Protein AF-0000000069868979 (afdb_homodimer)

Organism: Bacteroides thetaiotaomicron (strain ATCC 29148 / DSM 2079 / JCM 5827 / CCUG 10774 / NCTC 10582 / VPI-5482 / E50) (NCBI:txid226186)

Radius of gyration: 43.55 Å; Cα contacts (8 Å, |Δi|>4): 1183; chains: 2; bounding box: 110×154×120 Å

Nearest PDB structures (foldseek):
  1yc9-assembly1_A-3  TM=8.513E-01  e=1.070E-19  Vibrio cholerae
  5iuy-assembly1_A  TM=8.398E-01  e=8.485E-19  Pseudomonas aeruginosa PAO1
  5azs-assembly1_C  TM=8.525E-01  e=1.295E-16  Pseudomonas aeruginosa PAO1
  5azs-assembly1_A  TM=8.379E-01  e=1.657E-16  Pseudomonas aeruginosa PAO1
  5azs-assembly1_B  TM=8.498E-01  e=2.340E-16  Pseudomonas aeruginosa PAO1

pLDDT: mean 86.08, std 15.5, range [23.98, 97.19]

Secondary structure (DSSP, 8-state):
----------------------------EEEE-HHHHHHHHHHH-HHHHHHHHHHHHHHHHHHHHHHTTS-EEEEEEEEEEEPPPEEEEETTEEEE-----SEEEEEEEEEEEEEESTTHHHHHHHHHHHHHHHHHHHHHHHHHHHHHHHHHHHHHHHHHHHHHHHHHHHHHHHHHHHHHHHHHHHTTSS-HHHHHHHHHHHHHHHHHHHHHHHHHHHHHHHHHHHHTS-TTPEEEE-SGGGG--PPP--HHHHHHHHHHH-HHHHHHHHHHHHHHHHHHHHHHTTS-EEEEEEEEEEEES-TTT--S--EEEEEEEEEEE--TTHHHHSHHHHHHHHHHHHHHHHHHHHHHHHHHHHHHHHHHHHHHHHHHHHHHHHHHHHHHHHHHHHHHHHHTTSS-HHHHHHHHHHHHHHHHHHHHHHHHHHHHHHHHHHHTT--/----------------------------EEEE-HHHHHHHHHHH-HHHHHHHHHHHHHHHHHHHHHHTTSPEEEEEEEEEEPPPP-EEEETTEEEE-----SEEEEEEEEEEEEEESTTHHHHHHHHHHHHHHHHHHHHHHHHHHHHHHHHHHHHHHHHHHHHHHHHHHHHHHHHHHHHHHHHHHHTTSS-HHHHHHHHHHHHHHHHHHHHHHHHHHHHHHHHHHHHTS-TTPEEEE-SGGGG--PPP--HHHHHHHHHHH-HHHHHHHHHHHHHHHHHHHHHHTTS-EEEEEEEEEEEESBTTTTBS-EEEEEEEEEEEEEETTHHHHSHHHHHHHHHHHHHHHHHHHHHHHHHHHHHHHHHHHHHHHHHHHHHHHHHHHHHHHHHHHHHHHHHTTSS-HHHHHHHHHHHHHHHHHHHHHHHHHHHHHHHHHHHTT--

Foldseek 3Di:
DCPVPPPPPPPPPPPPPPVPPPPPPPQAADEAELVNLLVLLCVQAPVLVVLVVVLVVLVVVLVVLLCVQPKDKDKDKDKDFDDFDWDDPDPPPDTDTDDFDGIKIKIKIKIKGWDDLLCLSVLSSVLSVLVSVLSVLVSLLVSLVSSLVSLVLLLVLQLLVLLLVLLVVLLVVLVVVLVVVVVCVVVVNDDPVLSVVSVVVSVVSVVVSVVSVVVQLVSQLVSCVSSVHDSSHRYDYDPPVLPDDDDDDDLVVLLVLLCVQPSVLVSLVSVLVSLVSVLSNLVSNQAKIKMKMKMWMWMADDPVVSDGDTDIDIDTDMDIGGDNVCVVVSPVVSVVSVVVSVVSVVVSVVVSVVLSVQLVVLVVQLVVLVVVLVVLVVQLVVLVVLLVVQVVCVVVPNDDSVSNVVSSVSNSVSSSVNSVSSSSNVSSVSSNCNSSNND/DCPPPPPPPPPPPPPPPPPPPPPPVPLAADEAELVNLLVLLCVQAPVLVVLVVVLVVLVVVLVVLLCVQPKDKDKDKDKDFDDFDWDDPDPPPDTDGDDFDGIKIKIKIKIKGWDDLLCLSVLSSVLSVLVSVLSVLVSLLVSLVSSLVSLVLLLVLQLLVVLLVLLVVLLVVLVVVLVVVVVCVVVVNDDPVLSVVSVVVSVVSVVVNVVSVVVQLVSQLVSCVSSVHDSSHRYDYDPPVLPDDDDDDDLVVLLVLLCVQPSVLVSLVSVLVSLVSVLSSLVSNQAKIKMKMKMWMWIADPPPVSPGDTDIDIDIDMDIDGDNVCVPVSVVVSVVSVVVSVVSVVVSVVVSVVLSVQLVVLVVQLVVLVVVLVVLVVVLVVLVVLLVVQVVCVVVVNDDSVSNVVSSVSNSVSSSVNSVSSSVNVSSVSSNCNSSNND

Sequence (878 aa):
MFLKTYRVYLMGPLCLMFAGQPAKAQTDSLFLSVDQLFERGVQHSLQLQADALKEAMAQERTRTARTSSLPDLQVGLKGGFVGQPVVWERGLSGPTYPDIPDWSQNYAIDFSQPLYQGGKIRRTIHKAEMEKQVAELQTLTDQAEIKLGLLNQYMNLFSLFKQHEILMRNIEESELRLRDIRRMKKEGVITNNDVLRSEMQLTNDRLSLQETENSIVLVSQQLDILLGQDENLLLKPDTTLLHQAVALEAYDDYITLAYTNDPAMKLLRKQTELARNEIRLAQSLSLPSISLYASNTLARPVSRTLTDMYNNNWNVGLSVSYPLSSIYKNSHKIKESKLMVSLRKNDEEQKMQRIRMDVRTAFLRHQEALQRVEALQLSVRQAQENYRIMQNRYLNQLAILTDLLDANSVRLNVELQLVTARTRVIYTYYQLQKACGRLMFLKTYRVYLMGPLCLMFAGQPAKAQTDSLFLSVDQLFERGVQHSLQLQADALKEAMAQERTRTARTSSLPDLQVGLKGGFVGQPVVWERGLSGPTYPDIPDWSQNYAIDFSQPLYQGGKIRRTIHKAEMEKQVAELQTLTDQAEIKLGLLNQYMNLFSLFKQHEILMRNIEESELRLRDIRRMKKEGVITNNDVLRSEMQLTNDRLSLQETENSIVLVSQQLDILLGQDENLLLKPDTTLLHQAVALEAYDDYITLAYTNDPAMKLLRKQTELARNEIRLAQSLSLPSISLYASNTLARPVSRTLTDMYNNNWNVGLSVSYPLSSIYKNSHKIKESKLMVSLRKNDEEQKMQRIRMDVRTAFLRHQEALQRVEALQLSVRQAQENYRIMQNRYLNQLAILTDLLDANSVRLNVELQLVTARTRVIYTYYQLQKACGRL

InterPro domains:
  IPR003423 Outer membrane efflux protein [PF02321] (43-229)
  IPR003423 Outer membrane efflux protein [PF02321] (257-437)
  IPR051906 Outer membrane protein TolC-like [PTHR30026] (16-439)

Structure (mmCIF, N/CA/C/O backbone):
data_AF-0000000069868979-model_v1
#
loop_
_entity.id
_entity.type
_entity.pdbx_description
1 polymer 'TolC family protein'
#
loop_
_atom_site.group_PDB
_atom_site.id
_atom_site.type_symbol
_atom_site.label_atom_id
_atom_site.label_alt_id
_atom_site.label_comp_id
_atom_site.label_asym_id
_atom_site.label_entity_id
_atom_site.label_seq_id
_atom_site.pdbx_PDB_ins_code
_atom_site.Cartn_x
_atom_site.Cartn_y
_atom_site.Cartn_z
_atom_site.occupancy
_atom_site.B_iso_or_equiv
_atom_site.auth_seq_id
_atom_site.auth_comp_id
_atom_site.auth_asym_id
_atom_site.auth_atom_id
_atom_site.pdbx_PDB_model_num
ATOM 1 N N . MET A 1 1 ? -5.035 79.562 -60.5 1 26 1 MET A N 1
ATOM 2 C CA . MET A 1 1 ? -4.578 78.25 -60.812 1 26 1 MET A CA 1
ATOM 3 C C . MET A 1 1 ? -4.473 77.375 -59.562 1 26 1 MET A C 1
ATOM 5 O O . MET A 1 1 ? -3.738 77.75 -58.625 1 26 1 MET A O 1
ATOM 9 N N . PHE A 1 2 ? -5.625 76.75 -59.188 1 27.62 2 PHE A N 1
ATOM 10 C CA . PHE A 1 2 ? -6.316 76.125 -58.062 1 27.62 2 PHE A CA 1
ATOM 11 C C . PHE A 1 2 ? -5.641 74.812 -57.625 1 27.62 2 PHE A C 1
ATOM 13 O O . PHE A 1 2 ? -5.797 73.812 -58.312 1 27.62 2 PHE A O 1
ATOM 20 N N . LEU A 1 3 ? -4.316 74.938 -57.281 1 25.3 3 LEU A N 1
ATOM 21 C CA . LEU A 1 3 ? -3.504 73.75 -56.906 1 25.3 3 LEU A CA 1
ATOM 22 C C . LEU A 1 3 ? -4.148 73 -55.719 1 25.3 3 LEU A C 1
ATOM 24 O O . LEU A 1 3 ? -4.254 73.562 -54.625 1 25.3 3 LEU A O 1
ATOM 28 N N . LYS A 1 4 ? -5.258 72.25 -56 1 27.73 4 LYS A N 1
ATOM 29 C CA . LYS A 1 4 ? -6.121 71.5 -55.125 1 27.73 4 LYS A CA 1
ATOM 30 C C . LYS A 1 4 ? -5.332 70.375 -54.406 1 27.73 4 LYS A C 1
ATOM 32 O O . LYS A 1 4 ? -4.918 69.375 -55.031 1 27.73 4 LYS A O 1
ATOM 37 N N . THR A 1 5 ? -4.352 70.812 -53.625 1 31.12 5 THR A N 1
ATOM 38 C CA . THR A 1 5 ? -3.518 69.812 -52.969 1 31.12 5 THR A CA 1
ATOM 39 C C . THR A 1 5 ? -4.375 68.812 -52.25 1 31.12 5 THR A C 1
ATOM 41 O O . THR A 1 5 ? -5.328 69.125 -51.562 1 31.12 5 THR A O 1
ATOM 44 N N . TYR A 1 6 ? -4.551 67.625 -52.938 1 28.56 6 TYR A N 1
ATOM 45 C CA . TYR A 1 6 ? -5.215 66.375 -52.594 1 28.56 6 TYR A CA 1
ATOM 46 C C . TYR A 1 6 ? -4.766 65.875 -51.219 1 28.56 6 TYR A C 1
ATOM 48 O O . TYR A 1 6 ? -3.568 65.75 -50.969 1 28.56 6 TYR A O 1
ATOM 56 N N . ARG A 1 7 ? -5.352 66.375 -50.094 1 30.34 7 ARG A N 1
ATOM 57 C CA . ARG A 1 7 ? -5.23 66 -48.688 1 30.34 7 ARG A CA 1
ATOM 58 C C . ARG A 1 7 ? -5.395 64.5 -48.5 1 30.34 7 ARG A C 1
ATOM 60 O O . ARG A 1 7 ? -6.469 63.938 -48.719 1 30.34 7 ARG A O 1
ATOM 67 N N . VAL A 1 8 ? -4.438 63.719 -49.094 1 30.34 8 VAL A N 1
ATOM 68 C CA . VAL A 1 8 ? -4.488 62.281 -48.938 1 30.34 8 VAL A CA 1
ATOM 69 C C . VAL A 1 8 ? -4.684 61.938 -47.438 1 30.34 8 VAL A C 1
ATOM 71 O O . VAL A 1 8 ? -3.879 62.344 -46.594 1 30.34 8 VAL A O 1
ATOM 74 N N . TYR A 1 9 ? -5.941 62.031 -46.969 1 29.39 9 TYR A N 1
ATOM 75 C CA . TYR A 1 9 ? -6.398 61.531 -45.656 1 29.39 9 TYR A CA 1
ATOM 76 C C . TYR A 1 9 ? -5.848 60.156 -45.375 1 29.39 9 TYR A C 1
ATOM 78 O O . TYR A 1 9 ? -6.086 59.219 -46.125 1 29.39 9 TYR A O 1
ATOM 86 N N . LEU A 1 10 ? -4.504 60.094 -45.031 1 30.95 10 LEU A N 1
ATOM 87 C CA . LEU A 1 10 ? -3.883 58.875 -44.531 1 30.95 10 LEU A CA 1
ATOM 88 C C . LEU A 1 10 ? -4.777 58.188 -43.5 1 30.95 10 LEU A C 1
ATOM 90 O O . LEU A 1 10 ? -5.055 58.781 -42.438 1 30.95 10 LEU A O 1
ATOM 94 N N . MET A 1 11 ? -5.844 57.531 -43.938 1 31.66 11 MET A N 1
ATOM 95 C CA . MET A 1 11 ? -6.633 56.625 -43.125 1 31.66 11 MET A CA 1
ATOM 96 C C . MET A 1 11 ? -5.73 55.656 -42.375 1 31.66 11 MET A C 1
ATOM 98 O O . MET A 1 11 ? -4.992 54.875 -42.969 1 31.66 11 MET A O 1
ATOM 102 N N . GLY A 1 12 ? -5.016 56.125 -41.312 1 31.91 12 GLY A N 1
ATOM 103 C CA . GLY A 1 12 ? -4.27 55.25 -40.406 1 31.91 12 GLY A CA 1
ATOM 104 C C . GLY A 1 12 ? -5.062 54.062 -39.969 1 31.91 12 GLY A C 1
ATOM 105 O O . GLY A 1 12 ? -6.258 54.156 -39.656 1 31.91 12 GLY A O 1
ATOM 106 N N . PRO A 1 13 ? -4.656 52.844 -40.5 1 37.5 13 PRO A N 1
ATOM 107 C CA . PRO A 1 13 ? -5.238 51.562 -40.031 1 37.5 13 PRO A CA 1
ATOM 108 C C . PRO A 1 13 ? -5.293 51.469 -38.531 1 37.5 13 PRO A C 1
ATOM 110 O O . PRO A 1 13 ? -4.277 51.688 -37.844 1 37.5 13 PRO A O 1
ATOM 113 N N . LEU A 1 14 ? -6.32 52.094 -37.875 1 32.28 14 LEU A N 1
ATOM 114 C CA . LEU A 1 14 ? -6.586 51.812 -36.469 1 32.28 14 LEU A CA 1
ATOM 115 C C . LEU A 1 14 ? -6.535 50.281 -36.219 1 32.28 14 LEU A C 1
ATOM 117 O O . LEU A 1 14 ? -7.395 49.562 -36.719 1 32.28 14 LEU A O 1
ATOM 121 N N . CYS A 1 15 ? -5.316 49.688 -36.375 1 31.88 15 CYS A N 1
ATOM 122 C CA . CYS A 1 15 ? -5.125 48.344 -35.875 1 31.88 15 CYS A CA 1
ATOM 123 C C . CYS A 1 15 ? -5.727 48.188 -34.5 1 31.88 15 CYS A C 1
ATOM 125 O O . CYS A 1 15 ? -5.273 48.812 -33.531 1 31.88 15 CYS A O 1
ATOM 127 N N . LEU A 1 16 ? -7.043 48.031 -34.5 1 31.97 16 LEU A N 1
ATOM 128 C CA . LEU A 1 16 ? -7.738 47.531 -33.312 1 31.97 16 LEU A CA 1
ATOM 129 C C . LEU A 1 16 ? -6.961 46.406 -32.656 1 31.97 16 LEU A C 1
ATOM 131 O O . LEU A 1 16 ? -6.828 45.312 -33.219 1 31.97 16 LEU A O 1
ATOM 135 N N . MET A 1 17 ? -5.816 46.781 -32.094 1 32.97 17 MET A N 1
ATOM 136 C CA . MET A 1 17 ? -5.176 45.875 -31.141 1 32.97 17 MET A CA 1
ATOM 137 C C . MET A 1 17 ? -6.199 45.25 -30.203 1 32.97 17 MET A C 1
ATOM 139 O O . MET A 1 17 ? -6.75 45.938 -29.344 1 32.97 17 MET A O 1
ATOM 143 N N . PHE A 1 18 ? -7.117 44.438 -30.734 1 35.56 18 PHE A N 1
ATOM 144 C CA . PHE A 1 18 ? -7.852 43.562 -29.812 1 35.56 18 PHE A CA 1
ATOM 145 C C . PHE A 1 18 ? -6.895 42.875 -28.844 1 35.56 18 PHE A C 1
ATOM 147 O O . PHE A 1 18 ? -6.133 42 -29.25 1 35.56 18 PHE A O 1
ATOM 154 N N . ALA A 1 19 ? -6.281 43.625 -27.938 1 34.53 19 ALA A N 1
ATOM 155 C CA . ALA A 1 19 ? -5.645 43.031 -26.766 1 34.53 19 ALA A CA 1
ATOM 156 C C . ALA A 1 19 ? -6.496 41.906 -26.188 1 34.53 19 ALA A C 1
ATOM 158 O O . ALA A 1 19 ? -7.602 42.156 -25.703 1 34.53 19 ALA A O 1
ATOM 159 N N . GLY A 1 20 ? -6.512 40.781 -26.922 1 36 20 GLY A N 1
ATOM 160 C CA . GLY A 1 20 ? -7.043 39.562 -26.312 1 36 20 GLY A CA 1
ATOM 161 C C . GLY A 1 20 ? -6.758 39.469 -24.828 1 36 20 GLY A C 1
ATOM 162 O O . GLY A 1 20 ? -5.594 39.438 -24.422 1 36 20 GLY A O 1
ATOM 163 N N . GLN A 1 21 ? -7.516 40.25 -24.062 1 33.84 21 GLN A N 1
ATOM 164 C CA . GLN A 1 21 ? -7.43 39.969 -22.625 1 33.84 21 GLN A CA 1
ATOM 165 C C . GLN A 1 21 ? -7.289 38.469 -22.359 1 33.84 21 GLN A C 1
ATOM 167 O O . GLN A 1 21 ? -7.992 37.656 -22.953 1 33.84 21 GLN A O 1
ATOM 172 N N . PRO A 1 22 ? -6.121 38.125 -22 1 37.78 22 PRO A N 1
ATOM 173 C CA . PRO A 1 22 ? -6.102 36.719 -21.578 1 37.78 22 PRO A CA 1
ATOM 174 C C . PRO A 1 22 ? -7.34 36.312 -20.781 1 37.78 22 PRO A C 1
ATOM 176 O O . PRO A 1 22 ? -7.793 37.094 -19.922 1 37.78 22 PRO A O 1
ATOM 179 N N . ALA A 1 23 ? -8.383 35.781 -21.469 1 37.09 23 ALA A N 1
ATOM 180 C CA . ALA A 1 23 ? -9.508 35.188 -20.766 1 37.09 23 ALA A CA 1
ATOM 181 C C . ALA A 1 23 ? -9.094 34.719 -19.375 1 37.09 23 ALA A C 1
ATOM 183 O O . ALA A 1 23 ? -8.188 33.875 -19.234 1 37.09 23 ALA A O 1
ATOM 184 N N . LYS A 1 24 ? -9.148 35.594 -18.438 1 40.09 24 LYS A N 1
ATOM 185 C CA . LYS A 1 24 ? -9.148 35.031 -17.094 1 40.09 24 LYS A CA 1
ATOM 186 C C . LYS A 1 24 ? -9.797 33.656 -17.062 1 40.09 24 LYS A C 1
ATOM 188 O O . LYS A 1 24 ? -10.945 33.5 -17.5 1 40.09 24 LYS A O 1
ATOM 193 N N . ALA A 1 25 ? -9.18 32.594 -17.344 1 40.41 25 ALA A N 1
ATOM 194 C CA . ALA A 1 25 ? -9.656 31.234 -17.219 1 40.41 25 ALA A CA 1
ATOM 195 C C . ALA A 1 25 ? -10.75 31.125 -16.156 1 40.41 25 ALA A C 1
ATOM 197 O O . ALA A 1 25 ? -10.477 31.266 -14.969 1 40.41 25 ALA A O 1
ATOM 198 N N . GLN A 1 26 ? -11.945 31.625 -16.422 1 41.03 26 GLN A N 1
ATOM 199 C CA . GLN A 1 26 ? -13.102 31.406 -15.57 1 41.03 26 GLN A CA 1
ATOM 200 C C . GLN A 1 26 ? -13.133 29.969 -15.039 1 41.03 26 GLN A C 1
ATOM 202 O O . GLN A 1 26 ? -13.172 29.016 -15.82 1 41.03 26 GLN A O 1
ATOM 207 N N . THR A 1 27 ? -12.492 29.641 -14.031 1 53.31 27 THR A N 1
ATOM 208 C CA . THR A 1 27 ? -12.641 28.344 -13.359 1 53.31 27 THR A CA 1
ATOM 209 C C . THR A 1 27 ? -14.117 27.953 -13.297 1 53.31 27 THR A C 1
ATOM 211 O O . THR A 1 27 ? -14.922 28.641 -12.672 1 53.31 27 THR A O 1
ATOM 214 N N . ASP A 1 28 ? -14.711 27.453 -14.352 1 61.12 28 ASP A N 1
ATOM 215 C CA . ASP A 1 28 ? -16.078 26.938 -14.477 1 61.12 28 ASP A CA 1
ATOM 216 C C . ASP A 1 28 ? -16.453 26.094 -13.266 1 61.12 28 ASP A C 1
ATOM 218 O O . ASP A 1 28 ? -15.695 25.203 -12.859 1 61.12 28 ASP A O 1
ATOM 222 N N . SER A 1 29 ? -17.234 26.672 -12.445 1 72.56 29 SER A N 1
ATOM 223 C CA . SER A 1 29 ? -17.766 25.953 -11.297 1 72.56 29 SER A CA 1
ATOM 224 C C . SER A 1 29 ? -18.891 25.016 -11.695 1 72.56 29 SER A C 1
ATOM 226 O O . SER A 1 29 ? -19.75 25.375 -12.516 1 72.56 29 SER A O 1
ATOM 228 N N . LEU A 1 30 ? -18.656 23.781 -11.617 1 75.94 30 LEU A N 1
ATOM 229 C CA . LEU A 1 30 ? -19.672 22.766 -11.922 1 75.94 30 LEU A CA 1
ATOM 230 C C . LEU A 1 30 ? -20.406 22.344 -10.656 1 75.94 30 LEU A C 1
ATOM 232 O O . LEU A 1 30 ? -19.781 22 -9.648 1 75.94 30 LEU A O 1
ATOM 236 N N . PHE A 1 31 ? -21.734 22.453 -10.742 1 81.75 31 PHE A N 1
ATOM 237 C CA . PHE A 1 31 ? -22.594 21.984 -9.656 1 81.75 31 PHE A CA 1
ATOM 238 C C . PHE A 1 31 ? -22.703 20.469 -9.695 1 81.75 31 PHE A C 1
ATOM 240 O O . PHE A 1 31 ? -22.984 19.875 -10.75 1 81.75 31 PHE A O 1
ATOM 247 N N . LEU A 1 32 ? -22.375 19.797 -8.617 1 85.31 32 LEU A N 1
ATOM 248 C CA . LEU A 1 32 ? -22.344 18.328 -8.562 1 85.31 32 LEU A CA 1
ATOM 249 C C . LEU A 1 32 ? -23.156 17.828 -7.367 1 85.31 32 LEU A C 1
ATOM 251 O O . LEU A 1 32 ? -22.859 18.172 -6.223 1 85.31 32 LEU A O 1
ATOM 255 N N . SER A 1 33 ? -24.219 17.031 -7.668 1 87.62 33 SER A N 1
ATOM 256 C CA . SER A 1 33 ? -24.984 16.406 -6.602 1 87.62 33 SER A CA 1
ATOM 257 C C . SER A 1 33 ? -24.312 15.117 -6.133 1 87.62 33 SER A C 1
ATOM 259 O O . SER A 1 33 ? -23.391 14.617 -6.789 1 87.62 33 SER A O 1
ATOM 261 N N . VAL A 1 34 ? -24.703 14.641 -4.945 1 88.5 34 VAL A N 1
ATOM 262 C CA . VAL A 1 34 ? -24.109 13.422 -4.391 1 88.5 34 VAL A CA 1
ATOM 263 C C . VAL A 1 34 ? -24.375 12.242 -5.324 1 88.5 34 VAL A C 1
ATOM 265 O O . VAL A 1 34 ? -23.5 11.398 -5.535 1 88.5 34 VAL A O 1
ATOM 268 N N . ASP A 1 35 ? -25.578 12.219 -5.906 1 88.5 35 ASP A N 1
ATOM 269 C CA . ASP A 1 35 ? -25.922 11.133 -6.824 1 88.5 35 ASP A CA 1
ATOM 270 C C . ASP A 1 35 ? -25.062 11.18 -8.078 1 88.5 35 ASP A C 1
ATOM 272 O O . ASP A 1 35 ? -24.594 10.141 -8.555 1 88.5 35 ASP A O 1
ATOM 276 N N . GLN A 1 36 ? -24.875 12.375 -8.547 1 90.75 36 GLN A N 1
ATOM 277 C CA . GLN A 1 36 ? -24.016 12.531 -9.711 1 90.75 36 GLN A CA 1
ATOM 278 C C . GLN A 1 36 ? -22.562 12.188 -9.367 1 90.75 36 GLN A C 1
ATOM 280 O O . GLN A 1 36 ? -21.844 11.625 -10.188 1 90.75 36 GLN A O 1
ATOM 285 N N . LEU A 1 37 ? -22.188 12.562 -8.117 1 93.19 37 LEU A N 1
ATOM 286 C CA . LEU A 1 37 ? -20.859 12.234 -7.629 1 93.19 37 LEU A CA 1
ATOM 287 C C . LEU A 1 37 ? -20.641 10.727 -7.641 1 93.19 37 LEU A C 1
ATOM 289 O O . LEU A 1 37 ? -19.625 10.25 -8.164 1 93.19 37 LEU A O 1
ATOM 293 N N . PHE A 1 38 ? -21.625 9.992 -7.145 1 92.62 38 PHE A N 1
ATOM 294 C CA . PHE A 1 38 ? -21.516 8.539 -7.07 1 92.62 38 PHE A CA 1
ATOM 295 C C . PHE A 1 38 ? -21.531 7.922 -8.461 1 92.62 38 PHE A C 1
ATOM 297 O O . PHE A 1 38 ? -20.734 7.02 -8.758 1 92.62 38 PHE A O 1
ATOM 304 N N . GLU A 1 39 ? -22.359 8.422 -9.312 1 93.19 39 GLU A N 1
ATOM 305 C CA . GLU A 1 39 ? -22.469 7.879 -10.656 1 93.19 39 GLU A CA 1
ATOM 306 C C . GLU A 1 39 ? -21.188 8.086 -11.445 1 93.19 39 GLU A C 1
ATOM 308 O O . GLU A 1 39 ? -20.625 7.129 -12 1 93.19 39 GLU A O 1
ATOM 313 N N . ARG A 1 40 ? -20.672 9.273 -11.398 1 92.81 40 ARG A N 1
ATOM 314 C CA . ARG A 1 40 ? -19.438 9.57 -12.125 1 92.81 40 ARG A CA 1
ATOM 315 C C . ARG A 1 40 ? -18.25 8.898 -11.469 1 92.81 40 ARG A C 1
ATOM 317 O O . ARG A 1 40 ? -17.344 8.422 -12.156 1 92.81 40 ARG A O 1
ATOM 324 N N . GLY A 1 41 ? -18.219 8.914 -10.141 1 93.81 41 GLY A N 1
ATOM 325 C CA . GLY A 1 41 ? -17.125 8.281 -9.414 1 93.81 41 GLY A CA 1
ATOM 326 C C . GLY A 1 41 ? -17.016 6.797 -9.695 1 93.81 41 GLY A C 1
ATOM 327 O O . GLY A 1 41 ? -15.906 6.277 -9.852 1 93.81 41 GLY A O 1
ATOM 328 N N . VAL A 1 42 ? -18.172 6.191 -9.82 1 93.81 42 VAL A N 1
ATOM 329 C CA . VAL A 1 42 ? -18.188 4.754 -10.078 1 93.81 42 VAL A CA 1
ATOM 330 C C . VAL A 1 42 ? -17.828 4.488 -11.539 1 93.81 42 VAL A C 1
ATOM 332 O O . VAL A 1 42 ? -17.109 3.543 -11.844 1 93.81 42 VAL A O 1
ATOM 335 N N . GLN A 1 43 ? -18.203 5.332 -12.398 1 92 43 GLN A N 1
ATOM 336 C CA . GLN A 1 43 ? -18 5.145 -13.828 1 92 43 GLN A CA 1
ATOM 337 C C . GLN A 1 43 ? -16.531 5.355 -14.203 1 92 43 GLN A C 1
ATOM 339 O O . GLN A 1 43 ? -15.992 4.641 -15.047 1 92 43 GLN A O 1
ATOM 344 N N . HIS A 1 44 ? -15.891 6.25 -13.516 1 92.19 44 HIS A N 1
ATOM 345 C CA . HIS A 1 44 ? -14.555 6.629 -13.953 1 92.19 44 HIS A CA 1
ATOM 346 C C . HIS A 1 44 ? -13.492 6.141 -12.984 1 92.19 44 HIS A C 1
ATOM 348 O O . HIS A 1 44 ? -12.312 6.484 -13.117 1 92.19 44 HIS A O 1
ATOM 354 N N . SER A 1 45 ? -13.898 5.34 -12.047 1 93.69 45 SER A N 1
ATOM 355 C CA . SER A 1 45 ? -12.922 4.852 -11.078 1 93.69 45 SER A CA 1
ATOM 356 C C . SER A 1 45 ? -12 3.803 -11.695 1 93.69 45 SER A C 1
ATOM 358 O O . SER A 1 45 ? -12.469 2.773 -12.188 1 93.69 45 SER A O 1
ATOM 360 N N . LEU A 1 46 ? -10.711 4.102 -11.695 1 94.62 46 LEU A N 1
ATOM 361 C CA . LEU A 1 46 ? -9.727 3.172 -12.242 1 94.62 46 LEU A CA 1
ATOM 362 C C . LEU A 1 46 ? -9.641 1.914 -11.391 1 94.62 46 LEU A C 1
ATOM 364 O O . LEU A 1 46 ? -9.367 0.826 -11.898 1 94.62 46 LEU A O 1
ATOM 368 N N . GLN A 1 47 ? -9.875 2.049 -10.102 1 94.69 47 GLN A N 1
ATOM 369 C CA . GLN A 1 47 ? -9.859 0.897 -9.211 1 94.69 47 GLN A CA 1
ATOM 370 C C . GLN A 1 47 ? -10.992 -0.073 -9.531 1 94.69 47 GLN A C 1
ATOM 372 O O . GLN A 1 47 ? -10.797 -1.29 -9.516 1 94.69 47 GLN A O 1
ATOM 377 N N . LEU A 1 48 ? -12.172 0.45 -9.82 1 95.25 48 LEU A N 1
ATOM 378 C CA . LEU A 1 48 ? -13.305 -0.409 -10.164 1 95.25 48 LEU A CA 1
ATOM 379 C C . LEU A 1 48 ? -13.094 -1.049 -11.531 1 95.25 48 LEU A C 1
ATOM 381 O O . LEU A 1 48 ? -13.531 -2.178 -11.766 1 95.25 48 LEU A O 1
ATOM 385 N N . GLN A 1 49 ? -12.438 -0.274 -12.406 1 95.56 49 GLN A N 1
ATOM 386 C CA . GLN A 1 49 ? -12.086 -0.869 -13.695 1 95.56 49 GLN A CA 1
ATOM 387 C C . GLN A 1 49 ? -11.117 -2.033 -13.508 1 95.56 49 GLN A C 1
ATOM 389 O O . GLN A 1 49 ? -11.227 -3.051 -14.203 1 95.56 49 GLN A O 1
ATOM 394 N N . ALA A 1 50 ? -10.164 -1.866 -12.617 1 96.31 50 ALA A N 1
ATOM 395 C CA . ALA A 1 50 ? -9.242 -2.953 -12.297 1 96.31 50 ALA A CA 1
ATOM 396 C C . ALA A 1 50 ? -9.992 -4.164 -11.742 1 96.31 50 ALA A C 1
ATOM 398 O O . ALA A 1 50 ? -9.688 -5.305 -12.094 1 96.31 50 ALA A O 1
ATOM 399 N N . ASP A 1 51 ? -11.008 -3.914 -10.914 1 95.62 51 ASP A N 1
ATOM 400 C CA . ASP A 1 51 ? -11.812 -5 -10.352 1 95.62 51 ASP A CA 1
ATOM 401 C C . ASP A 1 51 ? -12.578 -5.73 -11.453 1 95.62 51 ASP A C 1
ATOM 403 O O . ASP A 1 51 ? -12.703 -6.957 -11.414 1 95.62 51 ASP A O 1
ATOM 407 N N . ALA A 1 52 ? -13.086 -4.969 -12.391 1 96 52 ALA A N 1
ATOM 408 C CA . ALA A 1 52 ? -13.797 -5.574 -13.516 1 96 52 ALA A CA 1
ATOM 409 C C . ALA A 1 52 ? -12.875 -6.477 -14.328 1 96 52 ALA A C 1
ATOM 411 O O . ALA A 1 52 ? -13.281 -7.547 -14.781 1 96 52 ALA A O 1
ATOM 412 N N . LEU A 1 53 ? -11.648 -6.008 -14.484 1 96.44 53 LEU A N 1
ATOM 413 C CA . LEU A 1 53 ? -10.664 -6.82 -15.195 1 96.44 53 LEU A CA 1
ATOM 414 C C . LEU A 1 53 ? -10.344 -8.094 -14.414 1 96.44 53 LEU A C 1
ATOM 416 O O . LEU A 1 53 ? -10.219 -9.164 -15 1 96.44 53 LEU A O 1
ATOM 420 N N . LYS A 1 54 ? -10.227 -8 -13.109 1 96.19 54 LYS A N 1
ATOM 421 C CA . LYS A 1 54 ? -9.977 -9.172 -12.273 1 96.19 54 LYS A CA 1
ATOM 422 C C . LYS A 1 54 ? -11.125 -10.164 -12.359 1 96.19 54 LYS A C 1
ATOM 424 O O . LYS A 1 54 ? -10.906 -11.375 -12.344 1 96.19 54 LYS A O 1
ATOM 429 N N . GLU A 1 55 ? -12.391 -9.648 -12.445 1 96.56 55 GLU A N 1
ATOM 430 C CA . GLU A 1 55 ? -13.555 -10.516 -12.633 1 96.56 55 GLU A CA 1
ATOM 431 C C . GLU A 1 55 ? -13.492 -11.242 -13.977 1 96.56 55 GLU A C 1
ATOM 433 O O . GLU A 1 55 ? -13.781 -12.438 -14.055 1 96.56 55 GLU A O 1
ATOM 438 N N . ALA A 1 56 ? -13.07 -10.508 -14.977 1 96.56 56 ALA A N 1
ATOM 439 C CA . ALA A 1 56 ? -12.938 -11.109 -16.297 1 96.56 56 ALA A CA 1
ATOM 440 C C . ALA A 1 56 ? -11.859 -12.188 -16.312 1 96.56 56 ALA A C 1
ATOM 442 O O . ALA A 1 56 ? -12.023 -13.234 -16.938 1 96.56 56 ALA A O 1
ATOM 443 N N . MET A 1 57 ? -10.805 -11.938 -15.578 1 96.69 57 MET A N 1
ATOM 444 C CA . MET A 1 57 ? -9.742 -12.922 -15.461 1 96.69 57 MET A CA 1
ATOM 445 C C . MET A 1 57 ? -10.234 -14.18 -14.75 1 96.69 57 MET A C 1
ATOM 447 O O . MET A 1 57 ? -9.914 -15.297 -15.164 1 96.69 57 MET A O 1
ATOM 451 N N . ALA A 1 58 ? -11.016 -13.945 -13.664 1 96.31 58 ALA A N 1
ATOM 452 C CA . ALA A 1 58 ? -11.57 -15.086 -12.945 1 96.31 58 ALA A CA 1
ATOM 453 C C . ALA A 1 58 ? -12.523 -15.883 -13.836 1 96.31 58 ALA A C 1
ATOM 455 O O . ALA A 1 58 ? -12.578 -17.109 -13.75 1 96.31 58 ALA A O 1
ATOM 456 N N . GLN A 1 59 ? -13.266 -15.211 -14.711 1 96.44 59 GLN A N 1
ATOM 457 C CA . GLN A 1 59 ? -14.148 -15.867 -15.664 1 96.44 59 GLN A CA 1
ATOM 458 C C . GLN A 1 59 ? -13.352 -16.719 -16.656 1 96.44 59 GLN A C 1
ATOM 460 O O . GLN A 1 59 ? -13.727 -17.859 -16.953 1 96.44 59 GLN A O 1
ATOM 465 N N . GLU A 1 60 ? -12.234 -16.172 -17.109 1 96.12 60 GLU A N 1
ATOM 466 C CA . GLU A 1 60 ? -11.375 -16.922 -18.016 1 96.12 60 GLU A CA 1
ATOM 467 C C . GLU A 1 60 ? -10.75 -18.125 -17.312 1 96.12 60 GLU A C 1
ATOM 469 O O . GLU A 1 60 ? -10.57 -19.188 -17.922 1 96.12 60 GLU A O 1
ATOM 474 N N . ARG A 1 61 ? -10.461 -17.984 -16.062 1 95.38 61 ARG A N 1
ATOM 475 C CA . ARG A 1 61 ? -9.914 -19.109 -15.289 1 95.38 61 ARG A CA 1
ATOM 476 C C . ARG A 1 61 ? -10.938 -20.219 -15.148 1 95.38 61 ARG A C 1
ATOM 478 O O . ARG A 1 61 ? -10.578 -21.406 -15.148 1 95.38 61 ARG A O 1
ATOM 485 N N . THR A 1 62 ? -12.25 -19.875 -15.039 1 96.31 62 THR A N 1
ATOM 486 C CA . THR A 1 62 ? -13.312 -20.891 -14.992 1 96.31 62 THR A CA 1
ATOM 487 C C . THR A 1 62 ? -13.391 -21.656 -16.297 1 96.31 62 THR A C 1
ATOM 489 O O . THR A 1 62 ? -13.57 -22.875 -16.297 1 96.31 62 THR A O 1
ATOM 492 N N . ARG A 1 63 ? -13.141 -20.938 -17.359 1 95.31 63 ARG A N 1
ATOM 493 C CA . ARG A 1 63 ? -13.164 -21.594 -18.672 1 95.31 63 ARG A CA 1
ATOM 494 C C . ARG A 1 63 ? -11.953 -22.5 -18.844 1 95.31 63 ARG A C 1
ATOM 496 O O . ARG A 1 63 ? -12.07 -23.594 -19.406 1 95.31 63 ARG A O 1
ATOM 503 N N . THR A 1 64 ? -10.836 -22.047 -18.281 1 94.25 64 THR A N 1
ATOM 504 C CA . THR A 1 64 ? -9.641 -22.875 -18.312 1 94.25 64 THR A CA 1
ATOM 505 C C . THR A 1 64 ? -9.852 -24.141 -17.484 1 94.25 64 THR A C 1
ATOM 507 O O . THR A 1 64 ? -9.461 -25.234 -17.891 1 94.25 64 THR A O 1
ATOM 510 N N . ALA A 1 65 ? -10.492 -24 -16.344 1 94.38 65 ALA A N 1
ATOM 511 C CA . ALA A 1 65 ? -10.766 -25.156 -15.492 1 94.38 65 ALA A CA 1
ATOM 512 C C . ALA A 1 65 ? -11.703 -26.141 -16.172 1 94.38 65 ALA A C 1
ATOM 514 O O . ALA A 1 65 ? -11.555 -27.359 -16.031 1 94.38 65 ALA A O 1
ATOM 515 N N . ARG A 1 66 ? -12.609 -25.688 -17.031 1 94.38 66 ARG A 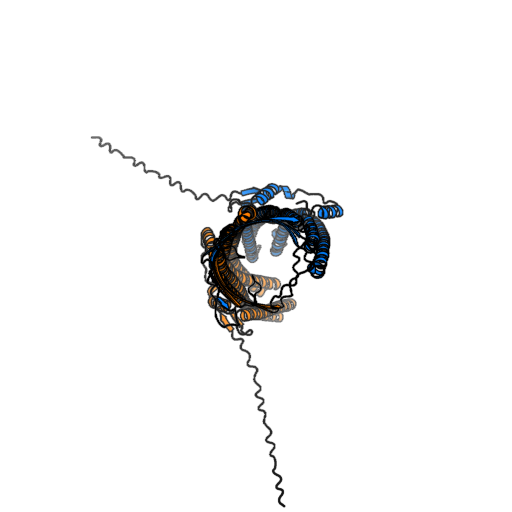N 1
ATOM 516 C CA . ARG A 1 66 ? -13.562 -26.547 -17.734 1 94.38 66 ARG A CA 1
ATOM 517 C C . ARG A 1 66 ? -12.875 -27.328 -18.859 1 94.38 66 ARG A C 1
ATOM 519 O O . ARG A 1 66 ? -13.289 -28.438 -19.188 1 94.38 66 ARG A O 1
ATOM 526 N N . THR A 1 67 ? -11.789 -26.734 -19.359 1 93.06 67 THR A N 1
ATOM 527 C CA . THR A 1 67 ? -11.078 -27.406 -20.438 1 93.06 67 THR A CA 1
ATOM 528 C C . THR A 1 67 ? -10.289 -28.594 -19.906 1 93.06 67 THR A C 1
ATOM 530 O O . THR A 1 67 ? -9.867 -29.453 -20.688 1 93.06 67 THR A O 1
ATOM 533 N N . SER A 1 68 ? -10.109 -28.734 -18.578 1 90 68 SER A N 1
ATOM 534 C CA . SER A 1 68 ? -9.391 -29.875 -18 1 90 68 SER A CA 1
ATOM 535 C C . SER A 1 68 ? -10.164 -31.172 -18.188 1 90 68 SER A C 1
ATOM 537 O O . SER A 1 68 ? -9.594 -32.25 -18.062 1 90 68 SER A O 1
ATOM 539 N N . SER A 1 69 ? -11.523 -31.094 -18.562 1 91.94 69 SER A N 1
ATOM 540 C CA . SER A 1 69 ? -12.344 -32.281 -18.812 1 91.94 69 SER A CA 1
ATOM 541 C C . SER A 1 69 ? -12.219 -32.75 -20.25 1 91.94 69 SER A C 1
ATOM 543 O O . SER A 1 69 ? -12.641 -33.844 -20.594 1 91.94 69 SER A O 1
ATOM 545 N N . LEU A 1 70 ? -11.477 -32 -21.047 1 92.62 70 LEU A N 1
ATOM 546 C CA . LEU A 1 70 ? -11.328 -32.344 -22.453 1 92.62 70 LEU A CA 1
ATOM 547 C C . LEU A 1 70 ? -10.133 -33.281 -22.656 1 92.62 70 LEU A C 1
ATOM 549 O O . LEU A 1 70 ? -9.242 -33.344 -21.812 1 92.62 70 LEU A O 1
ATOM 553 N N . PRO A 1 71 ? -10.133 -34.031 -23.672 1 93.44 71 PRO A N 1
ATOM 554 C CA . PRO A 1 71 ? -9.039 -34.969 -23.922 1 93.44 71 PRO A CA 1
ATOM 555 C C . PRO A 1 71 ? -7.715 -34.281 -24.234 1 93.44 71 PRO A C 1
ATOM 557 O O . PRO A 1 71 ? -7.707 -33.125 -24.625 1 93.44 71 PRO A O 1
ATOM 560 N N . ASP A 1 72 ? -6.629 -35 -24 1 92.88 72 ASP A N 1
ATOM 561 C CA . ASP A 1 72 ? -5.285 -34.562 -24.344 1 92.88 72 ASP A CA 1
ATOM 562 C C . ASP A 1 72 ? -4.746 -35.281 -25.562 1 92.88 72 ASP A C 1
ATOM 564 O O . ASP A 1 72 ? -4.863 -36.5 -25.672 1 92.88 72 ASP A O 1
ATOM 568 N N . LEU A 1 73 ? -4.316 -34.438 -26.578 1 93.31 73 LEU A N 1
ATOM 569 C CA . LEU A 1 73 ? -3.711 -34.969 -27.781 1 93.31 73 LEU A CA 1
ATOM 570 C C . LEU A 1 73 ? -2.246 -34.562 -27.891 1 93.31 73 LEU A C 1
ATOM 572 O O . LEU A 1 73 ? -1.922 -33.375 -27.766 1 93.31 73 LEU A O 1
ATOM 576 N N . GLN A 1 74 ? -1.386 -35.562 -28.094 1 93.75 74 GLN A N 1
ATOM 577 C CA . GLN A 1 74 ? 0.044 -35.281 -28.219 1 93.75 74 GLN A CA 1
ATOM 578 C C . GLN A 1 74 ? 0.645 -36 -29.422 1 93.75 74 GLN A C 1
ATOM 580 O O . GLN A 1 74 ? 0.303 -37.156 -29.688 1 93.75 74 GLN A O 1
ATOM 585 N N . VAL A 1 75 ? 1.451 -35.281 -30.219 1 92.38 75 VAL A N 1
ATOM 586 C CA . VAL A 1 75 ? 2.174 -35.844 -31.344 1 92.38 75 VAL A CA 1
ATOM 587 C C . VAL A 1 75 ? 3.676 -35.812 -31.078 1 92.38 75 VAL A C 1
ATOM 589 O O . VAL A 1 75 ? 4.199 -34.781 -30.625 1 92.38 75 VAL A O 1
ATOM 592 N N . GLY A 1 76 ? 4.316 -36.938 -31.25 1 92.75 76 GLY A N 1
ATOM 593 C CA . GLY A 1 76 ? 5.754 -37.031 -31.047 1 92.75 76 GLY A CA 1
ATOM 594 C C . GLY A 1 76 ? 6.484 -37.656 -32.219 1 92.75 76 GLY A C 1
ATOM 595 O O . GLY A 1 76 ? 5.988 -38.594 -32.844 1 92.75 76 GLY A O 1
ATOM 596 N N . LEU A 1 77 ? 7.527 -36.969 -32.625 1 90 77 LEU A N 1
ATOM 597 C CA . LEU A 1 77 ? 8.414 -37.469 -33.656 1 90 77 LEU A CA 1
ATOM 598 C C . LEU A 1 77 ? 9.836 -37.625 -33.156 1 90 77 LEU A C 1
ATOM 600 O O . LEU A 1 77 ? 10.383 -36.688 -32.531 1 90 77 LEU A O 1
ATOM 604 N N . LYS A 1 78 ? 10.352 -38.812 -33.188 1 88.44 78 LYS A N 1
ATOM 605 C CA . LYS A 1 78 ? 11.742 -39.062 -32.812 1 88.44 78 LYS A CA 1
ATOM 606 C C . LYS A 1 78 ? 12.516 -39.719 -33.969 1 88.44 78 LYS A C 1
ATOM 608 O O . LYS A 1 78 ? 12.031 -40.625 -34.594 1 88.44 78 LYS A O 1
ATOM 613 N N . GLY A 1 79 ? 13.617 -39.062 -34.375 1 86.25 79 GLY A N 1
ATOM 614 C CA . GLY A 1 79 ? 14.492 -39.594 -35.406 1 86.25 79 GLY A CA 1
ATOM 615 C C . GLY A 1 79 ? 15.969 -39.5 -35.062 1 86.25 79 GLY A C 1
ATOM 616 O O . GLY A 1 79 ? 16.391 -38.531 -34.438 1 86.25 79 GLY A O 1
ATOM 617 N N . GLY A 1 80 ? 16.625 -40.656 -35.312 1 85.75 80 GLY A N 1
ATOM 618 C CA . GLY A 1 80 ? 18.047 -40.594 -35.031 1 85.75 80 GLY A CA 1
ATOM 619 C C . GLY A 1 80 ? 18.812 -41.812 -35.531 1 85.75 80 GLY A C 1
ATOM 620 O O . GLY A 1 80 ? 18.297 -42.625 -36.312 1 85.75 80 GLY A O 1
ATOM 621 N N . PHE A 1 81 ? 20.109 -41.75 -35.156 1 83.81 81 PHE A N 1
ATOM 622 C CA . PHE A 1 81 ? 21.047 -42.812 -35.531 1 83.81 81 PHE A CA 1
ATOM 623 C C . PHE A 1 81 ? 21.281 -43.75 -34.375 1 83.81 81 PHE A C 1
ATOM 625 O O . PHE A 1 81 ? 21.453 -43.312 -33.219 1 83.81 81 PHE A O 1
ATOM 632 N N . VAL A 1 82 ? 21.078 -45.062 -34.719 1 78.94 82 VAL A N 1
ATOM 633 C CA . VAL A 1 82 ? 21.359 -46.094 -33.719 1 78.94 82 VAL A CA 1
ATOM 634 C C . VAL A 1 82 ? 22.703 -46.75 -34.031 1 78.94 82 VAL A C 1
ATOM 636 O O . VAL A 1 82 ? 22.938 -47.219 -35.156 1 78.94 82 VAL A O 1
ATOM 639 N N . GLY A 1 83 ? 23.578 -46.531 -33.125 1 76.88 83 GLY A N 1
ATOM 640 C CA . GLY A 1 83 ? 24.891 -47.156 -33.312 1 76.88 83 GLY A CA 1
ATOM 641 C C . GLY A 1 83 ? 24.875 -48.656 -33.188 1 76.88 83 GLY A C 1
ATOM 642 O O . GLY A 1 83 ? 23.922 -49.219 -32.656 1 76.88 83 GLY A O 1
ATOM 643 N N . GLN A 1 84 ? 25.875 -49.25 -33.812 1 73.75 84 GLN A N 1
ATOM 644 C CA . GLN A 1 84 ? 26.016 -50.719 -33.75 1 73.75 84 GLN A CA 1
ATOM 645 C C . GLN A 1 84 ? 26.25 -51.188 -32.312 1 73.75 84 GLN A C 1
ATOM 647 O O . GLN A 1 84 ? 27.188 -50.719 -31.641 1 73.75 84 GLN A O 1
ATOM 652 N N . PRO A 1 85 ? 25.281 -51.969 -31.844 1 74.38 85 PRO A N 1
ATOM 653 C CA . PRO A 1 85 ? 25.5 -52.469 -30.484 1 74.38 85 PRO A CA 1
ATOM 654 C C . PRO A 1 85 ? 26.719 -53.406 -30.391 1 74.38 85 PRO A C 1
ATOM 656 O O . PRO A 1 85 ? 27.078 -54.062 -31.375 1 74.38 85 PRO A O 1
ATOM 659 N N . VAL A 1 86 ? 27.406 -53.188 -29.375 1 75.12 86 VAL A N 1
ATOM 660 C CA . VAL A 1 86 ? 28.516 -54.094 -29.094 1 75.12 86 VAL A CA 1
ATOM 661 C C . VAL A 1 86 ? 28.078 -55.125 -28.047 1 75.12 86 VAL A C 1
ATOM 663 O O . VAL A 1 86 ? 27.672 -54.75 -26.953 1 75.12 86 VAL A O 1
ATOM 666 N N . VAL A 1 87 ? 28.031 -56.375 -28.422 1 74.44 87 VAL A N 1
ATOM 667 C CA . VAL A 1 87 ? 27.625 -57.438 -27.5 1 74.44 87 VAL A CA 1
ATOM 668 C C . VAL A 1 87 ? 28.844 -58.281 -27.125 1 74.44 87 VAL A C 1
ATOM 670 O O . VAL A 1 87 ? 29.641 -58.625 -27.984 1 74.44 87 VAL A O 1
ATOM 673 N N . TRP A 1 88 ? 28.969 -58.438 -25.844 1 73.06 88 TRP A N 1
ATOM 674 C CA . TRP A 1 88 ? 30.047 -59.281 -25.375 1 73.06 88 TRP A CA 1
ATOM 675 C C . TRP A 1 88 ? 29.5 -60.625 -24.859 1 73.06 88 TRP A C 1
ATOM 677 O O . TRP A 1 88 ? 28.688 -60.656 -23.922 1 73.06 88 TRP A O 1
ATOM 687 N N . GLU A 1 89 ? 29.656 -61.688 -25.578 1 63.28 89 GLU A N 1
ATOM 688 C CA . GLU A 1 89 ? 29.125 -63 -25.234 1 63.28 89 GLU A CA 1
ATOM 689 C C . GLU A 1 89 ? 29.844 -63.594 -24.016 1 63.28 89 GLU A C 1
ATOM 691 O O . GLU A 1 89 ? 29.234 -64.312 -23.234 1 63.28 89 GLU A O 1
ATOM 696 N N . ARG A 1 90 ? 31.125 -63.531 -23.938 1 67.88 90 ARG A N 1
ATOM 697 C CA . ARG A 1 90 ? 31.922 -64.125 -22.859 1 67.88 90 ARG A CA 1
ATOM 698 C C . ARG A 1 90 ? 32.562 -63.062 -22 1 67.88 90 ARG A C 1
ATOM 700 O O . ARG A 1 90 ? 33.719 -62.656 -22.234 1 67.88 90 ARG A O 1
ATOM 707 N N . GLY A 1 91 ? 31.766 -62.531 -20.953 1 62.25 91 GLY A N 1
ATOM 708 C CA . GLY A 1 91 ? 32.344 -61.469 -20.156 1 62.25 91 GLY A CA 1
ATOM 709 C C . GLY A 1 91 ? 32.594 -60.188 -20.938 1 62.25 91 GLY A C 1
ATOM 710 O O . GLY A 1 91 ? 31.672 -59.688 -21.594 1 62.25 91 GLY A O 1
ATOM 711 N N . LEU A 1 92 ? 33.656 -59.469 -20.906 1 66.81 92 LEU A N 1
ATOM 712 C CA . LEU A 1 92 ? 34.031 -58.25 -21.641 1 66.81 92 LEU A CA 1
ATOM 713 C C . LEU A 1 92 ? 35.031 -58.594 -22.766 1 66.81 92 LEU A C 1
ATOM 715 O O . LEU A 1 92 ? 35.781 -57.75 -23.203 1 66.81 92 LEU A O 1
ATOM 719 N N . SER A 1 93 ? 35 -59.906 -23.094 1 66.12 93 SER A N 1
ATOM 720 C CA . SER A 1 93 ? 35.906 -60.312 -24.156 1 66.12 93 SER A CA 1
ATOM 721 C C . SER A 1 93 ? 35.125 -60.844 -25.359 1 66.12 93 SER A C 1
ATOM 723 O O . SER A 1 93 ? 34.031 -61.406 -25.219 1 66.12 93 SER A O 1
ATOM 725 N N . GLY A 1 94 ? 35.688 -60.531 -26.672 1 66.06 94 GLY A N 1
ATOM 726 C CA . GLY A 1 94 ? 35.156 -61.031 -27.922 1 66.06 94 GLY A CA 1
ATOM 727 C C . GLY A 1 94 ? 33.906 -60.281 -28.375 1 66.06 94 GLY A C 1
ATOM 728 O O . GLY A 1 94 ? 32.812 -60.844 -28.328 1 66.06 94 GLY A O 1
ATOM 729 N N . PRO A 1 95 ? 33.969 -59.031 -28.766 1 71.81 95 PRO A N 1
ATOM 730 C CA . PRO A 1 95 ? 32.812 -58.188 -29.172 1 71.81 95 PRO A CA 1
ATOM 731 C C . PRO A 1 95 ? 32.188 -58.688 -30.469 1 71.81 95 PRO A C 1
ATOM 733 O O . PRO A 1 95 ? 32.875 -59.156 -31.375 1 71.81 95 PRO A O 1
ATOM 736 N N . THR A 1 96 ? 30.828 -59 -30.438 1 74.12 96 THR A N 1
ATOM 737 C CA . THR A 1 96 ? 30.062 -59.219 -31.656 1 74.12 96 THR A CA 1
ATOM 738 C C . THR A 1 96 ? 29.219 -58 -32 1 74.12 96 THR A C 1
ATOM 740 O O . THR A 1 96 ? 28.734 -57.281 -31.125 1 74.12 96 THR A O 1
ATOM 743 N N . TYR A 1 97 ? 29.25 -57.719 -33.344 1 72.06 97 TYR A N 1
ATOM 744 C CA . TYR A 1 97 ? 28.516 -56.562 -33.844 1 72.06 97 TYR A CA 1
ATOM 745 C C . TYR A 1 97 ? 27.281 -56.969 -34.625 1 72.06 97 TYR A C 1
ATOM 747 O O . TYR A 1 97 ? 27.375 -57.25 -35.844 1 72.06 97 TYR A O 1
ATOM 755 N N . PRO A 1 98 ? 26.25 -57.156 -33.938 1 70.38 98 PRO A N 1
ATOM 756 C CA . PRO A 1 98 ? 25.047 -57.5 -34.688 1 70.38 98 PRO A CA 1
ATOM 757 C C . PRO A 1 98 ? 24.656 -56.406 -35.688 1 70.38 98 PRO A C 1
ATOM 759 O O . PRO A 1 98 ? 24.938 -55.219 -35.469 1 70.38 98 PRO A O 1
ATOM 762 N N . ASP A 1 99 ? 24.094 -56.844 -36.938 1 66.25 99 ASP A N 1
ATOM 763 C CA . ASP A 1 99 ? 23.672 -55.875 -37.969 1 66.25 99 ASP A CA 1
ATOM 764 C C . ASP A 1 99 ? 22.344 -55.219 -37.594 1 66.25 99 ASP A C 1
ATOM 766 O O . ASP A 1 99 ? 21.328 -55.906 -37.438 1 66.25 99 ASP A O 1
ATOM 770 N N . ILE A 1 100 ? 22.359 -54.125 -37.156 1 65.56 100 ILE A N 1
ATOM 771 C CA . ILE A 1 100 ? 21.141 -53.375 -36.844 1 65.56 100 ILE A CA 1
ATOM 772 C C . ILE A 1 100 ? 21.047 -52.156 -37.75 1 65.56 100 ILE A C 1
ATOM 774 O O . ILE A 1 100 ? 22.062 -51.625 -38.219 1 65.56 100 ILE A O 1
ATOM 778 N N . PRO A 1 101 ? 19.75 -51.812 -38.188 1 69.88 101 PRO A N 1
ATOM 779 C CA . PRO A 1 101 ? 19.625 -50.625 -39.031 1 69.88 101 PRO A CA 1
ATOM 780 C C . PRO A 1 101 ? 20.141 -49.375 -38.344 1 69.88 101 PRO A C 1
ATOM 782 O O . PRO A 1 101 ? 20.016 -49.219 -37.125 1 69.88 101 PRO A O 1
ATOM 785 N N . ASP A 1 102 ? 20.734 -48.5 -39.25 1 75.12 102 ASP A N 1
ATOM 786 C CA . ASP A 1 102 ? 21.453 -47.312 -38.75 1 75.12 102 ASP A CA 1
ATOM 787 C C . ASP A 1 102 ? 20.484 -46.188 -38.406 1 75.12 102 ASP A C 1
ATOM 789 O O . ASP A 1 102 ? 20.766 -45.375 -37.5 1 75.12 102 ASP A O 1
ATOM 793 N N . TRP A 1 103 ? 19.281 -46.219 -39.125 1 81.12 103 TRP A N 1
ATOM 794 C CA . TRP A 1 103 ? 18.391 -45.094 -38.938 1 81.12 103 TRP A CA 1
ATOM 795 C C . TRP A 1 103 ? 17.125 -45.5 -38.188 1 81.12 103 TRP A C 1
ATOM 797 O O . TRP A 1 103 ? 16.578 -46.594 -38.438 1 81.12 103 TRP A O 1
ATOM 807 N N . SER A 1 104 ? 16.828 -44.781 -37.125 1 82.88 104 SER A N 1
ATOM 808 C CA . SER A 1 104 ? 15.602 -45.031 -36.375 1 82.88 104 SER A CA 1
ATOM 809 C C . SER A 1 104 ? 14.633 -43.875 -36.438 1 82.88 104 SER A C 1
ATOM 811 O O . SER A 1 104 ? 15.047 -42.719 -36.438 1 82.88 104 SER A O 1
ATOM 813 N N . GLN A 1 105 ? 13.352 -44.125 -36.875 1 84.5 105 GLN A N 1
ATOM 814 C CA . GLN A 1 105 ? 12.266 -43.156 -36.938 1 84.5 105 GLN A CA 1
ATOM 815 C C . GLN A 1 105 ? 11.07 -43.625 -36.094 1 84.5 105 GLN A C 1
ATOM 817 O O . GLN A 1 105 ? 10.711 -44.812 -36.156 1 84.5 105 GLN A O 1
ATOM 822 N N . ASN A 1 106 ? 10.602 -42.781 -35.25 1 86.75 106 ASN A N 1
ATOM 823 C CA . ASN A 1 106 ? 9.438 -43.094 -34.438 1 86.75 106 ASN A CA 1
ATOM 824 C C . ASN A 1 106 ? 8.406 -41.969 -34.469 1 86.75 106 ASN A C 1
ATOM 826 O O . ASN A 1 106 ? 8.711 -40.812 -34.156 1 86.75 106 ASN A O 1
ATOM 830 N N . TYR A 1 107 ? 7.207 -42.219 -35.062 1 88.5 107 TYR A N 1
ATOM 831 C CA . TYR A 1 107 ? 6.062 -41.312 -35.094 1 88.5 107 TYR A CA 1
ATOM 832 C C . TYR A 1 107 ? 4.977 -41.812 -34.125 1 88.5 107 TYR A C 1
ATOM 834 O O . TYR A 1 107 ? 4.453 -42.906 -34.281 1 88.5 107 TYR A O 1
ATOM 842 N N . ALA A 1 108 ? 4.676 -40.969 -33.188 1 91.12 108 ALA A N 1
ATOM 843 C CA . ALA A 1 108 ? 3.701 -41.406 -32.188 1 91.12 108 ALA A CA 1
ATOM 844 C C . ALA A 1 108 ? 2.592 -40.344 -32.031 1 91.12 108 ALA A C 1
ATOM 846 O O . ALA A 1 108 ? 2.852 -39.156 -32.094 1 91.12 108 ALA A O 1
ATOM 847 N N . ILE A 1 109 ? 1.35 -40.781 -32 1 91.88 109 ILE A N 1
ATOM 848 C CA . ILE A 1 109 ? 0.177 -39.969 -31.656 1 91.88 109 ILE A CA 1
ATOM 849 C C . ILE A 1 109 ? -0.509 -40.562 -30.422 1 91.88 109 ILE A C 1
ATOM 851 O O . ILE A 1 109 ? -0.895 -41.75 -30.422 1 91.88 109 ILE A O 1
ATOM 855 N N . ASP A 1 110 ? -0.589 -39.719 -29.391 1 93.06 110 ASP A N 1
ATOM 856 C CA . ASP A 1 110 ? -1.168 -40.188 -28.141 1 93.06 110 ASP A CA 1
ATOM 857 C C . ASP A 1 110 ? -2.418 -39.406 -27.781 1 93.06 110 ASP A C 1
ATOM 859 O O . ASP A 1 110 ? -2.416 -38.156 -27.859 1 93.06 110 ASP A O 1
ATOM 863 N N . PHE A 1 111 ? -3.455 -40.125 -27.5 1 93.38 111 PHE A N 1
ATOM 864 C CA . PHE A 1 111 ? -4.734 -39.562 -27.062 1 93.38 111 PHE A CA 1
ATOM 865 C C . PHE A 1 111 ? -5.07 -40.031 -25.656 1 93.38 111 PHE A C 1
ATOM 867 O O . PHE A 1 111 ? -4.902 -41.219 -25.328 1 93.38 111 PHE A O 1
ATOM 874 N N . SER A 1 112 ? -5.379 -39.062 -24.75 1 93.94 112 SER A N 1
ATOM 875 C CA . SER A 1 112 ? -5.762 -39.406 -23.375 1 93.94 112 SER A CA 1
ATOM 876 C C . SER A 1 112 ? -6.977 -38.594 -22.922 1 93.94 112 SER A C 1
ATOM 878 O O . SER A 1 112 ? -7.004 -37.375 -23.062 1 93.94 112 SER A O 1
ATOM 880 N N . GLN A 1 113 ? -8.055 -39.344 -22.438 1 94.38 113 GLN A N 1
ATOM 881 C CA . GLN A 1 113 ? -9.281 -38.719 -21.938 1 94.38 113 GLN A CA 1
ATOM 882 C C . GLN A 1 113 ? -9.594 -39.156 -20.516 1 94.38 113 GLN A C 1
ATOM 884 O O . GLN A 1 113 ? -9.898 -40.344 -20.297 1 94.38 113 GLN A O 1
ATOM 889 N N . PRO A 1 114 ? -9.5 -38.156 -19.625 1 93 114 PRO A N 1
ATOM 890 C CA . PRO A 1 114 ? -9.859 -38.562 -18.266 1 93 114 PRO A CA 1
ATOM 891 C C . PRO A 1 114 ? -11.352 -38.844 -18.094 1 93 114 PRO A C 1
ATOM 893 O O . PRO A 1 114 ? -12.188 -38.031 -18.516 1 93 114 PRO A O 1
ATOM 896 N N . LEU A 1 115 ? -11.727 -40 -17.594 1 93.06 115 LEU A N 1
ATOM 897 C CA . LEU A 1 115 ? -13.117 -40.375 -17.391 1 93.06 115 LEU A CA 1
ATOM 898 C C . LEU A 1 115 ? -13.539 -40.156 -15.945 1 93.06 115 LEU A C 1
ATOM 900 O O . LEU A 1 115 ? -14.609 -39.625 -15.688 1 93.06 115 LEU A O 1
ATOM 904 N N . TYR A 1 116 ? -12.664 -40.656 -15.102 1 93.62 116 TYR A N 1
ATOM 905 C CA . TYR A 1 116 ? -12.914 -40.5 -13.672 1 93.62 116 TYR A CA 1
ATOM 906 C C . TYR A 1 116 ? -11.625 -40.188 -12.922 1 93.62 116 TYR A C 1
ATOM 908 O O . TYR A 1 116 ? -10.656 -40.938 -12.984 1 93.62 116 TYR A O 1
ATOM 916 N N . GLN A 1 117 ? -11.602 -39.031 -12.242 1 93.44 117 GLN A N 1
ATOM 917 C CA . GLN A 1 117 ? -10.438 -38.625 -11.469 1 93.44 117 GLN A CA 1
ATOM 918 C C . GLN A 1 117 ? -10.805 -38.375 -10.008 1 93.44 117 GLN A C 1
ATOM 920 O O . GLN A 1 117 ? -10.406 -37.375 -9.422 1 93.44 117 GLN A O 1
ATOM 925 N N . GLY A 1 118 ? -11.68 -39.188 -9.438 1 91.75 118 GLY A N 1
ATOM 926 C CA . GLY A 1 118 ? -12.07 -39.031 -8.047 1 91.75 118 GLY A CA 1
ATOM 927 C C . GLY A 1 118 ? -12.867 -37.781 -7.77 1 91.75 118 GLY A C 1
ATOM 928 O O . GLY A 1 118 ? -12.898 -37.281 -6.633 1 91.75 118 GLY A O 1
ATOM 929 N N . GLY A 1 119 ? -13.312 -37.062 -8.805 1 93.44 119 GLY A N 1
ATOM 930 C CA . GLY A 1 119 ? -14.07 -35.844 -8.648 1 93.44 119 GLY A CA 1
ATOM 931 C C . GLY A 1 119 ? -13.203 -34.594 -8.664 1 93.44 119 GLY A C 1
ATOM 932 O O . GLY A 1 119 ? -13.68 -33.5 -8.383 1 93.44 119 GLY A O 1
ATOM 933 N N . LYS A 1 120 ? -11.914 -34.75 -8.898 1 94.69 120 LYS A N 1
ATOM 934 C CA . LYS A 1 120 ? -10.953 -33.656 -8.898 1 94.69 120 LYS A CA 1
ATOM 935 C C . LYS A 1 120 ? -11.336 -32.594 -9.938 1 94.69 120 LYS A C 1
ATOM 937 O O . LYS A 1 120 ? -11.336 -31.391 -9.641 1 94.69 120 LYS A O 1
ATOM 942 N N . ILE A 1 121 ? -11.766 -33.062 -11.141 1 94.75 121 ILE A N 1
ATOM 943 C CA . ILE A 1 121 ? -12.062 -32.125 -12.234 1 94.75 121 ILE A CA 1
ATOM 944 C C . ILE A 1 121 ? -13.312 -31.312 -11.898 1 94.75 121 ILE A C 1
ATOM 946 O O . ILE A 1 121 ? -13.297 -30.094 -11.984 1 94.75 121 ILE A O 1
ATOM 950 N N . ARG A 1 122 ? -14.352 -32 -11.438 1 94.69 122 ARG A N 1
ATOM 951 C CA . ARG A 1 122 ? -15.594 -31.344 -11.086 1 94.69 122 ARG A CA 1
ATOM 952 C C . ARG A 1 122 ? -15.383 -30.359 -9.938 1 94.69 122 ARG A C 1
ATOM 954 O O . ARG A 1 122 ? -15.883 -29.234 -9.984 1 94.69 122 ARG A O 1
ATOM 961 N N . ARG A 1 123 ? -14.586 -30.781 -8.961 1 95.5 123 ARG A N 1
ATOM 962 C CA . ARG A 1 123 ? -14.352 -29.922 -7.801 1 95.5 123 ARG A CA 1
ATOM 963 C C . ARG A 1 123 ? -13.445 -28.75 -8.156 1 95.5 123 ARG A C 1
ATOM 965 O O . ARG A 1 123 ? -13.578 -27.672 -7.582 1 95.5 123 ARG A O 1
ATOM 972 N N . THR A 1 124 ? -12.539 -28.906 -9.055 1 95.88 124 THR A N 1
ATOM 973 C CA . THR A 1 124 ? -11.664 -27.828 -9.5 1 95.88 124 THR A CA 1
ATOM 974 C C . THR A 1 124 ? -12.461 -26.781 -10.281 1 95.88 124 THR A C 1
ATOM 976 O O . THR A 1 124 ? -12.219 -25.578 -10.141 1 95.88 124 THR A O 1
ATOM 979 N N . ILE A 1 125 ? -13.453 -27.203 -11.148 1 95.94 125 ILE A N 1
ATOM 980 C CA . ILE A 1 125 ? -14.328 -26.281 -11.875 1 95.94 125 ILE A CA 1
ATOM 981 C C . ILE A 1 125 ? -15.18 -25.5 -10.883 1 95.94 125 ILE A C 1
ATOM 983 O O . ILE A 1 125 ? -15.312 -24.281 -11 1 95.94 125 ILE A O 1
ATOM 987 N N . HIS A 1 126 ? -15.695 -26.266 -9.914 1 95.94 126 HIS A N 1
ATOM 988 C CA . HIS A 1 126 ? -16.516 -25.609 -8.906 1 95.94 126 HIS A CA 1
ATOM 989 C C . HIS A 1 126 ? -15.703 -24.578 -8.117 1 95.94 126 HIS A C 1
ATOM 991 O O . HIS A 1 126 ? -16.203 -23.5 -7.793 1 95.94 126 HIS A O 1
ATOM 997 N N . LYS A 1 127 ? -14.461 -24.859 -7.773 1 96.31 127 LYS A N 1
ATOM 998 C CA . LYS A 1 127 ? -13.562 -23.922 -7.105 1 96.31 127 LYS A CA 1
ATOM 999 C C . LYS A 1 127 ? -13.391 -22.641 -7.918 1 96.31 127 LYS A C 1
ATOM 1001 O O . LYS A 1 127 ? -13.508 -21.547 -7.383 1 96.31 127 LYS A O 1
ATOM 1006 N N . ALA A 1 128 ? -13.164 -22.797 -9.219 1 96.31 128 ALA A N 1
ATOM 1007 C CA . ALA A 1 128 ? -12.969 -21.641 -10.094 1 96.31 128 ALA A CA 1
ATOM 1008 C C . ALA A 1 128 ? -14.234 -20.781 -10.156 1 96.31 128 ALA A C 1
ATOM 1010 O O . ALA A 1 128 ? -14.148 -19.547 -10.188 1 96.31 128 ALA A O 1
ATOM 1011 N N . GLU A 1 129 ? -15.383 -21.438 -10.203 1 96.69 129 GLU A N 1
ATOM 1012 C CA . GLU A 1 129 ? -16.656 -20.719 -10.211 1 96.69 129 GLU A CA 1
ATOM 1013 C C . GLU A 1 129 ? -16.844 -19.906 -8.938 1 96.69 129 GLU A C 1
ATOM 1015 O O . GLU A 1 129 ? -17.281 -18.75 -8.977 1 96.69 129 GLU A O 1
ATOM 1020 N N . MET A 1 130 ? -16.5 -20.516 -7.797 1 96.62 130 MET A N 1
ATOM 1021 C CA . MET A 1 130 ? -16.609 -19.812 -6.516 1 96.62 130 MET A CA 1
ATOM 1022 C C . MET A 1 130 ? -15.617 -18.656 -6.441 1 96.62 130 MET A C 1
ATOM 1024 O O . MET A 1 130 ? -15.93 -17.609 -5.879 1 96.62 130 MET A O 1
ATOM 1028 N N . GLU A 1 131 ? -14.461 -18.844 -7.027 1 96 131 GLU A N 1
ATOM 1029 C CA . GLU A 1 131 ? -13.469 -17.781 -7.055 1 96 131 GLU A CA 1
ATOM 1030 C C . GLU A 1 131 ? -13.961 -16.594 -7.871 1 96 131 GLU A C 1
ATOM 1032 O O . GLU A 1 131 ? -13.656 -15.438 -7.547 1 96 131 GLU A O 1
ATOM 1037 N N . LYS A 1 132 ? -14.719 -16.875 -8.969 1 96.69 132 LYS A N 1
ATOM 1038 C CA . LYS A 1 132 ? -15.336 -15.797 -9.742 1 96.69 132 LYS A CA 1
ATOM 1039 C C . LYS A 1 132 ? -16.344 -15.023 -8.906 1 96.69 132 LYS A C 1
ATOM 1041 O O . LYS A 1 132 ? -16.359 -13.789 -8.93 1 96.69 132 LYS A O 1
ATOM 1046 N N . GLN A 1 133 ? -17.125 -15.758 -8.125 1 96.31 133 GLN A N 1
ATOM 1047 C CA . GLN A 1 133 ? -18.094 -15.109 -7.262 1 96.31 133 GLN A CA 1
ATOM 1048 C C . GLN A 1 133 ? -17.422 -14.258 -6.191 1 96.31 133 GLN A C 1
ATOM 1050 O O . GLN A 1 133 ? -17.891 -13.172 -5.859 1 96.31 133 GLN A O 1
ATOM 1055 N N . VAL A 1 134 ? -16.344 -14.75 -5.664 1 95.62 134 VAL A N 1
ATOM 1056 C CA . VAL A 1 134 ? -15.562 -14.016 -4.672 1 95.62 134 VAL A CA 1
ATOM 1057 C C . VAL A 1 134 ? -15.062 -12.703 -5.27 1 95.62 134 VAL A C 1
ATOM 1059 O O . VAL A 1 134 ? -15.109 -11.656 -4.621 1 95.62 134 VAL A O 1
ATOM 1062 N N . ALA A 1 135 ? -14.633 -12.75 -6.523 1 95.75 135 ALA A N 1
ATOM 1063 C CA . ALA A 1 135 ? -14.156 -11.547 -7.203 1 95.75 135 ALA A CA 1
ATOM 1064 C C . ALA A 1 135 ? -15.281 -10.531 -7.387 1 95.75 135 ALA A C 1
ATOM 1066 O O . ALA A 1 135 ? -15.07 -9.328 -7.234 1 95.75 135 ALA A O 1
ATOM 1067 N N . GLU A 1 136 ? -16.453 -11.047 -7.691 1 95.94 136 GLU A N 1
ATOM 1068 C CA . GLU A 1 136 ? -17.625 -10.188 -7.859 1 95.94 136 GLU A CA 1
ATOM 1069 C C . GLU A 1 136 ? -17.984 -9.5 -6.547 1 95.94 136 GLU A C 1
ATOM 1071 O O . GLU A 1 136 ? -18.297 -8.305 -6.523 1 95.94 136 GLU A O 1
ATOM 1076 N N . LEU A 1 137 ? -17.953 -10.273 -5.453 1 94.81 137 LEU A N 1
ATOM 1077 C CA . LEU A 1 137 ? -18.266 -9.727 -4.137 1 94.81 137 LEU A CA 1
ATOM 1078 C C . LEU A 1 137 ? -17.203 -8.734 -3.691 1 94.81 137 LEU A C 1
ATOM 1080 O O . LEU A 1 137 ? -17.516 -7.738 -3.031 1 94.81 137 LEU A O 1
ATOM 1084 N N . GLN A 1 138 ? -16 -8.938 -4.062 1 94.81 138 GLN A N 1
ATOM 1085 C CA . GLN A 1 138 ? -14.922 -8 -3.756 1 94.81 138 GLN A CA 1
ATOM 1086 C C . GLN A 1 138 ? -15.133 -6.668 -4.473 1 94.81 138 GLN A C 1
ATOM 1088 O O . GLN A 1 138 ? -14.867 -5.605 -3.904 1 94.81 138 GLN A O 1
ATOM 1093 N N . THR A 1 139 ? -15.609 -6.754 -5.711 1 95.06 139 THR A N 1
ATOM 1094 C CA . THR A 1 139 ? -15.906 -5.543 -6.469 1 95.06 139 THR A CA 1
ATOM 1095 C C . THR A 1 139 ? -16.984 -4.719 -5.781 1 95.06 139 THR A C 1
ATOM 1097 O O . THR A 1 139 ? -16.891 -3.494 -5.695 1 95.06 139 THR A O 1
ATOM 1100 N N . LEU A 1 140 ? -17.969 -5.391 -5.207 1 93.38 140 LEU A N 1
ATOM 1101 C CA . LEU A 1 140 ? -19.047 -4.703 -4.504 1 93.38 140 LEU A CA 1
ATOM 1102 C C . LEU A 1 140 ? -18.531 -4.039 -3.232 1 93.38 140 LEU A C 1
ATOM 1104 O O . LEU A 1 140 ? -18.922 -2.92 -2.904 1 93.38 140 LEU A O 1
ATOM 1108 N N . THR A 1 141 ? -17.625 -4.684 -2.545 1 92.56 141 THR A N 1
ATOM 1109 C CA . THR A 1 141 ? -17.016 -4.129 -1.339 1 92.56 141 THR A CA 1
ATOM 1110 C C . THR A 1 141 ? -16.188 -2.889 -1.67 1 92.56 141 THR A C 1
ATOM 1112 O O . THR A 1 141 ? -16.297 -1.866 -0.99 1 92.56 141 THR A O 1
ATOM 1115 N N . ASP A 1 142 ? -15.453 -2.959 -2.773 1 93.81 142 ASP A N 1
ATOM 1116 C CA . ASP A 1 142 ? -14.617 -1.836 -3.188 1 93.81 142 ASP A CA 1
ATOM 1117 C C . ASP A 1 142 ? -15.477 -0.652 -3.633 1 93.81 142 ASP A C 1
ATOM 1119 O O . ASP A 1 142 ? -15.117 0.503 -3.395 1 93.81 142 ASP A O 1
ATOM 1123 N N . GLN A 1 143 ? -16.578 -0.986 -4.254 1 94.44 143 GLN A N 1
ATOM 1124 C CA . GLN A 1 143 ? -17.484 0.069 -4.711 1 94.44 143 GLN A CA 1
ATOM 1125 C C . GLN A 1 143 ? -18.016 0.882 -3.535 1 94.44 143 GLN A C 1
ATOM 1127 O O . GLN A 1 143 ? -18.047 2.113 -3.588 1 94.44 143 GLN A O 1
ATOM 1132 N N . ALA A 1 144 ? -18.406 0.2 -2.482 1 92.88 144 ALA A N 1
ATOM 1133 C CA . ALA A 1 144 ? -18.922 0.885 -1.294 1 92.88 144 ALA A CA 1
ATOM 1134 C C . ALA A 1 144 ? -17.828 1.739 -0.652 1 92.88 144 ALA A C 1
ATOM 1136 O O . ALA A 1 144 ? -18.078 2.861 -0.214 1 92.88 144 ALA A O 1
ATOM 1137 N N . GLU A 1 145 ? -16.656 1.263 -0.646 1 93.06 145 GLU A N 1
ATOM 1138 C CA . GLU A 1 145 ? -15.531 1.995 -0.058 1 93.06 145 GLU A CA 1
ATOM 1139 C C . GLU A 1 145 ? -15.195 3.236 -0.878 1 93.06 145 GLU A C 1
ATOM 1141 O O . GLU A 1 145 ? -14.922 4.301 -0.319 1 93.06 145 GLU A O 1
ATOM 1146 N N . ILE A 1 146 ? -15.258 3.088 -2.195 1 94.44 146 ILE A N 1
ATOM 1147 C CA . ILE A 1 146 ? -14.945 4.199 -3.086 1 94.44 146 ILE A CA 1
ATOM 1148 C C . ILE A 1 146 ? -16 5.285 -2.949 1 94.44 146 ILE A C 1
ATOM 1150 O O . ILE A 1 146 ? -15.68 6.473 -2.885 1 94.44 146 ILE A O 1
ATOM 1154 N N . LYS A 1 147 ? -17.297 4.895 -2.84 1 94.19 147 LYS A N 1
ATOM 1155 C CA . LYS A 1 147 ? -18.391 5.859 -2.678 1 94.19 147 LYS A CA 1
ATOM 1156 C C . LYS A 1 147 ? -18.234 6.648 -1.382 1 94.19 147 LYS A C 1
ATOM 1158 O O . LYS A 1 147 ? -18.359 7.875 -1.376 1 94.19 147 LYS A O 1
ATOM 1163 N N . LEU A 1 148 ? -17.906 5.934 -0.319 1 93.81 148 LEU A N 1
ATOM 1164 C CA . LEU A 1 148 ? -17.719 6.602 0.964 1 93.81 148 LEU A CA 1
ATOM 1165 C C . LEU A 1 148 ? -16.516 7.531 0.926 1 93.81 148 LEU A C 1
ATOM 1167 O O . LEU A 1 148 ? -16.547 8.633 1.485 1 93.81 148 LEU A O 1
ATOM 1171 N N . GLY A 1 149 ? -15.43 7.086 0.287 1 93.75 149 GLY A N 1
ATOM 1172 C CA . GLY A 1 149 ? -14.266 7.938 0.137 1 93.75 149 GLY A CA 1
ATOM 1173 C C . GLY A 1 149 ? -14.547 9.203 -0.646 1 93.75 149 GLY A C 1
ATOM 1174 O O . GLY A 1 149 ? -14.109 10.289 -0.259 1 93.75 149 GLY A O 1
ATOM 1175 N N . LEU A 1 150 ? -15.32 9.055 -1.701 1 94.25 150 LEU A N 1
ATOM 1176 C CA . LEU A 1 150 ? -15.711 10.203 -2.51 1 94.25 150 LEU A CA 1
ATOM 1177 C C . LEU A 1 150 ? -16.594 11.156 -1.708 1 94.25 150 LEU A C 1
ATOM 1179 O O . LEU A 1 150 ? -16.422 12.375 -1.787 1 94.25 150 LEU A O 1
ATOM 1183 N N . LEU A 1 151 ? -17.484 10.586 -0.924 1 93.12 151 LEU A N 1
ATOM 1184 C CA . LEU A 1 151 ? -18.359 11.398 -0.103 1 93.12 151 LEU A CA 1
ATOM 1185 C C . LEU A 1 151 ? -17.562 12.203 0.922 1 93.12 151 LEU A C 1
ATOM 1187 O O . LEU A 1 151 ? -17.844 13.383 1.149 1 93.12 151 LEU A O 1
ATOM 1191 N N . ASN A 1 152 ? -16.547 11.586 1.482 1 93.19 152 ASN A N 1
ATOM 1192 C CA . ASN A 1 152 ? -15.703 12.281 2.449 1 93.19 152 ASN A CA 1
ATOM 1193 C C . ASN A 1 152 ? -15.008 13.484 1.828 1 93.19 152 ASN A C 1
ATOM 1195 O O . ASN A 1 152 ? -15.008 14.578 2.408 1 93.19 152 ASN A O 1
ATOM 1199 N N . GLN A 1 153 ? -14.453 13.281 0.692 1 93.69 153 GLN A N 1
ATOM 1200 C CA . GLN A 1 153 ? -13.789 14.375 -0.002 1 93.69 153 GLN A CA 1
ATOM 1201 C C . GLN A 1 153 ? -14.797 15.453 -0.411 1 93.69 153 GLN A C 1
ATOM 1203 O O . GLN A 1 153 ? -14.508 16.656 -0.315 1 93.69 153 GLN A O 1
ATOM 1208 N N . TYR A 1 154 ? -15.984 15.023 -0.807 1 93.06 154 TYR A N 1
ATOM 1209 C CA . TYR A 1 154 ? -17.047 15.938 -1.203 1 93.06 154 TYR A CA 1
ATOM 1210 C C . TYR A 1 154 ? -17.516 16.766 -0.018 1 93.06 154 TYR A C 1
ATOM 1212 O O . TYR A 1 154 ? -17.719 17.984 -0.141 1 93.06 154 TYR A O 1
ATOM 1220 N N . MET A 1 155 ? -17.656 16.109 1.148 1 91.88 155 MET A N 1
ATOM 1221 C CA . MET A 1 155 ? -18.062 16.828 2.352 1 91.88 155 MET A CA 1
ATOM 1222 C C . MET A 1 155 ? -16.984 17.797 2.812 1 91.88 155 MET A C 1
ATOM 1224 O O . MET A 1 155 ? -17.281 18.875 3.307 1 91.88 155 MET A O 1
ATOM 1228 N N . ASN A 1 156 ? -15.766 17.391 2.643 1 93.12 156 ASN A N 1
ATOM 1229 C CA . ASN A 1 156 ? -14.664 18.297 2.945 1 93.12 156 ASN A CA 1
ATOM 1230 C C . ASN A 1 156 ? -14.703 19.547 2.07 1 93.12 156 ASN A C 1
ATOM 1232 O O . ASN A 1 156 ? -14.5 20.656 2.559 1 93.12 156 ASN A O 1
ATOM 1236 N N . LEU A 1 157 ? -14.977 19.328 0.816 1 93.62 157 LEU A N 1
ATOM 1237 C CA . LEU A 1 157 ? -15.102 20.453 -0.107 1 93.62 157 LEU A CA 1
ATOM 1238 C C . LEU A 1 157 ? -16.234 21.391 0.316 1 93.62 157 LEU A C 1
ATOM 1240 O O . LEU A 1 157 ? -16.062 22.609 0.302 1 93.62 157 LEU A O 1
ATOM 1244 N N . PHE A 1 158 ? -17.297 20.828 0.747 1 91.75 158 PHE A N 1
ATOM 1245 C CA . PHE A 1 158 ? -18.438 21.594 1.247 1 91.75 158 PHE A CA 1
ATOM 1246 C C . PHE A 1 158 ? -18.016 22.438 2.455 1 91.75 158 PHE A C 1
ATOM 1248 O O . PHE A 1 158 ? -18.312 23.625 2.52 1 91.75 158 PHE A O 1
ATOM 1255 N N . SER A 1 159 ? -17.312 21.75 3.357 1 93.69 159 SER A N 1
ATOM 1256 C CA . SER A 1 159 ? -16.859 22.438 4.559 1 93.69 159 SER A CA 1
ATOM 1257 C C . SER A 1 159 ? -15.922 23.594 4.211 1 93.69 159 SER A C 1
ATOM 1259 O O . SER A 1 159 ? -16.031 24.688 4.785 1 93.69 159 SER A O 1
ATOM 1261 N N . LEU A 1 160 ? -15.109 23.391 3.238 1 95.19 160 LEU A N 1
ATOM 1262 C CA . LEU A 1 160 ? -14.148 24.406 2.84 1 95.19 160 LEU A CA 1
ATOM 1263 C C . LEU A 1 160 ? -14.859 25.609 2.207 1 95.19 160 LEU A C 1
ATOM 1265 O O . LEU A 1 160 ? -14.508 26.75 2.479 1 95.19 160 LEU A O 1
ATOM 1269 N N . PHE A 1 161 ? -15.867 25.406 1.433 1 93 161 PHE A N 1
ATOM 1270 C CA . PHE A 1 161 ? -16.609 26.484 0.811 1 93 161 PHE A CA 1
ATOM 1271 C C . PHE A 1 161 ? -17.359 27.312 1.862 1 93 161 PHE A C 1
ATOM 1273 O O . PHE A 1 161 ? -17.359 28.547 1.804 1 93 161 PHE A O 1
ATOM 1280 N N . LYS A 1 162 ? -17.938 26.625 2.803 1 93.19 162 LYS A N 1
ATOM 1281 C CA . LYS A 1 162 ? -18.641 27.344 3.865 1 93.19 162 LYS A CA 1
ATOM 1282 C C . LYS A 1 162 ? -17.672 28.109 4.758 1 93.19 162 LYS A C 1
ATOM 1284 O O . LYS A 1 162 ? -17.969 29.219 5.203 1 93.19 162 LYS A O 1
ATOM 1289 N N . GLN A 1 163 ? -16.531 27.484 5 1 95.19 163 GLN A N 1
ATOM 1290 C CA . GLN A 1 163 ? -15.492 28.172 5.754 1 95.19 163 GLN A CA 1
ATOM 1291 C C . GLN A 1 163 ? -15.023 29.422 5.027 1 95.19 163 GLN A C 1
ATOM 1293 O O . GLN A 1 163 ? -14.805 30.469 5.652 1 95.19 163 GLN A O 1
ATOM 1298 N N . HIS A 1 164 ? -14.859 29.297 3.754 1 95.75 164 HIS A N 1
ATOM 1299 C CA . HIS A 1 164 ? -14.477 30.438 2.938 1 95.75 164 HIS A CA 1
ATOM 1300 C C . HIS A 1 164 ? -15.477 31.578 3.094 1 95.75 164 HIS A C 1
ATOM 1302 O O . HIS A 1 164 ? -15.078 32.75 3.291 1 95.75 164 HIS A O 1
ATOM 1308 N N . GLU A 1 165 ? -16.734 31.281 3.092 1 94.62 165 GLU A N 1
ATOM 1309 C CA . GLU A 1 165 ? -17.781 32.281 3.23 1 94.62 165 GLU A CA 1
ATOM 1310 C C . GLU A 1 165 ? -17.734 32.969 4.602 1 94.62 165 GLU A C 1
ATOM 1312 O O . GLU A 1 165 ? -17.828 34.188 4.707 1 94.62 165 GLU A O 1
ATOM 1317 N N . ILE A 1 166 ? -17.516 32.125 5.574 1 94.69 166 ILE A N 1
ATOM 1318 C CA . ILE A 1 166 ? -17.484 32.625 6.941 1 94.69 166 ILE A CA 1
ATOM 1319 C C . ILE A 1 166 ? -16.266 33.5 7.141 1 94.69 166 ILE A C 1
ATOM 1321 O O . ILE A 1 166 ? -16.359 34.594 7.73 1 94.69 166 ILE A O 1
ATOM 1325 N N . LEU A 1 167 ? -15.156 33.125 6.629 1 95.94 167 LEU A N 1
ATOM 1326 C CA . LEU A 1 167 ? -13.922 33.875 6.773 1 95.94 167 LEU A CA 1
ATOM 1327 C C . LEU A 1 167 ? -14.008 35.188 6.008 1 95.94 167 LEU A C 1
ATOM 1329 O O . LEU A 1 167 ? -13.562 36.219 6.504 1 95.94 167 LEU A O 1
ATOM 1333 N N . MET A 1 168 ? -14.578 35.125 4.859 1 95.88 168 MET A N 1
ATOM 1334 C CA . MET A 1 168 ? -14.742 36.344 4.059 1 95.88 168 MET A CA 1
ATOM 1335 C C . MET A 1 168 ? -15.625 37.344 4.777 1 95.88 168 MET A C 1
ATOM 1337 O O . MET A 1 168 ? -15.297 38.531 4.832 1 95.88 168 MET A O 1
ATOM 1341 N N . ARG A 1 169 ? -16.672 36.906 5.355 1 94.69 169 ARG A N 1
ATOM 1342 C CA . ARG A 1 169 ? -17.547 37.781 6.121 1 94.69 169 ARG A CA 1
ATOM 1343 C C . ARG A 1 169 ? -16.828 38.344 7.34 1 94.69 169 ARG A C 1
ATOM 1345 O O . ARG A 1 169 ? -16.969 39.531 7.645 1 94.69 169 ARG A O 1
ATOM 1352 N N . ASN A 1 170 ? -16.078 37.531 8.023 1 94.5 170 ASN A N 1
ATOM 1353 C CA . ASN A 1 170 ? -15.336 37.969 9.195 1 94.5 170 ASN A CA 1
ATOM 1354 C C . ASN A 1 170 ? -14.297 39.031 8.828 1 94.5 170 ASN A C 1
ATOM 1356 O O . ASN A 1 170 ? -14.086 40 9.578 1 94.5 170 ASN A O 1
ATOM 1360 N N . ILE A 1 171 ? -13.672 38.844 7.699 1 95.19 171 ILE A N 1
ATOM 1361 C CA . ILE A 1 171 ? -12.656 39.812 7.246 1 95.19 171 ILE A CA 1
ATOM 1362 C C . ILE A 1 171 ? -13.305 41.125 6.895 1 95.19 171 ILE A C 1
ATOM 1364 O O . ILE A 1 171 ? -12.789 42.188 7.242 1 95.19 171 ILE A O 1
ATOM 1368 N N . GLU A 1 172 ? -14.445 41.125 6.273 1 94.94 172 GLU A N 1
ATOM 1369 C CA . GLU A 1 172 ? -15.18 42.344 5.949 1 94.94 172 GLU A CA 1
ATOM 1370 C C . GLU A 1 172 ? -15.562 43.094 7.215 1 94.94 172 GLU A C 1
ATOM 1372 O O . GLU A 1 172 ? -15.391 44.312 7.289 1 94.94 172 GLU A O 1
ATOM 1377 N N . GLU A 1 173 ? -15.992 42.344 8.203 1 92.5 173 GLU A N 1
ATOM 1378 C CA . GLU A 1 173 ? -16.359 42.969 9.477 1 92.5 173 GLU A CA 1
ATOM 1379 C C . GLU A 1 173 ? -15.125 43.531 10.188 1 92.5 173 GLU A C 1
ATOM 1381 O O . GLU A 1 173 ? -15.188 44.594 10.797 1 92.5 173 GLU A O 1
ATOM 1386 N N . SER A 1 174 ? -14.055 42.781 10.125 1 92.81 174 SER A N 1
ATOM 1387 C CA . SER A 1 174 ? -12.812 43.188 10.766 1 92.81 174 SER A CA 1
ATOM 1388 C C . SER A 1 174 ? -12.242 44.469 10.109 1 92.81 174 SER A C 1
ATOM 1390 O O . SER A 1 174 ? -11.664 45.312 10.781 1 92.81 174 SER A O 1
ATOM 1392 N N . GLU A 1 175 ? -12.391 44.594 8.836 1 93.88 175 GLU A N 1
ATOM 1393 C CA . GLU A 1 175 ? -11.93 45.781 8.133 1 93.88 175 GLU A CA 1
ATOM 1394 C C . GLU A 1 175 ? -12.734 47 8.539 1 93.88 175 GLU A C 1
ATOM 1396 O O . GLU A 1 175 ? -12.172 48.094 8.727 1 93.88 175 GLU A O 1
ATOM 1401 N N . LEU A 1 176 ? -14.023 46.875 8.719 1 92.56 176 LEU A N 1
ATOM 1402 C CA . LEU A 1 176 ? -14.867 47.969 9.188 1 92.56 176 LEU A CA 1
ATOM 1403 C C . LEU A 1 176 ? -14.492 48.375 10.609 1 92.56 176 LEU A C 1
ATOM 1405 O O . LEU A 1 176 ? -14.414 49.562 10.922 1 92.56 176 LEU A O 1
ATOM 1409 N N . ARG A 1 177 ? -14.273 47.344 11.367 1 89.94 177 ARG A N 1
ATOM 1410 C CA . ARG A 1 177 ? -13.875 47.625 12.742 1 89.94 177 ARG A CA 1
ATOM 1411 C C . ARG A 1 177 ? -12.539 48.344 12.797 1 89.94 177 ARG A C 1
ATOM 1413 O O . ARG A 1 177 ? -12.336 49.219 13.641 1 89.94 177 ARG A O 1
ATOM 1420 N N . LEU A 1 178 ? -11.617 47.938 11.977 1 91.5 178 LEU A N 1
ATOM 1421 C CA . LEU A 1 178 ? -10.305 48.562 11.938 1 91.5 178 LEU A CA 1
ATOM 1422 C C . LEU A 1 178 ? -10.43 50.031 11.539 1 91.5 178 LEU A C 1
ATOM 1424 O O . LEU A 1 178 ? -9.711 50.875 12.07 1 91.5 178 LEU A O 1
ATOM 1428 N N . ARG A 1 179 ? -11.344 50.375 10.672 1 92 179 ARG A N 1
ATOM 1429 C CA . ARG A 1 179 ? -11.578 51.781 10.289 1 92 179 ARG A CA 1
ATOM 1430 C C . ARG A 1 179 ? -12.07 52.594 11.477 1 92 179 ARG A C 1
ATOM 1432 O O . ARG A 1 179 ? -11.633 53.719 11.688 1 92 179 ARG A O 1
ATOM 1439 N N . ASP A 1 180 ? -12.938 51.969 12.273 1 90.06 180 ASP A N 1
ATOM 1440 C CA . ASP A 1 180 ? -13.453 52.656 13.461 1 90.06 180 ASP A CA 1
ATOM 1441 C C . ASP A 1 180 ? -12.359 52.844 14.508 1 90.06 180 ASP A C 1
ATOM 1443 O O . ASP A 1 180 ? -12.281 53.875 15.156 1 90.06 180 ASP A O 1
ATOM 1447 N N . ILE A 1 181 ? -11.555 51.781 14.641 1 89.94 181 ILE A N 1
ATOM 1448 C CA . ILE A 1 181 ? -10.469 51.844 15.617 1 89.94 181 ILE A CA 1
ATOM 1449 C C . ILE A 1 181 ? -9.461 52.906 15.219 1 89.94 181 ILE A C 1
ATOM 1451 O O . ILE A 1 181 ? -8.953 53.625 16.062 1 89.94 181 ILE A O 1
ATOM 1455 N N . ARG A 1 182 ? -9.227 53.062 13.969 1 90.81 182 ARG A N 1
ATOM 1456 C CA . ARG A 1 182 ? -8.32 54.094 13.477 1 90.81 182 ARG A CA 1
ATOM 1457 C C . ARG A 1 182 ? -8.898 55.5 13.734 1 90.81 182 ARG A C 1
ATOM 1459 O O . ARG A 1 182 ? -8.164 56.406 14.078 1 90.81 182 ARG A O 1
ATOM 1466 N N . ARG A 1 183 ? -10.188 55.656 13.602 1 90.06 183 ARG A N 1
ATOM 1467 C CA . ARG A 1 183 ? -10.859 56.906 13.883 1 90.06 183 ARG A CA 1
ATOM 1468 C C . ARG A 1 183 ? -10.773 57.25 15.367 1 90.06 183 ARG A C 1
ATOM 1470 O O . ARG A 1 183 ? -10.508 58.406 15.719 1 90.06 183 ARG A O 1
ATOM 1477 N N . MET A 1 184 ? -10.969 56.281 16.203 1 89.06 184 MET A N 1
ATOM 1478 C CA . MET A 1 184 ? -10.914 56.5 17.641 1 89.06 184 MET A CA 1
ATOM 1479 C C . MET A 1 184 ? -9.5 56.875 18.078 1 89.06 184 MET A C 1
ATOM 1481 O O . MET A 1 184 ? -9.32 57.656 19.031 1 89.06 184 MET A O 1
ATOM 1485 N N . LYS A 1 185 ? -8.594 56.312 17.406 1 87.62 185 LYS A N 1
ATOM 1486 C CA . LYS A 1 185 ? -7.203 56.656 17.703 1 87.62 185 LYS A CA 1
ATOM 1487 C C . LYS A 1 185 ? -6.918 58.125 17.328 1 87.62 185 LYS A C 1
ATOM 1489 O O . LYS A 1 185 ? -6.27 58.844 18.094 1 87.62 185 LYS A O 1
ATOM 1494 N N . LYS A 1 186 ? -7.375 58.5 16.234 1 88.62 186 LYS A N 1
ATOM 1495 C CA . LYS A 1 186 ? -7.188 59.875 15.797 1 88.62 186 LYS A CA 1
ATOM 1496 C C . LYS A 1 186 ? -7.816 60.844 16.781 1 88.62 186 LYS A C 1
ATOM 1498 O O . LYS A 1 186 ? -7.305 61.969 16.984 1 88.62 186 LYS A O 1
ATOM 1503 N N . GLU A 1 187 ? -8.852 60.375 17.469 1 86.81 187 GLU A N 1
ATOM 1504 C CA . GLU A 1 187 ? -9.555 61.188 18.453 1 86.81 187 GLU A CA 1
ATOM 1505 C C . GLU A 1 187 ? -8.883 61.094 19.828 1 86.81 187 GLU A C 1
ATOM 1507 O O . GLU A 1 187 ? -9.266 61.781 20.766 1 86.81 187 GLU A O 1
ATOM 1512 N N . GLY A 1 188 ? -7.84 60.219 20 1 81.81 188 GLY A N 1
ATOM 1513 C CA . GLY A 1 188 ? -7.035 60.094 21.203 1 81.81 188 GLY A CA 1
ATOM 1514 C C . GLY A 1 188 ? -7.676 59.219 22.266 1 81.81 188 GLY A C 1
ATOM 1515 O O . GLY A 1 188 ? -7.316 59.312 23.438 1 81.81 188 GLY A O 1
ATOM 1516 N N . VAL A 1 189 ? -8.641 58.469 21.828 1 79.5 189 VAL A N 1
ATOM 1517 C CA . VAL A 1 189 ? -9.414 57.656 22.781 1 79.5 189 VAL A CA 1
ATOM 1518 C C . VAL A 1 189 ? -8.703 56.344 23.016 1 79.5 189 VAL A C 1
ATOM 1520 O O . VAL A 1 189 ? -8.789 55.781 24.109 1 79.5 189 VAL A O 1
ATOM 1523 N N . ILE A 1 190 ? -8.008 55.812 21.984 1 80.31 190 ILE A N 1
ATOM 1524 C CA . ILE A 1 190 ? -7.387 54.5 22.109 1 80.31 190 ILE A CA 1
ATOM 1525 C C . ILE A 1 190 ? -5.902 54.594 21.766 1 80.31 190 ILE A C 1
ATOM 1527 O O . ILE A 1 190 ? -5.43 55.656 21.312 1 80.31 190 ILE A O 1
ATOM 1531 N N . THR A 1 191 ? -5.176 53.562 22.094 1 76.06 191 THR A N 1
ATOM 1532 C CA . THR A 1 191 ? -3.729 53.562 21.922 1 76.06 191 THR A CA 1
ATOM 1533 C C . THR A 1 191 ? -3.35 52.969 20.562 1 76.06 191 THR A C 1
ATOM 1535 O O . THR A 1 191 ? -4.18 52.344 19.906 1 76.06 191 THR A O 1
ATOM 1538 N N . ASN A 1 192 ? -2.111 53.281 20.188 1 78.75 192 ASN A N 1
ATOM 1539 C CA . ASN A 1 192 ? -1.557 52.688 18.969 1 78.75 192 ASN A CA 1
ATOM 1540 C C . ASN A 1 192 ? -1.459 51.188 19.047 1 78.75 192 ASN A C 1
ATOM 1542 O O . ASN A 1 192 ? -1.497 50.5 18.016 1 78.75 192 ASN A O 1
ATOM 1546 N N . ASN A 1 193 ? -1.458 50.719 20.219 1 74.69 193 ASN A N 1
ATOM 1547 C CA . ASN A 1 193 ? -1.366 49.281 20.406 1 74.69 193 ASN A CA 1
ATOM 1548 C C . ASN A 1 193 ? -2.639 48.562 19.953 1 74.69 193 ASN A C 1
ATOM 1550 O O . ASN A 1 193 ? -2.58 47.438 19.422 1 74.69 193 ASN A O 1
ATOM 1554 N N . ASP A 1 194 ? -3.674 49.219 20.078 1 81.38 194 ASP A N 1
ATOM 1555 C CA . ASP A 1 194 ? -4.945 48.625 19.672 1 81.38 194 ASP A CA 1
ATOM 1556 C C . ASP A 1 194 ? -5.035 48.5 18.156 1 81.38 194 ASP A C 1
ATOM 1558 O O . ASP A 1 194 ? -5.531 47.5 17.641 1 81.38 194 ASP A O 1
ATOM 1562 N N . VAL A 1 195 ? -4.531 49.5 17.5 1 85.12 195 VAL A N 1
ATOM 1563 C CA . VAL A 1 195 ? -4.547 49.469 16.031 1 85.12 195 VAL A CA 1
ATOM 1564 C C . VAL A 1 195 ? -3.643 48.344 15.523 1 85.12 195 VAL A C 1
ATOM 1566 O O . VAL A 1 195 ? -4.043 47.562 14.664 1 85.12 195 VAL A O 1
ATOM 1569 N N . LEU A 1 196 ? -2.51 48.219 16.125 1 81.62 196 LEU A N 1
ATOM 1570 C CA . LEU A 1 196 ? -1.544 47.219 15.703 1 81.62 196 LEU A CA 1
ATOM 1571 C C . LEU A 1 196 ? -2.084 45.812 15.945 1 81.62 196 LEU A C 1
ATOM 1573 O O . LEU A 1 196 ? -1.908 44.906 15.109 1 81.62 196 LEU A O 1
ATOM 1577 N N . ARG A 1 197 ? -2.684 45.562 17.031 1 82.75 197 ARG A N 1
ATOM 1578 C CA . ARG A 1 197 ? -3.242 44.25 17.359 1 82.75 197 ARG A CA 1
ATOM 1579 C C . ARG A 1 197 ? -4.352 43.875 16.391 1 82.75 197 ARG A C 1
ATOM 1581 O O . ARG A 1 197 ? -4.457 42.719 15.969 1 82.75 197 ARG A O 1
ATOM 1588 N N . SER A 1 198 ? -5.129 44.812 16.109 1 86.88 198 SER A N 1
ATOM 1589 C CA . SER A 1 198 ? -6.211 44.562 15.164 1 86.88 198 SER A CA 1
ATOM 1590 C C . SER A 1 198 ? -5.668 44.25 13.773 1 86.88 198 SER A C 1
ATOM 1592 O O . SER A 1 198 ? -6.203 43.406 13.07 1 86.88 198 SER A O 1
ATOM 1594 N N . GLU A 1 199 ? -4.598 44.938 13.445 1 86.75 199 GLU A N 1
ATOM 1595 C CA . GLU A 1 199 ? -3.979 44.688 12.148 1 86.75 199 GLU A CA 1
ATOM 1596 C C . GLU A 1 199 ? -3.348 43.312 12.078 1 86.75 199 GLU A C 1
ATOM 1598 O O . GLU A 1 199 ? -3.416 42.656 11.047 1 86.75 199 GLU A O 1
ATOM 1603 N N . MET A 1 200 ? -2.787 42.875 13.102 1 82.69 200 MET A N 1
ATOM 1604 C CA . MET A 1 200 ? -2.193 41.531 13.156 1 82.69 200 MET A CA 1
ATOM 1605 C C . MET A 1 200 ? -3.262 40.469 13.008 1 82.69 200 MET A C 1
ATOM 1607 O O . MET A 1 200 ? -3.057 39.469 12.305 1 82.69 200 MET A O 1
ATOM 1611 N N . GLN A 1 201 ? -4.332 40.688 13.68 1 88 201 GLN A N 1
ATOM 1612 C CA . GLN A 1 201 ? -5.426 39.719 13.578 1 88 201 GLN A CA 1
ATOM 1613 C C . GLN A 1 201 ? -5.977 39.656 12.156 1 88 201 GLN A C 1
ATOM 1615 O O . GLN A 1 201 ? -6.309 38.562 11.664 1 88 201 GLN A O 1
ATOM 1620 N N . LEU A 1 202 ? -6.109 40.781 11.539 1 89 202 LEU A N 1
ATOM 1621 C CA . LEU A 1 202 ? -6.586 40.844 10.164 1 89 202 LEU A CA 1
ATOM 1622 C C . LEU A 1 202 ? -5.629 40.094 9.234 1 89 202 LEU A C 1
ATOM 1624 O O . LEU A 1 202 ? -6.066 39.375 8.336 1 89 202 LEU A O 1
ATOM 1628 N N . THR A 1 203 ? -4.34 40.281 9.453 1 84.62 203 THR A N 1
ATOM 1629 C CA . THR A 1 203 ? -3.348 39.594 8.648 1 84.62 203 THR A CA 1
ATOM 1630 C C . THR A 1 203 ? -3.486 38.062 8.812 1 84.62 203 THR A C 1
ATOM 1632 O O . THR A 1 203 ? -3.406 37.312 7.836 1 84.62 203 THR A O 1
ATOM 1635 N N . ASN A 1 204 ? -3.723 37.594 9.992 1 85.81 204 ASN A N 1
ATOM 1636 C CA . ASN A 1 204 ? -3.914 36.188 10.258 1 85.81 204 ASN A CA 1
ATOM 1637 C C . ASN A 1 204 ? -5.176 35.656 9.586 1 85.81 204 ASN A C 1
ATOM 1639 O O . ASN A 1 204 ? -5.184 34.531 9.078 1 85.81 204 ASN A O 1
ATOM 1643 N N . ASP A 1 205 ? -6.188 36.438 9.625 1 90.94 205 ASP A N 1
ATOM 1644 C CA . ASP A 1 205 ? -7.438 36.031 8.984 1 90.94 205 ASP A CA 1
ATOM 1645 C C . ASP A 1 205 ? -7.266 35.938 7.469 1 90.94 205 ASP A C 1
ATOM 1647 O O . ASP A 1 205 ? -7.805 35 6.848 1 90.94 205 ASP A O 1
ATOM 1651 N N . ARG A 1 206 ? -6.504 36.812 6.953 1 90 206 ARG A N 1
ATOM 1652 C CA . ARG A 1 206 ? -6.266 36.781 5.516 1 90 206 ARG A CA 1
ATOM 1653 C C . ARG A 1 206 ? -5.43 35.594 5.125 1 90 206 ARG A C 1
ATOM 1655 O O . ARG A 1 206 ? -5.648 35 4.066 1 90 206 ARG A O 1
ATOM 1662 N N . LEU A 1 207 ? -4.531 35.281 5.934 1 86.69 207 LEU A N 1
ATOM 1663 C CA . LEU A 1 207 ? -3.742 34.062 5.695 1 86.69 207 LEU A CA 1
ATOM 1664 C C . LEU A 1 207 ? -4.621 32.844 5.734 1 86.69 207 LEU A C 1
ATOM 1666 O O . LEU A 1 207 ? -4.488 31.938 4.891 1 86.69 207 LEU A O 1
ATOM 1670 N N . SER A 1 208 ? -5.445 32.75 6.691 1 91.56 208 SER A N 1
ATOM 1671 C CA . SER A 1 208 ? -6.355 31.625 6.82 1 91.56 208 SER A CA 1
ATOM 1672 C C . SER A 1 208 ? -7.266 31.5 5.602 1 91.56 208 SER A C 1
ATOM 1674 O O . SER A 1 208 ? -7.559 30.391 5.145 1 91.56 208 SER A O 1
ATOM 1676 N N . LEU A 1 209 ? -7.734 32.625 5.129 1 93.94 209 LEU A N 1
ATOM 1677 C CA . LEU A 1 209 ? -8.57 32.656 3.934 1 93.94 209 LEU A CA 1
ATOM 1678 C C . LEU A 1 209 ? -7.805 32.094 2.73 1 93.94 209 LEU A C 1
ATOM 1680 O O . LEU A 1 209 ? -8.336 31.297 1.976 1 93.94 209 LEU A O 1
ATOM 1684 N N . GLN A 1 210 ? -6.59 32.531 2.582 1 90.69 210 GLN A N 1
ATOM 1685 C CA . GLN A 1 210 ? -5.762 32.062 1.476 1 90.69 210 GLN A CA 1
ATOM 1686 C C . GLN A 1 210 ? -5.531 30.547 1.565 1 90.69 210 GLN A C 1
ATOM 1688 O O . GLN A 1 210 ? -5.582 29.844 0.553 1 90.69 210 GLN A O 1
ATOM 1693 N N . GLU A 1 211 ? -5.262 30.078 2.703 1 91.19 211 GLU A N 1
ATOM 1694 C CA . GLU A 1 211 ? -5.074 28.641 2.908 1 91.19 211 GLU A CA 1
ATOM 1695 C C . GLU A 1 211 ? -6.336 27.859 2.551 1 91.19 211 GLU A C 1
ATOM 1697 O O . GLU A 1 211 ? -6.262 26.781 1.972 1 91.19 211 GLU A O 1
ATOM 1702 N N . THR A 1 212 ? -7.461 28.406 2.936 1 94.56 212 THR A N 1
ATOM 1703 C CA . THR A 1 212 ? -8.734 27.781 2.625 1 94.56 212 THR A CA 1
ATOM 1704 C C . THR A 1 212 ? -8.977 27.75 1.119 1 94.56 212 THR A C 1
ATOM 1706 O O . THR A 1 212 ? -9.43 26.734 0.576 1 94.56 212 THR A O 1
ATOM 1709 N N . GLU A 1 213 ? -8.656 28.812 0.49 1 93.19 213 GLU A N 1
ATOM 1710 C CA . GLU A 1 213 ? -8.805 28.891 -0.96 1 93.19 213 GLU A CA 1
ATOM 1711 C C . GLU A 1 213 ? -7.914 27.859 -1.658 1 93.19 213 GLU A C 1
ATOM 1713 O O . GLU A 1 213 ? -8.344 27.188 -2.6 1 93.19 213 GLU A O 1
ATOM 1718 N N . ASN A 1 214 ? -6.738 27.766 -1.24 1 90.25 214 ASN A N 1
ATOM 1719 C CA . ASN A 1 214 ? -5.828 26.75 -1.788 1 90.25 214 ASN A CA 1
ATOM 1720 C C . ASN A 1 214 ? -6.352 25.344 -1.553 1 90.25 214 ASN A C 1
ATOM 1722 O O . ASN A 1 214 ? -6.223 24.484 -2.422 1 90.25 214 ASN A O 1
ATOM 1726 N N . SER A 1 215 ? -6.891 25.156 -0.379 1 93.31 215 SER A N 1
ATOM 1727 C CA . SER A 1 215 ? -7.426 23.828 -0.057 1 93.31 215 SER A CA 1
ATOM 1728 C C . SER A 1 215 ? -8.617 23.484 -0.947 1 93.31 215 SER A C 1
ATOM 1730 O O . SER A 1 215 ? -8.797 22.328 -1.331 1 93.31 215 SER A O 1
ATOM 1732 N N . ILE A 1 216 ? -9.438 24.516 -1.226 1 93.88 216 ILE A N 1
ATOM 1733 C CA . ILE A 1 216 ? -10.57 24.297 -2.115 1 93.88 216 ILE A CA 1
ATOM 1734 C C . ILE A 1 216 ? -10.078 23.859 -3.49 1 93.88 216 ILE A C 1
ATOM 1736 O O . ILE A 1 216 ? -10.594 22.906 -4.066 1 93.88 216 ILE A O 1
ATOM 1740 N N . VAL A 1 217 ? -9.07 24.5 -3.996 1 91.5 217 VAL A N 1
ATOM 1741 C CA . VAL A 1 217 ? -8.508 24.172 -5.305 1 91.5 217 VAL A CA 1
ATOM 1742 C C . VAL A 1 217 ? -7.93 22.766 -5.277 1 91.5 217 VAL A C 1
ATOM 1744 O O . VAL A 1 217 ? -8.156 21.969 -6.203 1 91.5 217 VAL A O 1
ATOM 1747 N N . LEU A 1 218 ? -7.277 22.422 -4.25 1 92.25 218 LEU A N 1
ATOM 1748 C CA . LEU A 1 218 ? -6.637 21.109 -4.129 1 92.25 218 LEU A CA 1
ATOM 1749 C C . LEU A 1 218 ? -7.676 20 -4.074 1 92.25 218 LEU A C 1
ATOM 1751 O O . LEU A 1 218 ? -7.578 19.016 -4.816 1 92.25 218 LEU A O 1
ATOM 1755 N N . VAL A 1 219 ? -8.656 20.156 -3.238 1 94.06 219 VAL A N 1
ATOM 1756 C CA . VAL A 1 219 ? -9.664 19.109 -3.074 1 94.06 219 VAL A CA 1
ATOM 1757 C C . VAL A 1 219 ? -10.492 18.984 -4.352 1 94.06 219 VAL A C 1
ATOM 1759 O O . VAL A 1 219 ? -10.852 17.891 -4.762 1 94.06 219 VAL A O 1
ATOM 1762 N N . SER A 1 220 ? -10.812 20.156 -4.953 1 93.38 220 SER A N 1
ATOM 1763 C CA . SER A 1 220 ? -11.547 20.141 -6.215 1 93.38 220 SER A CA 1
ATOM 1764 C C . SER A 1 220 ? -10.766 19.406 -7.297 1 93.38 220 SER A C 1
ATOM 1766 O O . SER A 1 220 ? -11.336 18.594 -8.039 1 93.38 220 SER A O 1
ATOM 1768 N N . GLN A 1 221 ? -9.555 19.625 -7.43 1 91.44 221 GLN A N 1
ATOM 1769 C CA . GLN A 1 221 ? -8.727 18.953 -8.422 1 91.44 221 GLN A CA 1
ATOM 1770 C C . GLN A 1 221 ? -8.664 17.453 -8.164 1 91.44 221 GLN A C 1
ATOM 1772 O O . GLN A 1 221 ? -8.734 16.641 -9.094 1 91.44 221 GLN A O 1
ATOM 1777 N N . GLN A 1 222 ? -8.492 17.109 -6.926 1 93 222 GLN A N 1
ATOM 1778 C CA . GLN A 1 222 ? -8.445 15.695 -6.566 1 93 222 GLN A CA 1
ATOM 1779 C C . GLN A 1 222 ? -9.734 14.977 -6.965 1 93 222 GLN A C 1
ATOM 1781 O O . GLN A 1 222 ? -9.695 13.883 -7.52 1 93 222 GLN A O 1
ATOM 1786 N N . LEU A 1 223 ? -10.805 15.641 -6.691 1 93.81 223 LEU A N 1
ATOM 1787 C CA . LEU A 1 223 ? -12.094 15.062 -7.055 1 93.81 223 LEU A CA 1
ATOM 1788 C C . LEU A 1 223 ? -12.258 15 -8.57 1 93.81 223 LEU A C 1
ATOM 1790 O O . LEU A 1 223 ? -12.766 14.008 -9.102 1 93.81 223 LEU A O 1
ATOM 1794 N N . ASP A 1 224 ? -11.789 16.047 -9.211 1 92.56 224 ASP A N 1
ATOM 1795 C CA . ASP A 1 224 ? -11.891 16.078 -10.664 1 92.56 224 ASP A CA 1
ATOM 1796 C C . ASP A 1 224 ? -11.086 14.938 -11.297 1 92.56 224 ASP A C 1
ATOM 1798 O O . ASP A 1 224 ? -11.523 14.336 -12.281 1 92.56 224 ASP A O 1
ATOM 1802 N N . ILE A 1 225 ? -9.977 14.656 -10.719 1 91 225 ILE A N 1
ATOM 1803 C CA . ILE A 1 225 ? -9.141 13.57 -11.219 1 91 225 ILE A CA 1
ATOM 1804 C C . ILE A 1 225 ? -9.867 12.234 -11.047 1 91 225 ILE A C 1
ATOM 1806 O O . ILE A 1 225 ? -9.906 11.414 -11.961 1 91 225 ILE A O 1
ATOM 1810 N N . LEU A 1 226 ? -10.492 12.078 -9.922 1 90.81 226 LEU A N 1
ATOM 1811 C CA . LEU A 1 226 ? -11.18 10.828 -9.617 1 90.81 226 LEU A CA 1
ATOM 1812 C C . LEU A 1 226 ? -12.445 10.688 -10.461 1 90.81 226 LEU A C 1
ATOM 1814 O O . LEU A 1 226 ? -12.867 9.57 -10.773 1 90.81 226 LEU A O 1
ATOM 1818 N N . LEU A 1 227 ? -13.078 11.82 -10.836 1 93.25 227 LEU A N 1
ATOM 1819 C CA . LEU A 1 227 ? -14.312 11.812 -11.602 1 93.25 227 LEU A CA 1
ATOM 1820 C C . LEU A 1 227 ? -14.023 11.844 -13.102 1 93.25 227 LEU A C 1
ATOM 1822 O O . LEU A 1 227 ? -14.945 11.742 -13.914 1 93.25 227 LEU A O 1
ATOM 1826 N N . GLY A 1 228 ? -12.805 11.992 -13.492 1 88.12 228 GLY A N 1
ATOM 1827 C CA . GLY A 1 228 ? -12.43 12.008 -14.891 1 88.12 228 GLY A CA 1
ATOM 1828 C C . GLY A 1 228 ? -12.812 13.289 -15.602 1 88.12 228 GLY A C 1
ATOM 1829 O O . GLY A 1 228 ? -13.227 13.266 -16.766 1 88.12 228 GLY A O 1
ATOM 1830 N N . GLN A 1 229 ? -12.859 14.312 -14.859 1 88.81 229 GLN A N 1
ATOM 1831 C CA . GLN A 1 229 ? -13.211 15.617 -15.406 1 88.81 229 GLN A CA 1
ATOM 1832 C C . GLN A 1 229 ? -11.977 16.5 -15.57 1 88.81 229 GLN A C 1
ATOM 1834 O O . GLN A 1 229 ? -10.859 16.062 -15.312 1 88.81 229 GLN A O 1
ATOM 1839 N N . ASP A 1 230 ? -12.266 17.656 -16.109 1 87.81 230 ASP A N 1
ATOM 1840 C CA . ASP A 1 230 ? -11.18 18.625 -16.281 1 87.81 230 ASP A CA 1
ATOM 1841 C C . ASP A 1 230 ? -10.609 19.031 -14.922 1 87.81 230 ASP A C 1
ATOM 1843 O O . ASP A 1 230 ? -11.359 19.359 -13.992 1 87.81 230 ASP A O 1
ATOM 1847 N N . GLU A 1 231 ? -9.344 19 -14.781 1 86.94 231 GLU A N 1
ATOM 1848 C CA . GLU A 1 231 ? -8.656 19.172 -13.508 1 86.94 231 GLU A CA 1
ATOM 1849 C C . GLU A 1 231 ? -8.688 20.641 -13.07 1 86.94 231 GLU A C 1
ATOM 1851 O O . GLU A 1 231 ? -8.398 20.953 -11.906 1 86.94 231 GLU A O 1
ATOM 1856 N N . ASN A 1 232 ? -9.039 21.531 -13.922 1 84.75 232 ASN A N 1
ATOM 1857 C CA . ASN A 1 232 ? -9.039 22.953 -13.586 1 84.75 232 ASN A CA 1
ATOM 1858 C C . ASN A 1 232 ? -10.438 23.438 -13.219 1 84.75 232 ASN A C 1
ATOM 1860 O O . ASN A 1 232 ? -10.625 24.625 -12.93 1 84.75 232 ASN A O 1
ATOM 1864 N N . LEU A 1 233 ? -11.328 22.453 -13.125 1 86.69 233 LEU A N 1
ATOM 1865 C CA . LEU A 1 233 ? -12.703 22.812 -12.781 1 86.69 233 LEU A CA 1
ATOM 1866 C C . LEU A 1 233 ? -12.859 22.953 -11.273 1 86.69 233 LEU A C 1
ATOM 1868 O O . LEU A 1 233 ? -12.336 22.141 -10.508 1 86.69 233 LEU A O 1
ATOM 1872 N N . LEU A 1 234 ? -13.477 24.047 -10.922 1 90.5 234 LEU A N 1
ATOM 1873 C CA . LEU A 1 234 ? -13.844 24.203 -9.516 1 90.5 234 LEU A CA 1
ATOM 1874 C C . LEU A 1 234 ? -15.227 23.625 -9.25 1 90.5 234 LEU A C 1
ATOM 1876 O O . LEU A 1 234 ? -16.203 24.016 -9.883 1 90.5 234 LEU A O 1
ATOM 1880 N N . LEU A 1 235 ? -15.273 22.672 -8.383 1 90.88 235 LEU A N 1
ATOM 1881 C CA . LEU A 1 235 ? -16.516 21.969 -8.094 1 90.88 235 LEU A CA 1
ATOM 1882 C C . LEU A 1 235 ? -17.266 22.656 -6.957 1 90.88 235 LEU A C 1
ATOM 1884 O O . LEU A 1 235 ? -16.688 22.953 -5.91 1 90.88 235 LEU A O 1
ATOM 1888 N N . LYS A 1 236 ? -18.484 22.953 -7.23 1 88.94 236 LYS A N 1
ATOM 1889 C CA . LYS A 1 236 ? -19.344 23.516 -6.188 1 88.94 236 LYS A CA 1
ATOM 1890 C C . LYS A 1 236 ? -20.328 22.484 -5.664 1 88.94 236 LYS A C 1
ATOM 1892 O O . LYS A 1 236 ? -21.141 21.953 -6.418 1 88.94 236 LYS A O 1
ATOM 1897 N N . PRO A 1 237 ? -20.125 22.141 -4.41 1 88.31 237 PRO A N 1
ATOM 1898 C CA . PRO A 1 237 ? -20.984 21.094 -3.846 1 88.31 237 PRO A CA 1
ATOM 1899 C C . PRO A 1 237 ? -22.438 21.562 -3.68 1 88.31 237 PRO A C 1
ATOM 1901 O O . PRO A 1 237 ? -22.688 22.766 -3.611 1 88.31 237 PRO A O 1
ATOM 1904 N N . ASP A 1 238 ? -23.328 20.562 -3.688 1 82.88 238 ASP A N 1
ATOM 1905 C CA . ASP A 1 238 ? -24.75 20.828 -3.492 1 82.88 238 ASP A CA 1
ATOM 1906 C C . ASP A 1 238 ? -25.094 20.906 -2.006 1 82.88 238 ASP A C 1
ATOM 1908 O O . ASP A 1 238 ? -24.688 20.047 -1.222 1 82.88 238 ASP A O 1
ATOM 1912 N N . THR A 1 239 ? -25.812 21.953 -1.665 1 76.12 239 THR A N 1
ATOM 1913 C CA . THR A 1 239 ? -26.125 22.219 -0.265 1 76.12 239 THR A CA 1
ATOM 1914 C C . THR A 1 239 ? -27.484 21.594 0.105 1 76.12 239 THR A C 1
ATOM 1916 O O . THR A 1 239 ? -27.875 21.609 1.273 1 76.12 239 THR A O 1
ATOM 1919 N N . THR A 1 240 ? -28.109 21.016 -0.781 1 72.88 240 THR A N 1
ATOM 1920 C CA . THR A 1 240 ? -29.469 20.562 -0.536 1 72.88 240 THR A CA 1
ATOM 1921 C C . THR A 1 240 ? -29.469 19.312 0.351 1 72.88 240 THR A C 1
ATOM 1923 O O . THR A 1 240 ? -30.438 19.062 1.076 1 72.88 240 THR A O 1
ATOM 1926 N N . LEU A 1 241 ? -28.422 18.547 0.339 1 70.12 241 LEU A N 1
ATOM 1927 C CA . LEU A 1 241 ? -28.375 17.297 1.076 1 70.12 241 LEU A CA 1
ATOM 1928 C C . LEU A 1 241 ? -28.25 17.547 2.576 1 70.12 241 LEU A C 1
ATOM 1930 O O . LEU A 1 241 ? -28.625 16.688 3.385 1 70.12 241 LEU A O 1
ATOM 1934 N N . LEU A 1 242 ? -27.781 18.688 2.908 1 64.69 242 LEU A N 1
ATOM 1935 C CA . LEU A 1 242 ? -27.5 19 4.305 1 64.69 242 LEU A CA 1
ATOM 1936 C C . LEU A 1 242 ? -28.797 19.047 5.117 1 64.69 242 LEU A C 1
ATOM 1938 O O . LEU A 1 242 ? -28.781 18.875 6.336 1 64.69 242 LEU A O 1
ATOM 1942 N N . HIS A 1 243 ? -29.875 19.172 4.332 1 62.81 243 HIS A N 1
ATOM 1943 C CA . HIS A 1 243 ? -31.125 19.375 5.066 1 62.81 243 HIS A CA 1
ATOM 1944 C C . HIS A 1 243 ? -31.953 18.094 5.098 1 62.81 243 HIS A C 1
ATOM 1946 O O . HIS A 1 243 ? -33.062 18.078 5.633 1 62.81 243 HIS A O 1
ATOM 1952 N N . GLN A 1 244 ? -31.297 17.062 4.543 1 61.75 244 GLN A N 1
ATOM 1953 C CA . GLN A 1 244 ? -32.094 15.844 4.535 1 61.75 244 GLN A CA 1
ATOM 1954 C C . GLN A 1 244 ? -31.891 15.039 5.816 1 61.75 244 GLN A C 1
ATOM 1956 O O . GLN A 1 244 ? -30.781 14.602 6.105 1 61.75 244 GLN A O 1
ATOM 1961 N N . ALA A 1 245 ? -32.781 15.281 6.84 1 59.22 245 ALA A N 1
ATOM 1962 C CA . ALA A 1 245 ? -32.75 14.523 8.086 1 59.22 245 ALA A CA 1
ATOM 1963 C C . ALA A 1 245 ? -33.312 13.125 7.898 1 59.22 245 ALA A C 1
ATOM 1965 O O . ALA A 1 245 ? -34.438 12.977 7.418 1 59.22 245 ALA A O 1
ATOM 1966 N N . VAL A 1 246 ? -32.406 12.156 7.742 1 65.94 246 VAL A N 1
ATOM 1967 C CA . VAL A 1 246 ? -33 10.82 7.652 1 65.94 246 VAL A CA 1
ATOM 1968 C C . VAL A 1 246 ? -33.125 10.219 9.047 1 65.94 246 VAL A C 1
ATOM 1970 O O . VAL A 1 246 ? -32.219 10.336 9.875 1 65.94 246 VAL A O 1
ATOM 1973 N N . ALA A 1 247 ? -34.344 9.773 9.383 1 69.75 247 ALA A N 1
ATOM 1974 C CA . ALA A 1 247 ? -34.656 9.18 10.68 1 69.75 247 ALA A CA 1
ATOM 1975 C C . ALA A 1 247 ? -33.906 7.863 10.867 1 69.75 247 ALA A C 1
ATOM 1977 O O . ALA A 1 247 ? -33.781 7.07 9.93 1 69.75 247 ALA A O 1
ATOM 1978 N N . LEU A 1 248 ? -33.25 7.773 12.078 1 81.06 248 LEU A N 1
ATOM 1979 C CA . LEU A 1 248 ? -32.531 6.562 12.461 1 81.06 248 LEU A CA 1
ATOM 1980 C C . LEU A 1 248 ? -33.5 5.434 12.781 1 81.06 248 LEU A C 1
ATOM 1982 O O . LEU A 1 248 ? -34.531 5.664 13.383 1 81.06 248 LEU A O 1
ATOM 1986 N N . GLU A 1 249 ? -33.281 4.281 12.203 1 81.44 249 GLU A N 1
ATOM 1987 C CA . GLU A 1 249 ? -34.031 3.078 12.539 1 81.44 249 GLU A CA 1
ATOM 1988 C C . GLU A 1 249 ? -33.531 2.451 13.836 1 81.44 249 GLU A C 1
ATOM 1990 O O . GLU A 1 249 ? -32.594 2.975 14.461 1 81.44 249 GLU A O 1
ATOM 1995 N N . ALA A 1 250 ? -34.281 1.222 14.18 1 85.62 250 ALA A N 1
ATOM 1996 C CA . ALA A 1 250 ? -33.844 0.51 15.391 1 85.62 250 ALA A CA 1
ATOM 1997 C C . ALA A 1 250 ? -32.5 -0.175 15.188 1 85.62 250 ALA A C 1
ATOM 1999 O O . ALA A 1 250 ? -32.219 -0.665 14.094 1 85.62 250 ALA A O 1
ATOM 2000 N N . TYR A 1 251 ? -31.703 -0.073 16.281 1 88.44 251 TYR A N 1
ATOM 2001 C CA . TYR A 1 251 ? -30.359 -0.627 16.266 1 88.44 251 TYR A CA 1
ATOM 2002 C C . TYR A 1 251 ? -30.375 -2.074 15.789 1 88.44 251 TYR A C 1
ATOM 2004 O O . TYR A 1 251 ? -29.547 -2.465 14.945 1 88.44 251 TYR A O 1
ATOM 2012 N N . ASP A 1 252 ? -31.297 -2.852 16.25 1 89.69 252 ASP A N 1
ATOM 2013 C CA . ASP A 1 252 ? -31.344 -4.281 15.945 1 89.69 252 ASP A CA 1
ATOM 2014 C C . ASP A 1 252 ? -31.609 -4.52 14.461 1 89.69 252 ASP A C 1
ATOM 2016 O O . ASP A 1 252 ? -31.156 -5.512 13.891 1 89.69 252 ASP A O 1
ATOM 2020 N N . ASP A 1 253 ? -32.312 -3.67 13.859 1 89.19 253 ASP A N 1
ATOM 2021 C CA . ASP A 1 253 ? -32.625 -3.789 12.438 1 89.19 253 ASP A CA 1
ATOM 2022 C C . ASP A 1 253 ? -31.359 -3.582 11.586 1 89.19 253 ASP A C 1
ATOM 2024 O O . ASP A 1 253 ? -31.172 -4.254 10.57 1 89.19 253 ASP A O 1
ATOM 2028 N N . TYR A 1 254 ? -30.516 -2.742 12.086 1 91.06 254 TYR A N 1
ATOM 2029 C CA . TYR A 1 254 ? -29.281 -2.469 11.352 1 91.06 254 TYR A CA 1
ATOM 2030 C C . TYR A 1 254 ? -28.344 -3.66 11.414 1 91.06 254 TYR A C 1
ATOM 2032 O O . TYR A 1 254 ? -27.672 -3.973 10.43 1 91.06 254 TYR A O 1
ATOM 2040 N N . ILE A 1 255 ? -28.281 -4.316 12.516 1 90.94 255 ILE A N 1
ATOM 2041 C CA . ILE A 1 255 ? -27.406 -5.465 12.68 1 90.94 255 ILE A CA 1
ATOM 2042 C C . ILE A 1 255 ? -27.844 -6.598 11.758 1 90.94 255 ILE A C 1
ATOM 2044 O O . ILE A 1 255 ? -27.031 -7.219 11.086 1 90.94 255 ILE A O 1
ATOM 2048 N N . THR A 1 256 ? -29.172 -6.836 11.734 1 90.81 256 THR A N 1
ATOM 2049 C CA . THR A 1 256 ? -29.703 -7.906 10.891 1 90.81 256 THR A CA 1
ATOM 2050 C C . THR A 1 256 ? -29.453 -7.605 9.422 1 90.81 256 THR A C 1
ATOM 2052 O O . THR A 1 256 ? -29.109 -8.5 8.648 1 90.81 256 THR A O 1
ATOM 2055 N N . LEU A 1 257 ? -29.578 -6.406 9.102 1 90.19 257 LEU A N 1
ATOM 2056 C CA . LEU A 1 257 ? -29.344 -5.992 7.723 1 90.19 257 LEU A CA 1
ATOM 2057 C C . LEU A 1 257 ? -27.875 -6.16 7.355 1 90.19 257 LEU A C 1
ATOM 2059 O O . LEU A 1 257 ? -27.547 -6.609 6.25 1 90.19 257 LEU A O 1
ATOM 2063 N N . ALA A 1 258 ? -26.922 -5.859 8.258 1 92.62 258 ALA A N 1
ATOM 2064 C CA . ALA A 1 258 ? -25.484 -5.969 8.016 1 92.62 258 ALA A CA 1
ATOM 2065 C C . ALA A 1 258 ? -25.062 -7.426 7.832 1 92.62 258 ALA A C 1
ATOM 2067 O O . ALA A 1 258 ? -24.25 -7.734 6.961 1 92.62 258 ALA A O 1
ATOM 2068 N N . TYR A 1 259 ? -25.734 -8.312 8.586 1 91.81 259 TYR A N 1
ATOM 2069 C CA . TYR A 1 259 ? -25.406 -9.734 8.484 1 91.81 259 TYR A CA 1
ATOM 2070 C C . TYR A 1 259 ? -25.828 -10.297 7.133 1 91.81 259 TYR A C 1
ATOM 2072 O O . TYR A 1 259 ? -25.141 -11.141 6.562 1 91.81 259 TYR A O 1
ATOM 2080 N N . THR A 1 260 ? -26.828 -9.742 6.59 1 90.62 260 THR A N 1
ATOM 2081 C CA . THR A 1 260 ? -27.422 -10.344 5.395 1 90.62 260 THR A CA 1
ATOM 2082 C C . THR A 1 260 ? -26.906 -9.633 4.137 1 90.62 260 THR A C 1
ATOM 2084 O O . THR A 1 260 ? -26.688 -10.266 3.105 1 90.62 260 THR A O 1
ATOM 2087 N N . ASN A 1 261 ? -26.656 -8.375 4.258 1 89.94 261 ASN A N 1
ATOM 2088 C CA . ASN A 1 261 ? -26.438 -7.609 3.033 1 89.94 261 ASN A CA 1
ATOM 2089 C C . ASN A 1 261 ? -24.969 -7.211 2.873 1 89.94 261 ASN A C 1
ATOM 2091 O O . ASN A 1 261 ? -24.547 -6.797 1.792 1 89.94 261 ASN A O 1
ATOM 2095 N N . ASP A 1 262 ? -24.125 -7.328 3.914 1 90.81 262 ASP A N 1
ATOM 2096 C CA . ASP A 1 262 ? -22.734 -6.906 3.828 1 90.81 262 ASP A CA 1
ATOM 2097 C C . ASP A 1 262 ? -21.953 -7.805 2.877 1 90.81 262 ASP A C 1
ATOM 2099 O O . ASP A 1 262 ? -21.812 -9.008 3.111 1 90.81 262 ASP A O 1
ATOM 2103 N N . PRO A 1 263 ? -21.453 -7.199 1.817 1 93.12 263 PRO A N 1
ATOM 2104 C CA . PRO A 1 263 ? -20.719 -8.008 0.844 1 93.12 263 PRO A CA 1
ATOM 2105 C C . PRO A 1 263 ? -19.484 -8.664 1.444 1 93.12 263 PRO A C 1
ATOM 2107 O O . PRO A 1 263 ? -19.094 -9.766 1.034 1 93.12 263 PRO A O 1
ATOM 2110 N N . ALA A 1 264 ? -18.844 -8.055 2.404 1 91.81 264 ALA A N 1
ATOM 2111 C CA . ALA A 1 264 ? -17.672 -8.641 3.041 1 91.81 264 ALA A CA 1
ATOM 2112 C C . ALA A 1 264 ? -18.031 -9.906 3.811 1 91.81 264 ALA A C 1
ATOM 2114 O O . ALA A 1 264 ? -17.25 -10.859 3.846 1 91.81 264 ALA A O 1
ATOM 2115 N N . MET A 1 265 ? -19.25 -9.953 4.41 1 93.12 265 MET A N 1
ATOM 2116 C CA . MET A 1 265 ? -19.734 -11.141 5.105 1 93.12 265 MET A CA 1
ATOM 2117 C C . MET A 1 265 ? -20.031 -12.266 4.121 1 93.12 265 MET A C 1
ATOM 2119 O O . MET A 1 265 ? -19.656 -13.414 4.348 1 93.12 265 MET A O 1
ATOM 2123 N N . LYS A 1 266 ? -20.656 -11.875 2.99 1 93.88 266 LYS A N 1
ATOM 2124 C CA . LYS A 1 266 ? -20.953 -12.859 1.954 1 93.88 266 LYS A CA 1
ATOM 2125 C C . LYS A 1 266 ? -19.672 -13.445 1.359 1 93.88 266 LYS A C 1
ATOM 2127 O O . LYS A 1 266 ? -19.609 -14.633 1.035 1 93.88 266 LYS A O 1
ATOM 2132 N N . LEU A 1 267 ? -18.656 -12.617 1.267 1 95 267 LEU A N 1
ATOM 2133 C CA . LEU A 1 267 ? -17.359 -13.039 0.751 1 95 267 LEU A CA 1
ATOM 2134 C C . LEU A 1 267 ? -16.719 -14.086 1.659 1 95 267 LEU A C 1
ATOM 2136 O O . LEU A 1 267 ? -16.234 -15.117 1.183 1 95 267 LEU A O 1
ATOM 2140 N N . LEU A 1 268 ? -16.766 -13.875 2.959 1 95.44 268 LEU A N 1
ATOM 2141 C CA . LEU A 1 268 ? -16.188 -14.812 3.908 1 95.44 268 LEU A CA 1
ATOM 2142 C C . LEU A 1 268 ? -16.953 -16.125 3.912 1 95.44 268 LEU A C 1
ATOM 2144 O O . LEU A 1 268 ? -16.359 -17.203 4.047 1 95.44 268 LEU A O 1
ATOM 2148 N N . ARG A 1 269 ? -18.281 -16.062 3.709 1 95.69 269 ARG A N 1
ATOM 2149 C CA . ARG A 1 269 ? -19.094 -17.281 3.623 1 95.69 269 ARG A CA 1
ATOM 2150 C C . ARG A 1 269 ? -18.734 -18.094 2.387 1 95.69 269 ARG A C 1
ATOM 2152 O O . ARG A 1 269 ? -18.656 -19.328 2.443 1 95.69 269 ARG A O 1
ATOM 2159 N N . LYS A 1 270 ? -18.469 -17.344 1.344 1 96.12 270 LYS A N 1
ATOM 2160 C CA . LYS A 1 270 ? -18.047 -18.031 0.123 1 96.12 270 LYS A CA 1
ATOM 2161 C C . LYS A 1 270 ? -16.672 -18.656 0.288 1 96.12 270 LYS A C 1
ATOM 2163 O O . LYS A 1 270 ? -16.391 -19.719 -0.259 1 96.12 270 LYS A O 1
ATOM 2168 N N . GLN A 1 271 ? -15.789 -18.031 1.063 1 95.75 271 GLN A N 1
ATOM 2169 C CA . GLN A 1 271 ? -14.469 -18.578 1.354 1 95.75 271 GLN A CA 1
ATOM 2170 C C . GLN A 1 271 ? -14.57 -19.844 2.197 1 95.75 271 GLN A C 1
ATOM 2172 O O . GLN A 1 271 ? -13.781 -20.781 2.031 1 95.75 271 GLN A O 1
ATOM 2177 N N . THR A 1 272 ? -15.539 -19.891 3.076 1 96.94 272 THR A N 1
ATOM 2178 C CA . THR A 1 272 ? -15.781 -21.109 3.854 1 96.94 272 THR A CA 1
ATOM 2179 C C . THR A 1 272 ? -16.266 -22.234 2.953 1 96.94 272 THR A C 1
ATOM 2181 O O . THR A 1 272 ? -15.844 -23.391 3.109 1 96.94 272 THR A O 1
ATOM 2184 N N . GLU A 1 273 ? -17.109 -21.875 1.968 1 96.75 273 GLU A N 1
ATOM 2185 C CA . GLU A 1 273 ? -17.547 -22.859 0.991 1 96.75 273 GLU A CA 1
ATOM 2186 C C . GLU A 1 273 ? -16.375 -23.375 0.161 1 96.75 273 GLU A C 1
ATOM 2188 O O . GLU A 1 273 ? -16.297 -24.562 -0.156 1 96.75 273 GLU A O 1
ATOM 2193 N N . LEU A 1 274 ? -15.477 -22.484 -0.137 1 96.75 274 LEU A N 1
ATOM 2194 C CA . LEU A 1 274 ? -14.273 -22.844 -0.868 1 96.75 274 LEU A CA 1
ATOM 2195 C C . LEU A 1 274 ? -13.414 -23.812 -0.056 1 96.75 274 LEU A C 1
ATOM 2197 O O . LEU A 1 274 ? -12.891 -24.797 -0.597 1 96.75 274 LEU A O 1
ATOM 2201 N N . ALA A 1 275 ? -13.297 -23.531 1.199 1 96.88 275 ALA A N 1
ATOM 2202 C CA . ALA A 1 275 ? -12.523 -24.406 2.07 1 96.88 275 ALA A CA 1
ATOM 2203 C C . ALA A 1 275 ? -13.172 -25.781 2.17 1 96.88 275 ALA A C 1
ATOM 2205 O O . ALA A 1 275 ? -12.477 -26.797 2.229 1 96.88 275 ALA A O 1
ATOM 2206 N N . ARG A 1 276 ? -14.508 -25.891 2.158 1 97.06 276 ARG A N 1
ATOM 2207 C CA . ARG A 1 276 ? -15.219 -27.156 2.174 1 97.06 276 ARG A CA 1
ATOM 2208 C C . ARG A 1 276 ? -14.961 -27.953 0.891 1 97.06 276 ARG A C 1
ATOM 2210 O O . ARG A 1 276 ? -14.805 -29.172 0.925 1 97.06 276 ARG A O 1
ATOM 2217 N N . ASN A 1 277 ? -14.875 -27.141 -0.145 1 96.81 277 ASN A N 1
ATOM 2218 C CA . ASN A 1 277 ? -14.57 -27.781 -1.425 1 96.81 277 ASN A CA 1
ATOM 2219 C C . ASN A 1 277 ? -13.148 -28.328 -1.455 1 96.81 277 ASN A C 1
ATOM 2221 O O . ASN A 1 277 ? -12.875 -29.328 -2.115 1 96.81 277 ASN A O 1
ATOM 2225 N N . GLU A 1 278 ? -12.242 -27.766 -0.71 1 96.31 278 GLU A N 1
ATOM 2226 C CA . GLU A 1 278 ? -10.859 -28.203 -0.659 1 96.31 278 GLU A CA 1
ATOM 2227 C C . GLU A 1 278 ? -10.734 -29.562 0.043 1 96.31 278 GLU A C 1
ATOM 2229 O O . GLU A 1 278 ? -9.852 -30.359 -0.276 1 96.31 278 GLU A O 1
ATOM 2234 N N . ILE A 1 279 ? -11.672 -29.875 0.976 1 96.06 279 ILE A N 1
ATOM 2235 C CA . ILE A 1 279 ? -11.695 -31.188 1.627 1 96.06 279 ILE A CA 1
ATOM 2236 C C . ILE A 1 279 ? -12 -32.281 0.598 1 96.06 279 ILE A C 1
ATOM 2238 O O . ILE A 1 279 ? -11.312 -33.281 0.54 1 96.06 279 ILE A O 1
ATOM 2242 N N . ARG A 1 280 ? -12.969 -31.922 -0.221 1 95.31 280 ARG A N 1
ATOM 2243 C CA . ARG A 1 280 ? -13.367 -32.875 -1.243 1 95.31 280 ARG A CA 1
ATOM 2244 C C . ARG A 1 280 ? -12.258 -33.062 -2.281 1 95.31 280 ARG A C 1
ATOM 2246 O O . ARG A 1 280 ? -12.055 -34.156 -2.793 1 95.31 280 ARG A O 1
ATOM 2253 N N . LEU A 1 281 ? -11.57 -32 -2.543 1 94.88 281 LEU A N 1
ATOM 2254 C CA . LEU A 1 281 ? -10.445 -32.094 -3.463 1 94.88 281 LEU A CA 1
ATOM 2255 C C . LEU A 1 281 ? -9.32 -32.938 -2.877 1 94.88 281 LEU A C 1
ATOM 2257 O O . LEU A 1 281 ? -8.727 -33.75 -3.582 1 94.88 281 LEU A O 1
ATOM 2261 N N . ALA A 1 282 ? -9.086 -32.75 -1.594 1 93.44 282 ALA A N 1
ATOM 2262 C CA . ALA A 1 282 ? -8.055 -33.562 -0.931 1 93.44 282 ALA A CA 1
ATOM 2263 C C . ALA A 1 282 ? -8.438 -35.031 -0.892 1 93.44 282 ALA A C 1
ATOM 2265 O O . ALA A 1 282 ? -7.582 -35.906 -1.048 1 93.44 282 ALA A O 1
ATOM 2266 N N . GLN A 1 283 ? -9.703 -35.312 -0.747 1 93.75 283 GLN A N 1
ATOM 2267 C CA . GLN A 1 283 ? -10.195 -36.688 -0.724 1 93.75 283 GLN A CA 1
ATOM 2268 C C . GLN A 1 283 ? -10.109 -37.344 -2.107 1 93.75 283 GLN A C 1
ATOM 2270 O O . GLN A 1 283 ? -9.906 -38.531 -2.225 1 93.75 283 GLN A O 1
ATOM 2275 N N . SER A 1 284 ? -10.219 -36.438 -3.092 1 92.5 284 SER A N 1
ATOM 2276 C CA . SER A 1 284 ? -10.188 -36.938 -4.457 1 92.5 284 SER A CA 1
ATOM 2277 C C . SER A 1 284 ? -8.812 -37.469 -4.812 1 92.5 284 SER A C 1
ATOM 2279 O O . SER A 1 284 ? -8.68 -38.344 -5.688 1 92.5 284 SER A O 1
ATOM 2281 N N . LEU A 1 285 ? -7.77 -37.031 -4.117 1 90.19 285 LEU A N 1
ATOM 2282 C CA . LEU A 1 285 ? -6.402 -37.469 -4.387 1 90.19 285 LEU A CA 1
ATOM 2283 C C . LEU A 1 285 ? -6.188 -38.906 -3.898 1 90.19 285 LEU A C 1
ATOM 2285 O O . LEU A 1 285 ? -5.227 -39.562 -4.301 1 90.19 285 LEU A O 1
ATOM 2289 N N . SER A 1 286 ? -7.156 -39.5 -3.01 1 90.81 286 SER A N 1
ATOM 2290 C CA . SER A 1 286 ? -7.031 -40.844 -2.473 1 90.81 286 SER A CA 1
ATOM 2291 C C . SER A 1 286 ? -7.926 -41.844 -3.229 1 90.81 286 SER A C 1
ATOM 2293 O O . SER A 1 286 ? -8.031 -43 -2.852 1 90.81 286 SER A O 1
ATOM 2295 N N . LEU A 1 287 ? -8.531 -41.375 -4.297 1 92.56 287 LEU A N 1
ATOM 2296 C CA . LEU A 1 287 ? -9.422 -42.219 -5.078 1 92.56 287 LEU A CA 1
ATOM 2297 C C . LEU A 1 287 ? -8.781 -42.625 -6.398 1 92.56 287 LEU A C 1
ATOM 2299 O O . LEU A 1 287 ? -7.836 -41.969 -6.855 1 92.56 287 LEU A O 1
ATOM 2303 N N . PRO A 1 288 ? -9.188 -43.688 -6.957 1 92.56 288 PRO A N 1
ATOM 2304 C CA . PRO A 1 288 ? -8.594 -44.156 -8.219 1 92.56 288 PRO A CA 1
ATOM 2305 C C . PRO A 1 288 ? -8.938 -43.219 -9.391 1 92.56 288 PRO A C 1
ATOM 2307 O O . PRO A 1 288 ? -9.922 -42.5 -9.328 1 92.56 288 PRO A O 1
ATOM 2310 N N . SER A 1 289 ? -8.102 -43.156 -10.328 1 93.94 289 SER A N 1
ATOM 2311 C CA . SER A 1 289 ? -8.328 -42.438 -11.562 1 93.94 289 SER A CA 1
ATOM 2312 C C . SER A 1 289 ? -8.445 -43.375 -12.758 1 93.94 289 SER A C 1
ATOM 2314 O O . SER A 1 289 ? -7.746 -44.375 -12.836 1 93.94 289 SER A O 1
ATOM 2316 N N . ILE A 1 290 ? -9.469 -43.094 -13.578 1 94.56 290 ILE A N 1
ATOM 2317 C CA . ILE A 1 290 ? -9.719 -43.875 -14.781 1 94.56 290 ILE A CA 1
ATOM 2318 C C . ILE A 1 290 ? -9.602 -43 -16.016 1 94.56 290 ILE A C 1
ATOM 2320 O O . ILE A 1 290 ? -10.188 -41.906 -16.062 1 94.56 290 ILE A O 1
ATOM 2324 N N . SER A 1 291 ? -8.789 -43.406 -16.906 1 94.88 291 SER A N 1
ATOM 2325 C CA . SER A 1 291 ? -8.641 -42.656 -18.141 1 94.88 291 SER A CA 1
ATOM 2326 C C . SER A 1 291 ? -8.672 -43.562 -19.359 1 94.88 291 SER A C 1
ATOM 2328 O O . SER A 1 291 ? -8.289 -44.719 -19.266 1 94.88 291 SER A O 1
ATOM 2330 N N . LEU A 1 292 ? -9.258 -43 -20.422 1 95.19 292 LEU A N 1
ATOM 2331 C CA . LEU A 1 292 ? -9.211 -43.656 -21.719 1 95.19 292 LEU A CA 1
ATOM 2332 C C . LEU A 1 292 ? -7.984 -43.188 -22.5 1 95.19 292 LEU A C 1
ATOM 2334 O O . LEU A 1 292 ? -7.648 -42 -22.516 1 95.19 292 LEU A O 1
ATOM 2338 N N . TYR A 1 293 ? -7.203 -44.125 -22.969 1 93.94 293 TYR A N 1
ATOM 2339 C CA . TYR A 1 293 ? -6.043 -43.75 -23.766 1 93.94 293 TYR A CA 1
ATOM 2340 C C . TYR A 1 293 ? -6.047 -44.469 -25.109 1 93.94 293 TYR A C 1
ATOM 2342 O O . TYR A 1 293 ? -6.656 -45.531 -25.25 1 93.94 293 TYR A O 1
ATOM 2350 N N . ALA A 1 294 ? -5.613 -43.812 -26.172 1 92.31 294 ALA A N 1
ATOM 2351 C CA . ALA A 1 294 ? -5.363 -44.344 -27.5 1 92.31 294 ALA A CA 1
ATOM 2352 C C . ALA A 1 294 ? -4.023 -43.875 -28.047 1 92.31 294 ALA A C 1
ATOM 2354 O O . ALA A 1 294 ? -3.646 -42.688 -27.859 1 92.31 294 ALA A O 1
ATOM 2355 N N . SER A 1 295 ? -3.236 -44.812 -28.531 1 92.94 295 SER A N 1
ATOM 2356 C CA . SER A 1 295 ? -1.929 -44.438 -29.062 1 92.94 295 SER A CA 1
ATOM 2357 C C . SER A 1 295 ? -1.643 -45.156 -30.375 1 92.94 295 SER A C 1
ATOM 2359 O O . SER A 1 295 ? -2.076 -46.312 -30.562 1 92.94 295 SER A O 1
ATOM 2361 N N . ASN A 1 296 ? -1.096 -44.469 -31.328 1 91.31 296 ASN A N 1
ATOM 2362 C CA . ASN A 1 296 ? -0.595 -45.031 -32.594 1 91.31 296 ASN A CA 1
ATOM 2363 C C . ASN A 1 296 ? 0.878 -44.688 -32.781 1 91.31 296 ASN A C 1
ATOM 2365 O O . ASN A 1 296 ? 1.269 -43.5 -32.719 1 91.31 296 ASN A O 1
ATOM 2369 N N . THR A 1 297 ? 1.688 -45.719 -32.906 1 88.38 297 THR A N 1
ATOM 2370 C CA . THR A 1 297 ? 3.119 -45.5 -33.094 1 88.38 297 THR A CA 1
ATOM 2371 C C . THR A 1 297 ? 3.605 -46.156 -34.375 1 88.38 297 THR A C 1
ATOM 2373 O O . THR A 1 297 ? 3.346 -47.344 -34.594 1 88.38 297 THR A O 1
ATOM 2376 N N . LEU A 1 298 ? 4.141 -45.406 -35.25 1 86.25 298 LEU A N 1
ATOM 2377 C CA . LEU A 1 298 ? 4.824 -45.875 -36.438 1 86.25 298 LEU A CA 1
ATOM 2378 C C . LEU A 1 298 ? 6.336 -45.75 -36.281 1 86.25 298 LEU A C 1
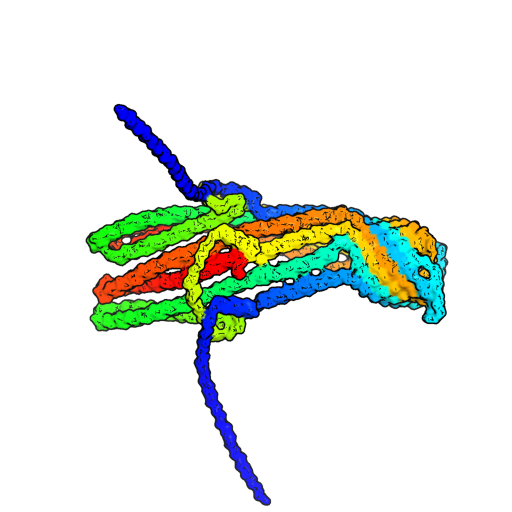ATOM 2380 O O . LEU A 1 298 ? 6.875 -44.656 -36.156 1 86.25 298 LEU A O 1
ATOM 2384 N N . ALA A 1 299 ? 6.984 -46.969 -36.125 1 83.31 299 ALA A N 1
ATOM 2385 C CA . ALA A 1 299 ? 8.414 -46.938 -35.844 1 83.31 299 ALA A CA 1
ATOM 2386 C C . ALA A 1 299 ? 9.18 -47.812 -36.844 1 83.31 299 ALA A C 1
ATOM 2388 O O . ALA A 1 299 ? 8.633 -48.75 -37.375 1 83.31 299 ALA A O 1
ATOM 2389 N N . ARG A 1 300 ? 10.375 -47.344 -37.188 1 79.38 300 ARG A N 1
ATOM 2390 C CA . ARG A 1 300 ? 11.391 -48.094 -37.938 1 79.38 300 ARG A CA 1
ATOM 2391 C C . ARG A 1 300 ? 12.742 -48.031 -37.219 1 79.38 300 ARG A C 1
ATOM 2393 O O . ARG A 1 300 ? 13.211 -46.938 -36.875 1 79.38 300 ARG A O 1
ATOM 2400 N N . PRO A 1 301 ? 13.523 -49.156 -36.938 1 70.75 301 PRO A N 1
ATOM 2401 C CA . PRO A 1 301 ? 13.227 -50.594 -37.125 1 70.75 301 PRO A CA 1
ATOM 2402 C C . PRO A 1 301 ? 12.281 -51.125 -36.031 1 70.75 301 PRO A C 1
ATOM 2404 O O . PRO A 1 301 ? 11.891 -50.375 -35.125 1 70.75 301 PRO A O 1
ATOM 2407 N N . VAL A 1 302 ? 11.828 -52.375 -36.281 1 62.53 302 VAL A N 1
ATOM 2408 C CA . VAL A 1 302 ? 10.984 -53.031 -35.281 1 62.53 302 VAL A CA 1
ATOM 2409 C C . VAL A 1 302 ? 11.758 -53.188 -33.969 1 62.53 302 VAL A C 1
ATOM 2411 O O . VAL A 1 302 ? 12.844 -53.781 -33.969 1 62.53 302 VAL A O 1
ATOM 2414 N N . SER A 1 303 ? 11.445 -52.594 -32.906 1 61 303 SER A N 1
ATOM 2415 C CA . SER A 1 303 ? 12.172 -52.531 -31.641 1 61 303 SER A CA 1
ATOM 2416 C C . SER A 1 303 ? 12.516 -53.906 -31.109 1 61 303 SER A C 1
ATOM 2418 O O . SER A 1 303 ? 13.586 -54.125 -30.531 1 61 303 SER A O 1
ATOM 2420 N N . ARG A 1 304 ? 11.758 -54.938 -31.359 1 61.94 304 ARG A N 1
ATOM 2421 C CA . ARG A 1 304 ? 11.938 -56.281 -30.781 1 61.94 304 ARG A CA 1
ATOM 2422 C C . ARG A 1 304 ? 12.953 -57.094 -31.578 1 61.94 304 ARG A C 1
ATOM 2424 O O . ARG A 1 304 ? 13.773 -57.812 -31 1 61.94 304 ARG A O 1
ATOM 2431 N N . THR A 1 305 ? 12.891 -56.812 -32.844 1 57.56 305 THR A N 1
ATOM 2432 C CA . THR A 1 305 ? 13.734 -57.688 -33.656 1 57.56 305 THR A CA 1
ATOM 2433 C C . THR A 1 305 ? 14.828 -56.875 -34.375 1 57.56 305 THR A C 1
ATOM 2435 O O . THR A 1 305 ? 15.766 -57.469 -34.906 1 57.56 305 THR A O 1
ATOM 2438 N N . LEU A 1 306 ? 14.867 -55.531 -34.156 1 62.19 306 LEU A N 1
ATOM 2439 C CA . LEU A 1 306 ? 15.82 -54.625 -34.781 1 62.19 306 LEU A CA 1
ATOM 2440 C C . LEU A 1 306 ? 15.906 -54.875 -36.281 1 62.19 306 LEU A C 1
ATOM 2442 O O . LEU A 1 306 ? 16.984 -54.75 -36.875 1 62.19 306 LEU A O 1
ATOM 2446 N N . THR A 1 307 ? 14.781 -55.469 -36.812 1 65.19 307 THR A N 1
ATOM 2447 C CA . THR A 1 307 ? 14.703 -55.625 -38.25 1 65.19 307 THR A CA 1
ATOM 2448 C C . THR A 1 307 ? 14.312 -54.312 -38.938 1 65.19 307 THR A C 1
ATOM 2450 O O . THR A 1 307 ? 13.484 -53.562 -38.406 1 65.19 307 THR A O 1
ATOM 2453 N N . ASP A 1 308 ? 14.891 -54.062 -40 1 73.62 308 ASP A N 1
ATOM 2454 C CA . ASP A 1 308 ? 14.703 -52.812 -40.75 1 73.62 308 ASP A CA 1
ATOM 2455 C C . ASP A 1 308 ? 13.32 -52.781 -41.406 1 73.62 308 ASP A C 1
ATOM 2457 O O . ASP A 1 308 ? 13.219 -52.844 -42.625 1 73.62 308 ASP A O 1
ATOM 2461 N N . MET A 1 309 ? 12.258 -52.844 -40.719 1 73.75 309 MET A N 1
ATOM 2462 C CA . MET A 1 309 ? 10.898 -52.75 -41.25 1 73.75 309 MET A CA 1
ATOM 2463 C C . MET A 1 309 ? 10.078 -51.75 -40.438 1 73.75 309 MET A C 1
ATOM 2465 O O . MET A 1 309 ? 10.359 -51.5 -39.281 1 73.75 309 MET A O 1
ATOM 2469 N N . TYR A 1 310 ? 9.188 -51.125 -41.312 1 80.06 310 TYR A N 1
ATOM 2470 C CA . TYR A 1 310 ? 8.242 -50.219 -40.656 1 80.06 310 TYR A CA 1
ATOM 2471 C C . TYR A 1 310 ? 7.191 -51.031 -39.875 1 80.06 310 TYR A C 1
ATOM 2473 O O . TYR A 1 310 ? 6.672 -52.031 -40.375 1 80.06 310 TYR A O 1
ATOM 2481 N N . ASN A 1 311 ? 7.012 -50.719 -38.656 1 77 311 ASN A N 1
ATOM 2482 C CA . ASN A 1 311 ? 5.98 -51.375 -37.844 1 77 311 ASN A CA 1
ATOM 2483 C C . ASN A 1 311 ? 4.996 -50.344 -37.281 1 77 311 ASN A C 1
ATOM 2485 O O . ASN A 1 311 ? 5.402 -49.375 -36.656 1 77 311 ASN A O 1
ATOM 2489 N N . ASN A 1 312 ? 3.646 -50.406 -37.75 1 84.38 312 ASN A N 1
ATOM 2490 C CA . ASN A 1 312 ? 2.58 -49.562 -37.219 1 84.38 312 ASN A CA 1
ATOM 2491 C C . ASN A 1 312 ? 1.787 -50.281 -36.125 1 84.38 312 ASN A C 1
ATOM 2493 O O . ASN A 1 312 ? 1.171 -51.312 -36.375 1 84.38 312 ASN A O 1
ATOM 2497 N N . ASN A 1 313 ? 1.851 -49.812 -34.938 1 85.06 313 ASN A N 1
ATOM 2498 C CA . ASN A 1 313 ? 1.121 -50.406 -33.812 1 85.06 313 ASN A CA 1
ATOM 2499 C C . ASN A 1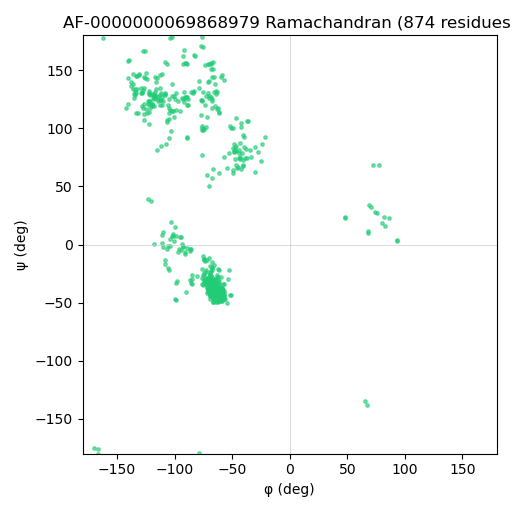 313 ? 0.151 -49.406 -33.188 1 85.06 313 ASN A C 1
ATOM 2501 O O . ASN A 1 313 ? 0.484 -48.25 -33.031 1 85.06 313 ASN A O 1
ATOM 2505 N N . TRP A 1 314 ? -1.149 -49.75 -33.188 1 88.06 314 TRP A N 1
ATOM 2506 C CA . TRP A 1 314 ? -2.133 -48.906 -32.5 1 88.06 314 TRP A CA 1
ATOM 2507 C C . TRP A 1 314 ? -2.781 -49.656 -31.344 1 88.06 314 TRP A C 1
ATOM 2509 O O . TRP A 1 314 ? -2.861 -50.875 -31.359 1 88.06 314 TRP A O 1
ATOM 2519 N N . ASN A 1 315 ? -2.988 -49 -30.25 1 90.5 315 ASN A N 1
ATOM 2520 C CA . ASN A 1 315 ? -3.658 -49.625 -29.109 1 90.5 315 ASN A CA 1
ATOM 2521 C C . ASN A 1 315 ? -4.656 -48.656 -28.469 1 90.5 315 ASN A C 1
ATOM 2523 O O . ASN A 1 315 ? -4.508 -47.438 -28.562 1 90.5 315 ASN A O 1
ATOM 2527 N N . VAL A 1 316 ? -5.832 -49.125 -28.125 1 91.44 316 VAL A N 1
ATOM 2528 C CA . VAL A 1 316 ? -6.871 -48.438 -27.375 1 91.44 316 VAL A CA 1
ATOM 2529 C C . VAL A 1 316 ? -7.18 -49.188 -26.078 1 91.44 316 VAL A C 1
ATOM 2531 O O . VAL A 1 316 ? -7.207 -50.438 -26.062 1 91.44 316 VAL A O 1
ATOM 2534 N N . GLY A 1 317 ? -7.176 -48.438 -24.953 1 92.88 317 GLY A N 1
ATOM 2535 C CA . GLY A 1 317 ? -7.457 -49.125 -23.703 1 92.88 317 GLY A CA 1
ATOM 2536 C C . GLY A 1 317 ? -7.855 -48.219 -22.578 1 92.88 317 GLY A C 1
ATOM 2537 O O . GLY A 1 317 ? -8.102 -47.031 -22.797 1 92.88 317 GLY A O 1
ATOM 2538 N N . LEU A 1 318 ? -8.156 -48.875 -21.453 1 93.12 318 LEU A N 1
ATOM 2539 C CA . LEU A 1 318 ? -8.5 -48.188 -20.219 1 93.12 318 LEU A CA 1
ATOM 2540 C C . LEU A 1 318 ? -7.375 -48.312 -19.188 1 93.12 318 LEU A C 1
ATOM 2542 O O . LEU A 1 318 ? -6.754 -49.375 -19.078 1 93.12 318 LEU A O 1
ATOM 2546 N N . SER A 1 319 ? -7.02 -47.094 -18.688 1 93.25 319 SER A N 1
ATOM 2547 C CA . SER A 1 319 ? -5.992 -47.125 -17.656 1 93.25 319 SER A CA 1
ATOM 2548 C C . SER A 1 319 ? -6.57 -46.75 -16.297 1 93.25 319 SER A C 1
ATOM 2550 O O . SER A 1 319 ? -7.234 -45.719 -16.156 1 93.25 319 SER A O 1
ATOM 2552 N N . VAL A 1 320 ? -6.406 -47.656 -15.305 1 93 320 VAL A N 1
ATOM 2553 C CA . VAL A 1 320 ? -6.836 -47.406 -13.938 1 93 320 VAL A CA 1
ATOM 2554 C C . VAL A 1 320 ? -5.617 -47.25 -13.031 1 93 320 VAL A C 1
ATOM 2556 O O . VAL A 1 320 ? -4.703 -48.094 -13.062 1 93 320 VAL A O 1
ATOM 2559 N N . SER A 1 321 ? -5.469 -46.156 -12.406 1 92.62 321 SER A N 1
ATOM 2560 C CA . SER A 1 321 ? -4.371 -45.906 -11.469 1 92.62 321 SER A CA 1
ATOM 2561 C C . SER A 1 321 ? -4.898 -45.594 -10.07 1 92.62 321 SER A C 1
ATOM 2563 O O . SER A 1 321 ? -5.75 -44.719 -9.891 1 92.62 321 SER A O 1
ATOM 2565 N N . TYR A 1 322 ? -4.504 -46.406 -9.109 1 90.69 322 TYR A N 1
ATOM 2566 C CA . TYR A 1 322 ? -4.93 -46.219 -7.723 1 90.69 322 TYR A CA 1
ATOM 2567 C C . TYR A 1 322 ? -3.727 -46.062 -6.797 1 90.69 322 TYR A C 1
ATOM 2569 O O . TYR A 1 322 ? -3.033 -47.062 -6.516 1 90.69 322 TYR A O 1
ATOM 2577 N N . PRO A 1 323 ? -3.449 -44.844 -6.379 1 90.94 323 PRO A N 1
ATOM 2578 C CA . PRO A 1 323 ? -2.342 -44.688 -5.43 1 90.94 323 PRO A CA 1
ATOM 2579 C C . PRO A 1 323 ? -2.688 -45.188 -4.031 1 90.94 323 PRO A C 1
ATOM 2581 O O . PRO A 1 323 ? -3.221 -44.438 -3.213 1 90.94 323 PRO A O 1
ATOM 2584 N N . LEU A 1 324 ? -2.281 -46.312 -3.668 1 89.81 324 LEU A N 1
ATOM 2585 C CA . LEU A 1 324 ? -2.629 -46.969 -2.406 1 89.81 324 LEU A CA 1
ATOM 2586 C C . LEU A 1 324 ? -1.932 -46.281 -1.235 1 89.81 324 LEU A C 1
ATOM 2588 O O . LEU A 1 324 ? -2.461 -46.25 -0.122 1 89.81 324 LEU A O 1
ATOM 2592 N N . SER A 1 325 ? -0.751 -45.719 -1.545 1 90.44 325 SER A N 1
ATOM 2593 C CA . SER A 1 325 ? -0.004 -45.062 -0.48 1 90.44 325 SER A CA 1
ATOM 2594 C C . SER A 1 325 ? -0.695 -43.781 -0.031 1 90.44 325 SER A C 1
ATOM 2596 O O . SER A 1 325 ? -0.43 -43.281 1.062 1 90.44 325 SER A O 1
ATOM 2598 N N . SER A 1 326 ? -1.583 -43.25 -0.862 1 88.5 326 SER A N 1
ATOM 2599 C CA . SER A 1 326 ? -2.275 -42 -0.546 1 88.5 326 SER A CA 1
ATOM 2600 C C . SER A 1 326 ? -3.227 -42.188 0.633 1 88.5 326 SER A C 1
ATOM 2602 O O . SER A 1 326 ? -3.555 -41.219 1.325 1 88.5 326 SER A O 1
ATOM 2604 N N . ILE A 1 327 ? -3.586 -43.406 0.89 1 85.5 327 ILE A N 1
ATOM 2605 C CA . ILE A 1 327 ? -4.523 -43.688 1.965 1 85.5 327 ILE A CA 1
ATOM 2606 C C . ILE A 1 327 ? -3.914 -43.312 3.309 1 85.5 327 ILE A C 1
ATOM 2608 O O . ILE A 1 327 ? -4.586 -42.719 4.152 1 85.5 327 ILE A O 1
ATOM 2612 N N . TYR A 1 328 ? -2.611 -43.531 3.404 1 87.62 328 TYR A N 1
ATOM 2613 C CA . TYR A 1 328 ? -2.025 -43.219 4.699 1 87.62 328 TYR A CA 1
ATOM 2614 C C . TYR A 1 328 ? -1.21 -41.906 4.621 1 87.62 328 TYR A C 1
ATOM 2616 O O . TYR A 1 328 ? -0.979 -41.25 5.637 1 87.62 328 TYR A O 1
ATOM 2624 N N . LYS A 1 329 ? -0.818 -41.5 3.43 1 90 329 LYS A N 1
ATOM 2625 C CA . LYS A 1 329 ? -0.041 -40.281 3.301 1 90 329 LYS A CA 1
ATOM 2626 C C . LYS A 1 329 ? -0.953 -39.062 3.248 1 90 329 LYS A C 1
ATOM 2628 O O . LYS A 1 329 ? -0.581 -37.969 3.715 1 90 329 LYS A O 1
ATOM 2633 N N . ASN A 1 330 ? -2.266 -39.25 2.762 1 91.56 330 ASN A N 1
ATOM 2634 C CA . ASN A 1 330 ? -3.16 -38.125 2.535 1 91.56 330 ASN A CA 1
ATOM 2635 C C . ASN A 1 330 ? -4.117 -37.906 3.707 1 91.56 330 ASN A C 1
ATOM 2637 O O . ASN A 1 330 ? -4.84 -36.906 3.76 1 91.56 330 ASN A O 1
ATOM 2641 N N . SER A 1 331 ? -4.082 -38.812 4.656 1 91.62 331 SER A N 1
ATOM 2642 C CA . SER A 1 331 ? -5.008 -38.75 5.781 1 91.62 331 SER A CA 1
ATOM 2643 C C . SER A 1 331 ? -4.789 -37.469 6.59 1 91.62 331 SER A C 1
ATOM 2645 O O . SER A 1 331 ? -5.75 -36.812 6.98 1 91.62 331 SER A O 1
ATOM 2647 N N . HIS A 1 332 ? -3.533 -37.125 6.746 1 92.75 332 HIS A N 1
ATOM 2648 C CA . HIS A 1 332 ? -3.229 -35.938 7.531 1 92.75 332 HIS A CA 1
ATOM 2649 C C . HIS A 1 332 ? -3.553 -34.656 6.75 1 92.75 332 HIS A C 1
ATOM 2651 O O . HIS A 1 332 ? -3.928 -33.625 7.34 1 92.75 332 HIS A O 1
ATOM 2657 N N . LYS A 1 333 ? -3.408 -34.656 5.426 1 94.12 333 LYS A N 1
ATOM 2658 C CA . LYS A 1 333 ? -3.781 -33.5 4.598 1 94.12 333 LYS A CA 1
ATOM 2659 C C . LYS A 1 333 ? -5.281 -33.25 4.668 1 94.12 333 LYS A C 1
ATOM 2661 O O . LYS A 1 333 ? -5.719 -32.094 4.691 1 94.12 333 LYS A O 1
ATOM 2666 N N . ILE A 1 334 ? -6.102 -34.344 4.695 1 94.69 334 ILE A N 1
ATOM 2667 C CA . ILE A 1 334 ? -7.551 -34.219 4.812 1 94.69 334 ILE A CA 1
ATOM 2668 C C . ILE A 1 334 ? -7.902 -33.594 6.164 1 94.69 334 ILE A C 1
ATOM 2670 O O . ILE A 1 334 ? -8.742 -32.688 6.238 1 94.69 334 ILE A O 1
ATOM 2674 N N . LYS A 1 335 ? -7.191 -34 7.18 1 94.94 335 LYS A N 1
ATOM 2675 C CA . LYS A 1 335 ? -7.43 -33.438 8.5 1 94.94 335 LYS A CA 1
ATOM 2676 C C . LYS A 1 335 ? -7.055 -31.953 8.531 1 94.94 335 LYS A C 1
ATOM 2678 O O . LYS A 1 335 ? -7.758 -31.141 9.141 1 94.94 335 LYS A O 1
ATOM 2683 N N . GLU A 1 336 ? -5.945 -31.625 7.91 1 95.81 336 GLU A N 1
ATOM 2684 C CA . GLU A 1 336 ? -5.531 -30.219 7.797 1 95.81 336 GLU A CA 1
ATOM 2685 C C . GLU A 1 336 ? -6.594 -29.391 7.09 1 95.81 336 GLU A C 1
ATOM 2687 O O . GLU A 1 336 ? -6.898 -28.281 7.516 1 95.81 336 GLU A O 1
ATOM 2692 N N . SER A 1 337 ? -7.188 -29.906 6.012 1 95.56 337 SER A N 1
ATOM 2693 C CA . SER A 1 337 ? -8.211 -29.203 5.258 1 95.56 337 SER A CA 1
ATOM 2694 C C . SER A 1 337 ? -9.477 -29 6.09 1 95.56 337 SER A C 1
ATOM 2696 O O . SER A 1 337 ? -10.148 -27.984 5.973 1 95.56 337 SER A O 1
ATOM 2698 N N . LYS A 1 338 ? -9.789 -30.016 6.875 1 96.62 338 LYS A N 1
ATOM 2699 C CA . LYS A 1 338 ? -10.93 -29.875 7.77 1 96.62 338 LYS A CA 1
ATOM 2700 C C . LYS A 1 338 ? -10.703 -28.766 8.789 1 96.62 338 LYS A C 1
ATOM 2702 O O . LYS A 1 338 ? -11.617 -28 9.094 1 96.62 338 LYS A O 1
ATOM 2707 N N . LEU A 1 339 ? -9.5 -28.703 9.289 1 96.81 339 LEU A N 1
ATOM 2708 C CA . LEU A 1 339 ? -9.156 -27.641 10.219 1 96.81 339 LEU A CA 1
ATOM 2709 C C . LEU A 1 339 ? -9.211 -26.281 9.531 1 96.81 339 LEU A C 1
ATOM 2711 O O . LEU A 1 339 ? -9.57 -2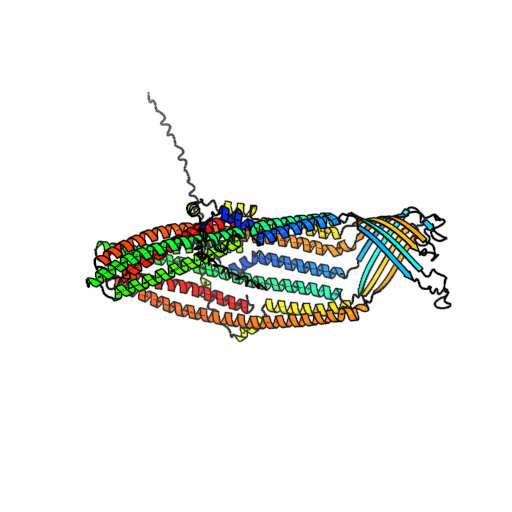5.281 10.156 1 96.81 339 LEU A O 1
ATOM 2715 N N . MET A 1 340 ? -8.891 -26.266 8.266 1 96.75 340 MET A N 1
ATOM 2716 C CA . MET A 1 340 ? -8.961 -25.031 7.508 1 96.75 340 MET A CA 1
ATOM 2717 C C . MET A 1 340 ? -10.398 -24.516 7.418 1 96.75 340 MET A C 1
ATOM 2719 O O . MET A 1 340 ? -10.641 -23.312 7.48 1 96.75 340 MET A O 1
ATOM 2723 N N . VAL A 1 341 ? -11.375 -25.438 7.293 1 97.12 341 VAL A N 1
ATOM 2724 C CA . VAL A 1 341 ? -12.781 -25.047 7.285 1 97.12 341 VAL A CA 1
ATOM 2725 C C . VAL A 1 341 ? -13.156 -24.438 8.633 1 97.12 341 VAL A C 1
ATOM 2727 O O . VAL A 1 341 ? -13.844 -23.406 8.688 1 97.12 341 VAL A O 1
ATOM 2730 N N . SER A 1 342 ? -12.641 -25.031 9.711 1 97.12 342 SER A N 1
ATOM 2731 C CA . SER A 1 342 ? -12.906 -24.484 11.039 1 97.12 342 SER A CA 1
ATOM 2732 C C . SER A 1 342 ? -12.281 -23.109 11.203 1 97.12 342 SER A C 1
ATOM 2734 O O . SER A 1 342 ? -12.867 -22.219 11.836 1 97.12 342 SER A O 1
ATOM 2736 N N . LEU A 1 343 ? -11.141 -22.953 10.609 1 96.06 343 LEU A N 1
ATOM 2737 C CA . LEU A 1 343 ? -10.484 -21.656 10.648 1 96.06 343 LEU A CA 1
ATOM 2738 C C . LEU A 1 343 ? -11.312 -20.609 9.906 1 96.06 343 LEU A C 1
ATOM 2740 O O . LEU A 1 343 ? -11.469 -19.484 10.383 1 96.06 343 LEU A O 1
ATOM 2744 N N . ARG A 1 344 ? -11.852 -20.984 8.758 1 97.12 344 ARG A N 1
ATOM 2745 C CA . ARG A 1 344 ? -12.672 -20.062 7.977 1 97.12 344 ARG A CA 1
ATOM 2746 C C . ARG A 1 344 ? -13.961 -19.719 8.711 1 97.12 344 ARG A C 1
ATOM 2748 O O . ARG A 1 344 ? -14.445 -18.594 8.641 1 97.12 344 ARG A O 1
ATOM 2755 N N . LYS A 1 345 ? -14.484 -20.688 9.406 1 96.81 345 LYS A N 1
ATOM 2756 C CA . LYS A 1 345 ? -15.672 -20.422 10.219 1 96.81 345 LYS A CA 1
ATOM 2757 C C . LYS A 1 345 ? -15.359 -19.453 11.352 1 96.81 345 LYS A C 1
ATOM 2759 O O . LYS A 1 345 ? -16.172 -18.594 11.688 1 96.81 345 LYS A O 1
ATOM 2764 N N . ASN A 1 346 ? -14.242 -19.641 11.961 1 96.38 346 ASN A N 1
ATOM 2765 C CA . ASN A 1 346 ? -13.797 -18.688 12.969 1 96.38 346 ASN A CA 1
ATOM 2766 C C . ASN A 1 346 ? -13.656 -17.281 12.398 1 96.38 346 ASN A C 1
ATOM 2768 O O . ASN A 1 346 ? -14.016 -16.297 13.055 1 96.38 346 ASN A O 1
ATOM 2772 N N . ASP A 1 347 ? -13.195 -17.188 11.188 1 95.5 347 ASP A N 1
ATOM 2773 C CA . ASP A 1 347 ? -13.094 -15.906 10.508 1 95.5 347 ASP A CA 1
ATOM 2774 C C . ASP A 1 347 ? -14.469 -15.258 10.352 1 95.5 347 ASP A C 1
ATOM 2776 O O . ASP A 1 347 ? -14.609 -14.039 10.477 1 95.5 347 ASP A O 1
ATOM 2780 N N . GLU A 1 348 ? -15.445 -16.031 10.016 1 95.62 348 GLU A N 1
ATOM 2781 C CA . GLU A 1 348 ? -16.812 -15.539 9.914 1 95.62 348 GLU A CA 1
ATOM 2782 C C . GLU A 1 348 ? -17.297 -14.984 11.242 1 95.62 348 GLU A C 1
ATOM 2784 O O . GLU A 1 348 ? -17.891 -13.898 11.289 1 95.62 348 GLU A O 1
ATOM 2789 N N . GLU A 1 349 ? -16.984 -15.703 12.289 1 95.62 349 GLU A N 1
ATOM 2790 C CA . GLU A 1 349 ? -17.406 -15.258 13.617 1 95.62 349 GLU A CA 1
ATOM 2791 C C . GLU A 1 349 ? -16.688 -13.969 14.016 1 95.62 349 GLU A C 1
ATOM 2793 O O . GLU A 1 349 ? -17.312 -13.078 14.609 1 95.62 349 GLU A O 1
ATOM 2798 N N . GLN A 1 350 ? -15.43 -13.906 13.664 1 95 350 GLN A N 1
ATOM 2799 C CA . GLN A 1 350 ? -14.695 -12.672 13.922 1 95 350 GLN A CA 1
ATOM 2800 C C . GLN A 1 350 ? -15.305 -11.5 13.156 1 95 350 GLN A C 1
ATOM 2802 O O . GLN A 1 350 ? -15.43 -10.398 13.695 1 95 350 GLN A O 1
ATOM 2807 N N . LYS A 1 351 ? -15.695 -11.742 11.969 1 94.5 351 LYS A N 1
ATOM 2808 C CA . LYS A 1 351 ? -16.297 -10.688 11.164 1 94.5 351 LYS A CA 1
ATOM 2809 C C . LYS A 1 351 ? -17.656 -10.266 11.719 1 94.5 351 LYS A C 1
ATOM 2811 O O . LYS A 1 351 ? -18 -9.086 11.711 1 94.5 351 LYS A O 1
ATOM 2816 N N . MET A 1 352 ? -18.344 -11.266 12.219 1 94.19 352 MET A N 1
ATOM 2817 C CA . MET A 1 352 ? -19.641 -10.961 12.828 1 94.19 352 MET A CA 1
ATOM 2818 C C . MET A 1 352 ? -19.469 -10.07 14.055 1 94.19 352 MET A C 1
ATOM 2820 O O . MET A 1 352 ? -20.219 -9.117 14.25 1 94.19 352 MET A O 1
ATOM 2824 N N . GLN A 1 353 ? -18.469 -10.344 14.82 1 93.94 353 GLN A N 1
ATOM 2825 C CA . GLN A 1 353 ? -18.156 -9.5 15.969 1 93.94 353 GLN A CA 1
ATOM 2826 C C . GLN A 1 353 ? -17.766 -8.102 15.531 1 93.94 353 GLN A C 1
ATOM 2828 O O . GLN A 1 353 ? -18.203 -7.109 16.109 1 93.94 353 GLN A O 1
ATOM 2833 N N . ARG A 1 354 ? -16.969 -8.055 14.5 1 93.31 354 ARG A N 1
ATOM 2834 C CA . ARG A 1 354 ? -16.516 -6.758 13.992 1 93.31 354 ARG A CA 1
ATOM 2835 C C . ARG A 1 354 ? -17.688 -5.949 13.445 1 93.31 354 ARG A C 1
ATOM 2837 O O . ARG A 1 354 ? -17.766 -4.734 13.641 1 93.31 354 ARG A O 1
ATOM 2844 N N . ILE A 1 355 ? -18.625 -6.605 12.797 1 93.31 355 ILE A N 1
ATOM 2845 C CA . ILE A 1 355 ? -19.797 -5.938 12.234 1 93.31 355 ILE A CA 1
ATOM 2846 C C . ILE A 1 355 ? -20.641 -5.344 13.359 1 93.31 355 ILE A C 1
ATOM 2848 O O . ILE A 1 355 ? -21.094 -4.199 13.266 1 93.31 355 ILE A O 1
ATOM 2852 N N . ARG A 1 356 ? -20.797 -6.059 14.469 1 93.56 356 ARG A N 1
ATOM 2853 C CA . ARG A 1 356 ? -21.547 -5.555 15.609 1 93.56 356 ARG A CA 1
ATOM 2854 C C . ARG A 1 356 ? -20.891 -4.32 16.203 1 93.56 356 ARG A C 1
ATOM 2856 O O . ARG A 1 356 ? -21.562 -3.332 16.516 1 93.56 356 ARG A O 1
ATOM 2863 N N . MET A 1 357 ? -19.578 -4.391 16.281 1 92.75 357 MET A N 1
ATOM 2864 C CA . MET A 1 357 ? -18.844 -3.244 16.797 1 92.75 357 MET A CA 1
ATOM 2865 C C . MET A 1 357 ? -18.938 -2.059 15.844 1 92.75 357 MET A C 1
ATOM 2867 O O . MET A 1 357 ? -19.188 -0.932 16.266 1 92.75 357 MET A O 1
ATOM 2871 N N . ASP A 1 358 ? -18.781 -2.32 14.609 1 92.44 358 ASP A N 1
ATOM 2872 C CA . ASP A 1 358 ? -18.766 -1.261 13.609 1 92.44 358 ASP A CA 1
ATOM 2873 C C . ASP A 1 358 ? -20.141 -0.591 13.5 1 92.44 358 ASP A C 1
ATOM 2875 O O . ASP A 1 358 ? -20.234 0.637 13.43 1 92.44 358 ASP A O 1
ATOM 2879 N N . VAL A 1 359 ? -21.188 -1.392 13.516 1 93.38 359 VAL A N 1
ATOM 2880 C CA . VAL A 1 359 ? -22.531 -0.851 13.398 1 93.38 359 VAL A CA 1
ATOM 2881 C C . VAL A 1 359 ? -22.875 -0.039 14.648 1 93.38 359 VAL A C 1
ATOM 2883 O O . VAL A 1 359 ? -23.406 1.066 14.547 1 93.38 359 VAL A O 1
ATOM 2886 N N . ARG A 1 360 ? -22.516 -0.504 15.828 1 92.94 360 ARG A N 1
ATOM 2887 C CA . ARG A 1 360 ? -22.781 0.234 17.062 1 92.94 360 ARG A CA 1
ATOM 2888 C C . ARG A 1 360 ? -22 1.544 17.078 1 92.94 360 ARG A C 1
ATOM 2890 O O . ARG A 1 360 ? -22.531 2.588 17.453 1 92.94 360 ARG A O 1
ATOM 2897 N N . THR A 1 361 ? -20.766 1.432 16.672 1 93.88 361 THR A N 1
ATOM 2898 C CA . THR A 1 361 ? -19.938 2.629 16.641 1 93.88 361 THR A CA 1
ATOM 2899 C C . THR A 1 361 ? -20.516 3.658 15.664 1 93.88 361 THR A C 1
ATOM 2901 O O . THR A 1 361 ? -20.656 4.832 16.016 1 93.88 361 THR A O 1
ATOM 2904 N N . ALA A 1 362 ? -20.891 3.207 14.484 1 93.94 362 ALA A N 1
ATOM 2905 C CA . ALA A 1 362 ? -21.438 4.117 13.492 1 93.94 362 ALA A CA 1
ATOM 2906 C C . ALA A 1 362 ? -22.766 4.711 13.961 1 93.94 362 ALA A C 1
ATOM 2908 O O . ALA A 1 362 ? -23.031 5.891 13.734 1 93.94 362 ALA A O 1
ATOM 2909 N N . PHE A 1 363 ? -23.562 3.895 14.664 1 92.75 363 PHE A N 1
ATOM 2910 C CA . PHE A 1 363 ? -24.859 4.328 15.18 1 92.75 363 PHE A CA 1
ATOM 2911 C C . PHE A 1 363 ? -24.688 5.406 16.25 1 92.75 363 PHE A C 1
ATOM 2913 O O . PHE A 1 363 ? -25.297 6.477 16.156 1 92.75 363 PHE A O 1
ATOM 2920 N N . LEU A 1 364 ? -23.766 5.18 17.188 1 93.5 364 LEU A N 1
ATOM 2921 C CA . LEU A 1 364 ? -23.531 6.125 18.266 1 93.5 364 LEU A CA 1
ATOM 2922 C C . LEU A 1 364 ? -22.859 7.391 17.75 1 93.5 364 LEU A C 1
ATOM 2924 O O . LEU A 1 364 ? -23.172 8.492 18.188 1 93.5 364 LEU A O 1
ATOM 2928 N N . ARG A 1 365 ? -21.938 7.227 16.812 1 93.62 365 ARG A N 1
ATOM 2929 C CA . ARG A 1 365 ? -21.25 8.383 16.25 1 93.62 365 ARG A CA 1
ATOM 2930 C C . ARG A 1 365 ? -22.234 9.273 15.484 1 93.62 365 ARG A C 1
ATOM 2932 O O . ARG A 1 365 ? -22.109 10.5 15.5 1 93.62 365 ARG A O 1
ATOM 2939 N N . HIS A 1 366 ? -23.25 8.648 14.844 1 92.31 366 HIS A N 1
ATOM 2940 C CA . HIS A 1 366 ? -24.266 9.438 14.148 1 92.31 366 HIS A CA 1
ATOM 2941 C C . HIS A 1 366 ? -25.156 10.195 15.133 1 92.31 366 HIS A C 1
ATOM 2943 O O . HIS A 1 366 ? -25.438 11.375 14.938 1 92.31 366 HIS A O 1
ATOM 2949 N N . GLN A 1 367 ? -25.453 9.57 16.25 1 91.75 367 GLN A N 1
ATOM 2950 C CA . GLN A 1 367 ? -26.25 10.211 17.281 1 91.75 367 GLN A CA 1
ATOM 2951 C C . GLN A 1 367 ? -25.484 11.367 17.922 1 91.75 367 GLN A C 1
ATOM 2953 O O . GLN A 1 367 ? -26.047 12.438 18.156 1 91.75 367 GLN A O 1
ATOM 2958 N N . GLU A 1 368 ? -24.234 11.07 18.078 1 94.31 368 GLU A N 1
ATOM 2959 C CA . GLU A 1 368 ? -23.391 12.109 18.641 1 94.31 368 GLU A CA 1
ATOM 2960 C C . GLU A 1 368 ? -23.266 13.305 17.688 1 94.31 368 GLU A C 1
ATOM 2962 O O . GLU A 1 368 ? -23.266 14.453 18.125 1 94.31 368 GLU A O 1
ATOM 2967 N N . ALA A 1 369 ? -23.156 13.016 16.469 1 93.75 369 ALA A N 1
ATOM 2968 C CA . ALA A 1 369 ? -23.031 14.078 15.477 1 93.75 369 ALA A CA 1
ATOM 2969 C C . ALA A 1 369 ? -24.281 14.953 15.453 1 93.75 369 ALA A C 1
ATOM 2971 O O . ALA A 1 369 ? -24.203 16.172 15.359 1 93.75 369 ALA A O 1
ATOM 2972 N N . LEU A 1 370 ? -25.453 14.367 15.602 1 91.5 370 LEU A N 1
ATOM 2973 C CA . LEU A 1 370 ? -26.719 15.102 15.641 1 91.5 370 LEU A CA 1
ATOM 2974 C C . LEU A 1 370 ? -26.781 15.992 16.875 1 91.5 370 LEU A C 1
ATOM 2976 O O . LEU A 1 370 ? -27.156 17.172 16.781 1 91.5 370 LEU A O 1
ATOM 2980 N N . GLN A 1 371 ? -26.312 15.469 18 1 94 371 GLN A N 1
ATOM 2981 C CA . GLN A 1 371 ? -26.312 16.219 19.25 1 94 371 GLN A CA 1
ATOM 2982 C C . GLN A 1 371 ? -25.312 17.375 19.219 1 94 371 GLN A C 1
ATOM 2984 O O . GLN A 1 371 ? -25.578 18.453 19.75 1 94 371 GLN A O 1
ATOM 2989 N N . ARG A 1 372 ? -24.203 17.094 18.547 1 94.56 372 ARG A N 1
ATOM 2990 C CA . ARG A 1 372 ? -23.172 18.125 18.438 1 94.56 372 ARG A CA 1
ATOM 2991 C C . ARG A 1 372 ? -23.656 19.312 17.625 1 94.56 372 ARG A C 1
ATOM 2993 O O . ARG A 1 372 ? -23.391 20.469 17.969 1 94.56 372 ARG A O 1
ATOM 3000 N N . VAL A 1 373 ? -24.453 19.047 16.594 1 93.44 373 VAL A N 1
ATOM 3001 C CA . VAL A 1 373 ? -24.984 20.125 15.766 1 93.44 373 VAL A CA 1
ATOM 3002 C C . VAL A 1 373 ? -25.953 20.969 16.578 1 93.44 373 VAL A C 1
ATOM 3004 O O . VAL A 1 373 ? -25.906 22.203 16.531 1 93.44 373 VAL A O 1
ATOM 3007 N N . GLU A 1 374 ? -26.75 20.359 17.406 1 93.44 374 GLU A N 1
ATOM 3008 C CA . GLU A 1 374 ? -27.703 21.078 18.25 1 93.44 374 GLU A CA 1
ATOM 3009 C C . GLU A 1 374 ? -27 21.922 19.297 1 93.44 374 GLU A C 1
ATOM 3011 O O . GLU A 1 374 ? -27.344 23.078 19.516 1 93.44 374 GLU A O 1
ATOM 3016 N N . ALA A 1 375 ? -25.984 21.328 19.844 1 95.88 375 ALA A N 1
ATOM 3017 C CA . ALA A 1 375 ? -25.219 22.047 20.859 1 95.88 375 ALA A CA 1
ATOM 3018 C C . ALA A 1 375 ? -24.484 23.234 20.25 1 95.88 375 ALA A C 1
ATOM 3020 O O . ALA A 1 375 ? -24.453 24.328 20.844 1 95.88 375 ALA A O 1
ATOM 3021 N N . LEU A 1 376 ? -23.953 23.062 19.078 1 95.56 376 LEU A N 1
ATOM 3022 C CA . LEU A 1 376 ? -23.172 24.109 18.438 1 95.56 376 LEU A CA 1
ATOM 3023 C C . LEU A 1 376 ? -24.078 25.219 17.922 1 95.56 376 LEU A C 1
ATOM 3025 O O . LEU A 1 376 ? -23.688 26.391 17.875 1 95.56 376 LEU A O 1
ATOM 3029 N N . GLN A 1 377 ? -25.297 24.875 17.562 1 95 377 GLN A N 1
ATOM 3030 C CA . GLN A 1 377 ? -26.25 25.891 17.172 1 95 377 GLN A CA 1
ATOM 3031 C C . GLN A 1 377 ? -26.547 26.844 18.328 1 95 377 GLN A C 1
ATOM 3033 O O . GLN A 1 377 ? -26.594 28.062 18.141 1 95 377 GLN A O 1
ATOM 3038 N N . LEU A 1 378 ? -26.625 26.25 19.484 1 96.19 378 LEU A N 1
ATOM 3039 C CA . LEU A 1 378 ? -26.828 27.078 20.672 1 96.19 378 LEU A CA 1
ATOM 3040 C C . LEU A 1 378 ? -25.578 27.891 20.969 1 96.19 378 LEU A C 1
ATOM 3042 O O . LEU A 1 378 ? -25.672 29.078 21.312 1 96.19 378 LEU A O 1
ATOM 3046 N N . SER A 1 379 ? -24.406 27.312 20.797 1 96.25 379 SER A N 1
ATOM 3047 C CA . SER A 1 379 ? -23.156 27.984 21.047 1 96.25 379 SER A CA 1
ATOM 3048 C C . SER A 1 379 ? -22.953 29.172 20.094 1 96.25 379 SER A C 1
ATOM 3050 O O . SER A 1 379 ? -22.406 30.203 20.469 1 96.25 379 SER A O 1
ATOM 3052 N N . VAL A 1 380 ? -23.406 29 18.891 1 96.38 380 VAL A N 1
ATOM 3053 C CA . VAL A 1 380 ? -23.297 30.078 17.906 1 96.38 380 VAL A CA 1
ATOM 3054 C C . VAL A 1 380 ? -24.172 31.266 18.328 1 96.38 380 VAL A C 1
ATOM 3056 O O . VAL A 1 380 ? -23.734 32.406 18.281 1 96.38 380 VAL A O 1
ATOM 3059 N N . ARG A 1 381 ? -25.359 31.016 18.828 1 96 381 ARG A N 1
ATOM 3060 C CA . ARG A 1 381 ? -26.25 32.062 19.297 1 96 381 ARG A CA 1
ATOM 3061 C C . ARG A 1 381 ? -25.656 32.812 20.5 1 96 381 ARG A C 1
ATOM 3063 O O . ARG A 1 381 ? -25.703 34.031 20.562 1 96 381 ARG A O 1
ATOM 3070 N N . GLN A 1 382 ? -25.062 32.031 21.375 1 96.5 382 GLN A N 1
ATOM 3071 C CA . GLN A 1 382 ? -24.438 32.625 22.547 1 96.5 382 GLN A CA 1
ATOM 3072 C C . GLN A 1 382 ? -23.203 33.438 22.172 1 96.5 382 GLN A C 1
ATOM 3074 O O . GLN A 1 382 ? -23.016 34.531 22.703 1 96.5 382 GLN A O 1
ATOM 3079 N N . ALA A 1 383 ? -22.438 32.906 21.25 1 96.06 383 ALA A N 1
ATOM 3080 C CA . ALA A 1 383 ? -21.219 33.625 20.828 1 96.06 383 ALA A CA 1
ATOM 3081 C C . ALA A 1 383 ? -21.562 34.875 20.062 1 96.06 383 ALA A C 1
ATOM 3083 O O . ALA A 1 383 ? -20.875 35.906 20.188 1 96.06 383 ALA A O 1
ATOM 3084 N N . GLN A 1 384 ? -22.641 34.812 19.312 1 95.12 384 GLN A N 1
ATOM 3085 C CA . GLN A 1 384 ? -23.094 36 18.578 1 95.12 384 GLN A CA 1
ATOM 3086 C C . GLN A 1 384 ? -23.562 37.094 19.531 1 95.12 384 GLN A C 1
ATOM 3088 O O . GLN A 1 384 ? -23.25 38.281 19.359 1 95.12 384 GLN A O 1
ATOM 3093 N N . GLU A 1 385 ? -24.281 36.656 20.562 1 95.56 385 GLU A N 1
ATOM 3094 C CA . GLU A 1 385 ? -24.734 37.625 21.562 1 95.56 385 GLU A CA 1
ATOM 3095 C C . GLU A 1 385 ? -23.578 38.156 22.375 1 95.56 385 GLU A C 1
ATOM 3097 O O . GLU A 1 385 ? -23.547 39.375 22.688 1 95.56 385 GLU A O 1
ATOM 3102 N N . ASN A 1 386 ? -22.703 37.344 22.703 1 94.62 386 ASN A N 1
ATOM 3103 C CA . ASN A 1 386 ? -21.516 37.781 23.422 1 94.62 386 ASN A CA 1
ATOM 3104 C C . ASN A 1 386 ? -20.719 38.812 22.609 1 94.62 386 ASN A C 1
ATOM 3106 O O . ASN A 1 386 ? -20.25 39.812 23.156 1 94.62 386 ASN A O 1
ATOM 3110 N N . TYR A 1 387 ? -20.578 38.562 21.375 1 94.69 387 TYR A N 1
ATOM 3111 C CA . TYR A 1 387 ? -19.859 39.469 20.5 1 94.69 387 TYR A CA 1
ATOM 3112 C C . TYR A 1 387 ? -20.594 40.812 20.406 1 94.69 387 TYR A C 1
ATOM 3114 O O . TYR A 1 387 ? -19.953 41.875 20.453 1 94.69 387 TYR A O 1
ATOM 3122 N N . ARG A 1 388 ? -21.906 40.781 20.312 1 93.81 388 ARG A N 1
ATOM 3123 C CA . ARG A 1 388 ? -22.719 42 20.234 1 93.81 388 ARG A CA 1
ATOM 3124 C C . ARG A 1 388 ? -22.562 42.844 21.5 1 93.81 388 ARG A C 1
ATOM 3126 O O . ARG A 1 388 ? -22.375 44.062 21.438 1 93.81 388 ARG A O 1
ATOM 3133 N N . ILE A 1 389 ? -22.547 42.188 22.625 1 94.56 389 ILE A N 1
ATOM 3134 C CA . ILE A 1 389 ? -22.406 42.875 23.906 1 94.56 389 ILE A CA 1
ATOM 3135 C C . ILE A 1 389 ? -21.016 43.5 24.016 1 94.56 389 ILE A C 1
ATOM 3137 O O . ILE A 1 389 ? -20.891 44.656 24.375 1 94.56 389 ILE A O 1
ATOM 3141 N N . MET A 1 390 ? -20.016 42.719 23.625 1 93.44 390 MET A N 1
ATOM 3142 C CA . MET A 1 390 ? -18.641 43.188 23.75 1 93.44 390 MET A CA 1
ATOM 3143 C C . MET A 1 390 ? -18.375 44.344 22.766 1 93.44 390 MET A C 1
ATOM 3145 O O . MET A 1 390 ? -17.625 45.281 23.078 1 93.44 390 MET A O 1
ATOM 3149 N N . GLN A 1 391 ? -18.922 44.25 21.625 1 90.94 391 GLN A N 1
ATOM 3150 C CA . GLN A 1 391 ? -18.766 45.312 20.641 1 90.94 391 GLN A CA 1
ATOM 3151 C C . GLN A 1 391 ? -19.344 46.625 21.156 1 90.94 391 GLN A C 1
ATOM 3153 O O . GLN A 1 391 ? -18.719 47.688 21.047 1 90.94 391 GLN A O 1
ATOM 3158 N N . ASN A 1 392 ? -20.516 46.562 21.781 1 90.31 392 ASN A N 1
ATOM 3159 C CA . ASN A 1 392 ? -21.156 47.75 22.344 1 90.31 392 ASN A CA 1
ATOM 3160 C C . ASN A 1 392 ? -20.375 48.312 23.531 1 90.31 392 ASN A C 1
ATOM 3162 O O . ASN A 1 392 ? -20.219 49.531 23.656 1 90.31 392 ASN A O 1
ATOM 3166 N N . ARG A 1 393 ? -19.859 47.406 24.281 1 91.94 393 ARG A N 1
ATOM 3167 C CA . ARG A 1 393 ? -19.094 47.844 25.453 1 91.94 393 ARG A CA 1
ATOM 3168 C C . ARG A 1 393 ? -17.781 48.5 25.031 1 91.94 393 ARG A C 1
ATOM 3170 O O . ARG A 1 393 ? -17.328 49.469 25.641 1 91.94 393 ARG A O 1
ATOM 3177 N N . TYR A 1 394 ? -17.156 48 24.047 1 89.44 394 TYR A N 1
ATOM 3178 C CA . TYR A 1 394 ? -15.883 48.562 23.578 1 89.44 394 TYR A CA 1
ATOM 3179 C C . TYR A 1 394 ? -16.078 49.938 22.969 1 89.44 394 TYR A C 1
ATOM 3181 O O . TYR A 1 394 ? -15.305 50.844 23.234 1 89.44 394 TYR A O 1
ATOM 3189 N N . LEU A 1 395 ? -17.141 50.094 22.234 1 85.44 395 LEU A N 1
ATOM 3190 C CA . LEU A 1 395 ? -17.406 51.344 21.578 1 85.44 395 LEU A CA 1
ATOM 3191 C C . LEU A 1 395 ? -17.766 52.438 22.609 1 85.44 395 LEU A C 1
ATOM 3193 O O . LEU A 1 395 ? -17.5 53.625 22.375 1 85.44 395 LEU A O 1
ATOM 3197 N N . ASN A 1 396 ? -18.297 51.969 23.75 1 84.81 396 ASN A N 1
ATOM 3198 C CA . ASN A 1 396 ? -18.625 52.906 24.828 1 84.81 396 ASN A CA 1
ATOM 3199 C C . ASN A 1 396 ? -17.5 53 25.844 1 84.81 396 ASN A C 1
ATOM 3201 O O . ASN A 1 396 ? -17.688 53.562 26.938 1 84.81 396 ASN A O 1
ATOM 3205 N N . GLN A 1 397 ? -16.328 52.344 25.562 1 83.88 397 GLN A N 1
ATOM 3206 C CA . GLN A 1 397 ? -15.094 52.406 26.328 1 83.88 397 GLN A CA 1
ATOM 3207 C C . GLN A 1 397 ? -15.227 51.688 27.672 1 83.88 397 GLN A C 1
ATOM 3209 O O . GLN A 1 397 ? -14.695 52.156 28.688 1 83.88 397 GLN A O 1
ATOM 3214 N N . LEU A 1 398 ? -16.016 50.688 27.641 1 85.31 398 LEU A N 1
ATOM 3215 C CA . LEU A 1 398 ? -16.219 49.906 28.859 1 85.31 398 LEU A CA 1
ATOM 3216 C C . LEU A 1 398 ? -15.516 48.562 28.797 1 85.31 398 LEU A C 1
ATOM 3218 O O . LEU A 1 398 ? -15.555 47.781 29.75 1 85.31 398 LEU A O 1
ATOM 3222 N N . ALA A 1 399 ? -14.93 48.312 27.672 1 85.06 399 ALA A N 1
ATOM 3223 C CA . ALA A 1 399 ? -14.203 47.062 27.5 1 85.06 399 ALA A CA 1
ATOM 3224 C C . ALA A 1 399 ? -12.906 47.281 26.734 1 85.06 399 ALA A C 1
ATOM 3226 O O . ALA A 1 399 ? -12.742 48.312 26.062 1 85.06 399 ALA A O 1
ATOM 3227 N N . ILE A 1 400 ? -12.016 46.344 26.922 1 81.56 400 ILE A N 1
ATOM 3228 C CA . ILE A 1 400 ? -10.734 46.438 26.234 1 81.56 400 ILE A CA 1
ATOM 3229 C C . ILE A 1 400 ? -10.797 45.688 24.906 1 81.56 400 ILE A C 1
ATOM 3231 O O . ILE A 1 400 ? -11.656 44.844 24.719 1 81.56 400 ILE A O 1
ATOM 3235 N N . LEU A 1 401 ? -9.953 46.094 24 1 82.38 401 LEU A N 1
ATOM 3236 C CA . LEU A 1 401 ? -9.945 45.531 22.656 1 82.38 401 LEU A CA 1
ATOM 3237 C C . LEU A 1 401 ? -9.711 44.031 22.703 1 82.38 401 LEU A C 1
ATOM 3239 O O . LEU A 1 401 ? -10.305 43.281 21.906 1 82.38 401 LEU A O 1
ATOM 3243 N N . THR A 1 402 ? -8.859 43.562 23.578 1 80.38 402 THR A N 1
ATOM 3244 C CA . THR A 1 402 ? -8.547 42.156 23.672 1 80.38 402 THR A CA 1
ATOM 3245 C C . THR A 1 402 ? -9.805 41.312 23.922 1 80.38 402 THR A C 1
ATOM 3247 O O . THR A 1 402 ? -9.961 40.219 23.375 1 80.38 402 THR A O 1
ATOM 3250 N N . ASP A 1 403 ? -10.711 41.938 24.688 1 86.69 403 ASP A N 1
ATOM 3251 C CA . ASP A 1 403 ? -11.961 41.25 24.953 1 86.69 403 ASP A CA 1
ATOM 3252 C C . ASP A 1 403 ? -12.828 41.156 23.703 1 86.69 403 ASP A C 1
ATOM 3254 O O . ASP A 1 403 ? -13.469 40.125 23.453 1 86.69 403 ASP A O 1
ATOM 3258 N N . LEU A 1 404 ? -12.82 42.188 23 1 89.19 404 LEU A N 1
ATOM 3259 C CA . LEU A 1 404 ? -13.586 42.219 21.766 1 89.19 404 LEU A CA 1
ATOM 3260 C C . LEU A 1 404 ? -13.008 41.25 20.75 1 89.19 404 LEU A C 1
ATOM 3262 O O . LEU A 1 404 ? -13.75 40.5 20.109 1 89.19 404 LEU A O 1
ATOM 3266 N N . LEU A 1 405 ? -11.719 41.25 20.625 1 88.31 405 LEU A N 1
ATOM 3267 C CA . LEU A 1 405 ? -11.062 40.344 19.688 1 88.31 405 LEU A CA 1
ATOM 3268 C C . LEU A 1 405 ? -11.266 38.875 20.109 1 88.31 405 LEU A C 1
ATOM 3270 O O . LEU A 1 405 ? -11.453 38 19.25 1 88.31 405 LEU A O 1
ATOM 3274 N N . ASP A 1 406 ? -11.234 38.594 21.312 1 88.88 406 ASP A N 1
ATOM 3275 C CA . ASP A 1 406 ? -11.492 37.25 21.812 1 88.88 406 ASP A CA 1
ATOM 3276 C C . ASP A 1 406 ? -12.914 36.812 21.5 1 88.88 406 ASP A C 1
ATOM 3278 O O . ASP A 1 406 ? -13.141 35.688 21.094 1 88.88 406 ASP A O 1
ATOM 3282 N N . ALA A 1 407 ? -13.805 37.75 21.812 1 92.12 407 ALA A N 1
ATOM 3283 C CA . ALA A 1 407 ? -15.203 37.438 21.5 1 92.12 407 ALA A CA 1
ATOM 3284 C C . ALA A 1 407 ? -15.391 37.125 20.031 1 92.12 407 ALA A C 1
ATOM 3286 O O . ALA A 1 407 ? -16.141 36.219 19.672 1 92.12 407 ALA A O 1
ATOM 3287 N N . ASN A 1 408 ? -14.734 37.844 19.219 1 92.06 408 ASN A N 1
ATOM 3288 C CA . ASN A 1 408 ? -14.805 37.625 17.781 1 92.06 408 ASN A CA 1
ATOM 3289 C C . ASN A 1 408 ? -14.188 36.25 17.406 1 92.06 408 ASN A C 1
ATOM 3291 O O . ASN A 1 408 ? -14.727 35.531 16.578 1 92.06 408 ASN A O 1
ATOM 3295 N N . SER A 1 409 ? -13.086 35.969 17.922 1 91.44 409 SER A N 1
ATOM 3296 C CA . SER A 1 409 ? -12.422 34.719 17.672 1 91.44 409 SER A CA 1
ATOM 3297 C C . SER A 1 409 ? -13.305 33.531 18.078 1 91.44 409 SER A C 1
ATOM 3299 O O . SER A 1 409 ? -13.383 32.531 17.375 1 91.44 409 SER A O 1
ATOM 3301 N N . VAL A 1 410 ? -13.875 33.688 19.203 1 93.25 410 VAL A N 1
ATOM 3302 C CA . VAL A 1 410 ? -14.766 32.625 19.688 1 93.25 410 VAL A CA 1
ATOM 3303 C C . VAL A 1 410 ? -15.938 32.469 18.719 1 93.25 410 VAL A C 1
ATOM 3305 O O . VAL A 1 410 ? -16.281 31.328 18.359 1 93.25 410 VAL A O 1
ATOM 3308 N N . ARG A 1 411 ? -16.578 33.531 18.359 1 94.44 411 ARG A N 1
ATOM 3309 C CA . ARG A 1 411 ? -17.688 33.5 17.406 1 94.44 411 ARG A CA 1
ATOM 3310 C C . ARG A 1 411 ? -17.25 32.812 16.109 1 94.44 411 ARG A C 1
ATOM 3312 O O . ARG A 1 411 ? -17.938 31.922 15.609 1 94.44 411 ARG A O 1
ATOM 3319 N N . LEU A 1 412 ? -16.156 33.25 15.602 1 94 412 LEU A N 1
ATOM 3320 C CA . LEU A 1 412 ? -15.641 32.688 14.359 1 94 412 LEU A CA 1
ATOM 3321 C C . LEU A 1 412 ? -15.391 31.172 14.508 1 94 412 LEU A C 1
ATOM 3323 O O . LEU A 1 412 ? -15.789 30.391 13.648 1 94 412 LEU A O 1
ATOM 3327 N N . ASN A 1 413 ? -14.742 30.781 15.516 1 94.38 413 ASN A N 1
ATOM 3328 C CA . ASN A 1 413 ? -14.406 29.391 15.75 1 94.38 413 ASN A CA 1
ATOM 3329 C C . ASN A 1 413 ? -15.656 28.516 15.867 1 94.38 413 ASN A C 1
ATOM 3331 O O . ASN A 1 413 ? -15.711 27.422 15.297 1 94.38 413 ASN A O 1
ATOM 3335 N N . VAL A 1 414 ? -16.562 29 16.594 1 95.44 414 VAL A N 1
ATOM 3336 C CA . VAL A 1 414 ? -17.781 28.219 16.797 1 95.44 414 VAL A CA 1
ATOM 3337 C C . VAL A 1 414 ? -18.547 28.094 15.477 1 95.44 414 VAL A C 1
ATOM 3339 O O . VAL A 1 414 ? -19.156 27.047 15.203 1 95.44 414 VAL A O 1
ATOM 3342 N N . GLU A 1 415 ? -18.609 29.125 14.711 1 94.88 415 GLU A N 1
ATOM 3343 C CA . GLU A 1 415 ? -19.25 29.062 13.398 1 94.88 415 GLU A CA 1
ATOM 3344 C C . GLU A 1 415 ? -18.578 28.047 12.492 1 94.88 415 GLU A C 1
ATOM 3346 O O . GLU A 1 415 ? -19.234 27.297 11.781 1 94.88 415 GLU A O 1
ATOM 3351 N N . LEU A 1 416 ? -17.312 28.078 12.555 1 94.44 416 LEU A N 1
ATOM 3352 C CA . LEU A 1 416 ? -16.562 27.125 11.75 1 94.44 416 LEU A CA 1
ATOM 3353 C C . LEU A 1 416 ? -16.812 25.703 12.227 1 94.44 416 LEU A C 1
ATOM 3355 O O . LEU A 1 416 ? -16.938 24.781 11.414 1 94.44 416 LEU A O 1
ATOM 3359 N N . GLN A 1 417 ? -16.859 25.531 13.492 1 95.38 417 GLN A N 1
ATOM 3360 C CA . GLN A 1 417 ? -17.125 24.219 14.062 1 95.38 417 GLN A CA 1
ATOM 3361 C C . GLN A 1 417 ? -18.516 23.703 13.672 1 95.38 417 GLN A C 1
ATOM 3363 O O . GLN A 1 417 ? -18.703 22.516 13.445 1 95.38 417 GLN A O 1
ATOM 3368 N N . LEU A 1 418 ? -19.469 24.594 13.648 1 94.81 418 LEU A N 1
ATOM 3369 C CA . LEU A 1 418 ? -20.828 24.219 13.273 1 94.81 418 LEU A CA 1
ATOM 3370 C C . LEU A 1 418 ? -20.859 23.672 11.844 1 94.81 418 LEU A C 1
ATOM 3372 O O . LEU A 1 418 ? -21.531 22.672 11.57 1 94.81 418 LEU A O 1
ATOM 3376 N N . VAL A 1 419 ? -20.172 24.297 10.945 1 92.06 419 VAL A N 1
ATOM 3377 C CA . VAL A 1 419 ? -20.109 23.844 9.555 1 92.06 419 VAL A CA 1
ATOM 3378 C C . VAL A 1 419 ? -19.531 22.438 9.5 1 92.06 419 VAL A C 1
ATOM 3380 O O . VAL A 1 419 ? -20.062 21.562 8.82 1 92.06 419 VAL A O 1
ATOM 3383 N N . THR A 1 420 ? -18.422 22.172 10.188 1 92.5 420 THR A N 1
ATOM 3384 C CA . THR A 1 420 ? -17.797 20.859 10.227 1 92.5 420 THR A CA 1
ATOM 3385 C C . THR A 1 420 ? -18.719 19.828 10.836 1 92.5 420 THR A C 1
ATOM 3387 O O . THR A 1 420 ? -18.781 18.688 10.375 1 92.5 420 THR A O 1
ATOM 3390 N N . ALA A 1 421 ? -19.406 20.266 11.844 1 93.25 421 ALA A N 1
ATOM 3391 C CA . ALA A 1 421 ? -20.328 19.359 12.5 1 93.25 421 ALA A CA 1
ATOM 3392 C C . ALA A 1 421 ? -21.469 18.953 11.555 1 93.25 421 ALA A C 1
ATOM 3394 O O . ALA A 1 421 ? -21.891 17.797 11.539 1 93.25 421 ALA A O 1
ATOM 3395 N N . ARG A 1 422 ? -22 19.875 10.844 1 90.44 422 ARG A N 1
ATOM 3396 C CA . ARG A 1 422 ? -23.094 19.594 9.906 1 90.44 422 ARG A CA 1
ATOM 3397 C C . ARG A 1 422 ? -22.641 18.625 8.828 1 90.44 422 ARG A C 1
ATOM 3399 O O . ARG A 1 422 ? -23.375 17.703 8.453 1 90.44 422 ARG A O 1
ATOM 3406 N N . THR A 1 423 ? -21.5 18.781 8.281 1 91 423 THR A N 1
ATOM 3407 C CA . THR A 1 423 ? -20.969 17.859 7.273 1 91 423 THR A CA 1
ATOM 3408 C C . THR A 1 423 ? -20.719 16.484 7.871 1 91 423 THR A C 1
ATOM 3410 O O . THR A 1 423 ? -20.906 15.469 7.203 1 91 423 THR A O 1
ATOM 3413 N N . ARG A 1 424 ? -20.281 16.484 9.094 1 91.5 424 ARG A N 1
ATOM 3414 C CA . ARG A 1 424 ? -20.016 15.211 9.766 1 91.5 424 ARG A CA 1
ATOM 3415 C C . ARG A 1 424 ? -21.297 14.398 9.938 1 91.5 424 ARG A C 1
ATOM 3417 O O . ARG A 1 424 ? -21.266 13.164 9.883 1 91.5 424 ARG A O 1
ATOM 3424 N N . VAL A 1 425 ? -22.453 15.062 10.188 1 91.44 425 VAL A N 1
ATOM 3425 C CA . VAL A 1 425 ? -23.734 14.375 10.32 1 91.44 425 VAL A CA 1
ATOM 3426 C C . VAL A 1 425 ? -24.031 13.602 9.039 1 91.44 425 VAL A C 1
ATOM 3428 O O . VAL A 1 425 ? -24.438 12.438 9.086 1 91.44 425 VAL A O 1
ATOM 3431 N N . ILE A 1 426 ? -23.766 14.203 7.902 1 89.62 426 ILE A N 1
ATOM 3432 C CA . ILE A 1 426 ? -24.031 13.547 6.625 1 89.62 426 ILE A CA 1
ATOM 3433 C C . ILE A 1 426 ? -23.062 12.383 6.434 1 89.62 426 ILE A C 1
ATOM 3435 O O . ILE A 1 426 ? -23.469 11.289 6.027 1 89.62 426 ILE A O 1
ATOM 3439 N N . TYR A 1 427 ? -21.859 12.578 6.742 1 91.56 427 TYR A N 1
ATOM 3440 C CA . TYR A 1 427 ? -20.844 11.531 6.582 1 91.56 427 TYR A CA 1
ATOM 3441 C C . TYR A 1 427 ? -21.156 10.336 7.473 1 91.56 427 TYR A C 1
ATOM 3443 O O . TYR A 1 427 ? -21.078 9.188 7.027 1 91.56 427 TYR A O 1
ATOM 3451 N N . THR A 1 428 ? -21.422 10.617 8.703 1 92.25 428 THR A N 1
ATOM 3452 C CA . THR A 1 428 ? -21.688 9.531 9.641 1 92.25 428 THR A CA 1
ATOM 3453 C C . THR A 1 428 ? -22.953 8.773 9.242 1 92.25 428 THR A C 1
ATOM 3455 O O . THR A 1 428 ? -23.047 7.566 9.469 1 92.25 428 THR A O 1
ATOM 3458 N N . TYR A 1 429 ? -23.906 9.461 8.695 1 90.31 429 TYR A N 1
ATOM 3459 C CA . TYR A 1 429 ? -25.094 8.781 8.195 1 90.31 429 TYR A CA 1
ATOM 3460 C C . TYR A 1 429 ? -24.734 7.777 7.105 1 90.31 429 TYR A C 1
ATOM 3462 O O . TYR A 1 429 ? -25.172 6.625 7.141 1 90.31 429 TYR A O 1
ATOM 3470 N N . TYR A 1 430 ? -23.953 8.188 6.176 1 90.56 430 TYR A N 1
ATOM 3471 C CA . TYR A 1 430 ? -23.562 7.297 5.086 1 90.56 430 TYR A CA 1
ATOM 3472 C C . TYR A 1 430 ? -22.625 6.211 5.586 1 90.56 430 TYR A C 1
ATOM 3474 O O . TYR A 1 430 ? -22.594 5.109 5.035 1 90.56 430 TYR A O 1
ATOM 3482 N N . GLN A 1 431 ? -21.828 6.582 6.594 1 92.44 431 GLN A N 1
ATOM 3483 C CA . GLN A 1 431 ? -21 5.562 7.227 1 92.44 431 GLN A CA 1
ATOM 3484 C C . GLN A 1 431 ? -21.859 4.457 7.836 1 92.44 431 GLN A C 1
ATOM 3486 O O . GLN A 1 431 ? -21.516 3.277 7.758 1 92.44 431 GLN A O 1
ATOM 3491 N N . LEU A 1 432 ? -22.938 4.895 8.461 1 92.31 432 LEU A N 1
ATOM 3492 C CA . LEU A 1 432 ? -23.891 3.928 9.023 1 92.31 432 LEU A CA 1
ATOM 3493 C C . LEU A 1 432 ? -24.516 3.09 7.918 1 92.31 432 LEU A C 1
ATOM 3495 O O . LEU A 1 432 ? -24.656 1.874 8.062 1 92.31 432 LEU A O 1
ATOM 3499 N N . GLN A 1 433 ? -24.844 3.699 6.793 1 90.69 433 GLN A N 1
ATOM 3500 C CA . GLN A 1 433 ? -25.422 2.975 5.664 1 90.69 433 GLN A CA 1
ATOM 3501 C C . GLN A 1 433 ? -24.422 1.967 5.098 1 90.69 433 GLN A C 1
ATOM 3503 O O . GLN A 1 433 ? -24.812 0.863 4.703 1 90.69 433 GLN A O 1
ATOM 3508 N N . LYS A 1 434 ? -23.172 2.324 5.031 1 91.69 434 LYS A N 1
ATOM 3509 C CA . LYS A 1 434 ? -22.141 1.406 4.555 1 91.69 434 LYS A CA 1
ATOM 3510 C C . LYS A 1 434 ? -21.969 0.223 5.504 1 91.69 434 LYS A C 1
ATOM 3512 O O . LYS A 1 434 ? -21.859 -0.923 5.062 1 91.69 434 LYS A O 1
ATOM 3517 N N . ALA A 1 435 ? -21.969 0.543 6.797 1 90.88 435 ALA A N 1
ATOM 3518 C CA . ALA A 1 435 ? -21.781 -0.499 7.805 1 90.88 435 ALA A CA 1
ATOM 3519 C C . ALA A 1 435 ? -22.922 -1.518 7.754 1 90.88 435 ALA A C 1
ATOM 3521 O O . ALA A 1 435 ? -22.719 -2.693 8.078 1 90.88 435 ALA A O 1
ATOM 3522 N N . CYS A 1 436 ? -24.125 -1.095 7.305 1 90 436 CYS A N 1
ATOM 3523 C CA . CYS A 1 436 ? -25.281 -1.982 7.223 1 90 436 CYS A CA 1
ATOM 3524 C C . CYS A 1 436 ? -25.406 -2.602 5.836 1 90 436 CYS A C 1
ATOM 3526 O O . CYS A 1 436 ? -26.344 -3.346 5.562 1 90 436 CYS A O 1
ATOM 3528 N N . GLY A 1 437 ? -24.516 -2.277 4.98 1 87.62 437 GLY A N 1
ATOM 3529 C CA . GLY A 1 437 ? -24.5 -2.889 3.662 1 87.62 437 GLY A CA 1
ATOM 3530 C C . GLY A 1 437 ? -25.469 -2.254 2.689 1 87.62 437 GLY A C 1
ATOM 3531 O O . GLY A 1 437 ? -25.953 -2.91 1.764 1 87.62 437 GLY A O 1
ATOM 3532 N N . ARG A 1 438 ? -25.891 -1.052 2.826 1 85 438 ARG A N 1
ATOM 3533 C CA . ARG A 1 438 ? -26.891 -0.402 1.973 1 85 438 ARG A CA 1
ATOM 3534 C C . ARG A 1 438 ? -26.219 0.606 1.039 1 85 438 ARG A C 1
ATOM 3536 O O . ARG A 1 438 ? -26.891 1.229 0.214 1 85 438 ARG A O 1
ATOM 3543 N N . LEU A 1 439 ? -25 0.729 1.157 1 84.81 439 LEU A N 1
ATOM 3544 C CA . LEU A 1 439 ? -24.328 1.685 0.283 1 84.81 439 LEU A CA 1
ATOM 3545 C C . LEU A 1 439 ? -23.875 1.016 -1.012 1 84.81 439 LEU A C 1
ATOM 3547 O O . LEU A 1 439 ? -23.25 -0.054 -0.982 1 84.81 439 LEU A O 1
ATOM 3551 N N . MET B 1 1 ? 76.812 -21.25 58.625 1 26.22 1 MET B N 1
ATOM 3552 C CA . MET B 1 1 ? 75.812 -20.953 59.656 1 26.22 1 MET B CA 1
ATOM 3553 C C . MET B 1 1 ? 74.875 -19.828 59.188 1 26.22 1 MET B C 1
ATOM 3555 O O . MET B 1 1 ? 73.812 -19.625 59.781 1 26.22 1 MET B O 1
ATOM 3559 N N . PHE B 1 2 ? 75.438 -18.875 58.406 1 25.89 2 PHE B N 1
ATOM 3560 C CA . PHE B 1 2 ? 75.125 -17.469 58.188 1 25.89 2 PHE B CA 1
ATOM 3561 C C . PHE B 1 2 ? 73.938 -17.312 57.312 1 25.89 2 PHE B C 1
ATOM 3563 O O . PHE B 1 2 ? 74 -17.562 56.125 1 25.89 2 PHE B O 1
ATOM 3570 N N . LEU B 1 3 ? 72.688 -17.531 57.875 1 23.98 3 LEU B N 1
ATOM 3571 C CA . LEU B 1 3 ? 71.375 -17.516 57.312 1 23.98 3 LEU B CA 1
ATOM 3572 C C . LEU B 1 3 ? 70.938 -16.094 56.938 1 23.98 3 LEU B C 1
ATOM 3574 O O . LEU B 1 3 ? 70.625 -15.281 57.781 1 23.98 3 LEU B O 1
ATOM 3578 N N . LYS B 1 4 ? 71.812 -15.344 56.188 1 28.34 4 LYS B N 1
ATOM 3579 C CA . LYS B 1 4 ? 71.562 -13.93 55.938 1 28.34 4 LYS B CA 1
ATOM 3580 C C . LYS B 1 4 ? 70.125 -13.742 55.375 1 28.34 4 LYS B C 1
ATOM 3582 O O . LYS B 1 4 ? 69.75 -14.398 54.406 1 28.34 4 LYS B O 1
ATOM 3587 N N . THR B 1 5 ? 69.25 -13.312 56.25 1 29.84 5 THR B N 1
ATOM 3588 C CA . THR B 1 5 ? 67.812 -12.953 56.125 1 29.84 5 THR B CA 1
ATOM 3589 C C . THR B 1 5 ? 67.625 -11.938 55 1 29.84 5 THR B C 1
ATOM 3591 O O . THR B 1 5 ? 68.188 -10.852 55.031 1 29.84 5 THR B O 1
ATOM 3594 N N . TYR B 1 6 ? 67.625 -12.352 53.75 1 29.11 6 TYR B N 1
ATOM 3595 C CA . TYR B 1 6 ? 67.375 -11.531 52.562 1 29.11 6 TYR B CA 1
ATOM 3596 C C . TYR B 1 6 ? 66.125 -10.68 52.719 1 29.11 6 TYR B C 1
ATOM 3598 O O . TYR B 1 6 ? 65.062 -11.203 53 1 29.11 6 TYR B O 1
ATOM 3606 N N . ARG B 1 7 ? 66.188 -9.414 53.344 1 29.8 7 ARG B N 1
ATOM 3607 C CA . ARG B 1 7 ? 65.25 -8.352 53.5 1 29.8 7 ARG B CA 1
ATOM 3608 C C . ARG B 1 7 ? 64.5 -8.086 52.188 1 29.8 7 ARG B C 1
ATOM 3610 O O . ARG B 1 7 ? 65.125 -7.715 51.188 1 29.8 7 ARG B O 1
ATOM 3617 N N . VAL B 1 8 ? 63.469 -8.852 51.844 1 30.44 8 VAL B N 1
ATOM 3618 C CA . VAL B 1 8 ? 62.562 -8.719 50.719 1 30.44 8 VAL B CA 1
ATOM 3619 C C . VAL B 1 8 ? 61.938 -7.324 50.719 1 30.44 8 VAL B C 1
ATOM 3621 O O . VAL B 1 8 ? 61.219 -6.953 51.688 1 30.44 8 VAL B O 1
ATOM 3624 N N . TYR B 1 9 ? 62.781 -6.266 50.5 1 29.78 9 TYR B N 1
ATOM 3625 C CA . TYR B 1 9 ? 62.25 -4.926 50.344 1 29.78 9 TYR B CA 1
ATOM 3626 C C . TYR B 1 9 ? 60.969 -4.949 49.5 1 29.78 9 TYR B C 1
ATOM 3628 O O . TYR B 1 9 ? 60.969 -5.496 48.375 1 29.78 9 TYR B O 1
ATOM 3636 N N . LEU B 1 10 ? 59.781 -5.008 50.156 1 31.64 10 LEU B N 1
ATOM 3637 C CA . LEU B 1 10 ? 58.406 -4.82 49.688 1 31.64 10 LEU B CA 1
ATOM 3638 C C . LEU B 1 10 ? 58.25 -3.543 48.875 1 31.64 10 LEU B C 1
ATOM 3640 O O . LEU B 1 10 ? 58.375 -2.439 49.406 1 31.64 10 LEU B O 1
ATOM 3644 N N . MET B 1 11 ? 58.969 -3.426 47.719 1 32.22 11 MET B N 1
ATOM 3645 C CA . MET B 1 11 ? 58.688 -2.305 46.812 1 32.22 11 MET B CA 1
ATOM 3646 C C . MET B 1 11 ? 57.188 -2.139 46.594 1 32.22 11 MET B C 1
ATOM 3648 O O . MET B 1 11 ? 56.531 -3.059 46.125 1 32.22 11 MET B O 1
ATOM 3652 N N . GLY B 1 12 ? 56.469 -1.417 47.5 1 33.09 12 GLY B N 1
ATOM 3653 C CA . GLY B 1 12 ? 55.062 -1 47.344 1 33.09 12 GLY B CA 1
ATOM 3654 C C . GLY B 1 12 ? 54.781 -0.342 46 1 33.09 12 GLY B C 1
ATOM 3655 O O . GLY B 1 12 ? 55.531 0.541 45.562 1 33.09 12 GLY B O 1
ATOM 3656 N N . PRO B 1 13 ? 54.188 -1.114 45.031 1 37.5 13 PRO B N 1
ATOM 3657 C CA . PRO B 1 13 ? 53.75 -0.515 43.781 1 37.5 13 PRO B CA 1
ATOM 3658 C C . PRO B 1 13 ? 52.938 0.764 43.969 1 37.5 13 PRO B C 1
ATOM 3660 O O . PRO B 1 13 ? 51.969 0.775 44.75 1 37.5 13 PRO B O 1
ATOM 3663 N N . LEU B 1 14 ? 53.594 1.949 44.156 1 33.75 14 LEU B N 1
ATOM 3664 C CA . LEU B 1 14 ? 52.875 3.221 44 1 33.75 14 LEU B CA 1
ATOM 3665 C C . LEU B 1 14 ? 51.969 3.197 42.75 1 33.75 14 LEU B C 1
ATOM 3667 O O . LEU B 1 14 ? 52.469 3.141 41.625 1 33.75 14 LEU B O 1
ATOM 3671 N N . CYS B 1 15 ? 50.844 2.469 42.812 1 32.56 15 CYS B N 1
ATOM 3672 C CA . CYS B 1 15 ? 49.781 2.574 41.812 1 32.56 15 CYS B CA 1
ATOM 3673 C C . CYS B 1 15 ? 49.438 4.031 41.562 1 32.56 15 CYS B C 1
ATOM 3675 O O . CYS B 1 15 ? 48.938 4.727 42.438 1 32.56 15 CYS B O 1
ATOM 3677 N N . LEU B 1 16 ? 50.25 4.754 40.75 1 33.59 16 LEU B N 1
ATOM 3678 C CA . LEU B 1 16 ? 49.844 6.012 40.125 1 33.59 16 LEU B CA 1
ATOM 3679 C C . LEU B 1 16 ? 48.406 5.965 39.656 1 33.59 16 LEU B C 1
ATOM 3681 O O . LEU B 1 16 ? 48.062 5.219 38.719 1 33.59 16 LEU B O 1
ATOM 3685 N N . MET B 1 17 ? 47.469 6.035 40.594 1 34.28 17 MET B N 1
ATOM 3686 C CA . MET B 1 17 ? 46.094 6.336 40.25 1 34.28 17 MET B CA 1
ATOM 3687 C C . MET B 1 17 ? 46 7.5 39.281 1 34.28 17 MET B C 1
ATOM 3689 O O . MET B 1 17 ? 46.281 8.648 39.656 1 34.28 17 MET B O 1
ATOM 3693 N N . PHE B 1 18 ? 46.5 7.34 38.031 1 37.34 18 PHE B N 1
ATOM 3694 C CA . PHE B 1 18 ? 46.125 8.305 37 1 37.34 18 PHE B CA 1
ATOM 3695 C C . PHE B 1 18 ? 44.625 8.531 37.031 1 37.34 18 PHE B C 1
ATOM 3697 O O . PHE B 1 18 ? 43.844 7.617 36.719 1 37.34 18 PHE B O 1
ATOM 3704 N N . ALA B 1 19 ? 44.062 9.383 37.969 1 34.53 19 ALA B N 1
ATOM 3705 C CA . ALA B 1 19 ? 42.75 9.977 37.875 1 34.53 19 ALA B CA 1
ATOM 3706 C C . ALA B 1 19 ? 42.469 10.438 36.438 1 34.53 19 ALA B C 1
ATOM 3708 O O . ALA B 1 19 ? 43.062 11.414 35.969 1 34.53 19 ALA B O 1
ATOM 3709 N N . GLY B 1 20 ? 42.344 9.492 35.5 1 37.31 20 GLY B N 1
ATOM 3710 C CA . GLY B 1 20 ? 41.812 9.859 34.188 1 37.31 20 GLY B CA 1
ATOM 3711 C C . GLY B 1 20 ? 40.688 10.891 34.281 1 37.31 20 GLY B C 1
ATOM 3712 O O . GLY B 1 20 ? 39.688 10.664 34.938 1 37.31 20 GLY B O 1
ATOM 3713 N N . GLN B 1 21 ? 41.062 12.172 34.406 1 35.03 21 GLN B N 1
ATOM 3714 C CA . GLN B 1 21 ? 40.031 13.18 34.219 1 35.03 21 GLN B CA 1
ATOM 3715 C C . GLN B 1 21 ? 39.062 12.75 33.094 1 35.03 21 GLN B C 1
ATOM 3717 O O . GLN B 1 21 ? 39.5 12.328 32.031 1 35.03 21 GLN B O 1
ATOM 3722 N N . PRO B 1 22 ? 37.906 12.359 33.531 1 37.94 22 PRO B N 1
ATOM 3723 C CA . PRO B 1 22 ? 36.969 12.164 32.406 1 37.94 22 PRO B CA 1
ATOM 3724 C C . PRO B 1 22 ? 37.031 13.281 31.375 1 37.94 22 PRO B C 1
ATOM 3726 O O . PRO B 1 22 ? 37.094 14.461 31.734 1 37.94 22 PRO B O 1
ATOM 3729 N N . ALA B 1 23 ? 37.938 13.18 30.359 1 36.75 23 ALA B N 1
ATOM 3730 C CA . ALA B 1 23 ? 37.812 14.086 29.219 1 36.75 23 ALA B CA 1
ATOM 3731 C C . ALA B 1 23 ? 36.406 14.633 29.094 1 36.75 23 ALA B C 1
ATOM 3733 O O . ALA B 1 23 ? 35.438 13.875 29.062 1 36.75 23 ALA B O 1
ATOM 3734 N N . LYS B 1 24 ? 36.125 15.758 29.672 1 38.41 24 LYS B N 1
ATOM 3735 C CA . LYS B 1 24 ? 34.938 16.438 29.172 1 38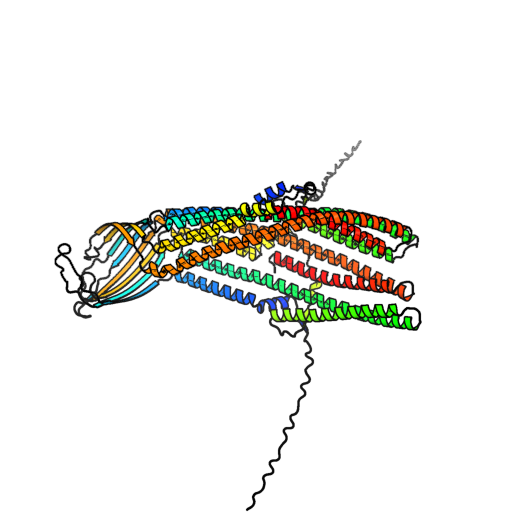.41 24 LYS B CA 1
ATOM 3736 C C . LYS B 1 24 ? 34.656 16.094 27.719 1 38.41 24 LYS B C 1
ATOM 3738 O O . LYS B 1 24 ? 35.5 16.344 26.844 1 38.41 24 LYS B O 1
ATOM 3743 N N . ALA B 1 25 ? 34.094 15.008 27.375 1 38.62 25 ALA B N 1
ATOM 3744 C CA . ALA B 1 25 ? 33.625 14.641 26.047 1 38.62 25 ALA B CA 1
ATOM 3745 C C . ALA B 1 25 ? 33.188 15.875 25.25 1 38.62 25 ALA B C 1
ATOM 3747 O O . ALA B 1 25 ? 32.188 16.5 25.547 1 38.62 25 ALA B O 1
ATOM 3748 N N . GLN B 1 26 ? 34.062 16.766 24.984 1 39.44 26 GLN B N 1
ATOM 3749 C CA . GLN B 1 26 ? 33.719 17.797 24.016 1 39.44 26 GLN B CA 1
ATOM 3750 C C . GLN B 1 26 ? 32.812 17.219 22.922 1 39.44 26 GLN B C 1
ATOM 3752 O O . GLN B 1 26 ? 33.219 16.297 22.203 1 39.44 26 GLN B O 1
ATOM 3757 N N . THR B 1 27 ? 31.547 17.078 23.094 1 51.44 27 THR B N 1
ATOM 3758 C CA . THR B 1 27 ? 30.609 16.734 22.031 1 51.44 27 THR B CA 1
ATOM 3759 C C . THR B 1 27 ? 31 17.422 20.719 1 51.44 27 THR B C 1
ATOM 3761 O O . THR B 1 27 ? 30.984 18.656 20.641 1 51.44 27 THR B O 1
ATOM 3764 N N . ASP B 1 28 ? 31.984 16.984 20.078 1 59.5 28 ASP B N 1
ATOM 3765 C CA . ASP B 1 28 ? 32.469 17.453 18.781 1 59.5 28 ASP B CA 1
ATOM 3766 C C . ASP B 1 28 ? 31.297 17.719 17.812 1 59.5 28 ASP B C 1
ATOM 3768 O O . ASP B 1 28 ? 30.406 16.875 17.672 1 59.5 28 ASP B O 1
ATOM 3772 N N . SER B 1 29 ? 31 18.922 17.703 1 71 29 SER B N 1
ATOM 3773 C CA . SER B 1 29 ? 29.969 19.344 16.75 1 71 29 SER B CA 1
ATOM 3774 C C . SER B 1 29 ? 30.469 19.234 15.312 1 71 29 SER B C 1
ATOM 3776 O O . SER B 1 29 ? 31.609 19.609 15.016 1 71 29 SER B O 1
ATOM 3778 N N . LEU B 1 30 ? 29.938 18.312 14.594 1 76.12 30 LEU B N 1
ATOM 3779 C CA . LEU B 1 30 ? 30.297 18.141 13.188 1 76.12 30 LEU B CA 1
ATOM 3780 C C . LEU B 1 30 ? 29.344 18.922 12.281 1 76.12 30 LEU B C 1
ATOM 3782 O O . LEU B 1 30 ? 28.109 18.797 12.422 1 76.12 30 LEU B O 1
ATOM 3786 N N . PHE B 1 31 ? 29.969 19.734 11.5 1 82.19 31 PHE B N 1
ATOM 3787 C CA . PHE B 1 31 ? 29.219 20.484 10.492 1 82.19 31 PHE B CA 1
ATOM 3788 C C . PHE B 1 31 ? 28.859 19.578 9.32 1 82.19 31 PHE B C 1
ATOM 3790 O O . PHE B 1 31 ? 29.703 18.875 8.781 1 82.19 31 PHE B O 1
ATOM 3797 N N . LEU B 1 32 ? 27.609 19.5 9.039 1 85.56 32 LEU B N 1
ATOM 3798 C CA . LEU B 1 32 ? 27.125 18.594 8 1 85.56 32 LEU B CA 1
ATOM 3799 C C . LEU B 1 32 ? 26.25 19.328 6.996 1 85.56 32 LEU B C 1
ATOM 3801 O O . LEU B 1 32 ? 25.25 19.938 7.367 1 85.56 32 LEU B O 1
ATOM 3805 N N . SER B 1 33 ? 26.734 19.344 5.73 1 87.75 33 SER B N 1
ATOM 3806 C CA . SER B 1 33 ? 25.922 19.906 4.664 1 87.75 33 SER B CA 1
ATOM 3807 C C . SER B 1 33 ? 24.891 18.906 4.141 1 87.75 33 SER B C 1
ATOM 3809 O O . SER B 1 33 ? 24.969 17.719 4.457 1 87.75 33 SER B O 1
ATOM 3811 N N . VAL B 1 34 ? 23.906 19.422 3.455 1 88.69 34 VAL B N 1
ATOM 3812 C CA . VAL B 1 34 ? 22.859 18.562 2.92 1 88.69 34 VAL B CA 1
ATOM 3813 C C . VAL B 1 34 ? 23.469 17.547 1.958 1 88.69 34 VAL B C 1
ATOM 3815 O O . VAL B 1 34 ? 23.078 16.375 1.953 1 88.69 34 VAL B O 1
ATOM 3818 N N . ASP B 1 35 ? 24.438 17.969 1.157 1 88.38 35 ASP B N 1
ATOM 3819 C CA . ASP B 1 35 ? 25.078 17.078 0.205 1 88.38 35 ASP B CA 1
ATOM 3820 C C . ASP B 1 35 ? 25.844 15.961 0.928 1 88.38 35 ASP B C 1
ATOM 3822 O O . ASP B 1 35 ? 25.797 14.797 0.52 1 88.38 35 ASP B O 1
ATOM 3826 N N . GLN B 1 36 ? 26.5 16.375 1.97 1 90.5 36 GLN B N 1
ATOM 3827 C CA . GLN B 1 36 ? 27.219 15.391 2.77 1 90.5 36 GLN B CA 1
ATOM 3828 C C . GLN B 1 36 ? 26.25 14.438 3.471 1 90.5 36 GLN B C 1
ATOM 3830 O O . GLN B 1 36 ? 26.547 13.25 3.609 1 90.5 36 GLN B O 1
ATOM 3835 N N . LEU B 1 37 ? 25.141 15.039 3.918 1 93.06 37 LEU B N 1
ATOM 3836 C CA . LEU B 1 37 ? 24.094 14.227 4.535 1 93.06 37 LEU B CA 1
ATOM 3837 C C . LEU B 1 37 ? 23.609 13.148 3.58 1 93.06 37 LEU B C 1
ATOM 3839 O O . LEU B 1 37 ? 23.531 11.969 3.951 1 93.06 37 LEU B O 1
ATOM 3843 N N . PHE B 1 38 ? 23.359 13.516 2.328 1 93 38 PHE B N 1
ATOM 3844 C CA . PHE B 1 38 ? 22.859 12.578 1.327 1 93 38 PHE B CA 1
ATOM 3845 C C . PHE B 1 38 ? 23.922 11.539 0.984 1 93 38 PHE B C 1
ATOM 3847 O O . PHE B 1 38 ? 23.609 10.352 0.875 1 93 38 PHE B O 1
ATOM 3854 N N . GLU B 1 39 ? 25.109 11.977 0.85 1 92.75 39 GLU B N 1
ATOM 3855 C CA . GLU B 1 39 ? 26.203 11.062 0.482 1 92.75 39 GLU B CA 1
ATOM 3856 C C . GLU B 1 39 ? 26.422 10.008 1.562 1 92.75 39 GLU B C 1
ATOM 3858 O O . GLU B 1 39 ? 26.438 8.812 1.274 1 92.75 39 GLU B O 1
ATOM 3863 N N . ARG B 1 40 ? 26.484 10.461 2.771 1 92.56 40 ARG B N 1
ATOM 3864 C CA . ARG B 1 40 ? 26.703 9.539 3.879 1 92.56 40 ARG B CA 1
ATOM 3865 C C . ARG B 1 40 ? 25.469 8.688 4.141 1 92.56 40 ARG B C 1
ATOM 3867 O O . ARG B 1 40 ? 25.578 7.496 4.449 1 92.56 40 ARG B O 1
ATOM 3874 N N . GLY B 1 41 ? 24.344 9.305 4.09 1 93.81 41 GLY B N 1
ATOM 3875 C CA . GLY B 1 41 ? 23.094 8.578 4.293 1 93.81 41 GLY B CA 1
ATOM 3876 C C . GLY B 1 41 ? 22.906 7.449 3.297 1 93.81 41 GLY B C 1
ATOM 3877 O O . GLY B 1 41 ? 22.453 6.363 3.666 1 93.81 41 GLY B O 1
ATOM 3878 N N . VAL B 1 42 ? 23.297 7.711 2.092 1 94 42 VAL B N 1
ATOM 3879 C CA . VAL B 1 42 ? 23.141 6.719 1.034 1 94 42 VAL B CA 1
ATOM 3880 C C . VAL B 1 42 ? 24.203 5.625 1.195 1 94 42 VAL B C 1
ATOM 3882 O O . VAL B 1 42 ? 23.906 4.441 1.007 1 94 42 VAL B O 1
ATOM 3885 N N . GLN B 1 43 ? 25.312 6.004 1.62 1 91.62 43 GLN B N 1
ATOM 3886 C CA . GLN B 1 43 ? 26.422 5.07 1.737 1 91.62 43 GLN B CA 1
ATOM 3887 C C . GLN B 1 43 ? 26.219 4.105 2.902 1 91.62 43 GLN B C 1
ATOM 3889 O O . GLN B 1 43 ? 26.547 2.924 2.803 1 91.62 43 GLN B O 1
ATOM 3894 N N . HIS B 1 44 ? 25.594 4.582 3.941 1 92.38 44 HIS B N 1
ATOM 3895 C CA . HIS B 1 44 ? 25.547 3.77 5.152 1 92.38 44 HIS B CA 1
ATOM 3896 C C . HIS B 1 44 ? 24.141 3.256 5.418 1 92.38 44 HIS B C 1
ATOM 3898 O O . HIS B 1 44 ? 23.891 2.639 6.453 1 92.38 44 HIS B O 1
ATOM 3904 N N . SER B 1 45 ? 23.281 3.402 4.512 1 93 45 SER B N 1
ATOM 3905 C CA . SER B 1 45 ? 21.906 2.939 4.719 1 93 45 SER B CA 1
ATOM 3906 C C . SER B 1 45 ? 21.812 1.423 4.582 1 93 45 SER B C 1
ATOM 3908 O O . SER B 1 45 ? 22.125 0.866 3.531 1 93 45 SER B O 1
ATOM 3910 N N . LEU B 1 46 ? 21.281 0.788 5.629 1 93.38 46 LEU B N 1
ATOM 3911 C CA . LEU B 1 46 ? 21.125 -0.662 5.617 1 93.38 46 LEU B CA 1
ATOM 3912 C C . LEU B 1 46 ? 20.031 -1.077 4.629 1 93.38 46 LEU B C 1
ATOM 3914 O O . LEU B 1 46 ? 20.109 -2.154 4.031 1 93.38 46 LEU B O 1
ATOM 3918 N N . GLN B 1 47 ? 19.109 -0.258 4.523 1 93.69 47 GLN B N 1
ATOM 3919 C CA . GLN B 1 47 ? 18.031 -0.552 3.574 1 93.69 47 GLN B CA 1
ATOM 3920 C C . GLN B 1 47 ? 18.562 -0.571 2.143 1 93.69 47 GLN B C 1
ATOM 3922 O O . GLN B 1 47 ? 18.188 -1.439 1.351 1 93.69 47 GLN B O 1
ATOM 3927 N N . LEU B 1 48 ? 19.422 0.363 1.756 1 94.94 48 LEU B N 1
ATOM 3928 C CA . LEU B 1 48 ? 19.984 0.412 0.406 1 94.94 48 LEU B CA 1
ATOM 3929 C C . LEU B 1 48 ? 20.953 -0.734 0.177 1 94.94 48 LEU B C 1
ATOM 3931 O O . LEU B 1 48 ? 21.078 -1.237 -0.942 1 94.94 48 LEU B O 1
ATOM 3935 N N . GLN B 1 49 ? 21.578 -1.145 1.253 1 94.88 49 GLN B N 1
ATOM 3936 C CA . GLN B 1 49 ? 22.438 -2.322 1.146 1 94.88 49 GLN B CA 1
ATOM 3937 C C . GLN B 1 49 ? 21.609 -3.576 0.868 1 94.88 49 GLN B C 1
ATOM 3939 O O . GLN B 1 49 ? 22.016 -4.434 0.08 1 94.88 49 GLN B O 1
ATOM 3944 N N . ALA B 1 50 ? 20.516 -3.648 1.564 1 95.69 50 ALA B N 1
ATOM 3945 C CA . ALA B 1 50 ? 19.609 -4.762 1.304 1 95.69 50 ALA B CA 1
ATOM 3946 C C . ALA B 1 50 ? 19.125 -4.746 -0.145 1 95.69 50 ALA B C 1
ATOM 3948 O O . ALA B 1 50 ? 19.031 -5.797 -0.785 1 95.69 50 ALA B O 1
ATOM 3949 N N . ASP B 1 51 ? 18.859 -3.58 -0.685 1 95.31 51 ASP B N 1
ATOM 3950 C CA . ASP B 1 51 ? 18.438 -3.449 -2.074 1 95.31 51 ASP B CA 1
ATOM 3951 C C . ASP B 1 51 ? 19.531 -3.895 -3.033 1 95.31 51 ASP B C 1
ATOM 3953 O O . ASP B 1 51 ? 19.25 -4.527 -4.055 1 95.31 51 ASP B O 1
ATOM 3957 N N . ALA B 1 52 ? 20.734 -3.555 -2.705 1 95.5 52 ALA B N 1
ATOM 3958 C CA . ALA B 1 52 ? 21.875 -3.967 -3.529 1 95.5 52 ALA B CA 1
ATOM 3959 C C . ALA B 1 52 ? 22 -5.488 -3.561 1 95.5 52 ALA B C 1
ATOM 3961 O O . ALA B 1 52 ? 22.312 -6.066 -4.605 1 95.5 52 ALA B O 1
ATOM 3962 N N . LEU B 1 53 ? 21.75 -6.109 -2.4 1 95.94 53 LEU B N 1
ATOM 3963 C CA . LEU B 1 53 ? 21.781 -7.566 -2.338 1 95.94 53 LEU B CA 1
ATOM 3964 C C . LEU B 1 53 ? 20.656 -8.172 -3.178 1 95.94 53 LEU B C 1
ATOM 3966 O O . LEU B 1 53 ? 20.859 -9.172 -3.863 1 95.94 53 LEU B O 1
ATOM 3970 N N . LYS B 1 54 ? 19.531 -7.551 -3.094 1 95.44 54 LYS B N 1
ATOM 3971 C CA . LYS B 1 54 ? 18.422 -8.023 -3.912 1 95.44 54 LYS B CA 1
ATOM 3972 C C . LYS B 1 54 ? 18.734 -7.898 -5.398 1 95.44 54 LYS B C 1
ATOM 3974 O O . LYS B 1 54 ? 18.359 -8.766 -6.191 1 95.44 54 LYS B O 1
ATOM 3979 N N . GLU B 1 55 ? 19.422 -6.84 -5.832 1 96.25 55 GLU B N 1
ATOM 3980 C CA . GLU B 1 55 ? 19.859 -6.668 -7.219 1 96.25 55 GLU B CA 1
ATOM 3981 C C . GLU B 1 55 ? 20.859 -7.75 -7.625 1 96.25 55 GLU B C 1
ATOM 3983 O O . GLU B 1 55 ? 20.766 -8.305 -8.727 1 96.25 55 GLU B O 1
ATOM 3988 N N . ALA B 1 56 ? 21.688 -8.086 -6.695 1 96.31 56 ALA B N 1
ATOM 3989 C CA . ALA B 1 56 ? 22.672 -9.141 -6.961 1 96.31 56 ALA B CA 1
ATOM 3990 C C . ALA B 1 56 ? 21.984 -10.492 -7.113 1 96.31 56 ALA B C 1
ATOM 3992 O O . ALA B 1 56 ? 22.359 -11.297 -7.969 1 96.31 56 ALA B O 1
ATOM 3993 N N . MET B 1 57 ? 21.016 -10.688 -6.316 1 96.31 57 MET B N 1
ATOM 3994 C CA . MET B 1 57 ? 20.25 -11.922 -6.418 1 96.31 57 MET B CA 1
ATOM 3995 C C . MET B 1 57 ? 19.531 -12.008 -7.762 1 96.31 57 MET B C 1
ATOM 3997 O O . MET B 1 57 ? 19.5 -13.078 -8.383 1 96.31 57 MET B O 1
ATOM 4001 N N . ALA B 1 58 ? 18.984 -10.891 -8.18 1 96.12 58 ALA B N 1
ATOM 4002 C CA . ALA B 1 58 ? 18.297 -10.867 -9.469 1 96.12 58 ALA B CA 1
ATOM 4003 C C . ALA B 1 58 ? 19.266 -11.117 -10.609 1 96.12 58 ALA B C 1
ATOM 4005 O O . ALA B 1 58 ? 18.922 -11.773 -11.594 1 96.12 58 ALA B O 1
ATOM 4006 N N . GLN B 1 59 ? 20.484 -10.633 -10.461 1 96.12 59 GLN B N 1
ATOM 4007 C CA . GLN B 1 59 ? 21.516 -10.883 -11.461 1 96.12 59 GLN B CA 1
ATOM 4008 C C . GLN B 1 59 ? 21.875 -12.359 -11.531 1 96.12 59 GLN B C 1
ATOM 4010 O O . GLN B 1 59 ? 22.031 -12.922 -12.617 1 96.12 59 GLN B O 1
ATOM 4015 N N . GLU B 1 60 ? 21.906 -12.977 -10.328 1 96.56 60 GLU B N 1
ATOM 4016 C CA . GLU B 1 60 ? 22.188 -14.414 -10.297 1 96.56 60 GLU B CA 1
ATOM 4017 C C . GLU B 1 60 ? 21.031 -15.211 -10.891 1 96.56 60 GLU B C 1
ATOM 4019 O O . GLU B 1 60 ? 21.234 -16.234 -11.539 1 96.56 60 GLU B O 1
ATOM 4024 N N . ARG B 1 61 ? 19.844 -14.727 -10.727 1 95.56 61 ARG B N 1
ATOM 4025 C CA . ARG B 1 61 ? 18.688 -15.391 -11.312 1 95.56 61 ARG B CA 1
ATOM 4026 C C . ARG B 1 61 ? 18.719 -15.312 -12.836 1 95.56 61 ARG B C 1
ATOM 4028 O O . ARG B 1 61 ? 18.297 -16.25 -13.516 1 95.56 61 ARG B O 1
ATOM 4035 N N . THR B 1 62 ? 19.25 -14.211 -13.359 1 96.06 62 THR B N 1
ATOM 4036 C CA . THR B 1 62 ? 19.391 -14.07 -14.805 1 96.06 62 THR B CA 1
ATOM 4037 C C . THR B 1 62 ? 20.406 -15.07 -15.352 1 96.06 62 THR B C 1
ATOM 4039 O O . THR B 1 62 ? 20.188 -15.672 -16.406 1 96.06 62 THR B O 1
ATOM 4042 N N . ARG B 1 63 ? 21.422 -15.289 -14.547 1 95.44 63 ARG B N 1
ATOM 4043 C CA . ARG B 1 63 ? 22.422 -16.266 -14.953 1 95.44 63 ARG B CA 1
ATOM 4044 C C . ARG B 1 63 ? 21.875 -17.688 -14.906 1 95.44 63 ARG B C 1
ATOM 4046 O O . ARG B 1 63 ? 22.141 -18.5 -15.789 1 95.44 63 ARG B O 1
ATOM 4053 N N . THR B 1 64 ? 21.047 -17.891 -13.906 1 94.69 64 THR B N 1
ATOM 4054 C CA . THR B 1 64 ? 20.406 -19.188 -13.797 1 94.69 64 THR B CA 1
ATOM 4055 C C . THR B 1 64 ? 19.438 -19.422 -14.953 1 94.69 64 THR B C 1
ATOM 4057 O O . THR B 1 64 ? 19.375 -20.516 -15.516 1 94.69 64 THR B O 1
ATOM 4060 N N . ALA B 1 65 ? 18.75 -18.391 -15.359 1 93.75 65 ALA B N 1
ATOM 4061 C CA . ALA B 1 65 ? 17.812 -18.5 -16.469 1 93.75 65 ALA B CA 1
ATOM 4062 C C . ALA B 1 65 ? 18.547 -18.781 -17.781 1 93.75 65 ALA B C 1
ATOM 4064 O O . ALA B 1 65 ? 18.062 -19.531 -18.625 1 93.75 65 ALA B O 1
ATOM 4065 N N . ARG B 1 66 ? 19.766 -18.281 -17.906 1 94.12 66 ARG B N 1
ATOM 4066 C CA . ARG B 1 66 ? 20.562 -18.484 -19.125 1 94.12 66 ARG B CA 1
ATOM 4067 C C . ARG B 1 66 ? 21.094 -19.906 -19.203 1 94.12 66 ARG B C 1
ATOM 4069 O O . ARG B 1 66 ? 21.281 -20.438 -20.312 1 94.12 66 ARG B O 1
ATOM 4076 N N . THR B 1 67 ? 21.219 -20.547 -17.969 1 92.88 67 THR B N 1
ATOM 4077 C CA . THR B 1 67 ? 21.734 -21.906 -17.953 1 92.88 67 THR B CA 1
ATOM 4078 C C . THR B 1 67 ? 20.672 -22.891 -18.438 1 92.88 67 THR B C 1
ATOM 4080 O O . THR B 1 67 ? 20.969 -24.031 -18.766 1 92.88 67 THR B O 1
ATOM 4083 N N . SER B 1 68 ? 19.406 -22.422 -18.609 1 90.12 68 SER B N 1
ATOM 4084 C CA . SER B 1 68 ? 18.344 -23.297 -19.109 1 90.12 68 SER B CA 1
ATOM 4085 C C . SER B 1 68 ? 18.531 -23.609 -20.578 1 90.12 68 SER B C 1
ATOM 4087 O O . SER B 1 68 ? 17.922 -24.547 -21.094 1 90.12 68 SER B O 1
ATOM 4089 N N . SER B 1 69 ? 19.453 -22.828 -21.281 1 91.56 69 SER B N 1
ATOM 4090 C CA . SER B 1 69 ? 19.734 -23.062 -22.703 1 91.56 69 SER B CA 1
ATOM 4091 C C . SER B 1 69 ? 20.859 -24.078 -22.875 1 91.56 69 SER B C 1
ATOM 4093 O O . SER B 1 69 ? 21.078 -24.562 -23.984 1 91.56 69 SER B O 1
ATOM 4095 N N . LEU B 1 70 ? 21.406 -24.5 -21.75 1 92.81 70 LEU B N 1
ATOM 4096 C CA . LEU B 1 70 ? 22.516 -25.438 -21.812 1 92.81 70 LEU B CA 1
ATOM 4097 C C . LEU B 1 70 ? 22.016 -26.875 -21.797 1 92.81 70 LEU B C 1
ATOM 4099 O O . LEU B 1 70 ? 20.891 -27.141 -21.344 1 92.81 70 LEU B O 1
ATOM 4103 N N . PRO B 1 71 ? 22.797 -27.859 -22.328 1 93 71 PRO B N 1
ATOM 4104 C CA . PRO B 1 71 ? 22.375 -29.266 -22.359 1 93 71 PRO B CA 1
ATOM 4105 C C . PRO B 1 71 ? 22.281 -29.891 -20.969 1 93 71 PRO B C 1
ATOM 4107 O O . PRO B 1 71 ? 22.922 -29.406 -20.031 1 93 71 PRO B O 1
ATOM 4110 N N . ASP B 1 72 ? 21.438 -30.812 -20.844 1 92.69 72 ASP B N 1
ATOM 4111 C CA . ASP B 1 72 ? 21.297 -31.609 -19.625 1 92.69 72 ASP B CA 1
ATOM 4112 C C . ASP B 1 72 ? 22.016 -32.969 -19.781 1 92.69 72 ASP B C 1
ATOM 4114 O O . ASP B 1 72 ? 21.891 -33.625 -20.812 1 92.69 72 ASP B O 1
ATOM 4118 N N . LEU B 1 73 ? 22.938 -33.25 -18.797 1 93.31 73 LEU B N 1
ATOM 4119 C CA . LEU B 1 73 ? 23.641 -34.531 -18.734 1 93.31 73 LEU B CA 1
ATOM 4120 C C . LEU B 1 73 ? 23.203 -35.344 -17.516 1 93.31 73 LEU B C 1
ATOM 4122 O O . LEU B 1 73 ? 23.219 -34.812 -16.391 1 93.31 73 LEU B O 1
ATOM 4126 N N . GLN B 1 74 ? 22.75 -36.562 -17.812 1 93.56 74 GLN B N 1
ATOM 4127 C CA . GLN B 1 74 ? 22.297 -37.438 -16.719 1 93.56 74 GLN B CA 1
ATOM 4128 C C . GLN B 1 74 ? 22.984 -38.781 -16.797 1 93.56 74 GLN B C 1
ATOM 4130 O O . GLN B 1 74 ? 23.125 -39.375 -17.875 1 93.56 74 GLN B O 1
ATOM 4135 N N . VAL B 1 75 ? 23.5 -39.25 -15.641 1 91.75 75 VAL B N 1
ATOM 4136 C CA . VAL B 1 75 ? 24.078 -40.562 -15.508 1 91.75 75 VAL B CA 1
ATOM 4137 C C . VAL B 1 75 ? 23.219 -41.438 -14.586 1 91.75 75 VAL B C 1
ATOM 4139 O O . VAL B 1 75 ? 22.812 -40.969 -13.516 1 91.75 75 VAL B O 1
ATOM 4142 N N . GLY B 1 76 ? 22.812 -42.625 -15.164 1 92.06 76 GLY B N 1
ATOM 4143 C CA . GLY B 1 76 ? 21.984 -43.531 -14.391 1 92.06 76 GLY B CA 1
ATOM 4144 C C . GLY B 1 76 ? 22.609 -44.906 -14.242 1 92.06 76 GLY B C 1
ATOM 4145 O O . GLY B 1 76 ? 23.234 -45.438 -15.18 1 92.06 76 GLY B O 1
ATOM 4146 N N . LEU B 1 77 ? 22.578 -45.344 -12.961 1 90.31 77 LEU B N 1
ATOM 4147 C CA . LEU B 1 77 ? 23.031 -46.688 -12.641 1 90.31 77 LEU B CA 1
ATOM 4148 C C . LEU B 1 77 ? 21.922 -47.5 -11.977 1 90.31 77 LEU B C 1
ATOM 4150 O O . LEU B 1 77 ? 21.344 -47.062 -10.984 1 90.31 77 LEU B O 1
ATOM 4154 N N . LYS B 1 78 ? 21.562 -48.562 -12.695 1 87.81 78 LYS B N 1
ATOM 4155 C CA . LYS B 1 78 ? 20.562 -49.469 -12.133 1 87.81 78 LYS B CA 1
ATOM 4156 C C . LYS B 1 78 ? 21.109 -50.875 -12.008 1 87.81 78 LYS B C 1
ATOM 4158 O O . LYS B 1 78 ? 21.703 -51.406 -12.953 1 87.81 78 LYS B O 1
ATOM 4163 N N . GLY B 1 79 ? 21.078 -51.406 -10.805 1 82.69 79 GLY B N 1
ATOM 4164 C CA . GLY B 1 79 ? 21.484 -52.781 -10.547 1 82.69 79 GLY B CA 1
ATOM 4165 C C . GLY B 1 79 ? 20.516 -53.531 -9.641 1 82.69 79 GLY B C 1
ATOM 4166 O O . GLY B 1 79 ? 19.938 -52.938 -8.719 1 82.69 79 GLY B O 1
ATOM 4167 N N . GLY B 1 80 ? 20.188 -54.719 -10.125 1 84 80 GLY B N 1
ATOM 4168 C CA . GLY B 1 80 ? 19.297 -55.5 -9.273 1 84 80 GLY B CA 1
ATOM 4169 C C . GLY B 1 80 ? 19.203 -56.969 -9.68 1 84 80 GLY B C 1
ATOM 4170 O O . GLY B 1 80 ? 19.922 -57.406 -10.57 1 84 80 GLY B O 1
ATOM 4171 N N . PHE B 1 81 ? 18.359 -57.656 -8.859 1 81.69 81 PHE B N 1
ATOM 4172 C CA . PHE B 1 81 ? 18.094 -59.062 -9.125 1 81.69 81 PHE B CA 1
ATOM 4173 C C . PHE B 1 81 ? 16.781 -59.25 -9.906 1 81.69 81 PHE B C 1
ATOM 4175 O O . PHE B 1 81 ? 15.805 -58.562 -9.633 1 81.69 81 PHE B O 1
ATOM 4182 N N . VAL B 1 82 ? 17.016 -59.938 -11.086 1 76.94 82 VAL B N 1
ATOM 4183 C CA . VAL B 1 82 ? 15.828 -60.25 -11.875 1 76.94 82 VAL B CA 1
ATOM 4184 C C . VAL B 1 82 ? 15.297 -61.625 -11.492 1 76.94 82 VAL B C 1
ATOM 4186 O O . VAL B 1 82 ? 16.047 -62.594 -11.523 1 76.94 82 VAL B O 1
ATOM 4189 N N . GLY B 1 83 ? 14.07 -61.656 -11.078 1 76 83 GLY B N 1
ATOM 4190 C CA . GLY B 1 83 ? 13.461 -62.938 -10.727 1 76 83 GLY B CA 1
ATOM 4191 C C . GLY B 1 83 ? 13.125 -63.781 -11.93 1 76 83 GLY B C 1
ATOM 4192 O O . GLY B 1 83 ? 12.984 -63.25 -13.047 1 76 83 GLY B O 1
ATOM 4193 N N . GLN B 1 84 ? 13.078 -65 -11.766 1 75.06 84 GLN B N 1
ATOM 4194 C CA . GLN B 1 84 ? 12.727 -65.938 -12.836 1 75.06 84 GLN B CA 1
ATOM 4195 C C . GLN B 1 84 ? 11.297 -65.688 -13.32 1 75.06 84 GLN B C 1
ATOM 4197 O O . GLN B 1 84 ? 10.359 -65.75 -12.523 1 75.06 84 GLN B O 1
ATOM 4202 N N . PRO B 1 85 ? 11.203 -65.312 -14.602 1 75.5 85 PRO B N 1
ATOM 4203 C CA . PRO B 1 85 ? 9.852 -65.125 -15.102 1 75.5 85 PRO B CA 1
ATOM 4204 C C . PRO B 1 85 ? 9.047 -66.438 -15.203 1 75.5 85 PRO B C 1
ATOM 4206 O O . PRO B 1 85 ? 9.625 -67.5 -15.406 1 75.5 85 PRO B O 1
ATOM 4209 N N . VAL B 1 86 ? 7.754 -66.25 -14.906 1 77.81 86 VAL B N 1
ATOM 4210 C CA . VAL B 1 86 ? 6.848 -67.375 -15.109 1 77.81 86 VAL B CA 1
ATOM 4211 C C . VAL B 1 86 ? 6.074 -67.188 -16.422 1 77.81 86 VAL B C 1
ATOM 4213 O O . VAL B 1 86 ? 5.414 -66.188 -16.609 1 77.81 86 VAL B O 1
ATOM 4216 N N . VAL B 1 87 ? 6.395 -68 -17.375 1 77.44 87 VAL B N 1
ATOM 4217 C CA . VAL B 1 87 ? 5.684 -67.938 -18.656 1 77.44 87 VAL B CA 1
ATOM 4218 C C . VAL B 1 87 ? 4.676 -69.062 -18.766 1 77.44 87 VAL B C 1
ATOM 4220 O O . VAL B 1 87 ? 5.016 -70.25 -18.547 1 77.44 87 VAL B O 1
ATOM 4223 N N . TRP B 1 88 ? 3.414 -68.625 -19.094 1 77.56 88 TRP B N 1
ATOM 4224 C CA . TRP B 1 88 ? 2.363 -69.562 -19.297 1 77.56 88 TRP B CA 1
ATOM 4225 C C . TRP B 1 88 ? 2.072 -69.75 -20.797 1 77.56 88 TRP B C 1
ATOM 4227 O O . TRP B 1 88 ? 1.654 -68.812 -21.469 1 77.56 88 TRP B O 1
ATOM 4237 N N . GLU B 1 89 ? 2.506 -70.625 -21.422 1 70.69 89 GLU B N 1
ATOM 4238 C CA . GLU B 1 89 ? 2.334 -70.875 -22.859 1 70.69 89 GLU B CA 1
ATOM 4239 C C . GLU B 1 89 ? 0.883 -71.188 -23.203 1 70.69 89 GLU B C 1
ATOM 4241 O O . GLU B 1 89 ? 0.407 -70.875 -24.297 1 70.69 89 GLU B O 1
ATOM 4246 N N . ARG B 1 90 ? 0.25 -71.938 -22.422 1 81.69 90 ARG B N 1
ATOM 4247 C CA . ARG B 1 90 ? -1.117 -72.375 -22.719 1 81.69 90 ARG B CA 1
ATOM 4248 C C . ARG B 1 90 ? -2.088 -71.812 -21.672 1 81.69 90 ARG B C 1
ATOM 4250 O O . ARG B 1 90 ? -2.482 -72.562 -20.75 1 81.69 90 ARG B O 1
ATOM 4257 N N . GLY B 1 91 ? -2.51 -70.562 -21.812 1 72.56 91 GLY B N 1
ATOM 4258 C CA . GLY B 1 91 ? -3.389 -70 -20.812 1 72.56 91 GLY B CA 1
ATOM 4259 C C . GLY B 1 91 ? -2.723 -69.812 -19.469 1 72.56 91 GLY B C 1
ATOM 4260 O O . GLY B 1 91 ? -1.611 -69.312 -19.375 1 72.56 91 GLY B O 1
ATOM 4261 N N . LEU B 1 92 ? -3.217 -70.062 -18.344 1 80.5 92 LEU B N 1
ATOM 4262 C CA . LEU B 1 92 ? -2.664 -70 -17 1 80.5 92 LEU B CA 1
ATOM 4263 C C . LEU B 1 92 ? -2.25 -71.375 -16.5 1 80.5 92 LEU B C 1
ATOM 4265 O O . LEU B 1 92 ? -2.141 -71.562 -15.297 1 80.5 92 LEU B O 1
ATOM 4269 N N . SER B 1 93 ? -2.178 -72.25 -17.422 1 77.25 93 SER B N 1
ATOM 4270 C CA . SER B 1 93 ? -1.762 -73.562 -17.062 1 77.25 93 SER B CA 1
ATOM 4271 C C . SER B 1 93 ? -0.39 -73.938 -17.641 1 77.25 93 SER B C 1
ATOM 4273 O O . SER B 1 93 ? -0.015 -73.375 -18.688 1 77.25 93 SER B O 1
ATOM 4275 N N . GLY B 1 94 ? 0.434 -74.812 -16.797 1 78 94 GLY B N 1
ATOM 4276 C CA . GLY B 1 94 ? 1.725 -75.312 -17.234 1 78 94 GLY B CA 1
ATOM 4277 C C . GLY B 1 94 ? 2.805 -74.25 -17.266 1 78 94 GLY B C 1
ATOM 4278 O O . GLY B 1 94 ? 3.207 -73.75 -18.344 1 78 94 GLY B O 1
ATOM 4279 N N . PRO B 1 95 ? 3.217 -73.75 -16.078 1 79.31 95 PRO B N 1
ATOM 4280 C CA . PRO B 1 95 ? 4.23 -72.688 -16.016 1 79.31 95 PRO B CA 1
ATOM 4281 C C . PRO B 1 95 ? 5.605 -73.188 -16.484 1 79.31 95 PRO B C 1
ATOM 4283 O O . PRO B 1 95 ? 5.98 -74.312 -16.234 1 79.31 95 PRO B O 1
ATOM 4286 N N . THR B 1 96 ? 6.219 -72.438 -17.531 1 79.25 96 THR B N 1
ATOM 4287 C CA . THR B 1 96 ? 7.617 -72.625 -17.906 1 79.25 96 THR B CA 1
ATOM 4288 C C . THR B 1 96 ? 8.5 -71.562 -17.281 1 79.25 96 THR B C 1
ATOM 4290 O O . THR B 1 96 ? 8.102 -70.438 -17.188 1 79.25 96 THR B O 1
ATOM 4293 N N . TYR B 1 97 ? 9.594 -72.125 -16.656 1 77.38 97 TYR B N 1
ATOM 4294 C CA . TYR B 1 97 ? 10.547 -71.188 -16.016 1 77.38 97 TYR B CA 1
ATOM 4295 C C . TYR B 1 97 ? 11.805 -71.062 -16.859 1 77.38 97 TYR B C 1
ATOM 4297 O O . TYR B 1 97 ? 12.758 -71.812 -16.719 1 77.38 97 TYR B O 1
ATOM 4305 N N . PRO B 1 98 ? 11.75 -70.062 -17.75 1 74.56 98 PRO B N 1
ATOM 4306 C CA . PRO B 1 98 ? 12.953 -69.875 -18.562 1 74.56 98 PRO B CA 1
ATOM 4307 C C . PRO B 1 98 ? 14.164 -69.438 -17.734 1 74.56 98 PRO B C 1
ATOM 4309 O O . PRO B 1 98 ? 14 -68.812 -16.703 1 74.56 98 PRO B O 1
ATOM 4312 N N . ASP B 1 99 ? 15.422 -69.938 -18.125 1 71.69 99 ASP B N 1
ATOM 4313 C CA . ASP B 1 99 ? 16.656 -69.625 -17.438 1 71.69 99 ASP B CA 1
ATOM 4314 C C . ASP B 1 99 ? 17.094 -68.188 -17.812 1 71.69 99 ASP B C 1
ATOM 4316 O O . ASP B 1 99 ? 17.375 -67.938 -18.984 1 71.69 99 ASP B O 1
ATOM 4320 N N . ILE B 1 100 ? 16.875 -67.188 -17.016 1 69.38 100 ILE B N 1
ATOM 4321 C CA . ILE B 1 100 ? 17.328 -65.875 -17.219 1 69.38 100 ILE B CA 1
ATOM 4322 C C . ILE B 1 100 ? 18.406 -65.5 -16.203 1 69.38 100 ILE B C 1
ATOM 4324 O O . ILE B 1 100 ? 18.453 -66.062 -15.109 1 69.38 100 ILE B O 1
ATOM 4328 N N . PRO B 1 101 ? 19.344 -64.688 -16.625 1 73.69 101 PRO B N 1
ATOM 4329 C CA . PRO B 1 101 ? 20.359 -64.25 -15.656 1 73.69 101 PRO B CA 1
ATOM 4330 C C . PRO B 1 101 ? 19.781 -63.562 -14.445 1 73.69 101 PRO B C 1
ATOM 4332 O O . PRO B 1 101 ? 18.797 -62.812 -14.57 1 73.69 101 PRO B O 1
ATOM 4335 N N . ASP B 1 102 ? 20.422 -63.875 -13.242 1 74.69 102 ASP B N 1
ATOM 4336 C CA . ASP B 1 102 ? 19.922 -63.406 -11.961 1 74.69 102 ASP B CA 1
ATOM 4337 C C . ASP B 1 102 ? 20.25 -61.938 -11.742 1 74.69 102 ASP B C 1
ATOM 4339 O O . ASP B 1 102 ? 19.531 -61.25 -11.023 1 74.69 102 ASP B O 1
ATOM 4343 N N . TRP B 1 103 ? 21.359 -61.562 -12.375 1 79 103 TRP B N 1
ATOM 4344 C CA . TRP B 1 103 ? 21.797 -60.219 -12.086 1 79 103 TRP B CA 1
ATOM 4345 C C . TRP B 1 103 ? 21.578 -59.281 -13.281 1 79 103 TRP B C 1
ATOM 4347 O O . TRP B 1 103 ? 21.812 -59.688 -14.43 1 79 103 TRP B O 1
ATOM 4357 N N . SER B 1 104 ? 20.953 -58.125 -12.977 1 82.62 104 SER B N 1
ATOM 4358 C CA . SER B 1 104 ? 20.766 -57.125 -14.031 1 82.62 104 SER B CA 1
ATOM 4359 C C . SER B 1 104 ? 21.516 -55.844 -13.703 1 82.62 104 SER B C 1
ATOM 4361 O O . SER B 1 104 ? 21.531 -55.406 -12.547 1 82.62 104 SER B O 1
ATOM 4363 N N . GLN B 1 105 ? 22.375 -55.375 -14.617 1 83.88 105 GLN B N 1
ATOM 4364 C CA . GLN B 1 105 ? 23.078 -54.125 -14.516 1 83.88 105 GLN B CA 1
ATOM 4365 C C . GLN B 1 105 ? 22.781 -53.219 -15.711 1 83.88 105 GLN B C 1
ATOM 4367 O O . GLN B 1 105 ? 22.703 -53.688 -16.844 1 83.88 105 GLN B O 1
ATOM 4372 N N . ASN B 1 106 ? 22.453 -52.031 -15.414 1 86.44 106 ASN B N 1
ATOM 4373 C CA . ASN B 1 106 ? 22.203 -51.062 -16.469 1 86.44 106 ASN B CA 1
ATOM 4374 C C . ASN B 1 106 ? 22.922 -49.719 -16.188 1 86.44 106 ASN B C 1
ATOM 4376 O O . ASN B 1 106 ? 22.719 -49.125 -15.141 1 86.44 106 ASN B O 1
ATOM 4380 N N . TYR B 1 107 ? 23.922 -49.406 -17.047 1 88.31 107 TYR B N 1
ATOM 4381 C CA . TYR B 1 107 ? 24.609 -48.125 -17.016 1 88.31 107 TYR B CA 1
ATOM 4382 C C . TYR B 1 107 ? 24.172 -47.219 -18.172 1 88.31 107 TYR B C 1
ATOM 4384 O O . TYR B 1 107 ? 24.344 -47.594 -19.344 1 88.31 107 TYR B O 1
ATOM 4392 N N . ALA B 1 108 ? 23.609 -46.156 -17.812 1 91.06 108 ALA B N 1
ATOM 4393 C CA . ALA B 1 108 ? 23.078 -45.281 -18.875 1 91.06 108 ALA B CA 1
ATOM 4394 C C . ALA B 1 108 ? 23.609 -43.875 -18.734 1 91.06 108 ALA B C 1
ATOM 4396 O O . ALA B 1 108 ? 23.75 -43.344 -17.625 1 91.06 108 ALA B O 1
ATOM 4397 N N . ILE B 1 109 ? 24.062 -43.25 -19.906 1 91.25 109 ILE B N 1
ATOM 4398 C CA . ILE B 1 109 ? 24.406 -41.844 -20.016 1 91.25 109 ILE B CA 1
ATOM 4399 C C . ILE B 1 109 ? 23.484 -41.156 -21.031 1 91.25 109 ILE B C 1
ATOM 4401 O O . ILE B 1 109 ? 23.438 -41.562 -22.188 1 91.25 109 ILE B O 1
ATOM 4405 N N . ASP B 1 110 ? 22.781 -40.188 -20.469 1 92.75 110 ASP B N 1
ATOM 4406 C CA . ASP B 1 110 ? 21.828 -39.5 -21.328 1 92.75 110 ASP B CA 1
ATOM 4407 C C . ASP B 1 110 ? 22.188 -38.031 -21.484 1 92.75 110 ASP B C 1
ATOM 4409 O O . ASP B 1 110 ? 22.516 -37.344 -20.5 1 92.75 110 ASP B O 1
ATOM 4413 N N . PHE B 1 111 ? 22.203 -37.562 -22.75 1 92.62 111 PHE B N 1
ATOM 4414 C CA . PHE B 1 111 ? 22.453 -36.156 -23.125 1 92.62 111 PHE B CA 1
ATOM 4415 C C . PHE B 1 111 ? 21.234 -35.562 -23.828 1 92.62 111 PHE B C 1
ATOM 4417 O O . PHE B 1 111 ? 20.625 -36.219 -24.672 1 92.62 111 PHE B O 1
ATOM 4424 N N . SER B 1 112 ? 20.797 -34.406 -23.297 1 93.69 112 SER B N 1
ATOM 4425 C CA . SER B 1 112 ? 19.672 -33.719 -23.922 1 93.69 112 SER B CA 1
ATOM 4426 C C . SER B 1 112 ? 19.938 -32.219 -24.062 1 93.69 112 SER B C 1
ATOM 4428 O O . SER B 1 112 ? 20.344 -31.578 -23.109 1 93.69 112 SER B O 1
ATOM 4430 N N . GLN B 1 113 ? 19.734 -31.703 -25.328 1 94.38 113 GLN B N 1
ATOM 4431 C CA . GLN B 1 113 ? 19.922 -30.297 -25.625 1 94.38 113 GLN B CA 1
ATOM 4432 C C . GLN B 1 113 ? 18.688 -29.703 -26.297 1 94.38 113 GLN B C 1
ATOM 4434 O O . GLN B 1 113 ? 18.344 -30.047 -27.422 1 94.38 113 GLN B O 1
ATOM 4439 N N . PRO B 1 114 ? 18.031 -28.781 -25.484 1 93.06 114 PRO B N 1
ATOM 4440 C CA . PRO B 1 114 ? 16.875 -28.141 -26.125 1 93.06 114 PRO B CA 1
ATOM 4441 C C . PRO B 1 114 ? 17.281 -27.219 -27.266 1 93.06 114 PRO B C 1
ATOM 4443 O O . PRO B 1 114 ? 18.188 -26.391 -27.094 1 93.06 114 PRO B O 1
ATOM 4446 N N . LEU B 1 115 ? 16.719 -27.375 -28.469 1 93.06 115 LEU B N 1
ATOM 4447 C CA . LEU B 1 115 ? 17.016 -26.562 -29.641 1 93.06 115 LEU B CA 1
ATOM 4448 C C . LEU B 1 115 ? 15.953 -25.5 -29.844 1 93.06 115 LEU B C 1
ATOM 4450 O O . LEU B 1 115 ? 16.266 -24.328 -30.109 1 93.06 115 LEU B O 1
ATOM 4454 N N . TYR B 1 116 ? 14.734 -25.953 -29.75 1 93.69 116 TYR B N 1
ATOM 4455 C CA . TYR B 1 116 ? 13.594 -25.062 -29.922 1 93.69 116 TYR B CA 1
ATOM 4456 C C . TYR B 1 116 ? 12.469 -25.422 -28.969 1 93.69 116 TYR B C 1
ATOM 4458 O O . TYR B 1 116 ? 11.969 -26.547 -28.984 1 93.69 116 TYR B O 1
ATOM 4466 N N . GLN B 1 117 ? 12.125 -24.5 -28.062 1 93.12 117 GLN B N 1
ATOM 4467 C CA . GLN B 1 117 ? 11.055 -24.703 -27.078 1 93.12 117 GLN B CA 1
ATOM 4468 C C . GLN B 1 117 ? 9.969 -23.656 -27.234 1 93.12 117 GLN B C 1
ATOM 4470 O O . GLN B 1 117 ? 9.508 -23.078 -26.234 1 93.12 117 GLN B O 1
ATOM 4475 N N . GLY B 1 118 ? 9.641 -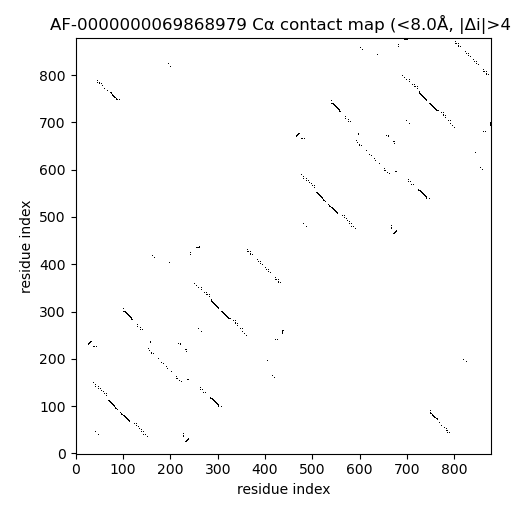23.266 -28.484 1 91.88 118 GLY B N 1
ATOM 4476 C CA . GLY B 1 118 ? 8.594 -22.281 -28.734 1 91.88 118 GLY B CA 1
ATOM 4477 C C . GLY B 1 118 ? 8.961 -20.891 -28.266 1 91.88 118 GLY B C 1
ATOM 4478 O O . GLY B 1 118 ? 8.078 -20.062 -28.031 1 91.88 118 GLY B O 1
ATOM 4479 N N . GLY B 1 119 ? 10.18 -20.609 -27.906 1 93.19 119 GLY B N 1
ATOM 4480 C CA . GLY B 1 119 ? 10.633 -19.312 -27.438 1 93.19 119 GLY B CA 1
ATOM 4481 C C . GLY B 1 119 ? 10.578 -19.188 -25.922 1 93.19 119 GLY B C 1
ATOM 4482 O O . GLY B 1 119 ? 10.766 -18.094 -25.375 1 93.19 119 GLY B O 1
ATOM 4483 N N . LYS B 1 120 ? 10.188 -20.266 -25.188 1 94.5 120 LYS B N 1
ATOM 4484 C CA . LYS B 1 120 ? 10.062 -20.281 -23.734 1 94.5 120 LYS B CA 1
ATOM 4485 C C . LYS B 1 120 ? 11.383 -19.891 -23.078 1 94.5 120 LYS B C 1
ATOM 4487 O O . LYS B 1 120 ? 11.406 -19.047 -22.172 1 94.5 120 LYS B O 1
ATOM 4492 N N . ILE B 1 121 ? 12.469 -20.453 -23.578 1 94.56 121 ILE B N 1
ATOM 4493 C CA . ILE B 1 121 ? 13.773 -20.219 -22.969 1 94.56 121 ILE B CA 1
ATOM 4494 C C . ILE B 1 121 ? 14.164 -18.75 -23.156 1 94.56 121 ILE B C 1
ATOM 4496 O O . ILE B 1 121 ? 14.516 -18.078 -22.188 1 94.56 121 ILE B O 1
ATOM 4500 N N . ARG B 1 122 ? 14.047 -18.25 -24.406 1 94.38 122 ARG B N 1
ATOM 4501 C CA . ARG B 1 122 ? 14.398 -16.859 -24.688 1 94.38 122 ARG B CA 1
ATOM 4502 C C . ARG B 1 122 ? 13.531 -15.906 -23.875 1 94.38 122 ARG B C 1
ATOM 4504 O O . ARG B 1 122 ? 14.031 -14.93 -23.312 1 94.38 122 ARG B O 1
ATOM 4511 N N . ARG B 1 123 ? 12.25 -16.234 -23.797 1 95.31 123 ARG B N 1
ATOM 4512 C CA . ARG B 1 123 ? 11.32 -15.359 -23.094 1 95.31 123 ARG B CA 1
ATOM 4513 C C . ARG B 1 123 ? 11.547 -15.438 -21.578 1 95.31 123 ARG B C 1
ATOM 4515 O O . ARG B 1 123 ? 11.352 -14.453 -20.875 1 95.31 123 ARG B O 1
ATOM 4522 N N . THR B 1 124 ? 11.93 -16.562 -21.031 1 95.56 124 THR B N 1
ATOM 4523 C CA . THR B 1 124 ? 12.227 -16.719 -19.625 1 95.56 124 THR B CA 1
ATOM 4524 C C . THR B 1 124 ? 13.484 -15.93 -19.25 1 95.56 124 THR B C 1
ATOM 4526 O O . THR B 1 124 ? 13.555 -15.336 -18.172 1 95.56 124 THR B O 1
ATOM 4529 N N . ILE B 1 125 ? 14.5 -15.953 -20.125 1 95.69 125 ILE B N 1
ATOM 4530 C CA . ILE B 1 125 ? 15.703 -15.164 -19.906 1 95.69 125 ILE B CA 1
ATOM 4531 C C . ILE B 1 125 ? 15.359 -13.68 -19.906 1 95.69 125 ILE B C 1
ATOM 4533 O O . ILE B 1 125 ? 15.805 -12.93 -19.031 1 95.69 125 ILE B O 1
ATOM 4537 N N . HIS B 1 126 ? 14.562 -13.344 -20.922 1 95.75 126 HIS B N 1
ATOM 4538 C CA . HIS B 1 126 ? 14.148 -11.945 -21 1 95.75 126 HIS B CA 1
ATOM 4539 C C . HIS B 1 126 ? 13.367 -11.523 -19.766 1 95.75 126 HIS B C 1
ATOM 4541 O O . HIS B 1 126 ? 13.531 -10.406 -19.281 1 95.75 126 HIS B O 1
ATOM 4547 N N . LYS B 1 127 ? 12.469 -12.383 -19.188 1 96.19 127 LYS B N 1
ATOM 4548 C CA . LYS B 1 127 ? 11.742 -12.133 -17.938 1 96.19 127 LYS B CA 1
ATOM 4549 C C . LYS B 1 127 ? 12.703 -11.867 -16.781 1 96.19 127 LYS B C 1
ATOM 4551 O O . LYS B 1 127 ? 12.531 -10.898 -16.047 1 96.19 127 LYS B O 1
ATOM 4556 N N . ALA B 1 128 ? 13.695 -12.688 -16.672 1 96.06 128 ALA B N 1
ATOM 4557 C CA . ALA B 1 128 ? 14.672 -12.539 -15.594 1 96.06 128 ALA B CA 1
ATOM 4558 C C . ALA B 1 128 ? 15.43 -11.219 -15.727 1 96.06 128 ALA B C 1
ATOM 4560 O O . ALA B 1 128 ? 15.719 -10.562 -14.727 1 96.06 128 ALA B O 1
ATOM 4561 N N . GLU B 1 129 ? 15.797 -10.852 -16.969 1 96.62 129 GLU B N 1
ATOM 4562 C CA . GLU B 1 129 ? 16.484 -9.586 -17.203 1 96.62 129 GLU B CA 1
ATOM 4563 C C . GLU B 1 129 ? 15.617 -8.406 -16.797 1 96.62 129 GLU B C 1
ATOM 4565 O O . GLU B 1 129 ? 16.109 -7.445 -16.188 1 96.62 129 GLU B O 1
ATOM 4570 N N . MET B 1 130 ? 14.344 -8.461 -17.156 1 96.62 130 MET B N 1
ATOM 4571 C CA . MET B 1 130 ? 13.422 -7.395 -16.797 1 96.62 130 MET B CA 1
ATOM 4572 C C . MET B 1 130 ? 13.234 -7.332 -15.281 1 96.62 130 MET B C 1
ATOM 4574 O O . MET B 1 130 ? 13.109 -6.246 -14.711 1 96.62 130 MET B O 1
ATOM 4578 N N . GLU B 1 131 ? 13.234 -8.469 -14.625 1 96.06 131 GLU B N 1
ATOM 4579 C CA . GLU B 1 131 ? 13.117 -8.508 -13.172 1 96.06 131 GLU B CA 1
ATOM 4580 C C . GLU B 1 131 ? 14.328 -7.852 -12.5 1 96.06 131 GLU B C 1
ATOM 4582 O O . GLU B 1 131 ? 14.195 -7.227 -11.445 1 96.06 131 GLU B O 1
ATOM 4587 N N . LYS B 1 132 ? 15.492 -8.031 -13.133 1 96.69 132 LYS B N 1
ATOM 4588 C CA . LYS B 1 132 ? 16.688 -7.348 -12.641 1 96.69 132 LYS B CA 1
ATOM 4589 C C . LYS B 1 132 ? 16.531 -5.832 -12.75 1 96.69 132 LYS B C 1
ATOM 4591 O O . LYS B 1 132 ? 16.859 -5.102 -11.805 1 96.69 132 LYS B O 1
ATOM 4596 N N . GLN B 1 133 ? 16.016 -5.379 -13.859 1 96.38 133 GLN B N 1
ATOM 4597 C CA . GLN B 1 133 ? 15.805 -3.951 -14.055 1 96.38 133 GLN B CA 1
ATOM 4598 C C . GLN B 1 133 ? 14.789 -3.408 -13.047 1 96.38 133 GLN B C 1
ATOM 4600 O O . GLN B 1 133 ? 14.938 -2.291 -12.547 1 96.38 133 GLN B O 1
ATOM 4605 N N . VAL B 1 134 ? 13.766 -4.164 -12.766 1 95.62 134 VAL B N 1
ATOM 4606 C CA . VAL B 1 134 ? 12.758 -3.777 -11.781 1 95.62 134 VAL B CA 1
ATOM 4607 C C . VAL B 1 134 ? 13.406 -3.604 -10.414 1 95.62 134 VAL B C 1
ATOM 4609 O O . VAL B 1 134 ? 13.102 -2.65 -9.688 1 95.62 134 VAL B O 1
ATOM 4612 N N . ALA B 1 135 ? 14.305 -4.504 -10.086 1 95.62 135 ALA B N 1
ATOM 4613 C CA . ALA B 1 135 ? 15 -4.41 -8.805 1 95.62 135 ALA B CA 1
ATOM 4614 C C . ALA B 1 135 ? 15.859 -3.148 -8.742 1 95.62 135 ALA B C 1
ATOM 4616 O O . ALA B 1 135 ? 15.93 -2.492 -7.699 1 95.62 135 ALA B O 1
ATOM 4617 N N . GLU B 1 136 ? 16.5 -2.818 -9.859 1 96 136 GLU B N 1
ATOM 4618 C CA . GLU B 1 136 ? 17.312 -1.607 -9.93 1 96 136 GLU B CA 1
ATOM 4619 C C . GLU B 1 136 ? 16.453 -0.358 -9.742 1 96 136 GLU B C 1
ATOM 4621 O O . GLU B 1 136 ? 16.844 0.566 -9.031 1 96 136 GLU B O 1
ATOM 4626 N N . LEU B 1 137 ? 15.297 -0.358 -10.406 1 94.94 137 LEU B N 1
ATOM 4627 C CA . LEU B 1 137 ? 14.398 0.782 -10.312 1 94.94 137 LEU B CA 1
ATOM 4628 C C . LEU B 1 137 ? 13.82 0.898 -8.898 1 94.94 137 LEU B C 1
ATOM 4630 O O . LEU B 1 137 ? 13.602 2.006 -8.406 1 94.94 137 LEU B O 1
ATOM 4634 N N . GLN B 1 138 ? 13.594 -0.176 -8.227 1 94.94 138 GLN B N 1
ATOM 4635 C CA . GLN B 1 138 ? 13.125 -0.169 -6.844 1 94.94 138 GLN B CA 1
ATOM 4636 C C . GLN B 1 138 ? 14.164 0.445 -5.91 1 94.94 138 GLN B C 1
ATOM 4638 O O . GLN B 1 138 ? 13.82 1.179 -4.98 1 94.94 138 GLN B O 1
ATOM 4643 N N . THR B 1 139 ? 15.43 0.133 -6.215 1 95.12 139 THR B N 1
ATOM 4644 C CA . THR B 1 139 ? 16.516 0.712 -5.43 1 95.12 139 THR B CA 1
ATOM 4645 C C . THR B 1 139 ? 16.531 2.232 -5.57 1 95.12 139 THR B C 1
ATOM 4647 O O . THR B 1 139 ? 16.703 2.951 -4.586 1 95.12 139 THR B O 1
ATOM 4650 N N . LEU B 1 140 ? 16.312 2.73 -6.738 1 93.69 140 LEU B N 1
ATOM 4651 C CA . LEU B 1 140 ? 16.281 4.168 -6.98 1 93.69 140 LEU B CA 1
ATOM 4652 C C . LEU B 1 140 ? 15.117 4.824 -6.25 1 93.69 140 LEU B C 1
ATOM 4654 O O . LEU B 1 140 ? 15.258 5.922 -5.707 1 93.69 140 LEU B O 1
ATOM 4658 N N . THR B 1 141 ? 13.945 4.145 -6.219 1 93.06 141 THR B N 1
ATOM 4659 C CA . THR B 1 141 ? 12.781 4.656 -5.504 1 93.06 141 THR B CA 1
ATOM 4660 C C . THR B 1 141 ? 13.055 4.734 -4.008 1 93.06 141 THR B C 1
ATOM 4662 O O . THR B 1 141 ? 12.75 5.742 -3.367 1 93.06 141 THR B O 1
ATOM 4665 N N . ASP B 1 142 ? 13.703 3.744 -3.5 1 94 142 ASP B N 1
ATOM 4666 C CA . ASP B 1 142 ? 14.016 3.705 -2.074 1 94 142 ASP B CA 1
ATOM 4667 C C . ASP B 1 142 ? 15.047 4.77 -1.71 1 94 142 ASP B C 1
ATOM 4669 O O . ASP B 1 142 ? 14.977 5.363 -0.631 1 94 142 ASP B O 1
ATOM 4673 N N . GLN B 1 143 ? 15.992 5.004 -2.613 1 94.94 143 GLN B N 1
ATOM 4674 C CA . GLN B 1 143 ? 17.016 6.012 -2.375 1 94.94 143 GLN B CA 1
ATOM 4675 C C . GLN B 1 143 ? 16.391 7.398 -2.219 1 94.94 143 GLN B C 1
ATOM 4677 O O . GLN B 1 143 ? 16.766 8.156 -1.316 1 94.94 143 GLN B O 1
ATOM 4682 N N . ALA B 1 144 ? 15.477 7.691 -3.082 1 93.19 144 ALA B N 1
ATOM 4683 C CA . ALA B 1 144 ? 14.812 8.992 -3.008 1 93.19 144 ALA B CA 1
ATOM 4684 C C . ALA B 1 144 ? 14.031 9.133 -1.704 1 93.19 144 ALA B C 1
ATOM 4686 O O . ALA B 1 144 ? 14.039 10.203 -1.083 1 93.19 144 ALA B O 1
ATOM 4687 N N . GLU B 1 145 ? 13.391 8.078 -1.274 1 93.38 145 GLU B N 1
ATOM 4688 C CA . GLU B 1 145 ? 12.617 8.102 -0.036 1 93.38 145 GLU B CA 1
ATOM 4689 C C . GLU B 1 145 ? 13.531 8.273 1.179 1 93.38 145 GLU B C 1
ATOM 4691 O O . GLU B 1 145 ? 13.203 9.023 2.102 1 93.38 145 GLU B O 1
ATOM 4696 N N . ILE B 1 146 ? 14.648 7.629 1.094 1 94.75 146 ILE B N 1
ATOM 4697 C CA . ILE B 1 146 ? 15.602 7.707 2.201 1 94.75 146 ILE B CA 1
ATOM 4698 C C . ILE B 1 146 ? 16.172 9.117 2.285 1 94.75 146 ILE B C 1
ATOM 4700 O O . ILE B 1 146 ? 16.297 9.688 3.375 1 94.75 146 ILE B O 1
ATOM 4704 N N . LYS B 1 147 ? 16.531 9.719 1.163 1 94.62 147 LYS B N 1
ATOM 4705 C CA . LYS B 1 147 ? 17.078 11.07 1.137 1 94.62 147 LYS B CA 1
ATOM 4706 C C . LYS B 1 147 ? 16.078 12.07 1.72 1 94.62 147 LYS B C 1
ATOM 4708 O O . LYS B 1 147 ? 16.453 12.93 2.525 1 94.62 147 LYS B O 1
ATOM 4713 N N . LEU B 1 148 ? 14.82 11.891 1.313 1 94.12 148 LEU B N 1
ATOM 4714 C CA . LEU B 1 148 ? 13.797 12.805 1.82 1 94.12 148 LEU B CA 1
ATOM 4715 C C . LEU B 1 148 ? 13.594 12.609 3.32 1 94.12 148 LEU B C 1
ATOM 4717 O O . LEU B 1 148 ? 13.414 13.586 4.055 1 94.12 148 LEU B O 1
ATOM 4721 N N . GLY B 1 149 ? 13.633 11.367 3.752 1 93.94 149 GLY B N 1
ATOM 4722 C CA . GLY B 1 149 ? 13.531 11.102 5.176 1 93.94 149 GLY B CA 1
ATOM 4723 C C . GLY B 1 149 ? 14.664 11.703 5.984 1 93.94 149 GLY B C 1
ATOM 4724 O O . GLY B 1 149 ? 14.438 12.297 7.043 1 93.94 149 GLY B O 1
ATOM 4725 N N . LEU B 1 150 ? 15.859 11.633 5.434 1 94.62 150 LEU B N 1
ATOM 4726 C CA . LEU B 1 150 ? 17.031 12.219 6.074 1 94.62 150 LEU B CA 1
ATOM 4727 C C . LEU B 1 150 ? 16.922 13.734 6.117 1 94.62 150 LEU B C 1
ATOM 4729 O O . LEU B 1 150 ? 17.25 14.359 7.129 1 94.62 150 LEU B O 1
ATOM 4733 N N . LEU B 1 151 ? 16.438 14.266 5.051 1 93.25 151 LEU B N 1
ATOM 4734 C CA . LEU B 1 151 ? 16.297 15.711 4.977 1 93.25 151 LEU B CA 1
ATOM 4735 C C . LEU B 1 151 ? 15.297 16.219 6.016 1 93.25 151 LEU B C 1
ATOM 4737 O O . LEU B 1 151 ? 15.516 17.25 6.645 1 93.25 151 LEU B O 1
ATOM 4741 N N . ASN B 1 152 ? 14.172 15.469 6.188 1 93.62 152 ASN B N 1
ATOM 4742 C CA . ASN B 1 152 ? 13.172 15.844 7.188 1 93.62 152 ASN B CA 1
ATOM 4743 C C . ASN B 1 152 ? 13.781 15.891 8.586 1 93.62 152 ASN B C 1
ATOM 4745 O O . ASN B 1 152 ? 13.555 16.844 9.336 1 93.62 152 ASN B O 1
ATOM 4749 N N . GLN B 1 153 ? 14.57 14.938 8.875 1 93.81 153 GLN B N 1
ATOM 4750 C CA . GLN B 1 153 ? 15.227 14.898 10.18 1 93.81 153 GLN B CA 1
ATOM 4751 C C . GLN B 1 153 ? 16.266 16 10.305 1 93.81 153 GLN B C 1
ATOM 4753 O O . GLN B 1 153 ? 16.391 16.625 11.359 1 93.81 153 GLN B O 1
ATOM 4758 N N . TYR B 1 154 ? 16.984 16.234 9.266 1 93.31 154 TYR B N 1
ATOM 4759 C CA . TYR B 1 154 ? 18 17.281 9.227 1 93.31 154 TYR B CA 1
ATOM 4760 C C . TYR B 1 154 ? 17.359 18.656 9.406 1 93.31 154 TYR B C 1
ATOM 4762 O O . TYR B 1 154 ? 17.891 19.5 10.148 1 93.31 154 TYR B O 1
ATOM 4770 N N . MET B 1 155 ? 16.219 18.828 8.781 1 91.88 155 MET B N 1
ATOM 4771 C CA . MET B 1 155 ? 15.523 20.109 8.906 1 91.88 155 MET B CA 1
ATOM 4772 C C . MET B 1 155 ? 14.961 20.281 10.312 1 91.88 155 MET B C 1
ATOM 4774 O O . MET B 1 155 ? 14.93 21.391 10.844 1 91.88 155 MET B O 1
ATOM 4778 N N . ASN B 1 156 ? 14.484 19.219 10.867 1 93.38 156 ASN B N 1
ATOM 4779 C CA . ASN B 1 156 ? 14.039 19.266 12.25 1 93.38 156 ASN B CA 1
ATOM 4780 C C . ASN B 1 156 ? 15.172 19.672 13.195 1 93.38 156 ASN B C 1
ATOM 4782 O O . ASN B 1 156 ? 14.969 20.484 14.102 1 93.38 156 ASN B O 1
ATOM 4786 N N . LEU B 1 157 ? 16.344 19.125 12.961 1 93.88 157 LEU B N 1
ATOM 4787 C CA . LEU B 1 157 ? 17.516 19.484 13.75 1 93.88 157 LEU B CA 1
ATOM 4788 C C . LEU B 1 157 ? 17.844 20.953 13.602 1 93.88 157 LEU B C 1
ATOM 4790 O O . LEU B 1 157 ? 18.156 21.641 14.594 1 93.88 157 LEU B O 1
ATOM 4794 N N . PHE B 1 158 ? 17.766 21.422 12.438 1 92 158 PHE B N 1
ATOM 4795 C CA . PHE B 1 158 ? 18 22.844 12.172 1 92 158 PHE B CA 1
ATOM 4796 C C . PHE B 1 158 ? 17.016 23.703 12.953 1 92 158 PHE B C 1
ATOM 4798 O O . PHE B 1 158 ? 17.406 24.672 13.586 1 92 158 PHE B O 1
ATOM 4805 N N . SER B 1 159 ? 15.711 23.312 12.859 1 93.94 159 SER B N 1
ATOM 4806 C CA . SER B 1 159 ? 14.688 24.062 13.578 1 93.94 159 SER B CA 1
ATOM 4807 C C . SER B 1 159 ? 14.953 24.094 15.078 1 93.94 159 SER B C 1
ATOM 4809 O O . SER B 1 159 ? 14.805 25.125 15.727 1 93.94 159 SER B O 1
ATOM 4811 N N . LEU B 1 160 ? 15.438 23 15.57 1 95.31 160 LEU B N 1
ATOM 4812 C CA . LEU B 1 160 ? 15.703 22.891 17 1 95.31 160 LEU B CA 1
ATOM 4813 C C . LEU B 1 160 ? 16.875 23.781 17.406 1 95.31 160 LEU B C 1
ATOM 4815 O O . LEU B 1 160 ? 16.828 24.438 18.438 1 95.31 160 LEU B O 1
ATOM 4819 N N . PHE B 1 161 ? 17.922 23.891 16.641 1 93.25 161 PHE B N 1
ATOM 4820 C CA . PHE B 1 161 ? 19.062 24.75 16.938 1 93.25 161 PHE B CA 1
ATOM 4821 C C . PHE B 1 161 ? 18.672 26.219 16.922 1 93.25 161 PHE B C 1
ATOM 4823 O O . PHE B 1 161 ? 19.078 26.984 17.797 1 93.25 161 PHE B O 1
ATOM 4830 N N . LYS B 1 162 ? 17.875 26.516 15.961 1 93.19 162 LYS B N 1
ATOM 4831 C CA . LYS B 1 162 ? 17.422 27.906 15.883 1 93.19 162 LYS B CA 1
ATOM 4832 C C . LYS B 1 162 ? 16.5 28.25 17.047 1 93.19 162 LYS B C 1
ATOM 4834 O O . LYS B 1 162 ? 16.547 29.359 17.578 1 93.19 162 LYS B O 1
ATOM 4839 N N . GLN B 1 163 ? 15.648 27.297 17.391 1 95.44 163 GLN B N 1
ATOM 4840 C CA . GLN B 1 163 ? 14.781 27.484 18.562 1 95.44 163 GLN B CA 1
ATOM 4841 C C . GLN B 1 163 ? 15.609 27.672 19.828 1 95.44 163 GLN B C 1
ATOM 4843 O O . GLN B 1 163 ? 15.281 28.5 20.672 1 95.44 163 GLN B O 1
ATOM 4848 N N . HIS B 1 164 ? 16.641 26.891 19.906 1 95.94 164 HIS B N 1
ATOM 4849 C CA . HIS B 1 164 ? 17.547 27.016 21.047 1 95.94 164 HIS B CA 1
ATOM 4850 C C . HIS B 1 164 ? 18.125 28.422 21.141 1 95.94 164 HIS B C 1
ATOM 4852 O O . HIS B 1 164 ? 18.156 29.016 22.219 1 95.94 164 HIS B O 1
ATOM 4858 N N . GLU B 1 165 ? 18.531 28.938 20.062 1 94.69 165 GLU B N 1
ATOM 4859 C CA . GLU B 1 165 ? 19.109 30.281 20.031 1 94.69 165 GLU B CA 1
ATOM 4860 C C . GLU B 1 165 ? 18.094 31.344 20.438 1 94.69 165 GLU B C 1
ATOM 4862 O O . GLU B 1 165 ? 18.406 32.25 21.219 1 94.69 165 GLU B O 1
ATOM 4867 N N . ILE B 1 166 ? 16.922 31.125 19.922 1 94.81 166 ILE B N 1
ATOM 4868 C CA . ILE B 1 166 ? 15.867 32.094 20.203 1 94.81 166 ILE B CA 1
ATOM 4869 C C . ILE B 1 166 ? 15.484 32.031 21.672 1 94.81 166 ILE B C 1
ATOM 4871 O O . ILE B 1 166 ? 15.328 33.062 22.328 1 94.81 166 ILE B O 1
ATOM 4875 N N . LEU B 1 167 ? 15.391 30.891 22.219 1 95.88 167 LEU B N 1
ATOM 4876 C CA . LEU B 1 167 ? 15.023 30.719 23.625 1 95.88 167 LEU B CA 1
ATOM 4877 C C . LEU B 1 167 ? 16.109 31.25 24.547 1 95.88 167 LEU B C 1
ATOM 4879 O O . LEU B 1 167 ? 15.82 31.891 25.562 1 95.88 167 LEU B O 1
ATOM 4883 N N . MET B 1 168 ? 17.344 31.031 24.172 1 95.94 168 MET B N 1
ATOM 4884 C CA . MET B 1 168 ? 18.453 31.531 24.969 1 95.94 168 MET B CA 1
ATOM 4885 C C . MET B 1 168 ? 18.453 33.062 25 1 95.94 168 MET B C 1
ATOM 4887 O O . MET B 1 168 ? 18.656 33.656 26.062 1 95.94 168 MET B O 1
ATOM 4891 N N . ARG B 1 169 ? 18.203 33.594 23.906 1 94.75 169 ARG B N 1
ATOM 4892 C CA . ARG B 1 169 ? 18.141 35.062 23.828 1 94.75 169 ARG B CA 1
ATOM 4893 C C . ARG B 1 169 ? 16.969 35.594 24.656 1 94.75 169 ARG B C 1
ATOM 4895 O O . ARG B 1 169 ? 17.109 36.594 25.359 1 94.75 169 ARG B O 1
ATOM 4902 N N . ASN B 1 170 ? 15.875 34.969 24.578 1 94.75 170 ASN B N 1
ATOM 4903 C CA . ASN B 1 170 ? 14.695 35.375 25.344 1 94.75 170 ASN B CA 1
ATOM 4904 C C . ASN B 1 170 ? 14.938 35.25 26.844 1 94.75 170 ASN B C 1
ATOM 4906 O O . ASN B 1 170 ? 14.477 36.094 27.609 1 94.75 170 ASN B O 1
ATOM 4910 N N . ILE B 1 171 ? 15.656 34.25 27.234 1 95.56 171 ILE B N 1
ATOM 4911 C CA . ILE B 1 171 ? 15.945 34.031 28.656 1 95.56 171 ILE B CA 1
ATOM 4912 C C . ILE B 1 171 ? 16.906 35.094 29.156 1 95.56 171 ILE B C 1
ATOM 4914 O O . ILE B 1 171 ? 16.719 35.656 30.234 1 95.56 171 ILE B O 1
ATOM 4918 N N . GLU B 1 172 ? 17.875 35.469 28.375 1 95.25 172 GLU B N 1
ATOM 4919 C CA . GLU B 1 172 ? 18.797 36.531 28.734 1 95.25 172 GLU B CA 1
ATOM 4920 C C . GLU B 1 172 ? 18.078 37.844 28.906 1 95.25 172 GLU B C 1
ATOM 4922 O O . GLU B 1 172 ? 18.328 38.562 29.875 1 95.25 172 GLU B O 1
ATOM 4927 N N . GLU B 1 173 ? 17.188 38.062 27.984 1 92.75 173 GLU B N 1
ATOM 4928 C CA . GLU B 1 173 ? 16.406 39.281 28.078 1 92.75 173 GLU B CA 1
ATOM 4929 C C . GLU B 1 173 ? 15.484 39.25 29.297 1 92.75 173 GLU B C 1
ATOM 4931 O O . GLU B 1 173 ? 15.289 40.281 29.953 1 92.75 173 GLU B O 1
ATOM 4936 N N . SER B 1 174 ? 14.93 38.156 29.594 1 93.19 174 SER B N 1
ATOM 4937 C CA . SER B 1 174 ? 14.031 38 30.734 1 93.19 174 SER B CA 1
ATOM 4938 C C . SER B 1 174 ? 14.773 38.156 32.062 1 93.19 174 SER B C 1
ATOM 4940 O O . SER B 1 174 ? 14.227 38.656 33.031 1 93.19 174 SER B O 1
ATOM 4942 N N . GLU B 1 175 ? 15.984 37.75 32.094 1 94.06 175 GLU B N 1
ATOM 4943 C CA . GLU B 1 175 ? 16.797 37.906 33.312 1 94.06 175 GLU B CA 1
ATOM 4944 C C . GLU B 1 175 ? 17.125 39.375 33.562 1 94.06 175 GLU B C 1
ATOM 4946 O O . GLU B 1 175 ? 17.078 39.812 34.719 1 94.06 175 GLU B O 1
ATOM 4951 N N . LEU B 1 176 ? 17.375 40.062 32.531 1 92.75 176 LEU B N 1
ATOM 4952 C CA . LEU B 1 176 ? 17.625 41.5 32.656 1 92.75 176 LEU B CA 1
ATOM 4953 C C . LEU B 1 176 ? 16.375 42.219 33.125 1 92.75 176 LEU B C 1
ATOM 4955 O O . LEU B 1 176 ? 16.438 43.125 34 1 92.75 176 LEU B O 1
ATOM 4959 N N . ARG B 1 177 ? 15.344 41.812 32.562 1 90.06 177 ARG B N 1
ATOM 4960 C CA . ARG B 1 177 ? 14.07 42.406 32.938 1 90.06 177 ARG B CA 1
ATOM 4961 C C . ARG B 1 177 ? 13.742 42.094 34.406 1 90.06 177 ARG B C 1
ATOM 4963 O O . ARG B 1 177 ? 13.211 42.969 35.125 1 90.06 177 ARG B O 1
ATOM 4970 N N . LEU B 1 178 ? 13.977 40.906 34.812 1 92.38 178 LEU B N 1
ATOM 4971 C CA . LEU B 1 178 ? 13.711 40.5 36.219 1 92.38 178 LEU B CA 1
ATOM 4972 C C . LEU B 1 178 ? 14.562 41.312 37.188 1 92.38 178 LEU B C 1
ATOM 4974 O O . LEU B 1 178 ? 14.086 41.688 38.25 1 92.38 178 LEU B O 1
ATOM 4978 N N . ARG B 1 179 ? 15.734 41.656 36.812 1 92.25 179 ARG B N 1
ATOM 4979 C CA . ARG B 1 179 ? 16.594 42.5 37.656 1 92.25 179 ARG B CA 1
ATOM 4980 C C . ARG B 1 179 ? 15.992 43.906 37.812 1 92.25 179 ARG B C 1
ATOM 4982 O O . ARG B 1 179 ? 16 44.469 38.906 1 92.25 179 ARG B O 1
ATOM 4989 N N . ASP B 1 180 ? 15.484 44.375 36.688 1 90.81 180 ASP B N 1
ATOM 4990 C CA . ASP B 1 180 ? 14.852 45.688 36.75 1 90.81 180 ASP B CA 1
ATOM 4991 C C . ASP B 1 180 ? 13.586 45.656 37.594 1 90.81 180 ASP B C 1
ATOM 4993 O O . ASP B 1 180 ? 13.312 46.594 38.344 1 90.81 180 ASP B O 1
ATOM 4997 N N . ILE B 1 181 ? 12.836 44.594 37.5 1 91.12 181 ILE B N 1
ATOM 4998 C CA . ILE B 1 181 ? 11.594 44.438 38.25 1 91.12 181 ILE B CA 1
ATOM 4999 C C . ILE B 1 181 ? 11.906 44.312 39.719 1 91.12 181 ILE B C 1
ATOM 5001 O O . ILE B 1 181 ? 11.203 44.906 40.562 1 91.12 181 ILE B O 1
ATOM 5005 N N . ARG B 1 182 ? 12.961 43.688 40.062 1 91.62 182 ARG B N 1
ATOM 5006 C CA . ARG B 1 182 ? 13.375 43.562 41.469 1 91.62 182 ARG B CA 1
ATOM 5007 C C . ARG B 1 182 ? 13.805 44.938 42.031 1 91.62 182 ARG B C 1
ATOM 5009 O O . ARG B 1 182 ? 13.516 45.25 43.188 1 91.62 182 ARG B O 1
ATOM 5016 N N . ARG B 1 183 ? 14.43 45.719 41.156 1 90.81 183 ARG B N 1
ATOM 5017 C CA . ARG B 1 183 ? 14.828 47.062 41.562 1 90.81 183 ARG B CA 1
ATOM 5018 C C . ARG B 1 183 ? 13.617 47.938 41.812 1 90.81 183 ARG B C 1
ATOM 5020 O O . ARG B 1 183 ? 13.57 48.688 42.781 1 90.81 183 ARG B O 1
ATOM 5027 N N . MET B 1 184 ? 12.734 47.844 40.969 1 90.38 184 MET B N 1
ATOM 5028 C CA . MET B 1 184 ? 11.523 48.656 41.094 1 90.38 184 MET B CA 1
ATOM 5029 C C . MET B 1 184 ? 10.719 48.25 42.344 1 90.38 184 MET B C 1
ATOM 5031 O O . MET B 1 184 ? 10.07 49.062 42.969 1 90.38 184 MET B O 1
ATOM 5035 N N . LYS B 1 185 ? 10.742 46.969 42.688 1 89.75 185 LYS B N 1
ATOM 5036 C CA . LYS B 1 185 ? 10.078 46.5 43.875 1 89.75 185 LYS B CA 1
ATOM 5037 C C . LYS B 1 185 ? 10.742 47.062 45.125 1 89.75 185 LYS B C 1
ATOM 5039 O O . LYS B 1 185 ? 10.062 47.5 46.062 1 89.75 185 LYS B O 1
ATOM 5044 N N . LYS B 1 186 ? 11.984 47.062 45.094 1 90.38 186 LYS B N 1
ATOM 5045 C CA . LYS B 1 186 ? 12.734 47.594 46.219 1 90.38 186 LYS B CA 1
ATOM 5046 C C . LYS B 1 186 ? 12.422 49.094 46.406 1 90.38 186 LYS B C 1
ATOM 5048 O O . LYS B 1 186 ? 12.422 49.594 47.531 1 90.38 186 LYS B O 1
ATOM 5053 N N . GLU B 1 187 ? 12.07 49.719 45.281 1 88.94 187 GLU B N 1
ATOM 5054 C CA . GLU B 1 187 ? 11.719 51.125 45.312 1 88.94 187 GLU B CA 1
ATOM 5055 C C . GLU B 1 187 ? 10.25 51.344 45.656 1 88.94 187 GLU B C 1
ATOM 5057 O O . GLU B 1 187 ? 9.797 52.469 45.875 1 88.94 187 GLU B O 1
ATOM 5062 N N . GLY B 1 188 ? 9.414 50.219 45.812 1 84.81 188 GLY B N 1
ATOM 5063 C CA . GLY B 1 188 ? 8.023 50.219 46.25 1 84.81 188 GLY B CA 1
ATOM 5064 C C . GLY B 1 188 ? 7.066 50.594 45.125 1 84.81 188 GLY B C 1
ATOM 5065 O O . GLY B 1 188 ? 5.93 51 45.375 1 84.81 188 GLY B O 1
ATOM 5066 N N . VAL B 1 189 ? 7.574 50.469 43.938 1 84.12 189 VAL B N 1
ATOM 5067 C CA . VAL B 1 189 ? 6.789 50.875 42.781 1 84.12 189 VAL B CA 1
ATOM 5068 C C . VAL B 1 189 ? 5.902 49.719 42.312 1 84.12 189 VAL B C 1
ATOM 5070 O O . VAL B 1 189 ? 4.812 49.938 41.781 1 84.12 189 VAL B O 1
ATOM 5073 N N . ILE B 1 190 ? 6.398 48.5 42.531 1 84.75 190 ILE B N 1
ATOM 5074 C CA . ILE B 1 190 ? 5.652 47.344 42.031 1 84.75 190 ILE B CA 1
ATOM 5075 C C . ILE B 1 190 ? 5.43 46.344 43.156 1 84.75 190 ILE B C 1
ATOM 5077 O O . ILE B 1 190 ? 5.961 46.5 44.25 1 84.75 190 ILE B O 1
ATOM 5081 N N . THR B 1 191 ? 4.531 45.375 42.906 1 84.38 191 THR B N 1
ATOM 5082 C CA . THR B 1 191 ? 4.145 44.406 43.938 1 84.38 191 THR B CA 1
ATOM 5083 C C . THR B 1 191 ? 5.016 43.156 43.875 1 84.38 191 THR B C 1
ATOM 5085 O O . THR B 1 191 ? 5.727 42.969 42.875 1 84.38 191 THR B O 1
ATOM 5088 N N . ASN B 1 192 ? 4.879 42.375 44.938 1 87.5 192 ASN B N 1
ATOM 5089 C CA . ASN B 1 192 ? 5.57 41.094 44.969 1 87.5 192 ASN B CA 1
ATOM 5090 C C . ASN B 1 192 ? 4.996 40.094 43.969 1 87.5 192 ASN B C 1
ATOM 5092 O O . ASN B 1 192 ? 5.699 39.219 43.5 1 87.5 192 ASN B O 1
ATOM 5096 N N . ASN B 1 193 ? 3.799 40.312 43.688 1 87.38 193 ASN B N 1
ATOM 5097 C CA . ASN B 1 193 ? 3.146 39.438 42.719 1 87.38 193 ASN B CA 1
ATOM 5098 C C . ASN B 1 193 ? 3.795 39.562 41.344 1 87.38 193 ASN B C 1
ATOM 5100 O O . ASN B 1 193 ? 3.9 38.562 40.594 1 87.38 193 ASN B O 1
ATOM 5104 N N . ASP B 1 194 ? 4.336 40.719 41.031 1 88.5 194 ASP B N 1
ATOM 5105 C CA . ASP B 1 194 ? 4.984 40.938 39.75 1 88.5 194 ASP B CA 1
ATOM 5106 C C . ASP B 1 194 ? 6.312 40.219 39.656 1 88.5 194 ASP B C 1
ATOM 5108 O O . ASP B 1 194 ? 6.648 39.625 38.625 1 88.5 194 ASP B O 1
ATOM 5112 N N . VAL B 1 195 ? 6.961 40.219 40.719 1 90.56 195 VAL B N 1
ATOM 5113 C CA . VAL B 1 195 ? 8.25 39.531 40.781 1 90.56 195 VAL B CA 1
ATOM 5114 C C . VAL B 1 195 ? 8.031 38.031 40.625 1 90.56 195 VAL B C 1
ATOM 5116 O O . VAL B 1 195 ? 8.711 37.344 39.844 1 90.56 195 VAL B O 1
ATOM 5119 N N . LEU B 1 196 ? 7.055 37.5 41.312 1 91.69 196 LEU B N 1
ATOM 5120 C CA . LEU B 1 196 ? 6.766 36.062 41.281 1 91.69 196 LEU B CA 1
ATOM 5121 C C . LEU B 1 196 ? 6.324 35.625 39.906 1 91.69 196 LEU B C 1
ATOM 5123 O O . LEU B 1 196 ? 6.723 34.562 39.438 1 91.69 196 LEU B O 1
ATOM 5127 N N . ARG B 1 197 ? 5.48 36.375 39.25 1 90.94 197 ARG B N 1
ATOM 5128 C CA . ARG B 1 197 ? 5.008 36.031 37.906 1 90.94 197 ARG B CA 1
ATOM 5129 C C . ARG B 1 197 ? 6.16 36 36.906 1 90.94 197 ARG B C 1
ATOM 5131 O O . ARG B 1 197 ? 6.211 35.125 36.031 1 90.94 197 ARG B O 1
ATOM 5138 N N . SER B 1 198 ? 6.984 36.938 37.031 1 91.19 198 SER B N 1
ATOM 5139 C CA . SER B 1 198 ? 8.141 37 36.156 1 91.19 198 SER B CA 1
ATOM 5140 C C . SER B 1 198 ? 9.078 35.812 36.375 1 91.19 198 SER B C 1
ATOM 5142 O O . SER B 1 198 ? 9.633 35.25 35.438 1 91.19 198 SER B O 1
ATOM 5144 N N . GLU B 1 199 ? 9.188 35.469 37.625 1 92.62 199 GLU B N 1
ATOM 5145 C CA . GLU B 1 199 ? 10.031 34.344 37.969 1 92.62 199 GLU B CA 1
ATOM 5146 C C . GLU B 1 199 ? 9.438 33.031 37.438 1 92.62 199 GLU B C 1
ATOM 5148 O O . GLU B 1 199 ? 10.164 32.156 36.969 1 92.62 199 GLU B O 1
ATOM 5153 N N . MET B 1 200 ? 8.195 32.875 37.531 1 92.19 200 MET B N 1
ATOM 5154 C CA . MET B 1 200 ? 7.512 31.688 37.031 1 92.19 200 MET B CA 1
ATOM 5155 C C . MET B 1 200 ? 7.699 31.562 35.5 1 92.19 200 MET B C 1
ATOM 5157 O O . MET B 1 200 ? 7.941 30.469 35 1 92.19 200 MET B O 1
ATOM 5161 N N . GLN B 1 201 ? 7.543 32.688 34.812 1 92.75 201 GLN B N 1
ATOM 5162 C CA . GLN B 1 201 ? 7.738 32.688 33.344 1 92.75 201 GLN B CA 1
ATOM 5163 C C . GLN B 1 201 ? 9.172 32.312 33 1 92.75 201 GLN B C 1
ATOM 5165 O O . GLN B 1 201 ? 9.406 31.594 32 1 92.75 201 GLN B O 1
ATOM 5170 N N . LEU B 1 202 ? 10.109 32.844 33.75 1 92.94 202 LEU B N 1
ATOM 5171 C CA . LEU B 1 202 ? 11.508 32.531 33.5 1 92.94 202 LEU B CA 1
ATOM 5172 C C . LEU B 1 202 ? 11.758 31.031 33.719 1 92.94 202 LEU B C 1
ATOM 5174 O O . LEU B 1 202 ? 12.5 30.406 32.938 1 92.94 202 LEU B O 1
ATOM 5178 N N . THR B 1 203 ? 11.117 30.438 34.75 1 93.56 203 THR B N 1
ATOM 5179 C CA . THR B 1 203 ? 11.25 29 34.969 1 93.56 203 THR B CA 1
ATOM 5180 C C . THR B 1 203 ? 10.68 28.203 33.812 1 93.56 203 THR B C 1
ATOM 5182 O O . THR B 1 203 ? 11.258 27.188 33.406 1 93.56 203 THR B O 1
ATOM 5185 N N . ASN B 1 204 ? 9.562 28.594 33.25 1 92.38 204 ASN B N 1
ATOM 5186 C CA . ASN B 1 204 ? 8.961 27.922 32.125 1 92.38 204 ASN B CA 1
ATOM 5187 C C . ASN B 1 204 ? 9.852 28.016 30.875 1 92.38 204 ASN B C 1
ATOM 5189 O O . ASN B 1 204 ? 9.953 27.062 30.109 1 92.38 204 ASN B O 1
ATOM 5193 N N . ASP B 1 205 ? 10.461 29.156 30.688 1 93.81 205 ASP B N 1
ATOM 5194 C CA . ASP B 1 205 ? 11.367 29.344 29.562 1 93.81 205 ASP B CA 1
ATOM 5195 C C . ASP B 1 205 ? 12.594 28.438 29.688 1 93.81 205 ASP B C 1
ATOM 5197 O O . ASP B 1 205 ? 13.07 27.875 28.688 1 93.81 205 ASP B O 1
ATOM 5201 N N . ARG B 1 206 ? 13.023 28.297 30.891 1 94.75 206 ARG B N 1
ATOM 5202 C CA . ARG B 1 206 ? 14.18 27.453 31.125 1 94.75 206 ARG B CA 1
ATOM 5203 C C . ARG B 1 206 ? 13.836 25.984 30.891 1 94.75 206 ARG B C 1
ATOM 5205 O O . ARG B 1 206 ? 14.664 25.219 30.391 1 94.75 206 ARG B O 1
ATOM 5212 N N . LEU B 1 207 ? 12.672 25.641 31.297 1 94.31 207 LEU B N 1
ATOM 5213 C CA . LEU B 1 207 ? 12.211 24.297 31.031 1 94.31 207 LEU B CA 1
ATOM 5214 C C . LEU B 1 207 ? 12.133 24.031 29.531 1 94.31 207 LEU B C 1
ATOM 5216 O O . LEU B 1 207 ? 12.547 22.969 29.047 1 94.31 207 LEU B O 1
ATOM 5220 N N . SER B 1 208 ? 11.562 24.906 28.75 1 95.19 208 SER B N 1
ATOM 5221 C CA . SER B 1 208 ? 11.469 24.797 27.297 1 95.19 208 SER B CA 1
ATOM 5222 C C . SER B 1 208 ? 12.852 24.672 26.672 1 95.19 208 SER B C 1
ATOM 5224 O O . SER B 1 208 ? 13.031 23.938 25.703 1 95.19 208 SER B O 1
ATOM 5226 N N . LEU B 1 209 ? 13.805 25.453 27.172 1 96.06 209 LEU B N 1
ATOM 5227 C CA . LEU B 1 209 ? 15.172 25.391 26.672 1 96.06 209 LEU B CA 1
ATOM 5228 C C . LEU B 1 209 ? 15.773 24 26.906 1 96.06 209 LEU B C 1
ATOM 5230 O O . LEU B 1 209 ? 16.406 23.438 26 1 96.06 209 LEU B O 1
ATOM 5234 N N . GLN B 1 210 ? 15.508 23.484 28.062 1 96.12 210 GLN B N 1
ATOM 5235 C CA . GLN B 1 210 ? 16.016 22.156 28.391 1 96.12 210 GLN B CA 1
ATOM 5236 C C . GLN B 1 210 ? 15.406 21.094 27.484 1 96.12 210 GLN B C 1
ATOM 5238 O O . GLN B 1 210 ? 16.094 20.188 27.031 1 96.12 210 GLN B O 1
ATOM 5243 N N . GLU B 1 211 ? 14.141 21.156 27.25 1 96.06 211 GLU B N 1
ATOM 5244 C CA . GLU B 1 211 ? 13.469 20.219 26.344 1 96.06 211 GLU B CA 1
ATOM 5245 C C . GLU B 1 211 ? 14.039 20.297 24.938 1 96.06 211 GLU B C 1
ATOM 5247 O O . GLU B 1 211 ? 14.195 19.281 24.266 1 96.06 211 GLU B O 1
ATOM 5252 N N . THR B 1 212 ? 14.281 21.5 24.5 1 96.75 212 THR B N 1
ATOM 5253 C CA . THR B 1 212 ? 14.859 21.703 23.172 1 96.75 212 THR B CA 1
ATOM 5254 C C . THR B 1 212 ? 16.266 21.109 23.094 1 96.75 212 THR B C 1
ATOM 5256 O O . THR B 1 212 ? 16.609 20.469 22.094 1 96.75 212 THR B O 1
ATOM 5259 N N . GLU B 1 213 ? 17.031 21.312 24.125 1 95.5 213 GLU B N 1
ATOM 5260 C CA . GLU B 1 213 ? 18.375 20.734 24.172 1 95.5 213 GLU B CA 1
ATOM 5261 C C . GLU B 1 213 ? 18.328 19.219 24.125 1 95.5 213 GLU B C 1
ATOM 5263 O O . GLU B 1 213 ? 19.109 18.594 23.422 1 95.5 213 GLU B O 1
ATOM 5268 N N . ASN B 1 214 ? 17.422 18.656 24.859 1 95.56 214 ASN B N 1
ATOM 5269 C CA . ASN B 1 214 ? 17.25 17.203 24.812 1 95.56 214 ASN B CA 1
ATOM 5270 C C . ASN B 1 214 ? 16.844 16.734 23.422 1 95.56 214 ASN B C 1
ATOM 5272 O O . ASN B 1 214 ? 17.297 15.68 22.953 1 95.56 214 ASN B O 1
ATOM 5276 N N . SER B 1 215 ? 15.961 17.484 22.797 1 96.12 215 SER B N 1
ATOM 5277 C CA . SER B 1 215 ? 15.508 17.125 21.453 1 96.12 215 SER B CA 1
ATOM 5278 C C . SER B 1 215 ? 16.656 17.172 20.453 1 96.12 215 SER B C 1
ATOM 5280 O O . SER B 1 215 ? 16.719 16.375 19.531 1 96.12 215 SER B O 1
ATOM 5282 N N . ILE B 1 216 ? 17.531 18.172 20.625 1 95.31 216 ILE B N 1
ATOM 5283 C CA . ILE B 1 216 ? 18.688 18.297 19.734 1 95.31 216 ILE B CA 1
ATOM 5284 C C . ILE B 1 216 ? 19.562 17.047 19.859 1 95.31 216 ILE B C 1
ATOM 5286 O O . ILE B 1 216 ? 19.984 16.469 18.859 1 95.31 216 ILE B O 1
ATOM 5290 N N . VAL B 1 217 ? 19.719 16.578 21.078 1 94.06 217 VAL B N 1
ATOM 5291 C CA . VAL B 1 217 ? 20.547 15.406 21.328 1 94.06 217 VAL B CA 1
ATOM 5292 C C . VAL B 1 217 ? 19.875 14.172 20.719 1 94.06 217 VAL B C 1
ATOM 5294 O O . VAL B 1 217 ? 20.531 13.352 20.078 1 94.06 217 VAL B O 1
ATOM 5297 N N . LEU B 1 218 ? 18.656 14.047 20.891 1 94.75 218 LEU B N 1
ATOM 5298 C CA . LEU B 1 218 ? 17.906 12.891 20.406 1 94.75 218 LEU B CA 1
ATOM 5299 C C . LEU B 1 218 ? 17.938 12.836 18.875 1 94.75 218 LEU B C 1
ATOM 5301 O O . LEU B 1 218 ? 18.219 11.781 18.297 1 94.75 218 LEU B O 1
ATOM 5305 N N . VAL B 1 219 ? 17.641 13.898 18.219 1 95.38 219 VAL B N 1
ATOM 5306 C CA . VAL B 1 219 ? 17.594 13.93 16.75 1 95.38 219 VAL B CA 1
ATOM 5307 C C . VAL B 1 219 ? 19 13.727 16.203 1 95.38 219 VAL B C 1
ATOM 5309 O O . VAL B 1 219 ? 19.188 13.047 15.18 1 95.38 219 VAL B O 1
ATOM 5312 N N . SER B 1 220 ? 19.984 14.336 16.859 1 94.12 220 SER B N 1
ATOM 5313 C CA . SER B 1 220 ? 21.375 14.141 16.438 1 94.12 220 SER B CA 1
ATOM 5314 C C . SER B 1 220 ? 21.781 12.68 16.531 1 94.12 220 SER B C 1
ATOM 5316 O O . SER B 1 220 ? 22.422 12.141 15.633 1 94.12 220 SER B O 1
ATOM 5318 N N . GLN B 1 221 ? 21.406 12.047 17.562 1 93.44 221 GLN B N 1
ATOM 5319 C CA . GLN B 1 221 ? 21.719 10.633 17.734 1 93.44 221 GLN B CA 1
ATOM 5320 C C . GLN B 1 221 ? 21.047 9.789 16.656 1 93.44 221 GLN B C 1
ATOM 5322 O O . GLN B 1 221 ? 21.656 8.859 16.109 1 93.44 221 GLN B O 1
ATOM 5327 N N . GLN B 1 222 ? 19.859 10.062 16.422 1 94.25 222 GLN B N 1
ATOM 5328 C CA . GLN B 1 222 ? 19.125 9.328 15.391 1 94.25 222 GLN B CA 1
ATOM 5329 C C . GLN B 1 222 ? 19.797 9.461 14.031 1 94.25 222 GLN B C 1
ATOM 5331 O O . GLN B 1 222 ? 19.938 8.477 13.297 1 94.25 222 GLN B O 1
ATOM 5336 N N . LEU B 1 223 ? 20.188 10.625 13.719 1 94.31 223 LEU B N 1
ATOM 5337 C CA . LEU B 1 223 ? 20.844 10.867 12.445 1 94.31 223 LEU B CA 1
ATOM 5338 C C . LEU B 1 223 ? 22.219 10.18 12.406 1 94.31 223 LEU B C 1
ATOM 5340 O O . LEU B 1 223 ? 22.594 9.609 11.383 1 94.31 223 LEU B O 1
ATOM 5344 N N . ASP B 1 224 ? 22.859 10.242 13.547 1 92.75 224 ASP B N 1
ATOM 5345 C CA . ASP B 1 224 ? 24.172 9.609 13.625 1 92.75 224 ASP B CA 1
ATOM 5346 C C . ASP B 1 224 ? 24.078 8.109 13.391 1 92.75 224 ASP B C 1
ATOM 5348 O O . ASP B 1 224 ? 24.922 7.516 12.727 1 92.75 224 ASP B O 1
ATOM 5352 N N . ILE B 1 225 ? 23.078 7.512 13.891 1 92.56 225 ILE B N 1
ATOM 5353 C CA . ILE B 1 225 ? 22.859 6.082 13.695 1 92.56 225 ILE B CA 1
ATOM 5354 C C . ILE B 1 225 ? 22.625 5.789 12.211 1 92.56 225 ILE B C 1
ATOM 5356 O O . ILE B 1 225 ? 23.203 4.855 11.656 1 92.56 225 ILE B O 1
ATOM 5360 N N . LEU B 1 226 ? 21.859 6.625 11.57 1 92.5 226 LEU B N 1
ATOM 5361 C CA . LEU B 1 226 ? 21.516 6.422 10.164 1 92.5 226 LEU B CA 1
ATOM 5362 C C . LEU B 1 226 ? 22.734 6.695 9.273 1 92.5 226 LEU B C 1
ATOM 5364 O O . LEU B 1 226 ? 22.875 6.102 8.211 1 92.5 226 LEU B O 1
ATOM 5368 N N . LEU B 1 227 ? 23.594 7.586 9.742 1 93.25 227 LEU B N 1
ATOM 5369 C CA . LEU B 1 227 ? 24.766 7.98 8.945 1 93.25 227 LEU B CA 1
ATOM 5370 C C . LEU B 1 227 ? 25.969 7.102 9.266 1 93.25 227 LEU B C 1
ATOM 5372 O O . LEU B 1 227 ? 27 7.211 8.617 1 93.25 227 LEU B O 1
ATOM 5376 N N . GLY B 1 228 ? 25.891 6.27 10.25 1 89.44 228 GLY B N 1
ATOM 5377 C CA . GLY B 1 228 ? 26.969 5.371 10.609 1 89.44 228 GLY B CA 1
ATOM 5378 C C . GLY B 1 228 ? 28.109 6.066 11.336 1 89.44 228 GLY B C 1
ATOM 5379 O O . GLY B 1 228 ? 29.281 5.738 11.125 1 89.44 228 GLY B O 1
ATOM 5380 N N . GLN B 1 229 ? 27.734 7.148 12 1 88.94 229 GLN B N 1
ATOM 5381 C CA . GLN B 1 229 ? 28.734 7.918 12.75 1 88.94 229 GLN B CA 1
ATOM 5382 C C . GLN B 1 229 ? 28.641 7.621 14.242 1 88.94 229 GLN B C 1
ATOM 5384 O O . GLN B 1 229 ? 27.828 6.801 14.672 1 88.94 229 GLN B O 1
ATOM 5389 N N . ASP B 1 230 ? 29.562 8.289 14.93 1 88.88 230 ASP B N 1
ATOM 5390 C CA . ASP B 1 230 ? 29.531 8.156 16.375 1 88.88 230 ASP B CA 1
ATOM 5391 C C . ASP B 1 230 ? 28.234 8.727 16.969 1 88.88 230 ASP B C 1
ATOM 5393 O O . ASP B 1 230 ? 27.828 9.828 16.609 1 88.88 230 ASP B O 1
ATOM 5397 N N . GLU B 1 231 ? 27.594 7.969 17.781 1 88.94 231 GLU B N 1
ATOM 5398 C CA . GLU B 1 231 ? 26.266 8.289 18.297 1 88.94 231 GLU B CA 1
ATOM 5399 C C . GLU B 1 231 ? 26.328 9.461 19.266 1 88.94 231 GLU B C 1
ATOM 5401 O O . GLU B 1 231 ? 25.297 10.055 19.594 1 88.94 231 GLU B O 1
ATOM 5406 N N . ASN B 1 232 ? 27.516 9.867 19.703 1 87.12 232 ASN B N 1
ATOM 5407 C CA . ASN B 1 232 ? 27.625 10.93 20.688 1 87.12 232 ASN B CA 1
ATOM 5408 C C . ASN B 1 232 ? 28 12.258 20.047 1 87.12 232 ASN B C 1
ATOM 5410 O O . ASN B 1 232 ? 28.203 13.258 20.75 1 87.12 232 ASN B O 1
ATOM 5414 N N . LEU B 1 233 ? 27.984 12.273 18.719 1 87 233 LEU B N 1
ATOM 5415 C CA . LEU B 1 233 ? 28.328 13.492 18 1 87 233 LEU B CA 1
ATOM 5416 C C . LEU B 1 233 ? 27.125 14.414 17.875 1 87 233 LEU B C 1
ATOM 5418 O O . LEU B 1 233 ? 26.016 13.945 17.609 1 87 233 LEU B O 1
ATOM 5422 N N . LEU B 1 234 ? 27.344 15.609 18.219 1 90.25 234 LEU B N 1
ATOM 5423 C CA . LEU B 1 234 ? 26.312 16.609 17.984 1 90.25 234 LEU B CA 1
ATOM 5424 C C . LEU B 1 234 ? 26.453 17.219 16.594 1 90.25 234 LEU B C 1
ATOM 5426 O O . LEU B 1 234 ? 27.516 17.75 16.25 1 90.25 234 LEU B O 1
ATOM 5430 N N . LEU B 1 235 ? 25.438 17.062 15.828 1 90.62 235 LEU B N 1
ATOM 5431 C CA . LEU B 1 235 ? 25.469 17.516 14.438 1 90.62 235 LEU B CA 1
ATOM 5432 C C . LEU B 1 235 ? 24.969 18.938 14.328 1 90.62 235 LEU B C 1
ATOM 5434 O O . LEU B 1 235 ? 23.906 19.281 14.859 1 90.62 235 LEU B O 1
ATOM 5438 N N . LYS B 1 236 ? 25.75 19.734 13.75 1 88.81 236 LYS B N 1
ATOM 5439 C CA . LYS B 1 236 ? 25.344 21.109 13.5 1 88.81 236 LYS B CA 1
ATOM 5440 C C . LYS B 1 236 ? 24.969 21.312 12.031 1 88.81 236 LYS B C 1
ATOM 5442 O O . LYS B 1 236 ? 25.797 21.109 11.141 1 88.81 236 LYS B O 1
ATOM 5447 N N . PRO B 1 237 ? 23.688 21.625 11.82 1 88.44 237 PRO B N 1
ATOM 5448 C CA . PRO B 1 237 ? 23.234 21.781 10.438 1 88.44 237 PRO B CA 1
ATOM 5449 C C . PRO B 1 237 ? 23.781 23.031 9.766 1 88.44 237 PRO B C 1
ATOM 5451 O O . PRO B 1 237 ? 24.156 23.984 10.453 1 88.44 237 PRO B O 1
ATOM 5454 N N . ASP B 1 238 ? 23.844 22.953 8.414 1 82.62 238 ASP B N 1
ATOM 5455 C CA . ASP B 1 238 ? 24.297 24.078 7.609 1 82.62 238 ASP B CA 1
ATOM 5456 C C . ASP B 1 238 ? 23.141 25.031 7.305 1 82.62 238 ASP B C 1
ATOM 5458 O O . ASP B 1 238 ? 22.062 24.594 6.902 1 82.62 238 ASP B O 1
ATOM 5462 N N . THR B 1 239 ? 23.391 26.328 7.547 1 75.5 239 THR B N 1
ATOM 5463 C CA . THR B 1 239 ? 22.344 27.328 7.398 1 75.5 239 THR B CA 1
ATOM 5464 C C . THR B 1 239 ? 22.375 27.938 5.996 1 75.5 239 THR B C 1
ATOM 5466 O O . THR B 1 239 ? 21.5 28.734 5.648 1 75.5 239 THR B O 1
ATOM 5469 N N . THR B 1 240 ? 23.266 27.531 5.203 1 71.56 240 THR B N 1
ATOM 5470 C CA . THR B 1 240 ? 23.438 28.188 3.912 1 71.56 240 THR B CA 1
ATOM 5471 C C . THR B 1 240 ? 22.297 27.828 2.963 1 71.56 240 THR B C 1
ATOM 5473 O O . THR B 1 240 ? 21.969 28.609 2.066 1 71.56 240 THR B O 1
ATOM 5476 N N . LEU B 1 241 ? 21.672 26.75 3.182 1 69.5 241 LEU B N 1
ATOM 5477 C CA . LEU B 1 241 ? 20.641 26.281 2.262 1 69.5 241 LEU B CA 1
ATOM 5478 C C . LEU B 1 241 ? 19.359 27.078 2.436 1 69.5 241 LEU B C 1
ATOM 5480 O O . LEU B 1 241 ? 18.531 27.156 1.518 1 69.5 241 LEU B O 1
ATOM 5484 N N . LEU B 1 242 ? 19.234 27.688 3.557 1 64.19 242 LEU B N 1
ATOM 5485 C CA . LEU B 1 242 ? 17.984 28.391 3.881 1 64.19 242 LEU B CA 1
ATOM 5486 C C . LEU B 1 242 ? 17.797 29.609 2.973 1 64.19 242 LEU B C 1
ATOM 5488 O O . LEU B 1 242 ? 16.672 30.062 2.779 1 64.19 242 LEU B O 1
ATOM 5492 N N . HIS B 1 243 ? 18.938 30 2.418 1 62.56 243 HIS B N 1
ATOM 5493 C CA . HIS B 1 243 ? 18.844 31.25 1.657 1 62.56 243 HIS B CA 1
ATOM 5494 C C . HIS B 1 243 ? 18.75 30.969 0.161 1 62.56 243 HIS B C 1
ATOM 5496 O O . HIS B 1 243 ? 18.672 31.891 -0.644 1 62.56 243 HIS B O 1
ATOM 5502 N N . GLN B 1 244 ? 18.703 29.688 -0.131 1 61.16 244 GLN B N 1
ATOM 5503 C CA . GLN B 1 244 ? 18.641 29.391 -1.562 1 61.16 244 GLN B CA 1
ATOM 5504 C C . GLN B 1 244 ? 17.203 29.344 -2.051 1 61.16 244 GLN B C 1
AT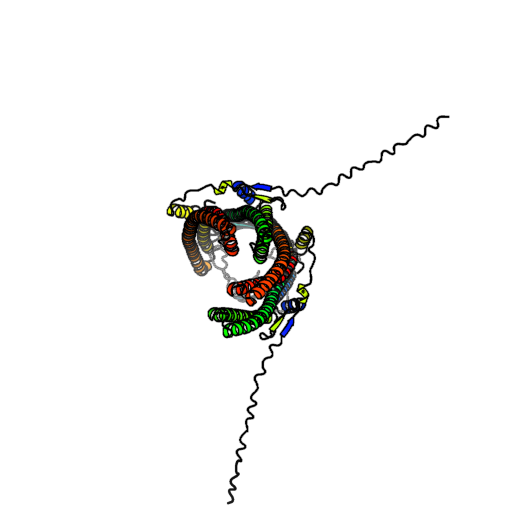OM 5506 O O . GLN B 1 244 ? 16.422 28.484 -1.63 1 61.16 244 GLN B O 1
ATOM 5511 N N . ALA B 1 245 ? 16.703 30.578 -2.531 1 59.56 245 ALA B N 1
ATOM 5512 C CA . ALA B 1 245 ? 15.367 30.641 -3.098 1 59.56 245 ALA B CA 1
ATOM 5513 C C . ALA B 1 245 ? 15.328 30.047 -4.504 1 59.56 245 ALA B C 1
ATOM 5515 O O . ALA B 1 245 ? 16.078 30.469 -5.383 1 59.56 245 ALA B O 1
ATOM 5516 N N . VAL B 1 246 ? 14.898 28.812 -4.598 1 65.88 246 VAL B N 1
ATOM 5517 C CA . VAL B 1 246 ? 14.797 28.312 -5.965 1 65.88 246 VAL B CA 1
ATOM 5518 C C . VAL B 1 246 ? 13.422 28.656 -6.543 1 65.88 246 VAL B C 1
ATOM 5520 O O . VAL B 1 246 ? 12.406 28.531 -5.859 1 65.88 246 VAL B O 1
ATOM 5523 N N . ALA B 1 247 ? 13.469 29.328 -7.699 1 69.94 247 ALA B N 1
ATOM 5524 C CA . ALA B 1 247 ? 12.25 29.75 -8.391 1 69.94 247 ALA B CA 1
ATOM 5525 C C . ALA B 1 247 ? 11.438 28.547 -8.844 1 69.94 247 ALA B C 1
ATOM 5527 O O . ALA B 1 247 ? 11.992 27.547 -9.297 1 69.94 247 ALA B O 1
ATOM 5528 N N . LEU B 1 248 ? 10.125 28.609 -8.547 1 81.31 248 LEU B N 1
ATOM 5529 C CA . LEU B 1 248 ? 9.18 27.578 -8.977 1 81.31 248 LEU B CA 1
ATOM 5530 C C . LEU B 1 248 ? 8.969 27.625 -10.484 1 81.31 248 LEU B C 1
ATOM 5532 O O . LEU B 1 248 ? 8.898 28.703 -11.07 1 81.31 248 LEU B O 1
ATOM 5536 N N . GLU B 1 249 ? 9.133 26.5 -11.164 1 81.19 249 GLU B N 1
ATOM 5537 C CA . GLU B 1 249 ? 8.797 26.359 -12.578 1 81.19 249 GLU B CA 1
ATOM 5538 C C . GLU B 1 249 ? 7.285 26.234 -12.773 1 81.19 249 GLU B C 1
ATOM 5540 O O . GLU B 1 249 ? 6.52 26.281 -11.812 1 81.19 249 GLU B O 1
ATOM 5545 N N . ALA B 1 250 ? 6.957 26.125 -14.141 1 85 250 ALA B N 1
ATOM 5546 C CA . ALA B 1 250 ? 5.543 25.953 -14.477 1 85 250 ALA B CA 1
ATOM 5547 C C . ALA B 1 250 ? 5.035 24.578 -14.062 1 85 250 ALA B C 1
ATOM 5549 O O . ALA B 1 250 ? 5.77 23.594 -14.148 1 85 250 ALA B O 1
ATOM 5550 N N . TYR B 1 251 ? 3.795 24.625 -13.57 1 86.31 251 TYR B N 1
ATOM 5551 C CA . TYR B 1 251 ? 3.156 23.406 -13.086 1 86.31 251 TYR B CA 1
ATOM 5552 C C . TYR B 1 251 ? 3.225 22.297 -14.133 1 86.31 251 TYR B C 1
ATOM 5554 O O . TYR B 1 251 ? 3.559 21.156 -13.812 1 86.31 251 TYR B O 1
ATOM 5562 N N . ASP B 1 252 ? 2.975 22.562 -15.352 1 87.62 252 ASP B N 1
ATOM 5563 C CA . ASP B 1 252 ? 2.904 21.578 -16.422 1 87.62 252 ASP B CA 1
ATOM 5564 C C . ASP B 1 252 ? 4.266 20.922 -16.656 1 87.62 252 ASP B C 1
ATOM 5566 O O . ASP B 1 252 ? 4.344 19.75 -17.031 1 87.62 252 ASP B O 1
ATOM 5570 N N . ASP B 1 253 ? 5.293 21.656 -16.406 1 88.88 253 ASP B N 1
ATOM 5571 C CA . ASP B 1 253 ? 6.641 21.141 -16.594 1 88.88 253 ASP B CA 1
ATOM 5572 C C . ASP B 1 253 ? 6.961 20.078 -15.539 1 88.88 253 ASP B C 1
ATOM 5574 O O . ASP B 1 253 ? 7.617 19.078 -15.836 1 88.88 253 ASP B O 1
ATOM 5578 N N . TYR B 1 254 ? 6.453 20.344 -14.406 1 91.19 254 TYR B N 1
ATOM 5579 C CA . TYR B 1 254 ? 6.703 19.391 -13.32 1 91.19 254 TYR B CA 1
ATOM 5580 C C . TYR B 1 254 ? 5.996 18.078 -13.586 1 91.19 254 TYR B C 1
ATOM 5582 O O . TYR B 1 254 ? 6.535 17 -13.289 1 91.19 254 TYR B O 1
ATOM 5590 N N . ILE B 1 255 ? 4.844 18.141 -14.164 1 90.62 255 ILE B N 1
ATOM 5591 C CA . ILE B 1 255 ? 4.07 16.938 -14.453 1 90.62 255 ILE B CA 1
ATOM 5592 C C . ILE B 1 255 ? 4.789 16.109 -15.508 1 90.62 255 ILE B C 1
ATOM 5594 O O . ILE B 1 255 ? 4.922 14.891 -15.367 1 90.62 255 ILE B O 1
ATOM 5598 N N . THR B 1 256 ? 5.238 16.75 -16.547 1 91 256 THR B N 1
ATOM 5599 C CA . THR B 1 256 ? 5.922 16.047 -17.625 1 91 256 THR B CA 1
ATOM 5600 C C . THR B 1 256 ? 7.215 15.414 -17.125 1 91 256 THR B C 1
ATOM 5602 O O . THR B 1 256 ? 7.535 14.281 -17.5 1 91 256 THR B O 1
ATOM 5605 N N . LEU B 1 257 ? 7.855 16.109 -16.281 1 90.75 257 LEU B N 1
ATOM 5606 C CA . LEU B 1 257 ? 9.086 15.586 -15.695 1 90.75 257 LEU B CA 1
ATOM 5607 C C . LEU B 1 257 ? 8.805 14.367 -14.82 1 90.75 257 LEU B C 1
ATOM 5609 O O . LEU B 1 257 ? 9.547 13.383 -14.859 1 90.75 257 LEU B O 1
ATOM 5613 N N . ALA B 1 258 ? 7.746 14.414 -14.07 1 92.94 258 ALA B N 1
ATOM 5614 C CA . ALA B 1 258 ? 7.387 13.312 -13.172 1 92.94 258 ALA B CA 1
ATOM 5615 C C . ALA B 1 258 ? 7.031 12.062 -13.969 1 92.94 258 ALA B C 1
ATOM 5617 O O . ALA B 1 258 ? 7.426 10.953 -13.594 1 92.94 258 ALA B O 1
ATOM 5618 N N . TYR B 1 259 ? 6.352 12.266 -15.117 1 92.38 259 TYR B N 1
ATOM 5619 C CA . TYR B 1 259 ? 5.957 11.133 -15.938 1 92.38 259 TYR B CA 1
ATOM 5620 C C . TYR B 1 259 ? 7.176 10.438 -16.531 1 92.38 259 TYR B C 1
ATOM 5622 O O . TYR B 1 259 ? 7.199 9.211 -16.672 1 92.38 259 TYR B O 1
ATOM 5630 N N . THR B 1 260 ? 8.18 11.164 -16.766 1 90.94 260 THR B N 1
ATOM 5631 C CA . THR B 1 260 ? 9.312 10.617 -17.5 1 90.94 260 THR B CA 1
ATOM 5632 C C . THR B 1 260 ? 10.414 10.164 -16.547 1 90.94 260 THR B C 1
ATOM 5634 O O . THR B 1 260 ? 11.07 9.148 -16.781 1 90.94 260 THR B O 1
ATOM 5637 N N . ASN B 1 261 ? 10.547 10.828 -15.43 1 90.44 261 ASN B N 1
ATOM 5638 C CA . ASN B 1 261 ? 11.742 10.609 -14.617 1 90.44 261 ASN B CA 1
ATOM 5639 C C . ASN B 1 261 ? 11.414 9.836 -13.344 1 90.44 261 ASN B C 1
ATOM 5641 O O . ASN B 1 261 ? 12.312 9.328 -12.672 1 90.44 261 ASN B O 1
ATOM 5645 N N . ASP B 1 262 ? 10.18 9.758 -12.961 1 91.69 262 ASP B N 1
ATOM 5646 C CA . ASP B 1 262 ? 9.82 9.07 -11.719 1 91.69 262 ASP B CA 1
ATOM 5647 C C . ASP B 1 262 ? 10.133 7.578 -11.805 1 91.69 262 ASP B C 1
ATOM 5649 O O . ASP B 1 262 ? 9.586 6.871 -12.648 1 91.69 262 ASP B O 1
ATOM 5653 N N . PRO B 1 263 ? 11.031 7.082 -10.906 1 93.38 263 PRO B N 1
ATOM 5654 C CA . PRO B 1 263 ? 11.406 5.668 -10.953 1 93.38 263 PRO B CA 1
ATOM 5655 C C . PRO B 1 263 ? 10.227 4.734 -10.695 1 93.38 263 PRO B C 1
ATOM 5657 O O . PRO B 1 263 ? 10.172 3.633 -11.25 1 93.38 263 PRO B O 1
ATOM 5660 N N . ALA B 1 264 ? 9.281 5.156 -9.906 1 92.44 264 ALA B N 1
ATOM 5661 C CA . ALA B 1 264 ? 8.109 4.324 -9.633 1 92.44 264 ALA B CA 1
ATOM 5662 C C . ALA B 1 264 ? 7.266 4.137 -10.891 1 92.44 264 ALA B C 1
ATOM 5664 O O . ALA B 1 264 ? 6.707 3.061 -11.117 1 92.44 264 ALA B O 1
ATOM 5665 N N . MET B 1 265 ? 7.176 5.207 -11.719 1 93.81 265 MET B N 1
ATOM 5666 C CA . MET B 1 265 ? 6.461 5.125 -12.992 1 93.81 265 MET B CA 1
ATOM 5667 C C . MET B 1 265 ? 7.18 4.195 -13.961 1 93.81 265 MET B C 1
ATOM 5669 O O . MET B 1 265 ? 6.551 3.359 -14.617 1 93.81 265 MET B O 1
ATOM 5673 N N . LYS B 1 266 ? 8.508 4.293 -13.977 1 94.31 266 LYS B N 1
ATOM 5674 C CA . LYS B 1 266 ? 9.305 3.424 -14.836 1 94.31 266 LYS B CA 1
ATOM 5675 C C . LYS B 1 266 ? 9.18 1.965 -14.406 1 94.31 266 LYS B C 1
ATOM 5677 O O . LYS B 1 266 ? 9.156 1.064 -15.242 1 94.31 266 LYS B O 1
ATOM 5682 N N . LEU B 1 267 ? 9.086 1.772 -13.117 1 95.19 267 LEU B N 1
ATOM 5683 C CA . LEU B 1 267 ? 8.93 0.435 -12.555 1 95.19 267 LEU B CA 1
ATOM 5684 C C . LEU B 1 267 ? 7.621 -0.201 -13.023 1 95.19 267 LEU B C 1
ATOM 5686 O O . LEU B 1 267 ? 7.609 -1.352 -13.461 1 95.19 267 LEU B O 1
ATOM 5690 N N . LEU B 1 268 ? 6.523 0.575 -12.992 1 95.56 268 LEU B N 1
ATOM 5691 C CA . LEU B 1 268 ? 5.223 0.059 -13.414 1 95.56 268 LEU B CA 1
ATOM 5692 C C . LEU B 1 268 ? 5.207 -0.221 -14.914 1 95.56 268 LEU B C 1
ATOM 5694 O O . LEU B 1 268 ? 4.59 -1.19 -15.359 1 95.56 268 LEU B O 1
ATOM 5698 N N . ARG B 1 269 ? 5.918 0.607 -15.68 1 95.88 269 ARG B N 1
ATOM 5699 C CA . ARG B 1 269 ? 6.008 0.381 -17.109 1 95.88 269 ARG B CA 1
ATOM 5700 C C . ARG B 1 269 ? 6.762 -0.908 -17.422 1 95.88 269 ARG B C 1
ATOM 5702 O O . ARG B 1 269 ? 6.383 -1.659 -18.328 1 95.88 269 ARG B O 1
ATOM 5709 N N . LYS B 1 270 ? 7.797 -1.147 -16.594 1 96.19 270 LYS B N 1
ATOM 5710 C CA . LYS B 1 270 ? 8.539 -2.393 -16.766 1 96.19 270 LYS B CA 1
ATOM 5711 C C . LYS B 1 270 ? 7.695 -3.598 -16.375 1 96.19 270 LYS B C 1
ATOM 5713 O O . LYS B 1 270 ? 7.805 -4.664 -16.984 1 96.19 270 LYS B O 1
ATOM 5718 N N . GLN B 1 271 ? 6.84 -3.42 -15.422 1 95.56 271 GLN B N 1
ATOM 5719 C CA . GLN B 1 271 ? 5.926 -4.484 -15.016 1 95.56 271 GLN B CA 1
ATOM 5720 C C . GLN B 1 271 ? 4.914 -4.785 -16.125 1 95.56 271 GLN B C 1
ATOM 5722 O O . GLN B 1 271 ? 4.527 -5.941 -16.312 1 95.56 271 GLN B O 1
ATOM 5727 N N . THR B 1 272 ? 4.488 -3.762 -16.844 1 96.88 272 THR B N 1
ATOM 5728 C CA . THR B 1 272 ? 3.6 -3.963 -17.984 1 96.88 272 THR B CA 1
ATOM 5729 C C . THR B 1 272 ? 4.312 -4.727 -19.094 1 96.88 272 THR B C 1
ATOM 5731 O O . THR B 1 272 ? 3.729 -5.613 -19.719 1 96.88 272 THR B O 1
ATOM 5734 N N . GLU B 1 273 ? 5.602 -4.418 -19.281 1 96.69 273 GLU B N 1
ATOM 5735 C CA . GLU B 1 273 ? 6.398 -5.16 -20.25 1 96.69 273 GLU B CA 1
ATOM 5736 C C . GLU B 1 273 ? 6.547 -6.621 -19.828 1 96.69 273 GLU B C 1
ATOM 5738 O O . GLU B 1 273 ? 6.508 -7.52 -20.672 1 96.69 273 GLU B O 1
ATOM 5743 N N . LEU B 1 274 ? 6.703 -6.809 -18.562 1 96.44 274 LEU B N 1
ATOM 5744 C CA . LEU B 1 274 ? 6.785 -8.164 -18.016 1 96.44 274 LEU B CA 1
ATOM 5745 C C . LEU B 1 274 ? 5.496 -8.93 -18.281 1 96.44 274 LEU B C 1
ATOM 5747 O O . LEU B 1 274 ? 5.539 -10.102 -18.672 1 96.44 274 LEU B O 1
ATOM 5751 N N . ALA B 1 275 ? 4.371 -8.242 -18.109 1 96.56 275 ALA B N 1
ATOM 5752 C CA . ALA B 1 275 ? 3.082 -8.875 -18.375 1 96.56 275 ALA B CA 1
ATOM 5753 C C . ALA B 1 275 ? 2.922 -9.211 -19.844 1 96.56 275 ALA B C 1
ATOM 5755 O O . ALA B 1 275 ? 2.352 -10.25 -20.203 1 96.56 275 ALA B O 1
ATOM 5756 N N . ARG B 1 276 ? 3.436 -8.391 -20.734 1 96.88 276 ARG B N 1
ATOM 5757 C CA . ARG B 1 276 ? 3.395 -8.664 -22.172 1 96.88 276 ARG B CA 1
ATOM 5758 C C . ARG B 1 276 ? 4.25 -9.875 -22.531 1 96.88 276 ARG B C 1
ATOM 5760 O O . ARG B 1 276 ? 3.869 -10.68 -23.375 1 96.88 276 ARG B O 1
ATOM 5767 N N . ASN B 1 277 ? 5.379 -9.953 -21.781 1 96.62 277 ASN B N 1
ATOM 5768 C CA . ASN B 1 277 ? 6.238 -11.109 -21.984 1 96.62 277 ASN B CA 1
ATOM 5769 C C . ASN B 1 277 ? 5.562 -12.398 -21.516 1 96.62 277 ASN B C 1
ATOM 5771 O O . ASN B 1 277 ? 5.797 -13.469 -22.062 1 96.62 277 ASN B O 1
ATOM 5775 N N . GLU B 1 278 ? 4.68 -12.297 -20.562 1 95.81 278 GLU B N 1
ATOM 5776 C CA . GLU B 1 278 ? 3.967 -13.461 -20.047 1 95.81 278 GLU B CA 1
ATOM 5777 C C . GLU B 1 278 ? 2.979 -14 -21.078 1 95.81 278 GLU B C 1
ATOM 5779 O O . GLU B 1 278 ? 2.711 -15.203 -21.125 1 95.81 278 GLU B O 1
ATOM 5784 N N . ILE B 1 279 ? 2.43 -13.102 -21.984 1 95.94 279 ILE B N 1
ATOM 5785 C CA . ILE B 1 279 ? 1.558 -13.547 -23.062 1 95.94 279 ILE B CA 1
ATOM 5786 C C . ILE B 1 279 ? 2.338 -14.438 -24.031 1 95.94 279 ILE B C 1
ATOM 5788 O O . ILE B 1 279 ? 1.873 -15.523 -24.391 1 95.94 279 ILE B O 1
ATOM 5792 N N . ARG B 1 280 ? 3.566 -13.969 -24.312 1 95.44 280 ARG B N 1
ATOM 5793 C CA . ARG B 1 280 ? 4.406 -14.734 -25.219 1 95.44 280 ARG B CA 1
ATOM 5794 C C . ARG B 1 280 ? 4.836 -16.062 -24.594 1 95.44 280 ARG B C 1
ATOM 5796 O O . ARG B 1 280 ? 4.945 -17.078 -25.281 1 95.44 280 ARG B O 1
ATOM 5803 N N . LEU B 1 281 ? 5.07 -16.031 -23.328 1 94.75 281 LEU B N 1
ATOM 5804 C CA . LEU B 1 281 ? 5.402 -17.25 -22.609 1 94.75 281 LEU B CA 1
ATOM 5805 C C . LEU B 1 281 ? 4.23 -18.234 -22.625 1 94.75 281 LEU B C 1
ATOM 5807 O O . LEU B 1 281 ? 4.422 -19.438 -22.844 1 94.75 281 LEU B O 1
ATOM 5811 N N . ALA B 1 282 ? 2.998 -17.688 -22.484 1 92.75 282 ALA B N 1
ATOM 5812 C CA . ALA B 1 282 ? 1.81 -18.547 -22.516 1 92.75 282 ALA B CA 1
ATOM 5813 C C . ALA B 1 282 ? 1.592 -19.109 -23.922 1 92.75 282 ALA B C 1
ATOM 5815 O O . ALA B 1 282 ? 1.178 -20.266 -24.078 1 92.75 282 ALA B O 1
ATOM 5816 N N . GLN B 1 283 ? 1.937 -18.359 -24.938 1 94 283 GLN B N 1
ATOM 5817 C CA . GLN B 1 283 ? 1.804 -18.812 -26.312 1 94 283 GLN B CA 1
ATOM 5818 C C . GLN B 1 283 ? 2.842 -19.875 -26.656 1 94 283 GLN B C 1
ATOM 5820 O O . GLN B 1 283 ? 2.586 -20.766 -27.469 1 94 283 GLN B O 1
ATOM 5825 N N . SER B 1 284 ? 3.996 -19.734 -25.922 1 93 284 SER B N 1
ATOM 5826 C CA . SER B 1 284 ? 5.07 -20.688 -26.188 1 93 284 SER B CA 1
ATOM 5827 C C . SER B 1 284 ? 4.688 -22.094 -25.75 1 93 284 SER B C 1
ATOM 5829 O O . SER B 1 284 ? 5.199 -23.078 -26.281 1 93 284 SER B O 1
ATOM 5831 N N . LEU B 1 285 ? 3.736 -22.203 -24.844 1 89.94 285 LEU B N 1
ATOM 5832 C CA . LEU B 1 285 ? 3.305 -23.516 -24.344 1 89.94 285 LEU B CA 1
ATOM 5833 C C . LEU B 1 285 ? 2.459 -24.234 -25.375 1 89.94 285 LEU B C 1
ATOM 5835 O O . LEU B 1 285 ? 2.262 -25.453 -25.281 1 89.94 285 LEU B O 1
ATOM 5839 N N . SER B 1 286 ? 1.956 -23.516 -26.531 1 91.44 286 SER B N 1
ATOM 5840 C CA . SER B 1 286 ? 1.132 -24.109 -27.562 1 91.44 286 SER B CA 1
ATOM 5841 C C . SER B 1 286 ? 1.955 -24.422 -28.812 1 91.44 286 SER B C 1
ATOM 5843 O O . SER B 1 286 ? 1.405 -24.797 -29.844 1 91.44 286 SER B O 1
ATOM 5845 N N . LEU B 1 287 ? 3.262 -24.25 -28.719 1 93.12 287 LEU B N 1
ATOM 5846 C CA . LEU B 1 287 ? 4.145 -24.5 -29.859 1 93.12 287 LEU B CA 1
ATOM 5847 C C . LEU B 1 287 ? 4.957 -25.766 -29.641 1 93.12 287 LEU B C 1
ATOM 5849 O O . LEU B 1 287 ? 5.109 -26.234 -28.516 1 93.12 287 LEU B O 1
ATOM 5853 N N . PRO B 1 288 ? 5.422 -26.359 -30.703 1 93.12 288 PRO B N 1
ATOM 5854 C CA . PRO B 1 288 ? 6.195 -27.594 -30.578 1 93.12 288 PRO B CA 1
ATOM 5855 C C . PRO B 1 288 ? 7.574 -27.375 -29.969 1 93.12 288 PRO B C 1
ATOM 5857 O O . PRO B 1 288 ? 8.078 -26.25 -29.969 1 93.12 288 PRO B O 1
ATOM 5860 N N . SER B 1 289 ? 8.07 -28.391 -29.391 1 94.12 289 SER B N 1
ATOM 5861 C CA . SER B 1 289 ? 9.414 -28.359 -28.828 1 94.12 289 SER B CA 1
ATOM 5862 C C . SER B 1 289 ? 10.328 -29.359 -29.547 1 94.12 289 SER B C 1
ATOM 5864 O O . SER B 1 289 ? 9.898 -30.453 -29.906 1 94.12 289 SER B O 1
ATOM 5866 N N . ILE B 1 290 ? 11.539 -28.891 -29.891 1 94.75 290 ILE B N 1
ATOM 5867 C CA . ILE B 1 290 ? 12.539 -29.719 -30.562 1 94.75 290 ILE B CA 1
ATOM 5868 C C . ILE B 1 290 ? 13.781 -29.844 -29.688 1 94.75 290 ILE B C 1
ATOM 5870 O O . ILE B 1 290 ? 14.281 -28.844 -29.156 1 94.75 290 ILE B O 1
ATOM 5874 N N . SER B 1 291 ? 14.211 -31.031 -29.484 1 94.5 291 SER B N 1
ATOM 5875 C CA . SER B 1 291 ? 15.406 -31.266 -28.672 1 94.5 291 SER B CA 1
ATOM 5876 C C . SER B 1 291 ? 16.312 -32.312 -29.328 1 94.5 291 SER B C 1
ATOM 5878 O O . SER B 1 291 ? 15.836 -33.188 -30.047 1 94.5 291 SER B O 1
ATOM 5880 N N . LEU B 1 292 ? 17.609 -32.094 -29.109 1 94.5 292 LEU B N 1
ATOM 5881 C CA . LEU B 1 292 ? 18.609 -33.094 -29.469 1 94.5 292 LEU B CA 1
ATOM 5882 C C . LEU B 1 292 ? 18.891 -34.031 -28.297 1 94.5 292 LEU B C 1
ATOM 5884 O O . LEU B 1 292 ? 19.016 -33.562 -27.156 1 94.5 292 LEU B O 1
ATOM 5888 N N . TYR B 1 293 ? 18.859 -35.281 -28.594 1 92.25 293 TYR B N 1
ATOM 5889 C CA . TYR B 1 293 ? 19.172 -36.188 -27.516 1 92.25 293 TYR B CA 1
ATOM 5890 C C . TYR B 1 293 ? 20.219 -37.219 -27.953 1 92.25 293 TYR B C 1
ATOM 5892 O O . TYR B 1 293 ? 20.391 -37.469 -29.141 1 92.25 293 TYR B O 1
ATOM 5900 N N . ALA B 1 294 ? 21.078 -37.625 -27.031 1 91 294 ALA B N 1
ATOM 5901 C CA . ALA B 1 294 ? 22.047 -38.719 -27.172 1 91 294 ALA B CA 1
ATOM 5902 C C . ALA B 1 294 ? 22.078 -39.594 -25.922 1 91 294 ALA B C 1
ATOM 5904 O O . ALA B 1 294 ? 21.969 -39.094 -24.797 1 91 294 ALA B O 1
ATOM 5905 N N . SER B 1 295 ? 22.047 -40.875 -26.203 1 90.56 295 SER B N 1
ATOM 5906 C CA . SER B 1 295 ? 22.047 -41.812 -25.062 1 90.56 295 SER B CA 1
ATOM 5907 C C . SER B 1 295 ? 22.969 -43 -25.312 1 90.56 295 SER B C 1
ATOM 5909 O O . SER B 1 295 ? 23.109 -43.438 -26.453 1 90.56 295 SER B O 1
ATOM 5911 N N . ASN B 1 296 ? 23.672 -43.406 -24.328 1 88.75 296 ASN B N 1
ATOM 5912 C CA . ASN B 1 296 ? 24.484 -44.625 -24.312 1 88.75 296 ASN B CA 1
ATOM 5913 C C . ASN B 1 296 ? 24.125 -45.5 -23.125 1 88.75 296 ASN B C 1
ATOM 5915 O O . ASN B 1 296 ? 24.125 -45.062 -21.984 1 88.75 296 ASN B O 1
ATOM 5919 N N . THR B 1 297 ? 23.719 -46.656 -23.469 1 86 297 THR B N 1
ATOM 5920 C CA . THR B 1 297 ? 23.312 -47.594 -22.406 1 86 297 THR B CA 1
ATOM 5921 C C . THR B 1 297 ? 24.109 -48.875 -22.484 1 86 297 THR B C 1
ATOM 5923 O O . THR B 1 297 ? 24.188 -49.5 -23.547 1 86 297 THR B O 1
ATOM 5926 N N . LEU B 1 298 ? 24.734 -49.188 -21.422 1 82.5 298 LEU B N 1
ATOM 5927 C CA . LEU B 1 298 ? 25.391 -50.469 -21.219 1 82.5 298 LEU B CA 1
ATOM 5928 C C . LEU B 1 298 ? 24.609 -51.312 -20.25 1 82.5 298 LEU B C 1
ATOM 5930 O O . LEU B 1 298 ? 24.469 -50.969 -19.062 1 82.5 298 LEU B O 1
ATOM 5934 N N . ALA B 1 299 ? 23.969 -52.312 -20.828 1 81.75 299 ALA B N 1
ATOM 5935 C CA . ALA B 1 299 ? 23.109 -53.125 -19.984 1 81.75 299 ALA B CA 1
ATOM 5936 C C . ALA B 1 299 ? 23.484 -54.594 -20.062 1 81.75 299 ALA B C 1
ATOM 5938 O O . ALA B 1 299 ? 24.047 -55.031 -21.078 1 81.75 299 ALA B O 1
ATOM 5939 N N . ARG B 1 300 ? 23.266 -55.281 -18.906 1 77.56 300 ARG B N 1
ATOM 5940 C CA . ARG B 1 300 ? 23.344 -56.75 -18.766 1 77.56 300 ARG B CA 1
ATOM 5941 C C . ARG B 1 300 ? 22.172 -57.281 -17.969 1 77.56 300 ARG B C 1
ATOM 5943 O O . ARG B 1 300 ? 21.859 -56.781 -16.891 1 77.56 300 ARG B O 1
ATOM 5950 N N . PRO B 1 301 ? 21.438 -58.312 -18.453 1 71.62 301 PRO B N 1
ATOM 5951 C CA . PRO B 1 301 ? 21.438 -59.062 -19.734 1 71.62 301 PRO B CA 1
ATOM 5952 C C . PRO B 1 301 ? 20.797 -58.25 -20.859 1 71.62 301 PRO B C 1
ATOM 5954 O O . PRO B 1 301 ? 20.312 -57.156 -20.656 1 71.62 301 PRO B O 1
ATOM 5957 N N . VAL B 1 302 ? 20.984 -58.844 -22.094 1 63.97 302 VAL B N 1
ATOM 5958 C CA . VAL B 1 302 ? 20.312 -58.219 -23.234 1 63.97 302 VAL B CA 1
ATOM 5959 C C . VAL B 1 302 ? 18.797 -58.25 -23.031 1 63.97 302 VAL B C 1
ATOM 5961 O O . VAL B 1 302 ? 18.219 -59.344 -22.812 1 63.97 302 VAL B O 1
ATOM 5964 N N . SER B 1 303 ? 18.156 -57.188 -22.859 1 62.03 303 SER B N 1
ATOM 5965 C CA . SER B 1 303 ? 16.75 -57.062 -22.484 1 62.03 303 SER B CA 1
ATOM 5966 C C . SER B 1 303 ? 15.852 -57.875 -23.422 1 62.03 303 SER B C 1
ATOM 5968 O O . SER B 1 303 ? 14.836 -58.406 -22.984 1 62.03 303 SER B O 1
ATOM 5970 N N . ARG B 1 304 ? 16.266 -58.188 -24.594 1 64.5 304 ARG B N 1
ATOM 5971 C CA . ARG B 1 304 ? 15.414 -58.844 -25.578 1 64.5 304 ARG B CA 1
ATOM 5972 C C . ARG B 1 304 ? 15.5 -60.344 -25.484 1 64.5 304 ARG B C 1
ATOM 5974 O O . ARG B 1 304 ? 14.484 -61.062 -25.594 1 64.5 304 ARG B O 1
ATOM 5981 N N . THR B 1 305 ? 16.625 -60.719 -25.297 1 60.28 305 THR B N 1
ATOM 5982 C CA . THR B 1 305 ? 16.812 -62.188 -25.344 1 60.28 305 THR B CA 1
ATOM 5983 C C . THR B 1 305 ? 17.141 -62.719 -23.953 1 60.28 305 THR B C 1
ATOM 5985 O O . THR B 1 305 ? 17.141 -63.938 -23.734 1 60.28 305 THR B O 1
ATOM 5988 N N . LEU B 1 306 ? 17.172 -61.781 -22.984 1 62.81 306 LEU B N 1
ATOM 5989 C CA . LEU B 1 306 ? 17.5 -62.156 -21.609 1 62.81 306 LEU B CA 1
ATOM 5990 C C . LEU B 1 306 ? 18.75 -63.031 -21.562 1 62.81 306 LEU B C 1
ATOM 5992 O O . LEU B 1 306 ? 18.859 -63.938 -20.734 1 62.81 306 LEU B O 1
ATOM 5996 N N . THR B 1 307 ? 19.531 -62.875 -22.625 1 68.69 307 THR B N 1
ATOM 5997 C CA . THR B 1 307 ? 20.812 -63.562 -22.625 1 68.69 307 THR B CA 1
ATOM 5998 C C . THR B 1 307 ? 21.828 -62.812 -21.766 1 68.69 307 THR B C 1
ATOM 6000 O O . THR B 1 307 ? 21.875 -61.594 -21.781 1 68.69 307 THR B O 1
ATOM 6003 N N . ASP B 1 308 ? 22.516 -63.562 -20.984 1 71.88 308 ASP B N 1
ATOM 6004 C CA . ASP B 1 308 ? 23.5 -63 -20.047 1 71.88 308 ASP B CA 1
ATOM 6005 C C . ASP B 1 308 ? 24.688 -62.375 -20.797 1 71.88 308 ASP B C 1
ATOM 6007 O O . ASP B 1 308 ? 25.781 -62.938 -20.766 1 71.88 308 ASP B O 1
ATOM 6011 N N . MET B 1 309 ? 24.422 -61.375 -21.5 1 74.31 309 MET B N 1
ATOM 6012 C CA . MET B 1 309 ? 25.469 -60.656 -22.234 1 74.31 309 MET B CA 1
ATOM 6013 C C . MET B 1 309 ? 25.375 -59.156 -22.031 1 74.31 309 MET B C 1
ATOM 6015 O O . MET B 1 309 ? 24.281 -58.625 -21.781 1 74.31 309 MET B O 1
ATOM 6019 N N . TYR B 1 310 ? 26.656 -58.625 -22.016 1 77.94 310 TYR B N 1
ATOM 6020 C CA . TYR B 1 310 ? 26.672 -57.188 -22 1 77.94 310 TYR B CA 1
ATOM 6021 C C . TYR B 1 310 ? 26.328 -56.594 -23.359 1 77.94 310 TYR B C 1
ATOM 6023 O O . TYR B 1 310 ? 26.797 -57.094 -24.391 1 77.94 310 TYR B O 1
ATOM 6031 N N . ASN B 1 311 ? 25.453 -55.688 -23.312 1 77.19 311 ASN B N 1
ATOM 6032 C CA . ASN B 1 311 ? 25.047 -55 -24.531 1 77.19 311 ASN B CA 1
ATOM 6033 C C . ASN B 1 311 ? 25.203 -53.469 -24.422 1 77.19 311 ASN B C 1
ATOM 6035 O O . ASN B 1 311 ? 24.641 -52.875 -23.516 1 77.19 311 ASN B O 1
ATOM 6039 N N . ASN B 1 312 ? 26.125 -52.906 -25.297 1 79.81 312 ASN B N 1
ATOM 6040 C CA . ASN B 1 312 ? 26.297 -51.469 -25.344 1 79.81 312 ASN B CA 1
ATOM 6041 C C . ASN B 1 312 ? 25.562 -50.844 -26.547 1 79.81 312 ASN B C 1
ATOM 6043 O O . ASN B 1 312 ? 25.875 -51.188 -27.688 1 79.81 312 ASN B O 1
ATOM 6047 N N . ASN B 1 313 ? 24.609 -50.062 -26.234 1 80.19 313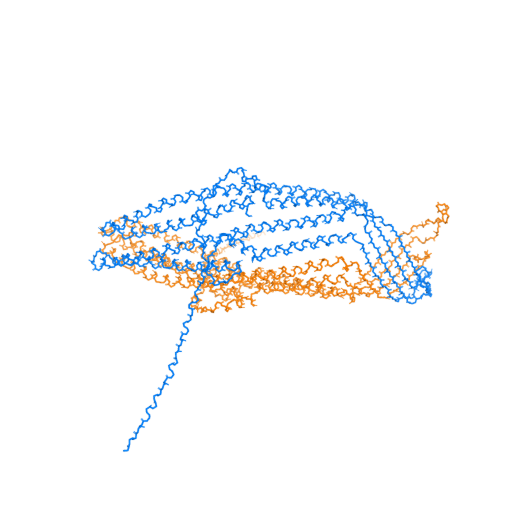 ASN B N 1
ATOM 6048 C CA . ASN B 1 313 ? 23.859 -49.406 -27.297 1 80.19 313 ASN B CA 1
ATOM 6049 C C . ASN B 1 313 ? 23.906 -47.875 -27.156 1 80.19 313 ASN B C 1
ATOM 6051 O O . ASN B 1 313 ? 23.875 -47.344 -26.031 1 80.19 313 ASN B O 1
ATOM 6055 N N . TRP B 1 314 ? 24.266 -47.219 -28.281 1 83.44 314 TRP B N 1
ATOM 6056 C CA . TRP B 1 314 ? 24.234 -45.75 -28.266 1 83.44 314 TRP B CA 1
ATOM 6057 C C . TRP B 1 314 ? 23.344 -45.219 -29.391 1 83.44 314 TRP B C 1
ATOM 6059 O O . TRP B 1 314 ? 23.172 -45.875 -30.422 1 83.44 314 TRP B O 1
ATOM 6069 N N . ASN B 1 315 ? 22.672 -44.219 -29.094 1 85.88 315 ASN B N 1
ATOM 6070 C CA . ASN B 1 315 ? 21.828 -43.594 -30.109 1 85.88 315 ASN B CA 1
ATOM 6071 C C . ASN B 1 315 ? 21.875 -42.062 -30 1 85.88 315 ASN B C 1
ATOM 6073 O O . ASN B 1 315 ? 22.172 -41.531 -28.938 1 85.88 315 ASN B O 1
ATOM 6077 N N . VAL B 1 316 ? 21.844 -41.375 -31.188 1 89.38 316 VAL B N 1
ATOM 6078 C CA . VAL B 1 316 ? 21.781 -39.938 -31.312 1 89.38 316 VAL B CA 1
ATOM 6079 C C . VAL B 1 316 ? 20.641 -39.531 -32.25 1 89.38 316 VAL B C 1
ATOM 6081 O O . VAL B 1 316 ? 20.391 -40.219 -33.25 1 89.38 316 VAL B O 1
ATOM 6084 N N . GLY B 1 317 ? 19.828 -38.531 -31.734 1 91.19 317 GLY B N 1
ATOM 6085 C CA . GLY B 1 317 ? 18.734 -38.156 -32.594 1 91.19 317 GLY B CA 1
ATOM 6086 C C . GLY B 1 317 ? 18.047 -36.875 -32.188 1 91.19 317 GLY B C 1
ATOM 6087 O O . GLY B 1 317 ? 18.578 -36.125 -31.359 1 91.19 317 GLY B O 1
ATOM 6088 N N . LEU B 1 318 ? 16.906 -36.594 -33.031 1 92.44 318 LEU B N 1
ATOM 6089 C CA . LEU B 1 318 ? 16.078 -35.406 -32.812 1 92.44 318 LEU B CA 1
ATOM 6090 C C . LEU B 1 318 ? 14.688 -35.812 -32.312 1 92.44 318 LEU B C 1
ATOM 6092 O O . LEU B 1 318 ? 14.117 -36.781 -32.812 1 92.44 318 LEU B O 1
ATOM 6096 N N . SER B 1 319 ? 14.312 -35.156 -31.25 1 92.88 319 SER B N 1
ATOM 6097 C CA . SER B 1 319 ? 12.969 -35.406 -30.75 1 92.88 319 SER B CA 1
ATOM 6098 C C . SER B 1 319 ? 12.094 -34.156 -30.875 1 92.88 319 SER B C 1
ATOM 6100 O O . SER B 1 319 ? 12.484 -33.062 -30.453 1 92.88 319 SER B O 1
ATOM 6102 N N . VAL B 1 320 ? 10.898 -34.281 -31.594 1 93.06 320 VAL B N 1
ATOM 6103 C CA . VAL B 1 320 ? 9.914 -33.219 -31.75 1 93.06 320 VAL B CA 1
ATOM 6104 C C . VAL B 1 320 ? 8.633 -33.594 -31 1 93.06 320 VAL B C 1
ATOM 6106 O O . VAL B 1 320 ? 8.117 -34.688 -31.141 1 93.06 320 VAL B O 1
ATOM 6109 N N . SER B 1 321 ? 8.273 -32.781 -30.062 1 93.5 321 SER B N 1
ATOM 6110 C CA . SER B 1 321 ? 7.031 -33 -29.328 1 93.5 321 SER B CA 1
ATOM 6111 C C . SER B 1 321 ? 6.074 -31.812 -29.516 1 93.5 321 SER B C 1
ATOM 6113 O O . SER B 1 321 ? 6.473 -30.656 -29.375 1 93.5 321 SER B O 1
ATOM 6115 N N . TYR B 1 322 ? 4.812 -32.094 -29.969 1 92.38 322 TYR B N 1
ATOM 6116 C CA . TYR B 1 322 ? 3.801 -31.078 -30.188 1 92.38 322 TYR B CA 1
ATOM 6117 C C . TYR B 1 322 ? 2.51 -31.406 -29.453 1 92.38 322 TYR B C 1
ATOM 6119 O O . TYR B 1 322 ? 1.797 -32.344 -29.828 1 92.38 322 TYR B O 1
ATOM 6127 N N . PRO B 1 323 ? 2.268 -30.625 -28.359 1 91.88 323 PRO B N 1
ATOM 6128 C CA . PRO B 1 323 ? 0.99 -30.828 -27.672 1 91.88 323 PRO B CA 1
ATOM 6129 C C . PRO B 1 323 ? -0.186 -30.203 -28.406 1 91.88 323 PRO B C 1
ATOM 6131 O O . PRO B 1 323 ? -0.497 -29.016 -28.203 1 91.88 323 PRO B O 1
ATOM 6134 N N . LEU B 1 324 ? -0.927 -30.922 -29.156 1 91.69 324 LEU B N 1
ATOM 6135 C CA . LEU B 1 324 ? -2.02 -30.422 -29.984 1 91.69 324 LEU B CA 1
ATOM 6136 C C . LEU B 1 324 ? -3.178 -29.938 -29.125 1 91.69 324 LEU B C 1
ATOM 6138 O O . LEU B 1 324 ? -3.904 -29.016 -29.516 1 91.69 324 LEU B O 1
ATOM 6142 N N . SER B 1 325 ? -3.328 -30.547 -27.969 1 92.31 325 SER B N 1
ATOM 6143 C CA . SER B 1 325 ? -4.43 -30.172 -27.078 1 92.31 325 SER B CA 1
ATOM 6144 C C . SER B 1 325 ? -4.219 -28.781 -26.5 1 92.31 325 SER B C 1
ATOM 6146 O O . SER B 1 325 ? -5.168 -28.156 -26.016 1 92.31 325 SER B O 1
ATOM 6148 N N . SER B 1 326 ? -2.984 -28.328 -26.453 1 91.25 326 SER B N 1
ATOM 6149 C CA . SER B 1 326 ? -2.688 -27 -25.906 1 91.25 326 SER B CA 1
ATOM 6150 C C . SER B 1 326 ? -3.373 -25.906 -26.719 1 91.25 326 SER B C 1
ATOM 6152 O O . SER B 1 326 ? -3.629 -24.812 -26.188 1 91.25 326 SER B O 1
ATOM 6154 N N . ILE B 1 327 ? -3.721 -26.172 -27.969 1 88.81 327 ILE B N 1
ATOM 6155 C CA . ILE B 1 327 ? -4.348 -25.203 -28.859 1 88.81 327 ILE B CA 1
ATOM 6156 C C . ILE B 1 327 ? -5.711 -24.797 -28.297 1 88.81 327 ILE B C 1
ATOM 6158 O O . ILE B 1 327 ? -6.059 -23.609 -28.297 1 88.81 327 ILE B O 1
ATOM 6162 N N . TYR B 1 328 ? -6.387 -25.75 -27.719 1 89.38 328 TYR B N 1
ATOM 6163 C CA . TYR B 1 328 ? -7.715 -25.391 -27.234 1 89.38 328 TYR B CA 1
ATOM 6164 C C . TYR B 1 328 ? -7.711 -25.25 -25.719 1 89.38 328 TYR B C 1
ATOM 6166 O O . TYR B 1 328 ? -8.562 -24.547 -25.156 1 89.38 328 TYR B O 1
ATOM 6174 N N . LYS B 1 329 ? -6.766 -25.844 -25 1 89.94 329 LYS B N 1
ATOM 6175 C CA . LYS B 1 329 ? -6.723 -25.75 -23.547 1 89.94 329 LYS B CA 1
ATOM 6176 C C . LYS B 1 329 ? -6.012 -24.484 -23.094 1 89.94 329 LYS B C 1
ATOM 6178 O O . LYS B 1 329 ? -6.336 -23.922 -22.031 1 89.94 329 LYS B O 1
ATOM 6183 N N . ASN B 1 330 ? -5.07 -24 -23.891 1 92 330 ASN B N 1
ATOM 6184 C CA . ASN B 1 330 ? -4.25 -22.859 -23.5 1 92 330 ASN B CA 1
ATOM 6185 C C . ASN B 1 330 ? -4.816 -21.547 -24.016 1 92 330 ASN B C 1
ATOM 6187 O O . ASN B 1 330 ? -4.32 -20.469 -23.672 1 92 330 ASN B O 1
ATOM 6191 N N . SER B 1 331 ? -5.883 -21.578 -24.812 1 93.62 331 SER B N 1
ATOM 6192 C CA . SER B 1 331 ? -6.453 -20.375 -25.406 1 93.62 331 SER B CA 1
ATOM 6193 C C . SER B 1 331 ? -6.98 -19.422 -24.328 1 93.62 331 SER B C 1
ATOM 6195 O O . SER B 1 331 ? -6.746 -18.219 -24.406 1 93.62 331 SER B O 1
ATOM 6197 N N . HIS B 1 332 ? -7.617 -20.047 -23.328 1 94.06 332 HIS B N 1
ATOM 6198 C CA . HIS B 1 332 ? -8.195 -19.219 -22.281 1 94.06 332 HIS B CA 1
ATOM 6199 C C . HIS B 1 332 ? -7.113 -18.672 -21.359 1 94.06 332 HIS B C 1
ATOM 6201 O O . HIS B 1 332 ? -7.242 -17.562 -20.844 1 94.06 332 HIS B O 1
ATOM 6207 N N . LYS B 1 333 ? -6.031 -19.359 -21.156 1 94.38 333 LYS B N 1
ATOM 6208 C CA . LYS B 1 333 ? -4.906 -18.859 -20.375 1 94.38 333 LYS B CA 1
ATOM 6209 C C . LYS B 1 333 ? -4.246 -17.672 -21.047 1 94.38 333 LYS B C 1
ATOM 6211 O O . LYS B 1 333 ? -3.832 -16.719 -20.391 1 94.38 333 LYS B O 1
ATOM 6216 N N . ILE B 1 334 ? -4.152 -17.734 -22.406 1 95.62 334 ILE B N 1
ATOM 6217 C CA . ILE B 1 334 ? -3.605 -16.609 -23.172 1 95.62 334 ILE B CA 1
ATOM 6218 C C . ILE B 1 334 ? -4.5 -15.391 -23 1 95.62 334 ILE B C 1
ATOM 6220 O O . ILE B 1 334 ? -4.008 -14.273 -22.812 1 95.62 334 ILE B O 1
ATOM 6224 N N . LYS B 1 335 ? -5.812 -15.664 -23.031 1 95.81 335 LYS B N 1
ATOM 6225 C CA . LYS B 1 335 ? -6.746 -14.562 -22.844 1 95.81 335 LYS B CA 1
ATOM 6226 C C . LYS B 1 335 ? -6.613 -13.961 -21.453 1 95.81 335 LYS B C 1
ATOM 6228 O O . LYS B 1 335 ? -6.676 -12.742 -21.281 1 95.81 335 LYS B O 1
ATOM 6233 N N . GLU B 1 336 ? -6.441 -14.805 -20.438 1 95.62 336 GLU B N 1
ATOM 6234 C CA . GLU B 1 336 ? -6.207 -14.336 -19.078 1 95.62 336 GLU B CA 1
ATOM 6235 C C . GLU B 1 336 ? -4.949 -13.477 -18.984 1 95.62 336 GLU B C 1
ATOM 6237 O O . GLU B 1 336 ? -4.941 -12.445 -18.328 1 95.62 336 GLU B O 1
ATOM 6242 N N . SER B 1 337 ? -3.893 -13.875 -19.641 1 95.62 337 SER B N 1
ATOM 6243 C CA . SER B 1 337 ? -2.639 -13.133 -19.641 1 95.62 337 SER B CA 1
ATOM 6244 C C . SER B 1 337 ? -2.793 -11.781 -20.328 1 95.62 337 SER B C 1
ATOM 6246 O O . SER B 1 337 ? -2.17 -10.797 -19.922 1 95.62 337 SER B O 1
ATOM 6248 N N . LYS B 1 338 ? -3.617 -11.758 -21.406 1 97.12 338 LYS B N 1
ATOM 6249 C CA . LYS B 1 338 ? -3.895 -10.492 -22.078 1 97.12 338 LYS B CA 1
ATOM 6250 C C . LYS B 1 338 ? -4.621 -9.523 -21.141 1 97.12 338 LYS B C 1
ATOM 6252 O O . LYS B 1 338 ? -4.332 -8.328 -21.141 1 97.12 338 LYS B O 1
ATOM 6257 N N . LEU B 1 339 ? -5.547 -10.094 -20.391 1 96.81 339 LEU B N 1
ATOM 6258 C CA . LEU B 1 339 ? -6.266 -9.273 -19.438 1 96.81 339 LEU B CA 1
ATOM 6259 C C . LEU B 1 339 ? -5.332 -8.773 -18.328 1 96.81 339 LEU B C 1
ATOM 6261 O O . LEU B 1 339 ? -5.5 -7.668 -17.828 1 96.81 339 LEU B O 1
ATOM 6265 N N . MET B 1 340 ? -4.336 -9.539 -18.031 1 96.44 340 MET B N 1
ATOM 6266 C CA . MET B 1 340 ? -3.344 -9.133 -17.047 1 96.44 340 MET B CA 1
ATOM 6267 C C . MET B 1 340 ? -2.557 -7.918 -17.531 1 96.44 340 MET B C 1
ATOM 6269 O O . MET B 1 340 ? -2.221 -7.035 -16.75 1 96.44 340 MET B O 1
ATOM 6273 N N . VAL B 1 341 ? -2.262 -7.852 -18.812 1 97.19 341 VAL B N 1
ATOM 6274 C CA . VAL B 1 341 ? -1.586 -6.691 -19.391 1 97.19 341 VAL B CA 1
ATOM 6275 C C . VAL B 1 341 ? -2.469 -5.453 -19.25 1 97.19 341 VAL B C 1
ATOM 6277 O O . VAL B 1 341 ? -1.984 -4.379 -18.891 1 97.19 341 VAL B O 1
ATOM 6280 N N . SER B 1 342 ? -3.783 -5.684 -19.516 1 97.12 342 SER B N 1
ATOM 6281 C CA . SER B 1 342 ? -4.715 -4.57 -19.344 1 97.12 342 SER B CA 1
ATOM 6282 C C . SER B 1 342 ? -4.773 -4.109 -17.891 1 97.12 342 SER B C 1
ATOM 6284 O O . SER B 1 342 ? -4.879 -2.912 -17.625 1 97.12 342 SER B O 1
ATOM 6286 N N . LEU B 1 343 ? -4.676 -5.035 -17 1 96.25 343 LEU B N 1
ATOM 6287 C CA . LEU B 1 343 ? -4.664 -4.703 -15.578 1 96.25 343 LEU B CA 1
ATOM 6288 C C . LEU B 1 343 ? -3.424 -3.893 -15.219 1 96.25 343 LEU B C 1
ATOM 6290 O O . LEU B 1 343 ? -3.51 -2.918 -14.469 1 96.25 343 LEU B O 1
ATOM 6294 N N . ARG B 1 344 ? -2.299 -4.258 -15.758 1 97 344 ARG B N 1
ATOM 6295 C CA . ARG B 1 344 ? -1.06 -3.535 -15.5 1 97 344 ARG B CA 1
ATOM 6296 C C . ARG B 1 344 ? -1.104 -2.137 -16.109 1 97 344 ARG B C 1
ATOM 6298 O O . ARG B 1 344 ? -0.578 -1.185 -15.531 1 97 344 ARG B O 1
ATOM 6305 N N . LYS B 1 345 ? -1.729 -2.053 -17.234 1 97 345 LYS B N 1
ATOM 6306 C CA . LYS B 1 345 ? -1.913 -0.738 -17.844 1 97 345 LYS B CA 1
ATOM 6307 C C . LYS B 1 345 ? -2.799 0.151 -16.984 1 97 345 LYS B C 1
ATOM 6309 O O . LYS B 1 345 ? -2.551 1.353 -16.859 1 97 345 LYS B O 1
ATOM 6314 N N . ASN B 1 346 ? -3.801 -0.468 -16.438 1 96.62 346 ASN B N 1
ATOM 6315 C CA . ASN B 1 346 ? -4.648 0.257 -15.492 1 96.62 346 ASN B CA 1
ATOM 6316 C C . ASN B 1 346 ? -3.857 0.734 -14.281 1 96.62 346 ASN B C 1
ATOM 6318 O O . ASN B 1 346 ? -4.059 1.854 -13.805 1 96.62 346 ASN B O 1
ATOM 6322 N N . ASP B 1 347 ? -2.898 0.001 -13.852 1 95.69 347 ASP B N 1
ATOM 6323 C CA . ASP B 1 347 ? -2.039 0.381 -12.734 1 95.69 347 ASP B CA 1
ATOM 6324 C C . ASP B 1 347 ? -1.189 1.601 -13.086 1 95.69 347 ASP B C 1
ATOM 6326 O O . ASP B 1 347 ? -0.969 2.473 -12.242 1 95.69 347 ASP B O 1
ATOM 6330 N N . GLU B 1 348 ? -0.755 1.599 -14.289 1 95.75 348 GLU B N 1
ATOM 6331 C CA . GLU B 1 348 ? 0.004 2.75 -14.766 1 95.75 348 GLU B CA 1
ATOM 6332 C C . GLU B 1 348 ? -0.846 4.02 -14.75 1 95.75 348 GLU B C 1
ATOM 6334 O O . GLU B 1 348 ? -0.385 5.074 -14.312 1 95.75 348 GLU B O 1
ATOM 6339 N N . GLU B 1 349 ? -2.08 3.812 -15.195 1 94.94 349 GLU B N 1
ATOM 6340 C CA . GLU B 1 349 ? -2.982 4.961 -15.227 1 94.94 349 GLU B CA 1
ATOM 6341 C C . GLU B 1 349 ? -3.291 5.457 -13.82 1 94.94 349 GLU B C 1
ATOM 6343 O O . GLU B 1 349 ? -3.369 6.664 -13.586 1 94.94 349 GLU B O 1
ATOM 6348 N N . GLN B 1 350 ? -3.479 4.535 -12.922 1 94.62 350 GLN B N 1
ATOM 6349 C CA . GLN B 1 350 ? -3.703 4.906 -11.531 1 94.62 350 GLN B CA 1
ATOM 6350 C C . GLN B 1 350 ? -2.504 5.66 -10.961 1 94.62 350 GLN B C 1
ATOM 6352 O O . GLN B 1 350 ? -2.666 6.641 -10.234 1 94.62 350 GLN B O 1
ATOM 6357 N N . LYS B 1 351 ? -1.331 5.199 -11.352 1 94.75 351 LYS B N 1
ATOM 6358 C CA . LYS B 1 351 ? -0.125 5.867 -10.867 1 94.75 351 LYS B CA 1
ATOM 6359 C C . LYS B 1 351 ? 0.005 7.262 -11.477 1 94.75 351 LYS B C 1
ATOM 6361 O O . LYS B 1 351 ? 0.433 8.203 -10.805 1 94.75 351 LYS B O 1
ATOM 6366 N N . MET B 1 352 ? -0.362 7.32 -12.719 1 93.56 352 MET B N 1
ATOM 6367 C CA . MET B 1 352 ? -0.333 8.625 -13.367 1 93.56 352 MET B CA 1
ATOM 6368 C C . MET B 1 352 ? -1.262 9.609 -12.656 1 93.56 352 MET B C 1
ATOM 6370 O O . MET B 1 352 ? -0.906 10.766 -12.453 1 93.56 352 MET B O 1
ATOM 6374 N N . GLN B 1 353 ? -2.422 9.133 -12.266 1 92.31 353 GLN B N 1
ATOM 6375 C CA . GLN B 1 353 ? -3.354 9.953 -11.5 1 92.31 353 GLN B CA 1
ATOM 6376 C C . GLN B 1 353 ? -2.756 10.367 -10.156 1 92.31 353 GLN B C 1
ATOM 6378 O O . GLN B 1 353 ? -2.859 11.523 -9.758 1 92.31 353 GLN B O 1
ATOM 6383 N N . ARG B 1 354 ? -2.152 9.453 -9.562 1 92.62 354 ARG B N 1
ATOM 6384 C CA . ARG B 1 354 ? -1.562 9.727 -8.258 1 92.62 354 ARG B CA 1
ATOM 6385 C C . ARG B 1 354 ? -0.421 10.734 -8.367 1 92.62 354 ARG B C 1
ATOM 6387 O O . ARG B 1 354 ? -0.269 11.609 -7.516 1 92.62 354 ARG B O 1
ATOM 6394 N N . ILE B 1 355 ? 0.368 10.625 -9.438 1 93.31 355 ILE B N 1
ATOM 6395 C CA . ILE B 1 355 ? 1.477 11.547 -9.664 1 93.31 355 ILE B CA 1
ATOM 6396 C C . ILE B 1 355 ? 0.939 12.961 -9.859 1 93.31 355 ILE B C 1
ATOM 6398 O O . ILE B 1 355 ? 1.479 13.922 -9.305 1 93.31 355 ILE B O 1
ATOM 6402 N N . ARG B 1 356 ? -0.13 13.07 -10.609 1 91.69 356 ARG B N 1
ATOM 6403 C CA . ARG B 1 356 ? -0.724 14.383 -10.828 1 91.69 356 ARG B CA 1
ATOM 6404 C C . ARG B 1 356 ? -1.213 14.984 -9.516 1 91.69 356 ARG B C 1
ATOM 6406 O O . ARG B 1 356 ? -0.983 16.172 -9.242 1 91.69 356 ARG B O 1
ATOM 6413 N N . MET B 1 357 ? -1.842 14.133 -8.688 1 89.81 357 MET B N 1
ATOM 6414 C CA . MET B 1 357 ? -2.316 14.602 -7.387 1 89.81 357 MET B CA 1
ATOM 6415 C C . MET B 1 357 ? -1.147 14.977 -6.484 1 89.81 357 MET B C 1
ATOM 6417 O O . MET B 1 357 ? -1.164 16.031 -5.848 1 89.81 357 MET B O 1
ATOM 6421 N N . ASP B 1 358 ? -0.132 14.195 -6.496 1 91.88 358 ASP B N 1
ATOM 6422 C CA . ASP B 1 358 ? 1.016 14.398 -5.617 1 91.88 358 ASP B CA 1
ATOM 6423 C C . ASP B 1 358 ? 1.796 15.648 -6.02 1 91.88 358 ASP B C 1
ATOM 6425 O O . ASP B 1 358 ? 2.188 16.453 -5.164 1 91.88 358 ASP B O 1
ATOM 6429 N N . VAL B 1 359 ? 2.006 15.812 -7.297 1 92.31 359 VAL B N 1
ATOM 6430 C CA . VAL B 1 359 ? 2.773 16.953 -7.785 1 92.31 359 VAL B CA 1
ATOM 6431 C C . VAL B 1 359 ? 2.006 18.25 -7.52 1 92.31 359 VAL B C 1
ATOM 6433 O O . VAL B 1 359 ? 2.582 19.234 -7.059 1 92.31 359 VAL B O 1
ATOM 6436 N N . ARG B 1 360 ? 0.71 18.266 -7.77 1 90.12 360 ARG B N 1
ATOM 6437 C CA . ARG B 1 360 ? -0.089 19.453 -7.504 1 90.12 360 ARG B CA 1
ATOM 6438 C C . ARG B 1 360 ? -0.099 19.781 -6.016 1 90.12 360 ARG B C 1
ATOM 6440 O O . ARG B 1 360 ? 0.021 20.953 -5.633 1 90.12 360 ARG B O 1
ATOM 6447 N N . THR B 1 361 ? -0.285 18.719 -5.23 1 91.62 361 THR B N 1
ATOM 6448 C CA . THR B 1 361 ? -0.27 18.922 -3.787 1 91.62 361 THR B CA 1
ATOM 6449 C C . THR B 1 361 ? 1.066 19.516 -3.336 1 91.62 361 THR B C 1
ATOM 6451 O O . THR B 1 361 ? 1.102 20.5 -2.602 1 91.62 361 THR B O 1
ATOM 6454 N N . ALA B 1 362 ? 2.117 18.922 -3.816 1 93 362 ALA B N 1
ATOM 6455 C CA . ALA B 1 362 ? 3.445 19.391 -3.443 1 93 362 ALA B CA 1
ATOM 6456 C C . ALA B 1 362 ? 3.674 20.828 -3.934 1 93 362 ALA B C 1
ATOM 6458 O O . ALA B 1 362 ? 4.258 21.641 -3.225 1 93 362 ALA B O 1
ATOM 6459 N N . PHE B 1 363 ? 3.166 21.188 -5.117 1 91.5 363 PHE B N 1
ATOM 6460 C CA . PHE B 1 363 ? 3.316 22.516 -5.715 1 91.5 363 PHE B CA 1
ATOM 6461 C C . PHE B 1 363 ? 2.584 23.562 -4.891 1 91.5 363 PHE B C 1
ATOM 6463 O O . PHE B 1 363 ? 3.17 24.578 -4.508 1 91.5 363 PHE B O 1
ATOM 6470 N N . LEU B 1 364 ? 1.366 23.234 -4.586 1 89.12 364 LEU B N 1
ATOM 6471 C CA . LEU B 1 364 ? 0.556 24.188 -3.836 1 89.12 364 LEU B CA 1
ATOM 6472 C C . LEU B 1 364 ? 1.062 24.312 -2.404 1 89.12 364 LEU B C 1
ATOM 6474 O O . LEU B 1 364 ? 1.052 25.406 -1.839 1 89.12 364 LEU B O 1
ATOM 6478 N N . ARG B 1 365 ? 1.475 23.203 -1.812 1 90.62 365 ARG B N 1
ATOM 6479 C CA . ARG B 1 365 ? 1.992 23.266 -0.449 1 90.62 365 ARG B CA 1
ATOM 6480 C C . ARG B 1 365 ? 3.281 24.078 -0.384 1 90.62 365 ARG B C 1
ATOM 6482 O O . ARG B 1 365 ? 3.529 24.766 0.601 1 90.62 365 ARG B O 1
ATOM 6489 N N . HIS B 1 366 ? 4.121 24.016 -1.41 1 91.38 366 HIS B N 1
ATOM 6490 C CA . HIS B 1 366 ? 5.328 24.828 -1.458 1 91.38 366 HIS B CA 1
ATOM 6491 C C . HIS B 1 366 ? 4.992 26.312 -1.59 1 91.38 366 HIS B C 1
ATOM 6493 O O . HIS B 1 366 ? 5.578 27.156 -0.901 1 91.38 366 HIS B O 1
ATOM 6499 N N . GLN B 1 367 ? 3.982 26.594 -2.373 1 88.81 367 GLN B N 1
ATOM 6500 C CA . GLN B 1 367 ? 3.539 27.969 -2.527 1 88.81 367 GLN B CA 1
ATOM 6501 C C . GLN B 1 367 ? 2.99 28.516 -1.214 1 88.81 367 GLN B C 1
ATOM 6503 O O . GLN B 1 367 ? 3.281 29.656 -0.843 1 88.81 367 GLN B O 1
ATOM 6508 N N . GLU B 1 368 ? 2.275 27.656 -0.58 1 89.56 368 GLU B N 1
ATOM 6509 C CA . GLU B 1 368 ? 1.723 28.031 0.714 1 89.56 368 GLU B CA 1
ATOM 6510 C C . GLU B 1 368 ? 2.828 28.266 1.739 1 89.56 368 GLU B C 1
ATOM 6512 O O . GLU B 1 368 ? 2.748 29.203 2.545 1 89.56 368 GLU B O 1
ATOM 6517 N N . ALA B 1 369 ? 3.793 27.438 1.68 1 91.38 369 ALA B N 1
ATOM 6518 C CA . ALA B 1 369 ? 4.906 27.594 2.615 1 91.38 369 ALA B CA 1
ATOM 6519 C C . ALA B 1 369 ? 5.637 28.906 2.389 1 91.38 369 ALA B C 1
ATOM 6521 O O . ALA B 1 369 ? 6.008 29.594 3.346 1 91.38 369 ALA B O 1
ATOM 6522 N N . LEU B 1 370 ? 5.805 29.359 1.183 1 90.12 370 LEU B N 1
ATOM 6523 C CA . LEU B 1 370 ? 6.449 30.625 0.851 1 90.12 370 LEU B CA 1
ATOM 6524 C C . LEU B 1 370 ? 5.621 31.812 1.354 1 90.12 370 LEU B C 1
ATOM 6526 O O . LEU B 1 370 ? 6.16 32.75 1.949 1 90.12 370 LEU B O 1
ATOM 6530 N N . GLN B 1 371 ? 4.336 31.703 1.167 1 88.88 371 GLN B N 1
ATOM 6531 C CA . GLN B 1 371 ? 3.441 32.781 1.603 1 88.88 371 GLN B CA 1
ATOM 6532 C C . GLN B 1 371 ? 3.4 32.875 3.125 1 88.88 371 GLN B C 1
ATOM 6534 O O . GLN B 1 371 ? 3.309 33.969 3.682 1 88.88 371 GLN B O 1
ATOM 6539 N N . ARG B 1 372 ? 3.504 31.719 3.746 1 89.94 372 ARG B N 1
ATOM 6540 C CA . ARG B 1 372 ? 3.482 31.703 5.203 1 89.94 372 ARG B CA 1
ATOM 6541 C C . ARG B 1 372 ? 4.711 32.375 5.785 1 89.94 372 ARG B C 1
ATOM 6543 O O . ARG B 1 372 ? 4.613 33.094 6.781 1 89.94 372 ARG B O 1
ATOM 6550 N N . VAL B 1 373 ? 5.844 32.219 5.156 1 91.5 373 VAL B N 1
ATOM 6551 C CA . VAL B 1 373 ? 7.07 32.875 5.621 1 91.5 373 VAL B CA 1
ATOM 6552 C C . VAL B 1 373 ? 6.941 34.375 5.496 1 91.5 373 VAL B C 1
ATOM 6554 O O . VAL B 1 373 ? 7.293 35.125 6.418 1 91.5 373 VAL B O 1
ATOM 6557 N N . GLU B 1 374 ? 6.359 34.844 4.445 1 89.62 374 GLU B N 1
ATOM 6558 C CA . GLU B 1 374 ? 6.188 36.281 4.234 1 89.62 374 GLU B CA 1
ATOM 6559 C C . GLU B 1 374 ? 5.227 36.875 5.262 1 89.62 374 GLU B C 1
ATOM 6561 O O . GLU B 1 374 ? 5.5 37.938 5.828 1 89.62 374 GLU B O 1
ATOM 6566 N N . ALA B 1 375 ? 4.191 36.125 5.461 1 87.81 375 ALA B N 1
ATOM 6567 C CA . ALA B 1 375 ? 3.209 36.625 6.434 1 87.81 375 ALA B CA 1
ATOM 6568 C C . ALA B 1 375 ? 3.797 36.656 7.84 1 87.81 375 ALA B C 1
ATOM 6570 O O . ALA B 1 375 ? 3.562 37.594 8.594 1 87.81 375 ALA B O 1
ATOM 6571 N N . LEU B 1 376 ? 4.59 35.656 8.172 1 90.56 376 LEU B N 1
ATOM 6572 C CA . LEU B 1 376 ? 5.152 35.562 9.516 1 90.56 376 LEU B CA 1
ATOM 6573 C C . LEU B 1 376 ? 6.266 36.594 9.711 1 90.56 376 LEU B C 1
ATOM 6575 O O . LEU B 1 376 ? 6.48 37.062 10.828 1 90.56 376 LEU B O 1
ATOM 6579 N N . GLN B 1 377 ? 6.984 36.906 8.672 1 92.56 377 GLN B N 1
ATOM 6580 C CA . GLN B 1 377 ? 7.984 37.969 8.766 1 92.56 377 GLN B CA 1
ATOM 6581 C C . GLN B 1 377 ? 7.34 39.312 9.156 1 92.56 377 GLN B C 1
ATOM 6583 O O . GLN B 1 377 ? 7.867 40.031 10.008 1 92.56 377 GLN B O 1
ATOM 6588 N N . LEU B 1 378 ? 6.223 39.531 8.531 1 88.75 378 LEU B N 1
ATOM 6589 C CA . LEU B 1 378 ? 5.48 40.719 8.898 1 88.75 378 LEU B CA 1
ATOM 6590 C C . LEU B 1 378 ? 4.992 40.656 10.336 1 88.75 378 LEU B C 1
ATOM 6592 O O . LEU B 1 378 ? 5.086 41.625 11.086 1 88.75 378 LEU B O 1
ATOM 6596 N N . SER B 1 379 ? 4.57 39.469 10.742 1 88 379 SER B N 1
ATOM 6597 C CA . SER B 1 379 ? 4.07 39.281 12.102 1 88 379 SER B CA 1
ATOM 6598 C C . SER B 1 379 ? 5.184 39.469 13.133 1 88 379 SER B C 1
ATOM 6600 O O . SER B 1 379 ? 4.941 39.969 14.234 1 88 379 SER B O 1
ATOM 6602 N N . VAL B 1 380 ? 6.359 39.094 12.773 1 92.94 380 VAL B N 1
ATOM 6603 C CA . VAL B 1 380 ? 7.488 39.25 13.688 1 92.94 380 VAL B CA 1
ATOM 6604 C C . VAL B 1 380 ? 7.801 40.719 13.883 1 92.94 380 VAL B C 1
ATOM 6606 O O . VAL B 1 380 ? 8.016 41.156 15.016 1 92.94 380 VAL B O 1
ATOM 6609 N N . ARG B 1 381 ? 7.77 41.469 12.844 1 91.81 381 ARG B N 1
ATOM 6610 C CA . ARG B 1 381 ? 8.023 42.906 12.945 1 91.81 381 ARG B CA 1
ATOM 6611 C C . ARG B 1 381 ? 6.973 43.594 13.805 1 91.81 381 ARG B C 1
ATOM 6613 O O . ARG B 1 381 ? 7.301 44.438 14.648 1 91.81 381 ARG B O 1
ATOM 6620 N N . GLN B 1 382 ? 5.773 43.188 13.555 1 87.12 382 GLN B N 1
ATOM 6621 C CA . GLN B 1 382 ? 4.676 43.75 14.32 1 87.12 382 GLN B CA 1
ATOM 6622 C C . GLN B 1 382 ? 4.773 43.375 15.797 1 87.12 382 GLN B C 1
ATOM 6624 O O . GLN B 1 382 ? 4.555 44.188 16.672 1 87.12 382 GLN B O 1
ATOM 6629 N N . ALA B 1 383 ? 5.152 42.125 16.094 1 89.81 383 ALA B N 1
ATOM 6630 C CA . ALA B 1 383 ? 5.262 41.656 17.469 1 89.81 383 ALA B CA 1
ATOM 6631 C C . ALA B 1 383 ? 6.438 42.312 18.188 1 89.81 383 ALA B C 1
ATOM 6633 O O . ALA B 1 383 ? 6.352 42.594 19.375 1 89.81 383 ALA B O 1
ATOM 6634 N N . GLN B 1 384 ? 7.496 42.594 17.453 1 92.12 384 GLN B N 1
ATOM 6635 C CA . GLN B 1 384 ? 8.656 43.25 18.031 1 92.12 384 GLN B CA 1
ATOM 6636 C C . GLN B 1 384 ? 8.328 44.688 18.406 1 92.12 384 GLN B C 1
ATOM 6638 O O . GLN B 1 384 ? 8.719 45.156 19.469 1 92.12 384 GLN B O 1
ATOM 6643 N N . GLU B 1 385 ? 7.621 45.281 17.516 1 89.38 385 GLU B N 1
ATOM 6644 C CA . GLU B 1 385 ? 7.219 46.656 17.797 1 89.38 385 GLU B CA 1
ATOM 6645 C C . GLU B 1 385 ? 6.246 46.719 18.984 1 89.38 385 GLU B C 1
ATOM 6647 O O . GLU B 1 385 ? 6.328 47.625 19.812 1 89.38 385 GLU B O 1
ATOM 6652 N N . ASN B 1 386 ? 5.391 45.812 19 1 85.06 386 ASN B N 1
ATOM 6653 C CA . ASN B 1 386 ? 4.449 45.719 20.109 1 85.06 386 ASN B CA 1
ATOM 6654 C C . ASN B 1 386 ? 5.168 45.5 21.438 1 85.06 386 ASN B C 1
ATOM 6656 O O . ASN B 1 386 ? 4.801 46.094 22.453 1 85.06 386 ASN B O 1
ATOM 6660 N N . TYR B 1 387 ? 6.129 44.719 21.469 1 90.81 387 TYR B N 1
ATOM 6661 C CA . TYR B 1 387 ? 6.898 44.469 22.672 1 90.81 387 TYR B CA 1
ATOM 6662 C C . TYR B 1 387 ? 7.66 45.688 23.109 1 90.81 387 TYR B C 1
ATOM 6664 O O . TYR B 1 387 ? 7.688 46.031 24.312 1 90.81 387 TYR B O 1
ATOM 6672 N N . ARG B 1 388 ? 8.227 46.375 22.172 1 90.75 388 ARG B N 1
ATOM 6673 C CA . ARG B 1 388 ? 8.977 47.594 22.453 1 90.75 388 ARG B CA 1
ATOM 6674 C C . ARG B 1 388 ? 8.078 48.656 23.094 1 90.75 388 ARG B C 1
ATOM 6676 O O . ARG B 1 388 ? 8.453 49.281 24.094 1 90.75 388 ARG B O 1
ATOM 6683 N N . ILE B 1 389 ? 6.957 48.781 22.547 1 86.19 389 ILE B N 1
ATOM 6684 C CA . ILE B 1 389 ? 6.004 49.75 23.047 1 86.19 389 ILE B CA 1
ATOM 6685 C C . ILE B 1 389 ? 5.562 49.375 24.453 1 86.19 389 ILE B C 1
ATOM 6687 O O . ILE B 1 389 ? 5.555 50.219 25.359 1 86.19 389 ILE B O 1
ATOM 6691 N N . MET B 1 390 ? 5.301 48.094 24.719 1 87.38 390 MET B N 1
ATOM 6692 C CA . MET B 1 390 ? 4.816 47.625 26.016 1 87.38 390 MET B CA 1
ATOM 6693 C C . MET B 1 390 ? 5.918 47.719 27.062 1 87.38 390 MET B C 1
ATOM 6695 O O . MET B 1 390 ? 5.645 48.031 28.234 1 87.38 390 MET B O 1
ATOM 6699 N N . GLN B 1 391 ? 7.059 47.469 26.656 1 88.94 391 GLN B N 1
ATOM 6700 C CA . GLN B 1 391 ? 8.188 47.594 27.578 1 88.94 391 GLN B CA 1
ATOM 6701 C C . GLN B 1 391 ? 8.359 49.031 28.062 1 88.94 391 GLN B C 1
ATOM 6703 O O . GLN B 1 391 ? 8.531 49.281 29.25 1 88.94 391 GLN B O 1
ATOM 6708 N N . ASN B 1 392 ? 8.242 49.969 27.141 1 86.75 392 ASN B N 1
ATOM 6709 C CA . ASN B 1 392 ? 8.367 51.375 27.5 1 86.75 392 ASN B CA 1
ATOM 6710 C C . ASN B 1 392 ? 7.215 51.844 28.391 1 86.75 392 ASN B C 1
ATOM 6712 O O . ASN B 1 392 ? 7.422 52.594 29.344 1 86.75 392 ASN B O 1
ATOM 6716 N N . ARG B 1 393 ? 6.117 51.375 28.125 1 86.75 393 ARG B N 1
ATOM 6717 C CA . ARG B 1 393 ? 4.945 51.75 28.906 1 86.75 393 ARG B CA 1
ATOM 6718 C C . ARG B 1 393 ? 5.016 51.188 30.312 1 86.75 393 ARG B C 1
ATOM 6720 O O . ARG B 1 393 ? 4.609 51.812 31.281 1 86.75 393 ARG B O 1
ATOM 6727 N N . TYR B 1 394 ? 5.453 50 30.422 1 87.44 394 TYR B N 1
ATOM 6728 C CA . TYR B 1 394 ? 5.559 49.375 31.734 1 87.44 394 TYR B CA 1
ATOM 6729 C C . TYR B 1 394 ? 6.594 50.062 32.594 1 87.44 394 TYR B C 1
ATOM 6731 O O . TYR B 1 394 ? 6.355 50.344 33.781 1 87.44 394 TYR B O 1
ATOM 6739 N N . LEU B 1 395 ? 7.652 50.438 32 1 85.12 395 LEU B N 1
ATOM 6740 C CA . LEU B 1 395 ? 8.727 51.094 32.75 1 85.12 395 LEU B CA 1
ATOM 6741 C C . LEU B 1 395 ? 8.305 52.469 33.219 1 85.12 395 LEU B C 1
ATOM 6743 O O . LEU B 1 395 ? 8.789 52.969 34.219 1 85.12 395 LEU B O 1
ATOM 6747 N N . ASN B 1 396 ? 7.367 53.031 32.469 1 83.5 396 ASN B N 1
ATOM 6748 C CA . ASN B 1 396 ? 6.852 54.344 32.844 1 83.5 396 ASN B CA 1
ATOM 6749 C C . ASN B 1 396 ? 5.57 54.25 33.688 1 83.5 396 ASN B C 1
ATOM 6751 O O . ASN B 1 396 ? 4.871 55.219 33.875 1 83.5 396 ASN B O 1
ATOM 6755 N N . GLN B 1 397 ? 5.176 52.938 34.094 1 82.62 397 GLN B N 1
ATOM 6756 C CA . GLN B 1 397 ? 4.059 52.625 35 1 82.62 397 GLN B CA 1
ATOM 6757 C C . GLN B 1 397 ? 2.721 52.938 34.312 1 82.62 397 GLN B C 1
ATOM 6759 O O . GLN B 1 397 ? 1.779 53.375 34.969 1 82.62 397 GLN B O 1
ATOM 6764 N N . LEU B 1 398 ? 2.727 52.719 33.031 1 79.38 398 LEU B N 1
ATOM 6765 C CA . LEU B 1 398 ? 1.504 52.969 32.281 1 79.38 398 LEU B CA 1
ATOM 6766 C C . LEU B 1 398 ? 0.885 51.656 31.797 1 79.38 398 LEU B C 1
ATOM 6768 O O . LEU B 1 398 ? -0.151 51.656 31.125 1 79.38 398 LEU B O 1
ATOM 6772 N N . ALA B 1 399 ? 1.608 50.625 32.125 1 80.81 399 ALA B N 1
ATOM 6773 C CA . ALA B 1 399 ? 1.098 49.312 31.766 1 80.81 399 ALA B CA 1
ATOM 6774 C C . ALA B 1 399 ? 1.345 48.281 32.875 1 80.81 399 ALA B C 1
ATOM 6776 O O . ALA B 1 399 ? 2.193 48.5 33.75 1 80.81 399 ALA B O 1
ATOM 6777 N N . ILE B 1 400 ? 0.506 47.219 32.812 1 81.75 400 ILE B N 1
ATOM 6778 C CA . ILE B 1 400 ? 0.666 46.156 33.812 1 81.75 400 ILE B CA 1
ATOM 6779 C C . ILE B 1 400 ? 1.618 45.094 33.312 1 81.75 400 ILE B C 1
ATOM 6781 O O . ILE B 1 400 ? 1.832 44.969 32.094 1 81.75 400 ILE B O 1
ATOM 6785 N N . LEU B 1 401 ? 2.18 44.406 34.219 1 83.75 401 LEU B N 1
ATOM 6786 C CA . LEU B 1 401 ? 3.186 43.406 33.906 1 83.75 401 LEU B CA 1
ATOM 6787 C C . LEU B 1 401 ? 2.604 42.312 33 1 83.75 401 LEU B C 1
ATOM 6789 O O . LEU B 1 401 ? 3.281 41.844 32.094 1 83.75 401 LEU B O 1
ATOM 6793 N N . THR B 1 402 ? 1.387 41.906 33.219 1 82.06 402 THR B N 1
ATOM 6794 C CA . THR B 1 402 ? 0.751 40.844 32.438 1 82.06 402 THR B CA 1
ATOM 6795 C C . THR B 1 402 ? 0.733 41.188 30.953 1 82.06 402 THR B C 1
ATOM 6797 O O . THR B 1 402 ? 0.916 40.312 30.094 1 82.06 402 THR B O 1
ATOM 6800 N N . ASP B 1 403 ? 0.598 42.469 30.672 1 82.69 403 ASP B N 1
ATOM 6801 C CA . ASP B 1 403 ? 0.604 42.906 29.281 1 82.69 403 ASP B CA 1
ATOM 6802 C C . ASP B 1 403 ? 1.996 42.781 28.672 1 82.69 403 ASP B C 1
ATOM 6804 O O . ASP B 1 403 ? 2.135 42.406 27.5 1 82.69 403 ASP B O 1
ATOM 6808 N N . LEU B 1 404 ? 2.898 43.125 29.484 1 86.38 404 LEU B N 1
ATOM 6809 C CA . LEU B 1 404 ? 4.277 43.031 29.016 1 86.38 404 LEU B CA 1
ATOM 6810 C C . LEU B 1 404 ? 4.645 41.562 28.797 1 86.38 404 LEU B C 1
ATOM 6812 O O . LEU B 1 404 ? 5.246 41.219 27.766 1 86.38 404 LEU B O 1
ATOM 6816 N N . LEU B 1 405 ? 4.23 40.75 29.656 1 87.69 405 LEU B N 1
ATOM 6817 C CA . LEU B 1 405 ? 4.539 39.312 29.531 1 87.69 405 LEU B CA 1
ATOM 6818 C C . LEU B 1 405 ? 3.814 38.719 28.344 1 87.69 405 LEU B C 1
ATOM 6820 O O . LEU B 1 405 ? 4.367 37.875 27.641 1 87.69 405 LEU B O 1
ATOM 6824 N N . ASP B 1 406 ? 2.648 39.062 28.094 1 85.31 406 ASP B N 1
ATOM 6825 C CA . ASP B 1 406 ? 1.884 38.594 26.938 1 85.31 406 ASP B CA 1
ATOM 6826 C C . ASP B 1 406 ? 2.543 39.031 25.625 1 85.31 406 ASP B C 1
ATOM 6828 O O . ASP B 1 406 ? 2.623 38.25 24.688 1 85.31 406 ASP B O 1
ATOM 6832 N N . ALA B 1 407 ? 2.932 40.312 25.594 1 85.94 407 ALA B N 1
ATOM 6833 C CA . ALA B 1 407 ? 3.617 40.781 24.391 1 85.94 407 ALA B CA 1
ATOM 6834 C C . ALA B 1 407 ? 4.887 40 24.125 1 85.94 407 ALA B C 1
ATOM 6836 O O . ALA B 1 407 ? 5.207 39.719 22.969 1 85.94 407 ALA B O 1
ATOM 6837 N N . ASN B 1 408 ? 5.531 39.688 25.188 1 90.25 408 ASN B N 1
ATOM 6838 C CA . ASN B 1 408 ? 6.742 38.875 25.031 1 90.25 408 ASN B CA 1
ATOM 6839 C C . ASN B 1 408 ? 6.422 37.5 24.531 1 90.25 408 ASN B C 1
ATOM 6841 O O . ASN B 1 408 ? 7.141 36.938 23.672 1 90.25 408 ASN B O 1
ATOM 6845 N N . SER B 1 409 ? 5.441 36.875 25.062 1 88.88 409 SER B N 1
ATOM 6846 C CA . SER B 1 409 ? 5.039 35.531 24.641 1 88.88 409 SER B CA 1
ATOM 6847 C C . SER B 1 409 ? 4.652 35.531 23.172 1 88.88 409 SER B C 1
ATOM 6849 O O . SER B 1 409 ? 5.008 34.594 22.453 1 88.88 409 SER B O 1
ATOM 6851 N N . VAL B 1 410 ? 3.932 36.469 22.75 1 86.75 410 VAL B N 1
ATOM 6852 C CA . VAL B 1 410 ? 3.52 36.562 21.344 1 86.75 410 VAL B CA 1
ATOM 6853 C C . VAL B 1 410 ? 4.75 36.688 20.453 1 86.75 410 VAL B C 1
ATOM 6855 O O . VAL B 1 410 ? 4.852 36.031 19.422 1 86.75 410 VAL B O 1
ATOM 6858 N N . ARG B 1 411 ? 5.648 37.594 20.812 1 91.19 411 ARG B N 1
ATOM 6859 C CA . ARG B 1 411 ? 6.883 37.781 20.062 1 91.19 411 ARG B CA 1
ATOM 6860 C C . ARG B 1 411 ? 7.66 36.469 19.969 1 91.19 411 ARG B C 1
ATOM 6862 O O . ARG B 1 411 ? 8.078 36.062 18.875 1 91.19 411 ARG B O 1
ATOM 6869 N N . LEU B 1 412 ? 7.781 35.812 21.078 1 92.81 412 LEU B N 1
ATOM 6870 C CA . LEU B 1 412 ? 8.508 34.562 21.109 1 92.81 412 LEU B CA 1
ATOM 6871 C C . LEU B 1 412 ? 7.844 33.531 20.219 1 92.81 412 LEU B C 1
ATOM 6873 O O . LEU B 1 412 ? 8.516 32.844 19.438 1 92.81 412 LEU B O 1
ATOM 6877 N N . ASN B 1 413 ? 6.574 33.375 20.328 1 91.5 413 ASN B N 1
ATOM 6878 C CA . ASN B 1 413 ? 5.824 32.375 19.562 1 91.5 413 ASN B CA 1
ATOM 6879 C C . ASN B 1 413 ? 5.941 32.625 18.062 1 91.5 413 ASN B C 1
ATOM 6881 O O . ASN B 1 413 ? 6.129 31.688 17.281 1 91.5 413 ASN B O 1
ATOM 6885 N N . VAL B 1 414 ? 5.82 33.781 17.656 1 91.31 414 VAL B N 1
ATOM 6886 C CA . VAL B 1 414 ? 5.871 34.125 16.234 1 91.31 414 VAL B CA 1
ATOM 6887 C C . VAL B 1 414 ? 7.277 33.875 15.703 1 91.31 414 VAL B C 1
ATOM 6889 O O . VAL B 1 414 ? 7.445 33.469 14.555 1 91.31 414 VAL B O 1
ATOM 6892 N N . GLU B 1 415 ? 8.25 34.219 16.484 1 93.94 415 GLU B N 1
ATOM 6893 C CA . GLU B 1 415 ? 9.625 33.938 16.078 1 93.94 415 GLU B CA 1
ATOM 6894 C C . GLU B 1 415 ? 9.867 32.438 15.891 1 93.94 415 GLU B C 1
ATOM 6896 O O . GLU B 1 415 ? 10.516 32.031 14.93 1 93.94 415 GLU B O 1
ATOM 6901 N N . LEU B 1 416 ? 9.336 31.766 16.812 1 93.62 416 LEU B N 1
ATOM 6902 C CA . LEU B 1 416 ? 9.469 30.312 16.719 1 93.62 416 LEU B CA 1
ATOM 6903 C C . LEU B 1 416 ? 8.727 29.781 15.492 1 93.62 416 LEU B C 1
ATOM 6905 O O . LEU B 1 416 ? 9.219 28.875 14.812 1 93.62 416 LEU B O 1
ATOM 6909 N N . GLN B 1 417 ? 7.574 30.297 15.219 1 92.81 417 GLN B N 1
ATOM 6910 C CA . GLN B 1 417 ? 6.789 29.875 14.055 1 92.81 417 GLN B CA 1
ATOM 6911 C C . GLN B 1 417 ? 7.52 30.203 12.758 1 92.81 417 GLN B C 1
ATOM 6913 O O . GLN B 1 417 ? 7.438 29.453 11.789 1 92.81 417 GLN B O 1
ATOM 6918 N N . LEU B 1 418 ? 8.148 31.312 12.742 1 92.94 418 LEU B N 1
ATOM 6919 C CA . LEU B 1 418 ? 8.891 31.719 11.547 1 92.94 418 LEU B CA 1
ATOM 6920 C C . LEU B 1 418 ? 10 30.719 11.242 1 92.94 418 LEU B C 1
ATOM 6922 O O . LEU B 1 418 ? 10.211 30.359 10.078 1 92.94 418 LEU B O 1
ATOM 6926 N N . VAL B 1 419 ? 10.688 30.266 12.242 1 91.88 419 VAL B N 1
ATOM 6927 C CA . VAL B 1 419 ? 11.75 29.281 12.055 1 91.88 419 VAL B CA 1
ATOM 6928 C C . VAL B 1 419 ? 11.172 28 11.445 1 91.88 419 VAL B C 1
ATOM 6930 O O . VAL B 1 419 ? 11.719 27.453 10.477 1 91.88 419 VAL B O 1
ATOM 6933 N N . THR B 1 420 ? 10.094 27.531 11.992 1 91.88 420 THR B N 1
ATOM 6934 C CA . THR B 1 420 ? 9.438 26.312 11.5 1 91.88 420 THR B CA 1
ATOM 6935 C C . THR B 1 420 ? 8.969 26.516 10.062 1 91.88 420 THR B C 1
ATOM 6937 O O . THR B 1 420 ? 9.07 25.594 9.242 1 91.88 420 THR B O 1
ATOM 6940 N N . ALA B 1 421 ? 8.453 27.656 9.805 1 91.69 421 ALA B N 1
ATOM 6941 C CA . ALA B 1 421 ? 7.969 27.953 8.461 1 91.69 421 ALA B CA 1
ATOM 6942 C C . ALA B 1 421 ? 9.117 27.953 7.453 1 91.69 421 ALA B C 1
ATOM 6944 O O . ALA B 1 421 ? 8.969 27.484 6.328 1 91.69 421 ALA B O 1
ATOM 6945 N N . ARG B 1 422 ? 10.227 28.516 7.855 1 90 422 ARG B N 1
ATOM 6946 C CA . ARG B 1 422 ? 11.383 28.562 6.965 1 90 422 ARG B CA 1
ATOM 6947 C C . ARG B 1 422 ? 11.891 27.172 6.656 1 90 422 ARG B C 1
ATOM 6949 O O . ARG B 1 422 ? 12.25 26.875 5.512 1 90 422 ARG B O 1
ATOM 6956 N N . THR B 1 423 ? 11.953 26.312 7.613 1 91 423 THR B N 1
ATOM 6957 C CA . THR B 1 423 ? 12.383 24.938 7.398 1 91 423 THR B CA 1
ATOM 6958 C C . THR B 1 423 ? 11.375 24.188 6.527 1 91 423 THR B C 1
ATOM 6960 O O . THR B 1 423 ? 11.758 23.344 5.715 1 91 423 THR B O 1
ATOM 6963 N N . ARG B 1 424 ? 10.133 24.5 6.703 1 91.44 424 ARG B N 1
ATOM 6964 C CA . ARG B 1 424 ? 9.094 23.828 5.922 1 91.44 424 ARG B CA 1
ATOM 6965 C C . ARG B 1 424 ? 9.211 24.188 4.441 1 91.44 424 ARG B C 1
ATOM 6967 O O . ARG B 1 424 ? 8.906 23.359 3.576 1 91.44 424 ARG B O 1
ATOM 6974 N N . VAL B 1 425 ? 9.648 25.438 4.16 1 91.12 425 VAL B N 1
ATOM 6975 C CA . VAL B 1 425 ? 9.828 25.844 2.775 1 91.12 425 VAL B CA 1
ATOM 6976 C C . VAL B 1 425 ? 10.875 24.953 2.102 1 91.12 425 VAL B C 1
ATOM 6978 O O . VAL B 1 425 ? 10.672 24.5 0.977 1 91.12 425 VAL B O 1
ATOM 6981 N N . ILE B 1 426 ? 11.93 24.641 2.814 1 89.81 426 ILE B N 1
ATOM 6982 C CA . ILE B 1 426 ? 12.977 23.797 2.254 1 89.81 426 ILE B CA 1
ATOM 6983 C C . ILE B 1 426 ? 12.461 22.375 2.076 1 89.81 426 ILE B C 1
ATOM 6985 O O . ILE B 1 426 ? 12.68 21.75 1.034 1 89.81 426 ILE B O 1
ATOM 6989 N N . TYR B 1 427 ? 11.766 21.906 3.021 1 91.62 427 TYR B N 1
ATOM 6990 C CA . TYR B 1 427 ? 11.25 20.547 2.963 1 91.62 427 TYR B CA 1
ATOM 6991 C C . TYR B 1 427 ? 10.266 20.391 1.81 1 91.62 427 TYR B C 1
ATOM 6993 O O . TYR B 1 427 ? 10.328 19.422 1.06 1 91.62 427 TYR B O 1
ATOM 7001 N N . THR B 1 428 ? 9.336 21.344 1.696 1 92 428 THR B N 1
ATOM 7002 C CA . THR B 1 428 ? 8.328 21.25 0.647 1 92 428 THR B CA 1
ATOM 7003 C C . THR B 1 428 ? 8.969 21.375 -0.732 1 92 428 THR B C 1
ATOM 7005 O O . THR B 1 428 ? 8.477 20.797 -1.705 1 92 428 THR B O 1
ATOM 7008 N N . TYR B 1 429 ? 10.055 22.125 -0.778 1 90.44 429 TYR B N 1
ATOM 7009 C CA . TYR B 1 429 ? 10.781 22.219 -2.041 1 90.44 429 TYR B CA 1
ATOM 7010 C C . TYR B 1 429 ? 11.336 20.859 -2.447 1 90.44 429 TYR B C 1
ATOM 7012 O O . TYR B 1 429 ? 11.172 20.422 -3.592 1 90.44 429 TYR B O 1
ATOM 7020 N N . TYR B 1 430 ? 11.984 20.156 -1.534 1 90.69 430 TYR B N 1
ATOM 7021 C CA . TYR B 1 430 ? 12.555 18.844 -1.839 1 90.69 430 TYR B CA 1
ATOM 7022 C C . TYR B 1 430 ? 11.469 17.797 -2.041 1 90.69 430 TYR B C 1
ATOM 7024 O O . TYR B 1 430 ? 11.648 16.844 -2.787 1 90.69 430 TYR B O 1
ATOM 7032 N N . GLN B 1 431 ? 10.336 18.031 -1.364 1 92.56 431 GLN B N 1
ATOM 7033 C CA . GLN B 1 431 ? 9.188 17.172 -1.61 1 92.56 431 GLN B CA 1
ATOM 7034 C C . GLN B 1 431 ? 8.703 17.297 -3.051 1 92.56 431 GLN B C 1
ATOM 7036 O O . GLN B 1 431 ? 8.328 16.297 -3.676 1 92.56 431 GLN B O 1
ATOM 7041 N N . LEU B 1 432 ? 8.688 18.531 -3.494 1 92.19 432 LEU B N 1
ATOM 7042 C CA . LEU B 1 432 ? 8.312 18.781 -4.883 1 92.19 432 LEU B CA 1
ATOM 7043 C C . LEU B 1 432 ? 9.32 18.156 -5.84 1 92.19 432 LEU B C 1
ATOM 7045 O O . LEU B 1 432 ? 8.938 17.547 -6.848 1 92.19 432 LEU B O 1
ATOM 7049 N N . GLN B 1 433 ? 10.617 18.234 -5.484 1 90.69 433 GLN B N 1
ATOM 7050 C CA . GLN B 1 433 ? 11.648 17.625 -6.312 1 90.69 433 GLN B CA 1
ATOM 7051 C C . GLN B 1 433 ? 11.508 16.094 -6.348 1 90.69 433 GLN B C 1
ATOM 7053 O O . GLN B 1 433 ? 11.711 15.477 -7.391 1 90.69 433 GLN B O 1
ATOM 7058 N N . LYS B 1 434 ? 11.188 15.531 -5.262 1 92.06 434 LYS B N 1
ATOM 7059 C CA . LYS B 1 434 ? 10.969 14.086 -5.203 1 92.06 434 LYS B CA 1
ATOM 7060 C C . LYS B 1 434 ? 9.766 13.672 -6.039 1 92.06 434 LYS B C 1
ATOM 7062 O O . LYS B 1 434 ? 9.82 12.688 -6.773 1 92.06 434 LYS B O 1
ATOM 7067 N N . ALA B 1 435 ? 8.688 14.477 -5.926 1 90.88 435 ALA B N 1
ATOM 7068 C CA . ALA B 1 435 ? 7.461 14.172 -6.66 1 90.88 435 ALA B CA 1
ATOM 7069 C C . ALA B 1 435 ? 7.695 14.234 -8.172 1 90.88 435 ALA B C 1
ATOM 7071 O O . ALA B 1 435 ? 7.035 13.523 -8.938 1 90.88 435 ALA B O 1
ATOM 7072 N N . CYS B 1 436 ? 8.703 15.039 -8.586 1 90.56 436 CYS B N 1
ATOM 7073 C CA . CYS B 1 436 ? 8.992 15.188 -10.008 1 90.56 436 CYS B CA 1
ATOM 7074 C C . CYS B 1 436 ? 10.109 14.242 -10.438 1 90.56 436 CYS B C 1
ATOM 7076 O O . CYS B 1 436 ? 10.508 14.234 -11.602 1 90.56 436 CYS B O 1
ATOM 7078 N N . GLY B 1 437 ? 10.68 13.531 -9.562 1 87.75 437 GLY B N 1
ATOM 7079 C CA . GLY B 1 437 ? 11.688 12.531 -9.891 1 87.75 437 GLY B CA 1
ATOM 7080 C C . GLY B 1 437 ? 13.086 13.102 -9.984 1 87.75 437 GLY B C 1
ATOM 7081 O O . GLY B 1 437 ? 13.93 12.586 -10.727 1 87.75 437 GLY B O 1
ATOM 7082 N N . ARG B 1 438 ? 13.375 14.164 -9.398 1 85.06 438 ARG B N 1
ATOM 7083 C CA . ARG B 1 438 ? 14.688 14.797 -9.5 1 85.06 438 ARG B CA 1
ATOM 7084 C C . ARG B 1 438 ? 15.508 14.57 -8.234 1 85.06 438 ARG B C 1
ATOM 7086 O O . ARG B 1 438 ? 16.656 15.008 -8.156 1 85.06 438 ARG B O 1
ATOM 7093 N N . LEU B 1 439 ? 14.992 13.953 -7.328 1 85.12 439 LEU B N 1
ATOM 7094 C CA . LEU B 1 439 ? 15.75 13.719 -6.105 1 85.12 439 LEU B CA 1
ATOM 7095 C C . LEU B 1 439 ? 16.547 12.422 -6.207 1 85.12 439 LEU B C 1
ATOM 7097 O O . LEU B 1 439 ? 16 11.375 -6.562 1 85.12 439 LEU B O 1
#

Solvent-accessible surface area (backbone atoms only — not comparable to full-atom values): 44916 Å² total; per-residue (Å²): 135,82,80,72,76,77,76,76,74,76,75,68,78,76,72,75,72,72,73,72,62,73,70,70,75,70,57,53,64,44,82,43,46,72,67,54,46,44,53,37,35,60,71,45,26,59,67,56,51,42,39,51,45,51,31,51,33,30,50,29,48,27,52,35,40,54,42,68,66,46,59,42,37,38,39,36,40,37,38,32,40,38,50,71,36,42,30,15,70,59,67,93,42,72,76,41,71,62,88,53,56,51,60,35,40,36,40,34,41,40,37,40,32,70,75,36,50,42,52,36,62,64,45,47,28,51,47,30,50,51,51,26,50,43,40,51,31,49,40,53,43,50,50,35,51,49,47,52,52,51,47,51,54,49,38,48,46,42,38,37,53,53,44,45,52,53,47,51,52,51,50,55,52,48,52,53,48,48,54,51,49,51,51,37,34,75,72,66,75,50,58,72,64,56,52,52,53,52,49,50,52,50,53,51,51,50,48,51,46,51,53,40,53,52,48,44,53,50,50,24,24,52,49,18,58,46,41,66,47,65,56,70,37,37,63,37,64,59,72,71,65,77,70,60,81,74,82,82,75,62,70,68,58,42,54,56,37,21,68,72,47,19,40,68,55,54,36,43,54,49,49,29,51,48,31,54,48,46,31,53,41,51,53,12,67,53,37,50,29,35,29,40,38,36,38,38,36,40,27,28,34,31,85,87,73,42,40,82,38,81,41,80,50,71,54,74,51,77,46,75,49,65,59,70,65,32,60,72,66,41,49,60,56,36,52,52,29,51,50,47,28,52,50,33,48,50,50,45,52,52,47,52,52,48,48,54,51,49,40,50,50,28,51,50,50,30,52,47,28,52,51,48,35,56,52,33,54,51,48,37,53,50,26,49,50,49,30,54,52,36,49,54,30,37,77,70,68,71,43,56,66,68,56,35,52,47,31,46,50,50,31,53,50,40,50,48,48,35,47,49,32,52,43,44,32,57,50,30,47,52,47,33,34,46,54,26,33,72,86,136,84,74,76,78,77,78,76,75,76,77,73,79,78,73,76,73,73,75,70,65,75,69,75,73,69,59,53,66,43,80,42,46,71,68,54,47,45,53,38,34,60,70,46,27,65,67,56,50,51,38,51,49,52,33,51,50,30,50,50,47,28,53,54,38,54,53,70,66,48,64,47,79,46,79,45,78,46,74,48,76,45,74,74,53,78,41,48,82,59,69,92,43,74,77,39,73,60,89,52,52,51,60,34,40,36,42,35,41,39,38,38,34,69,75,38,51,41,53,36,62,62,44,48,29,50,47,31,49,51,52,26,51,41,40,51,30,49,40,54,43,50,49,36,52,50,44,52,54,50,46,53,52,49,40,50,45,41,40,38,53,53,45,45,54,52,47,51,51,51,50,55,51,50,52,52,49,49,54,50,49,53,50,37,33,76,71,66,76,49,58,70,66,56,52,52,53,52,50,52,52,52,51,52,51,50,51,53,44,51,52,38,54,52,49,43,53,52,52,25,26,55,49,19,58,46,39,67,48,64,56,73,38,38,64,38,66,60,71,70,63,78,70,60,79,74,80,81,74,59,70,70,57,45,51,56,38,19,67,72,48,19,40,64,53,52,35,42,53,50,49,29,51,48,32,52,47,46,30,53,41,49,51,13,66,48,38,49,31,33,29,39,38,36,40,37,37,40,27,28,34,32,84,83,72,41,40,72,21,40,32,36,38,36,37,40,34,42,38,37,42,33,48,60,32,31,60,70,46,40,48,36,54,34,51,30,31,50,44,47,27,52,42,36,48,45,50,45,50,49,48,50,52,47,46,53,48,48,39,51,51,28,50,52,51,29,52,49,30,52,52,48,36,55,54,34,53,52,48,38,53,52,28,49,51,50,30,52,53,37,50,54,32,36,77,70,69,73,44,58,66,70,57,37,52,49,33,46,50,50,32,52,51,40,49,51,48,35,46,50,33,52,43,44,33,54,50,30,46,53,47,34,34,47,52,25,34,72,87